Protein 4ZWV (pdb70)

Sequence (722 aa):
AIPLFKVAVVSPTALDRVAEEVFASGYLGQGPRVAEFESSALAARLGNPRVVSVHSGTSGLCLALRRLLDAPEEERDEEVLSTTPLTTFEATNWAILADGRRRITWVDVDPATLTDLDDLERKISPATRAIIVVHWTGYPVDLDRLAGILDRAERREEHGFRPAVIEDCAHAWGASYRGVPLGSHGNCVFSFQALHLTCGDGGLLTLPGDEELHEERALRRFYGIDRTADRRLRGAYDVAEWGLKWHTDLNAAIGLANLETVDEQLLRLHRENAAFYDKELTGVPGLELLLQRSPDREGSFYVYDVKVDDDRPAFHRKEAAGIAGLVSSRRNDEHSCVAHLRRTSLPGLDSVYDRVVSLPVGWWLTEQDREHVVATIRSGWAIPLFKVAVSPTALDRRVAEVFASGYLGQGPRVAEFESSALAARLGNPRRVVSVHSGTSGLCLALRLLDAPEEERRDEVLLSTTPLTTFEATNWAILADGRRRITWVDVDPATLTDLDDLERKISPATRAIIVVHWTGYPVDLDRLAGILDRAERREHGFRPAVIEDCAHAWGASYRGVPLGSHGNCVFSFQALHLTCGDGGLLTLPGDELHEERALRRRFYGIDRTADRRLRGAYDVAEEWGLKWHTDLNAAIGLANLEETVDEQLLRLHRENAAFYDKELTTGVPGLELLLQQRSPDREGSFYVYDVKVDDRPAFHRKEEAAGIAGLVSRRNDEHSCVAHLRTTSLPGLDSVYDRRVVSLPVGWWLTEQDREEHVVATIRSGW

Structure (mmCIF, N/CA/C/O backbone):
data_4ZWV
#
_entry.id   4ZWV
#
_cell.length_a   204.137
_cell.length_b   73.025
_cell.length_c   58.607
_cell.angle_alpha   90.000
_cell.angle_beta   103.680
_cell.angle_gamma   90.000
#
_symmetry.space_group_name_H-M   'C 1 2 1'
#
loop_
_entity.id
_entity.type
_entity.pdbx_description
1 polymer 'Putative aminotransferase'
2 non-polymer GLYCEROL
3 water water
#
loop_
_atom_site.group_PDB
_atom_site.id
_atom_site.type_symbol
_atom_site.label_atom_id
_atom_site.label_alt_id
_atom_site.label_comp_id
_atom_site.label_asym_id
_atom_site.label_entity_id
_atom_site.label_seq_id
_atom_site.pdbx_PDB_ins_code
_atom_site.Cartn_x
_atom_site.Cartn_y
_atom_site.Cartn_z
_atom_site.occupancy
_atom_site.B_iso_or_equiv
_atom_site.auth_seq_id
_atom_site.auth_comp_id
_atom_site.auth_asym_id
_atom_site.auth_atom_id
_atom_site.pdbx_PDB_model_num
ATOM 1 N N . ALA A 1 3 ? -2.330 67.397 26.804 1.00 53.49 0 ALA A N 1
ATOM 2 C CA . ALA A 1 3 ? -1.154 66.756 26.231 1.00 48.15 0 ALA A CA 1
ATOM 3 C C . ALA A 1 3 ? 0.060 67.684 26.291 1.00 45.34 0 ALA A C 1
ATOM 4 O O . ALA A 1 3 ? -0.074 68.910 26.290 1.00 49.19 0 ALA A O 1
ATOM 14 N N . ILE A 1 5 ? 3.354 69.817 25.417 1.00 23.62 2 ILE A N 1
ATOM 15 C CA . ILE A 1 5 ? 3.992 70.546 24.335 1.00 20.44 2 ILE A CA 1
ATOM 16 C C . ILE A 1 5 ? 5.413 70.024 24.162 1.00 20.59 2 ILE A C 1
ATOM 17 O O . ILE A 1 5 ? 6.235 70.192 25.061 1.00 20.86 2 ILE A O 1
ATOM 22 N N . PRO A 1 6 ? 5.709 69.366 23.021 1.00 17.95 3 PRO A N 1
ATOM 23 C CA . PRO A 1 6 ? 7.024 68.737 22.856 1.00 15.51 3 PRO A CA 1
ATOM 24 C C . PRO A 1 6 ? 8.121 69.716 22.435 1.00 15.58 3 PRO A C 1
ATOM 25 O O . PRO A 1 6 ? 7.845 70.753 21.828 1.00 17.50 3 PRO A O 1
ATOM 29 N N . LEU A 1 7 ? 9.359 69.369 22.765 1.00 15.33 4 LEU A N 1
ATOM 30 C CA . LEU A 1 7 ? 10.521 70.173 22.430 1.00 15.39 4 LEU A CA 1
ATOM 31 C C . LEU A 1 7 ? 10.901 69.975 20.965 1.00 16.27 4 LEU A C 1
ATOM 32 O O . LEU A 1 7 ? 11.437 70.882 20.325 1.00 15.89 4 LEU A O 1
ATOM 37 N N . PHE A 1 8 ? 10.608 68.777 20.452 1.00 15.34 5 PHE A N 1
ATOM 38 C CA . PHE A 1 8 ? 10.903 68.382 19.074 1.00 16.40 5 PHE A CA 1
ATOM 39 C C . PHE A 1 8 ? 9.672 67.695 18.494 1.00 16.72 5 PHE A C 1
ATOM 40 O O . PHE A 1 8 ? 8.893 67.093 19.231 1.00 17.93 5 PHE A O 1
ATOM 48 N N . LYS A 1 9 ? 9.503 67.755 17.178 1.00 16.91 6 LYS A N 1
ATOM 49 C CA . LYS A 1 9 ? 8.384 67.062 16.539 1.00 15.38 6 LYS A CA 1
ATOM 50 C C . LYS A 1 9 ? 8.710 66.795 15.080 1.00 18.93 6 LYS A C 1
ATOM 51 O O . LYS A 1 9 ? 9.365 67.604 14.425 1.00 23.62 6 LYS A O 1
ATOM 57 N N . VAL A 1 10 ? 8.265 65.650 14.572 1.00 18.13 7 VAL A N 1
ATOM 58 C CA . VAL A 1 10 ? 8.521 65.296 13.181 1.00 16.75 7 VAL A CA 1
ATOM 59 C C . VAL A 1 10 ? 7.601 66.061 12.234 1.00 17.63 7 VAL A C 1
ATOM 60 O O . VAL A 1 10 ? 6.391 66.114 12.447 1.00 20.28 7 VAL A O 1
ATOM 64 N N . ALA A 1 11 ? 8.178 66.670 11.200 1.00 17.59 8 ALA A N 1
ATOM 65 C CA . ALA A 1 11 ? 7.386 67.320 10.162 1.00 15.49 8 ALA A CA 1
ATOM 66 C C . ALA A 1 11 ? 7.384 66.469 8.891 1.00 18.53 8 ALA A C 1
ATOM 67 O O . ALA A 1 11 ? 8.275 66.598 8.048 1.00 19.18 8 ALA A O 1
ATOM 69 N N A VAL A 1 12 ? 6.395 65.595 8.748 0.66 18.49 9 VAL A N 1
ATOM 70 N N B VAL A 1 12 ? 6.382 65.604 8.769 0.34 18.26 9 VAL A N 1
ATOM 71 C CA A VAL A 1 12 ? 6.312 64.783 7.534 0.66 19.00 9 VAL A CA 1
ATOM 72 C CA B VAL A 1 12 ? 6.223 64.777 7.577 0.34 18.63 9 VAL A CA 1
ATOM 73 C C A VAL A 1 12 ? 5.010 65.070 6.782 0.66 14.34 9 VAL A C 1
ATOM 74 C C B VAL A 1 12 ? 4.976 65.176 6.810 0.34 15.70 9 VAL A C 1
ATOM 75 O O A VAL A 1 12 ? 3.905 64.917 7.305 0.66 19.12 9 VAL A O 1
ATOM 76 O O B VAL A 1 12 ? 3.868 65.191 7.351 0.34 17.68 9 VAL A O 1
ATOM 83 N N . SER A 1 13 ? 5.171 65.516 5.542 1.00 14.59 10 SER A N 1
ATOM 84 C CA . SER A 1 13 ? 4.069 65.945 4.706 1.00 13.77 10 SER A CA 1
ATOM 85 C C . SER A 1 13 ? 3.116 64.811 4.403 1.00 13.79 10 SER A C 1
ATOM 86 O O . SER A 1 13 ? 3.543 63.669 4.228 1.00 15.73 10 SER A O 1
ATOM 89 N N . PRO A 1 14 ? 1.819 65.126 4.307 1.00 15.88 11 PRO A N 1
ATOM 90 C CA . PRO A 1 14 ? 0.856 64.141 3.815 1.00 19.52 11 PRO A CA 1
ATOM 91 C C . PRO A 1 14 ? 1.072 63.808 2.337 1.00 19.09 11 PRO A C 1
ATOM 92 O O . PRO A 1 14 ? 0.362 62.963 1.808 1.00 28.57 11 PRO A O 1
ATOM 96 N N . THR A 1 15 ? 2.039 64.448 1.685 1.00 14.67 12 THR A N 1
ATOM 97 C CA . THR A 1 15 ? 2.396 64.082 0.320 1.00 14.87 12 THR A CA 1
ATOM 98 C C . THR A 1 15 ? 3.546 63.077 0.262 1.00 14.60 12 THR A C 1
ATOM 99 O O . THR A 1 15 ? 3.871 62.572 -0.809 1.00 17.42 12 THR A O 1
ATOM 103 N N . ALA A 1 16 ? 4.175 62.790 1.402 1.00 13.37 13 ALA A N 1
ATOM 104 C CA . ALA A 1 16 ? 5.304 61.858 1.412 1.00 12.72 13 ALA A CA 1
ATOM 105 C C . ALA A 1 16 ? 4.893 60.459 0.952 1.00 12.99 13 ALA A C 1
ATOM 106 O O . ALA A 1 16 ? 5.652 59.781 0.256 1.00 14.27 13 ALA A O 1
ATOM 108 N N . LEU A 1 17 ? 3.704 60.021 1.338 1.00 13.61 14 LEU A N 1
ATOM 109 C CA . LEU A 1 17 ? 3.266 58.675 0.969 1.00 13.95 14 LEU A CA 1
ATOM 110 C C . LEU A 1 17 ? 3.170 58.546 -0.550 1.00 15.41 14 LEU A C 1
ATOM 111 O O . LEU A 1 17 ? 3.540 57.517 -1.114 1.00 14.75 14 LEU A O 1
ATOM 116 N N . ASP A 1 18 ? 2.678 59.598 -1.204 1.00 14.58 15 ASP A N 1
ATOM 117 C CA . ASP A 1 18 ? 2.602 59.651 -2.670 1.00 14.89 15 ASP A CA 1
ATOM 118 C C . ASP A 1 18 ? 3.995 59.491 -3.295 1.00 14.20 15 ASP A C 1
ATOM 119 O O . ASP A 1 18 ? 4.163 58.756 -4.267 1.00 14.33 15 ASP A O 1
ATOM 124 N N . ARG A 1 19 ? 4.988 60.160 -2.728 1.00 13.77 16 ARG A N 1
ATOM 125 C CA . ARG A 1 19 ? 6.341 60.072 -3.270 1.00 14.46 16 ARG A CA 1
ATOM 126 C C . ARG A 1 19 ? 6.958 58.702 -3.032 1.00 13.11 16 ARG A C 1
ATOM 127 O O . ARG A 1 19 ? 7.641 58.161 -3.909 1.00 13.36 16 ARG A O 1
ATOM 135 N N . VAL A 1 20 ? 6.723 58.132 -1.856 1.00 12.49 17 VAL A N 1
ATOM 136 C CA . VAL A 1 20 ? 7.239 56.788 -1.569 1.00 12.95 17 VAL A CA 1
ATOM 137 C C . VAL A 1 20 ? 6.584 55.756 -2.485 1.00 13.60 17 VAL A C 1
ATOM 138 O O . VAL A 1 20 ? 7.247 54.834 -2.972 1.00 12.65 17 VAL A O 1
ATOM 142 N N . ALA A 1 21 ? 5.290 55.913 -2.744 1.00 13.53 18 ALA A N 1
ATOM 143 C CA . ALA A 1 21 ? 4.600 55.005 -3.664 1.00 14.17 18 ALA A CA 1
ATOM 144 C C . ALA A 1 21 ? 5.265 55.027 -5.041 1.00 14.10 18 ALA A C 1
ATOM 145 O O . ALA A 1 21 ? 5.369 53.993 -5.696 1.00 14.29 18 ALA A O 1
ATOM 147 N N A GLU A 1 22 ? 5.711 56.206 -5.468 0.45 13.87 19 GLU A N 1
ATOM 148 N N B GLU A 1 22 ? 5.693 56.214 -5.466 0.55 13.88 19 GLU A N 1
ATOM 149 C CA A GLU A 1 22 ? 6.380 56.347 -6.760 0.45 15.43 19 GLU A CA 1
ATOM 150 C CA B GLU A 1 22 ? 6.383 56.392 -6.745 0.55 17.43 19 GLU A CA 1
ATOM 151 C C A GLU A 1 22 ? 7.685 55.554 -6.777 0.45 13.23 19 GLU A C 1
ATOM 152 C C B GLU A 1 22 ? 7.679 55.575 -6.774 0.55 13.23 19 GLU A C 1
ATOM 153 O O A GLU A 1 22 ? 7.996 54.875 -7.760 0.45 14.65 19 GLU A O 1
ATOM 154 O O B GLU A 1 22 ? 7.973 54.895 -7.762 0.55 15.88 19 GLU A O 1
ATOM 165 N N . VAL A 1 23 ? 8.433 55.627 -5.681 1.00 12.59 20 VAL A N 1
ATOM 166 C CA . VAL A 1 23 ? 9.678 54.872 -5.569 1.00 12.05 20 VAL A CA 1
ATOM 167 C C . VAL A 1 23 ? 9.394 53.380 -5.649 1.00 14.72 20 VAL A C 1
ATOM 168 O O . VAL A 1 23 ? 10.015 52.662 -6.431 1.00 14.86 20 VAL A O 1
ATOM 172 N N . PHE A 1 24 ? 8.446 52.910 -4.854 1.00 12.67 21 PHE A N 1
ATOM 173 C CA . PHE A 1 24 ? 8.118 51.483 -4.876 1.00 13.03 21 PHE A CA 1
ATOM 174 C C . PHE A 1 24 ? 7.630 51.039 -6.262 1.00 17.19 21 PHE A C 1
ATOM 175 O O . PHE A 1 24 ? 8.003 49.972 -6.752 1.00 18.22 21 PHE A O 1
ATOM 183 N N . ALA A 1 25 ? 6.797 51.856 -6.900 1.00 14.10 22 ALA A N 1
ATOM 184 C CA . ALA A 1 25 ? 6.246 51.505 -8.203 1.00 17.09 22 ALA A CA 1
ATOM 185 C C . ALA A 1 25 ? 7.329 51.448 -9.283 1.00 17.93 22 ALA A C 1
ATOM 186 O O . ALA A 1 25 ? 7.223 50.659 -10.224 1.00 22.36 22 ALA A O 1
ATOM 188 N N . SER A 1 26 ? 8.378 52.254 -9.129 1.00 18.89 23 SER A N 1
ATOM 189 C CA . SER A 1 26 ? 9.480 52.270 -10.090 1.00 18.84 23 SER A CA 1
ATOM 190 C C . SER A 1 26 ? 10.309 51.000 -9.988 1.00 19.26 23 SER A C 1
ATOM 191 O O . SER A 1 26 ? 10.959 50.592 -10.952 1.00 23.06 23 SER A O 1
ATOM 194 N N . GLY A 1 27 ? 10.290 50.385 -8.811 1.00 18.86 24 GLY A N 1
ATOM 195 C CA . GLY A 1 27 ? 11.085 49.200 -8.550 1.00 23.82 24 GLY A CA 1
ATOM 196 C C . GLY A 1 27 ? 12.553 49.530 -8.342 1.00 26.61 24 GLY A C 1
ATOM 197 O O . GLY A 1 27 ? 13.386 48.636 -8.210 1.00 28.53 24 GLY A O 1
ATOM 198 N N . TYR A 1 28 ? 12.884 50.815 -8.321 1.00 19.19 25 TYR A N 1
ATOM 199 C CA . TYR A 1 28 ? 14.260 51.201 -8.044 1.00 18.72 25 TYR A CA 1
ATOM 200 C C . TYR A 1 28 ? 14.365 51.922 -6.700 1.00 16.92 25 TYR A C 1
ATOM 201 O O . TYR A 1 28 ? 13.925 53.064 -6.547 1.00 19.62 25 TYR A O 1
ATOM 210 N N . LEU A 1 29 ? 14.955 51.230 -5.731 1.00 16.44 26 LEU A N 1
ATOM 211 C CA . LEU A 1 29 ? 15.021 51.712 -4.356 1.00 18.12 26 LEU A CA 1
ATOM 212 C C . LEU A 1 29 ? 16.387 52.293 -4.018 1.00 19.98 26 LEU A C 1
ATOM 213 O O . LEU A 1 29 ? 16.570 52.858 -2.940 1.00 25.16 26 LEU A O 1
ATOM 218 N N . GLY A 1 30 ? 17.345 52.137 -4.924 1.00 16.29 27 GLY A N 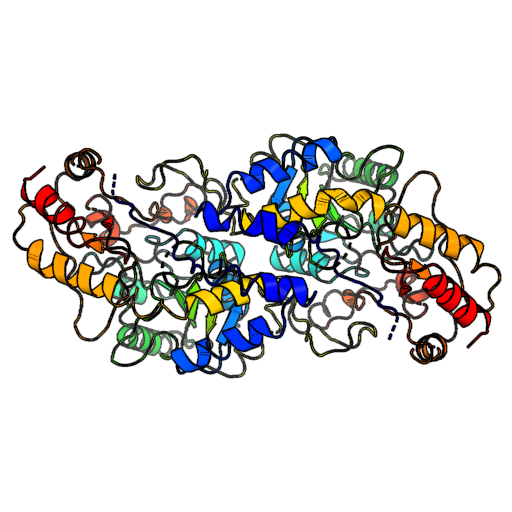1
ATOM 219 C CA . GLY A 1 30 ? 18.692 52.633 -4.691 1.00 16.34 27 GLY A CA 1
ATOM 220 C C . GLY A 1 30 ? 18.887 54.119 -4.926 1.00 13.77 27 GLY A C 1
ATOM 221 O O . GLY A 1 30 ? 17.941 54.905 -5.000 1.00 15.28 27 GLY A O 1
ATOM 222 N N . GLN A 1 31 ? 20.150 54.511 -5.033 1.00 14.04 28 GLN A N 1
ATOM 223 C CA . GLN A 1 31 ? 20.497 55.894 -5.299 1.00 12.52 28 GLN A CA 1
ATOM 224 C C . GLN A 1 31 ? 20.321 56.185 -6.786 1.00 16.01 28 GLN A C 1
ATOM 225 O O . GLN A 1 31 ? 21.099 55.708 -7.608 1.00 17.99 28 GLN A O 1
ATOM 231 N N . GLY A 1 32 ? 19.289 56.949 -7.134 1.00 14.02 29 GLY A N 1
ATOM 232 C CA . GLY A 1 32 ? 18.943 57.144 -8.530 1.00 17.07 29 GLY A CA 1
ATOM 233 C C . GLY A 1 32 ? 18.321 58.498 -8.817 1.00 15.44 29 GLY A C 1
ATOM 234 O O . GLY A 1 32 ? 18.802 59.529 -8.329 1.00 14.88 29 GLY A O 1
ATOM 235 N N . PRO A 1 33 ? 17.232 58.510 -9.600 1.00 14.55 30 PRO A N 1
ATOM 236 C CA . PRO A 1 33 ? 16.662 59.780 -10.060 1.00 15.01 30 PRO A CA 1
ATOM 237 C C . PRO A 1 33 ? 16.066 60.651 -8.962 1.00 15.66 30 PRO A C 1
ATOM 238 O O . PRO A 1 33 ? 16.108 61.874 -9.111 1.00 17.60 30 PRO A O 1
ATOM 242 N N . ARG A 1 34 ? 15.535 60.073 -7.889 1.00 13.09 31 ARG A N 1
ATOM 243 C CA . ARG A 1 34 ? 14.981 60.926 -6.840 1.00 12.99 31 ARG A CA 1
ATOM 244 C C . ARG A 1 34 ? 16.103 61.639 -6.087 1.00 11.44 31 ARG A C 1
ATOM 245 O O . ARG A 1 34 ? 15.970 62.803 -5.732 1.00 12.26 31 ARG A O 1
ATOM 253 N N . VAL A 1 35 ? 17.209 60.936 -5.852 1.00 11.68 32 VAL A N 1
ATOM 254 C CA . VAL A 1 35 ? 18.375 61.564 -5.245 1.00 9.28 32 VAL A CA 1
ATOM 255 C C . VAL A 1 35 ? 18.857 62.725 -6.109 1.00 11.11 32 VAL A C 1
ATOM 256 O O . VAL A 1 35 ? 19.142 63.804 -5.596 1.00 11.22 32 VAL A O 1
ATOM 260 N N . ALA A 1 36 ? 18.932 62.509 -7.419 1.00 12.26 33 ALA A N 1
ATOM 261 C CA . ALA A 1 36 ? 19.355 63.572 -8.333 1.00 15.62 33 ALA A CA 1
ATOM 262 C C . ALA A 1 36 ? 18.403 64.768 -8.275 1.00 13.20 33 ALA A C 1
ATOM 263 O O . ALA A 1 36 ? 18.847 65.915 -8.234 1.00 14.65 33 ALA A O 1
ATOM 265 N N . GLU A 1 37 ? 17.102 64.491 -8.244 1.00 13.95 34 GLU A N 1
ATOM 266 C CA . GLU A 1 37 ? 16.079 65.533 -8.171 1.00 13.53 34 GLU A CA 1
ATOM 267 C C . GLU A 1 37 ? 16.193 66.340 -6.875 1.00 14.61 34 GLU A C 1
ATOM 268 O O . GLU A 1 37 ? 16.123 67.571 -6.872 1.00 15.06 34 GLU A O 1
ATOM 274 N N . PHE A 1 38 ? 16.390 65.633 -5.768 1.00 12.42 35 PHE A N 1
ATOM 275 C CA . PHE A 1 38 ? 16.511 66.258 -4.464 1.00 11.18 35 PHE A CA 1
ATOM 276 C C . PHE A 1 38 ? 17.780 67.114 -4.385 1.00 11.07 35 PHE A C 1
ATOM 277 O O . PHE A 1 38 ? 17.741 68.256 -3.920 1.00 11.31 35 PHE A O 1
ATOM 285 N N . GLU A 1 39 ? 18.902 66.572 -4.856 1.00 10.69 36 GLU A N 1
ATOM 286 C CA . GLU A 1 39 ? 20.143 67.340 -4.872 1.00 10.37 36 GLU A CA 1
ATOM 287 C C . GLU A 1 39 ? 20.009 68.619 -5.696 1.00 13.62 36 GLU A C 1
ATOM 288 O O . GLU A 1 39 ? 20.473 69.672 -5.268 1.00 13.22 36 GLU A O 1
ATOM 294 N N A SER A 1 40 ? 19.370 68.529 -6.860 0.55 12.86 37 SER A N 1
ATOM 295 N N B SER A 1 40 ? 19.370 68.518 -6.859 0.45 13.23 37 SER A N 1
ATOM 296 C CA A SER A 1 40 ? 19.166 69.709 -7.701 0.55 16.91 37 SER A CA 1
ATOM 297 C CA B SER A 1 40 ? 19.142 69.682 -7.711 0.45 16.58 37 SER A CA 1
ATOM 298 C C A SER A 1 40 ? 18.329 70.763 -6.985 0.55 15.69 37 SER A C 1
ATOM 299 C C B SER A 1 40 ? 18.345 70.748 -6.969 0.45 14.96 37 SER A C 1
ATOM 300 O O A SER A 1 40 ? 18.635 71.959 -7.041 0.55 15.05 37 SER A O 1
ATOM 301 O O B SER A 1 40 ? 18.692 71.933 -6.996 0.45 14.80 37 SER A O 1
ATOM 306 N N . ALA A 1 41 ? 17.273 70.321 -6.307 1.00 14.00 38 ALA A N 1
ATOM 307 C CA . ALA A 1 41 ? 16.404 71.247 -5.586 1.00 14.35 38 ALA A CA 1
ATOM 308 C C . ALA A 1 41 ? 17.155 71.928 -4.437 1.00 15.68 38 ALA A C 1
ATOM 309 O O . ALA A 1 41 ? 16.994 73.130 -4.198 1.00 15.49 38 ALA A O 1
ATOM 311 N N . LEU A 1 42 ? 17.969 71.156 -3.722 1.00 13.81 39 LEU A N 1
ATOM 312 C CA . LEU A 1 42 ? 18.728 71.705 -2.609 1.00 12.12 39 LEU A CA 1
ATOM 313 C C . LEU A 1 42 ? 19.816 72.666 -3.089 1.00 14.35 39 LEU A C 1
ATOM 314 O O . LEU A 1 42 ? 20.044 73.705 -2.466 1.00 14.17 39 LEU A O 1
ATOM 319 N N . ALA A 1 43 ? 20.486 72.315 -4.185 1.00 12.47 40 ALA A N 1
ATOM 320 C CA . ALA A 1 43 ? 21.518 73.174 -4.763 1.00 14.45 40 ALA A CA 1
ATOM 321 C C . ALA A 1 43 ? 20.945 74.537 -5.110 1.00 17.18 40 ALA A C 1
ATOM 322 O O . ALA A 1 43 ? 21.572 75.564 -4.841 1.00 17.41 40 ALA A O 1
ATOM 324 N N . ALA A 1 44 ? 19.747 74.539 -5.690 1.00 14.83 41 ALA A N 1
ATOM 325 C CA . ALA A 1 44 ? 19.111 75.792 -6.102 1.00 14.99 41 ALA A CA 1
ATOM 326 C C . ALA A 1 44 ? 18.764 76.647 -4.890 1.00 21.86 41 ALA A C 1
ATOM 327 O O . ALA A 1 44 ? 18.957 77.864 -4.906 1.00 20.62 41 ALA A O 1
ATOM 329 N N . ARG A 1 45 ? 18.258 76.013 -3.838 1.00 16.38 42 ARG A N 1
ATOM 330 C CA . ARG A 1 45 ? 17.925 76.732 -2.615 1.00 16.22 42 ARG A CA 1
ATOM 331 C C . ARG A 1 45 ? 19.163 77.285 -1.930 1.00 16.37 42 ARG A C 1
ATOM 332 O O . ARG A 1 45 ? 19.156 78.405 -1.420 1.00 19.25 42 ARG A O 1
ATOM 340 N N . LEU A 1 46 ? 20.239 76.506 -1.936 1.00 15.87 43 LEU A N 1
ATOM 341 C CA . LEU A 1 46 ? 21.460 76.887 -1.235 1.00 13.34 43 LEU A CA 1
ATOM 342 C C . LEU A 1 46 ? 22.340 77.863 -2.012 1.00 14.31 43 LEU A C 1
ATOM 343 O O . LEU A 1 46 ? 23.136 78.584 -1.420 1.00 16.56 43 LEU A O 1
ATOM 348 N N . GLY A 1 47 ? 22.232 77.856 -3.337 1.00 15.60 44 GLY A N 1
ATOM 349 C CA . GLY A 1 47 ? 23.126 78.642 -4.167 1.00 13.91 44 GLY A CA 1
ATOM 350 C C . GLY A 1 47 ? 24.532 78.067 -4.225 1.00 16.11 44 GLY A C 1
ATOM 351 O O . GLY A 1 47 ? 25.480 78.754 -4.603 1.00 19.55 44 GLY A O 1
ATOM 352 N N . ASN A 1 48 ? 24.659 76.800 -3.843 1.00 14.37 45 ASN A N 1
ATOM 353 C CA . ASN A 1 48 ? 25.917 76.065 -3.962 1.00 14.38 45 ASN A CA 1
ATOM 354 C C . ASN A 1 48 ? 25.636 74.835 -4.820 1.00 13.86 45 ASN A C 1
ATOM 355 O O . ASN A 1 48 ? 24.831 73.996 -4.451 1.00 13.90 45 ASN A O 1
ATOM 360 N N . PRO A 1 49 ? 26.266 74.746 -5.996 1.00 16.53 46 PRO A N 1
ATOM 361 C CA . PRO A 1 49 ? 25.987 73.603 -6.874 1.00 16.77 46 PRO A CA 1
ATOM 362 C C . PRO A 1 49 ? 26.671 72.319 -6.420 1.00 18.93 46 PRO A C 1
ATOM 363 O O . PRO A 1 49 ? 26.330 71.237 -6.899 1.00 24.31 46 PRO A O 1
ATOM 367 N N . ARG A 1 50 ? 27.611 72.432 -5.493 1.00 12.88 47 ARG A N 1
ATOM 368 C CA . ARG A 1 50 ? 28.406 71.285 -5.067 1.00 11.93 47 ARG A CA 1
ATOM 369 C C . ARG A 1 50 ? 27.809 70.649 -3.823 1.00 13.08 47 ARG A C 1
ATOM 370 O O . ARG A 1 50 ? 28.332 70.830 -2.717 1.00 14.37 47 ARG A O 1
ATOM 378 N N . VAL A 1 51 ? 26.700 69.930 -3.989 1.00 12.01 48 VAL A N 1
ATOM 379 C CA . VAL A 1 51 ? 26.051 69.317 -2.844 1.00 10.95 48 VAL A CA 1
ATOM 380 C C . VAL A 1 51 ? 25.966 67.812 -3.041 1.00 13.24 48 VAL A C 1
ATOM 381 O O . VAL A 1 51 ? 25.734 67.322 -4.146 1.00 17.81 48 VAL A O 1
ATOM 385 N N . VAL A 1 52 ? 26.180 67.095 -1.951 1.00 8.78 49 VAL A N 1
ATOM 386 C CA . VAL A 1 52 ? 26.276 65.643 -1.984 1.00 9.60 49 VAL A CA 1
ATOM 387 C C . VAL A 1 52 ? 25.339 65.070 -0.934 1.00 9.42 49 VAL A C 1
ATOM 388 O O . VAL A 1 52 ? 25.575 65.226 0.260 1.00 8.71 49 VAL A O 1
ATOM 392 N N . SER A 1 53 ? 24.258 64.420 -1.364 1.00 7.70 50 SER A N 1
ATOM 393 C CA . SER A 1 53 ? 23.367 63.790 -0.391 1.00 8.11 50 SER A CA 1
ATOM 394 C C . SER A 1 53 ? 24.044 62.587 0.257 1.00 8.28 50 SER A C 1
ATOM 395 O O . SER A 1 53 ? 24.825 61.861 -0.378 1.00 8.31 50 SER A O 1
ATOM 398 N N . VAL A 1 54 ? 23.747 62.405 1.534 1.00 7.97 51 VAL A N 1
ATOM 399 C CA . VAL A 1 54 ? 24.339 61.335 2.318 1.00 8.87 51 VAL A CA 1
ATOM 400 C C . VAL A 1 54 ? 23.287 60.692 3.223 1.00 7.45 51 VAL A C 1
ATOM 401 O O . VAL A 1 54 ? 22.173 61.185 3.346 1.00 8.46 51 VAL A O 1
ATOM 405 N N . HIS A 1 55 ? 23.657 59.578 3.847 1.00 8.19 52 HIS A N 1
ATOM 406 C CA . HIS A 1 55 ? 22.765 58.785 4.685 1.00 9.87 52 HIS A CA 1
ATOM 407 C C . HIS A 1 55 ? 22.190 59.539 5.886 1.00 7.61 52 HIS A C 1
ATOM 408 O O . HIS A 1 55 ? 21.053 59.316 6.290 1.00 10.80 52 HIS A O 1
ATOM 415 N N . SER A 1 56 ? 23.009 60.409 6.456 1.00 7.73 53 SER A N 1
ATOM 416 C CA . SER A 1 56 ? 22.690 61.104 7.694 1.00 9.13 53 SER A CA 1
ATOM 417 C C . SER A 1 56 ? 23.687 62.229 7.855 1.00 7.36 53 SER A C 1
ATOM 418 O O . SER A 1 56 ? 24.733 62.239 7.199 1.00 9.06 53 SER A O 1
ATOM 421 N N . GLY A 1 57 ? 23.396 63.144 8.765 1.00 7.39 54 GLY A N 1
ATOM 422 C CA . GLY A 1 57 ? 24.370 64.161 9.126 1.00 8.19 54 GLY A CA 1
ATOM 423 C C . GLY A 1 57 ? 25.637 63.509 9.643 1.00 7.88 54 GLY A C 1
ATOM 424 O O . GLY A 1 57 ? 26.745 63.950 9.341 1.00 8.20 54 GLY A O 1
ATOM 425 N N . THR A 1 58 ? 25.470 62.436 10.413 1.00 7.63 55 THR A N 1
ATOM 426 C CA . THR A 1 58 ? 26.610 61.731 10.977 1.00 7.78 55 THR A CA 1
ATOM 427 C C . THR A 1 58 ? 27.514 61.194 9.873 1.00 8.70 55 THR A C 1
ATOM 428 O O . THR A 1 58 ? 28.731 61.392 9.908 1.00 9.36 55 THR A O 1
ATOM 432 N N . SER A 1 59 ? 26.922 60.552 8.869 1.00 8.78 56 SER A N 1
ATOM 433 C CA . SER A 1 59 ? 27.716 60.068 7.743 1.00 10.05 56 SER A CA 1
ATOM 434 C C . SER A 1 59 ? 28.356 61.223 6.964 1.00 7.82 56 SER A C 1
ATOM 435 O O . SER A 1 59 ? 29.491 61.094 6.488 1.00 8.52 56 SER A O 1
ATOM 438 N N . GLY A 1 60 ? 27.659 62.358 6.868 1.00 7.84 57 GLY A N 1
ATOM 439 C CA . GLY A 1 60 ? 28.235 63.522 6.226 1.00 8.38 57 GLY A CA 1
ATOM 440 C C . GLY A 1 60 ? 29.488 64.014 6.941 1.00 7.69 57 GLY A C 1
ATOM 441 O O . GLY A 1 60 ? 30.493 64.353 6.301 1.00 9.00 57 GLY A O 1
ATOM 442 N N . LEU A 1 61 ? 29.434 64.029 8.269 1.00 8.49 58 LEU A N 1
ATOM 443 C CA . LEU A 1 61 ? 30.598 64.431 9.074 1.00 8.15 58 LEU A CA 1
ATOM 444 C C . LEU A 1 61 ? 31.753 63.436 8.914 1.00 7.66 58 LEU A C 1
ATOM 445 O O . LEU A 1 61 ? 32.903 63.834 8.791 1.00 9.21 58 LEU A O 1
ATOM 450 N N . CYS A 1 62 ? 31.437 62.139 8.902 1.00 8.85 59 CYS A N 1
ATOM 451 C CA . CYS A 1 62 ? 32.465 61.118 8.716 1.00 8.13 59 CYS A CA 1
ATOM 452 C C . CYS A 1 62 ? 33.141 61.271 7.365 1.00 7.40 59 CYS A C 1
ATOM 453 O O . CYS A 1 62 ? 34.373 61.219 7.258 1.00 8.77 59 CYS A O 1
ATOM 456 N N . LEU A 1 63 ? 32.336 61.483 6.332 1.00 7.92 60 LEU A N 1
ATOM 457 C CA . LEU A 1 63 ? 32.877 61.686 4.991 1.00 9.54 60 LEU A CA 1
ATOM 458 C C . LEU A 1 63 ? 33.723 62.957 4.918 1.00 8.42 60 LEU A C 1
ATOM 459 O O . LEU A 1 63 ? 34.817 62.944 4.355 1.00 9.02 60 LEU A O 1
ATOM 464 N N . ALA A 1 64 ? 33.239 64.051 5.507 1.00 9.07 61 ALA A N 1
ATOM 465 C CA . ALA A 1 64 ? 34.015 65.297 5.495 1.00 7.28 61 ALA A CA 1
ATOM 466 C C . ALA A 1 64 ? 35.399 65.107 6.127 1.00 7.55 61 ALA A C 1
ATOM 467 O O . ALA A 1 64 ? 36.408 65.576 5.584 1.00 9.82 61 ALA A O 1
ATOM 469 N N . LEU A 1 65 ? 35.451 64.389 7.251 1.00 7.23 62 LEU A N 1
ATOM 470 C CA . LEU A 1 65 ? 36.725 64.141 7.920 1.00 8.55 62 LEU A CA 1
ATOM 471 C C . LEU A 1 65 ? 37.628 63.263 7.055 1.00 9.32 62 LEU A C 1
ATOM 472 O O . LEU A 1 65 ? 38.842 63.462 7.009 1.00 10.11 62 LEU A O 1
ATOM 477 N N A ARG A 1 66 ? 37.056 62.282 6.363 0.54 8.92 63 ARG A N 1
ATOM 478 N N B ARG A 1 66 ? 37.003 62.328 6.349 0.46 7.49 63 ARG A N 1
ATOM 479 C CA A ARG A 1 66 ? 37.891 61.427 5.518 0.54 8.73 63 ARG A CA 1
ATOM 480 C CA B ARG A 1 66 ? 37.713 61.398 5.484 0.46 10.31 63 ARG A CA 1
ATOM 481 C C A ARG A 1 66 ? 38.481 62.204 4.345 0.54 10.72 63 ARG A C 1
ATOM 482 C C B ARG A 1 66 ? 38.326 62.090 4.261 0.46 10.16 63 ARG A C 1
ATOM 483 O O A ARG A 1 66 ? 39.565 61.868 3.862 0.54 12.63 63 ARG A O 1
ATOM 484 O O B ARG A 1 66 ? 39.275 61.580 3.664 0.46 13.06 63 ARG A O 1
ATOM 499 N N . LEU A 1 67 ? 37.792 63.258 3.908 1.00 10.07 64 LEU A N 1
ATOM 500 C CA . LEU A 1 67 ? 38.269 64.039 2.763 1.00 9.45 64 LEU A CA 1
ATOM 501 C C . LEU A 1 67 ? 39.469 64.937 3.083 1.00 10.67 64 LEU A C 1
ATOM 502 O O . LEU A 1 67 ? 40.107 65.480 2.178 1.00 13.38 64 LEU A O 1
ATOM 507 N N . LEU A 1 68 ? 39.790 65.071 4.365 1.00 11.56 65 LEU A N 1
ATOM 508 C CA . LEU A 1 68 ? 40.874 65.963 4.768 1.00 14.09 65 LEU A CA 1
ATOM 509 C C . LEU A 1 68 ? 42.219 65.430 4.354 1.00 15.74 65 LEU A C 1
ATOM 510 O O . LEU A 1 68 ? 42.460 64.235 4.414 1.00 18.89 65 LEU A O 1
ATOM 515 N N . ASP A 1 69 ? 43.075 66.346 3.914 1.00 20.89 66 ASP A N 1
ATOM 516 C CA . ASP A 1 69 ? 44.455 66.041 3.572 1.00 24.86 66 ASP A CA 1
ATOM 517 C C . ASP A 1 69 ? 45.373 66.628 4.634 1.00 22.03 66 ASP A C 1
ATOM 518 O O . ASP A 1 69 ? 45.661 67.828 4.639 1.00 25.86 66 ASP A O 1
ATOM 523 N N . ALA A 1 70 ? 45.817 65.776 5.549 1.00 15.28 67 ALA A N 1
ATOM 524 C CA . ALA A 1 70 ? 46.747 66.193 6.587 1.00 14.02 67 ALA A CA 1
ATOM 525 C C . ALA A 1 70 ? 47.521 64.982 7.087 1.00 15.08 67 ALA A C 1
ATOM 526 O O . ALA A 1 70 ? 46.983 63.865 7.083 1.00 15.89 67 ALA A O 1
ATOM 528 N N . PRO A 1 71 ? 48.781 65.190 7.505 1.00 14.33 68 PRO A N 1
ATOM 529 C CA . PRO A 1 71 ? 49.611 64.090 8.008 1.00 21.90 68 PRO A CA 1
ATOM 530 C C . PRO A 1 71 ? 49.041 63.499 9.293 1.00 17.07 68 PRO A C 1
ATOM 531 O O . PRO A 1 71 ? 48.325 64.185 10.025 1.00 14.80 68 PRO A O 1
ATOM 535 N N A GLU A 1 72 ? 49.357 62.238 9.573 0.62 17.13 69 GLU A N 1
ATOM 536 N N B GLU A 1 72 ? 49.376 62.240 9.552 0.38 16.97 69 GLU A N 1
ATOM 537 C CA A GLU A 1 72 ? 48.823 61.582 10.763 0.62 15.54 69 GLU A CA 1
ATOM 538 C CA B GLU A 1 72 ? 48.909 61.529 10.734 0.38 17.69 69 GLU A CA 1
ATOM 539 C C A GLU A 1 72 ? 49.249 62.263 12.057 0.62 15.24 69 GLU A C 1
ATOM 540 C C B GLU A 1 72 ? 49.249 62.266 12.026 0.38 15.49 69 GLU A C 1
ATOM 541 O O A GLU A 1 72 ? 48.516 62.229 13.041 0.62 17.23 69 GLU A O 1
ATOM 542 O O B GLU A 1 72 ? 48.459 62.270 12.966 0.38 16.25 69 GLU A O 1
ATOM 553 N N . GLU A 1 73 ? 50.419 62.899 12.065 1.00 14.65 70 GLU A N 1
ATOM 554 C CA . GLU A 1 73 ? 50.877 63.586 13.270 1.00 16.17 70 GLU A CA 1
ATOM 555 C C . GLU A 1 73 ? 50.022 64.814 13.603 1.00 15.12 70 GLU A C 1
ATOM 556 O O . GLU A 1 73 ? 50.090 65.338 14.710 1.00 19.50 70 GLU A O 1
ATOM 562 N N . ARG A 1 74 ? 49.252 65.304 12.636 1.00 14.10 71 ARG A N 1
ATOM 563 C CA . ARG A 1 74 ? 48.240 66.308 12.958 1.00 12.12 71 ARG A CA 1
ATOM 564 C C . ARG A 1 74 ? 46.979 65.548 13.344 1.00 10.96 71 ARG A C 1
ATOM 565 O O . ARG A 1 74 ? 46.128 65.268 12.513 1.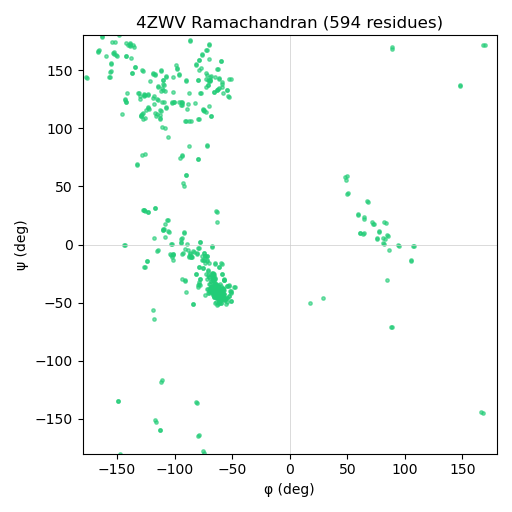00 13.00 71 ARG A O 1
ATOM 573 N N . ASP A 1 75 ? 46.912 65.161 14.615 1.00 13.11 72 ASP A N 1
ATOM 574 C CA . ASP A 1 75 ? 45.907 64.214 15.079 1.00 12.08 72 ASP A CA 1
ATOM 575 C C . ASP A 1 75 ? 44.776 64.855 15.868 1.00 14.85 72 ASP A C 1
ATOM 576 O O . ASP A 1 75 ? 43.876 64.160 16.332 1.00 17.14 72 ASP A O 1
ATOM 581 N N A GLU A 1 76 ? 44.811 66.174 15.971 0.65 11.89 73 GLU A N 1
ATOM 582 N N B GLU A 1 76 ? 44.834 66.174 16.051 0.35 11.90 73 GLU A N 1
ATOM 583 C CA A GLU A 1 76 ? 43.888 66.900 16.821 0.65 11.11 73 GLU A CA 1
ATOM 584 C CA B GLU A 1 76 ? 43.867 66.869 16.904 0.35 11.11 73 GLU A CA 1
ATOM 585 C C A GLU A 1 76 ? 42.743 67.532 16.037 0.65 10.94 73 GLU A C 1
ATOM 586 C C B GLU A 1 76 ? 42.762 67.570 16.117 0.35 11.57 73 GLU A C 1
ATOM 587 O O A GLU A 1 76 ? 42.965 68.246 15.060 0.65 13.84 73 GLU A O 1
ATOM 588 O O B GLU A 1 76 ? 43.036 68.370 15.221 0.35 12.22 73 GLU A O 1
ATOM 599 N N . VAL A 1 77 ? 41.513 67.287 16.475 1.00 10.87 74 VAL A N 1
ATOM 600 C CA . VAL A 1 77 ? 40.378 68.032 15.939 1.00 10.48 74 VAL A CA 1
ATOM 601 C C . VAL A 1 77 ? 39.803 68.842 17.085 1.00 11.63 74 VAL A C 1
ATOM 602 O O . VAL A 1 77 ? 39.512 68.297 18.147 1.00 10.92 74 VAL A O 1
ATOM 606 N N . LEU A 1 78 ? 39.656 70.145 16.869 1.00 9.27 75 LEU A N 1
ATOM 607 C CA . LEU A 1 78 ? 39.110 71.044 17.883 1.00 8.89 75 LEU A CA 1
ATOM 608 C C . LEU A 1 78 ? 37.592 71.080 17.763 1.00 9.27 75 LEU A C 1
ATOM 609 O O . LEU A 1 78 ? 37.054 71.258 16.679 1.00 10.79 75 LEU A O 1
ATOM 614 N N . SER A 1 79 ? 36.908 70.903 18.885 1.00 8.94 76 SER A N 1
ATOM 615 C CA . SER A 1 79 ? 35.456 70.810 18.885 1.00 9.33 76 SER A CA 1
ATOM 616 C C . SER A 1 79 ? 34.959 71.192 20.271 1.00 11.76 76 SER A C 1
ATOM 617 O O . SER A 1 79 ? 35.691 71.048 21.250 1.00 12.12 76 SER A O 1
ATOM 620 N N A THR A 1 80 ? 33.728 71.685 20.361 0.56 10.55 77 THR A N 1
ATOM 621 N N B THR A 1 80 ? 33.723 71.672 20.348 0.44 10.48 77 THR A N 1
ATOM 622 C CA A THR A 1 80 ? 33.140 71.965 21.670 0.56 10.45 77 THR A CA 1
ATOM 623 C CA B THR A 1 80 ? 33.095 71.938 21.639 0.44 11.22 77 THR A CA 1
ATOM 624 C C A THR A 1 80 ? 32.316 70.758 22.121 0.56 10.59 77 THR A C 1
ATOM 625 C C B THR A 1 80 ? 32.310 70.724 22.118 0.44 10.90 77 THR A C 1
ATOM 626 O O A THR A 1 80 ? 31.834 69.980 21.293 0.56 12.48 77 THR A O 1
ATOM 627 O O B THR A 1 80 ? 31.832 69.926 21.310 0.44 10.58 77 THR A O 1
ATOM 634 N N . PRO A 1 81 ? 32.175 70.572 23.442 1.00 9.17 78 PRO A N 1
ATOM 635 C CA . PRO A 1 81 ? 31.358 69.456 23.919 1.00 9.86 78 PRO A CA 1
ATOM 636 C C . PRO A 1 81 ? 29.872 69.771 24.009 1.00 11.65 78 PRO A C 1
ATOM 637 O O . PRO A 1 81 ? 29.094 68.854 24.272 1.00 11.66 78 PRO A O 1
ATOM 641 N N . LEU A 1 82 ? 29.484 71.022 23.781 1.00 11.03 79 LEU A N 1
ATOM 642 C CA . LEU A 1 82 ? 28.074 71.388 23.816 1.00 11.45 79 LEU A CA 1
ATOM 643 C C . LEU A 1 82 ? 27.498 71.166 22.423 1.00 10.75 79 LEU A C 1
ATOM 644 O O . LEU A 1 82 ? 27.293 72.101 21.637 1.00 12.19 79 LEU A O 1
ATOM 649 N N A THR A 1 83 ? 27.235 69.903 22.121 0.62 9.59 80 THR A N 1
ATOM 650 N N B THR A 1 83 ? 27.280 69.887 22.128 0.38 10.29 80 THR A N 1
ATOM 651 C CA A THR A 1 83 ? 26.646 69.526 20.851 0.62 12.09 80 THR A CA 1
ATOM 652 C CA B THR A 1 83 ? 26.859 69.408 20.819 0.38 11.12 80 THR A CA 1
ATOM 653 C C A THR A 1 83 ? 26.081 68.125 20.985 0.62 9.37 80 THR A C 1
ATOM 654 C C B THR A 1 83 ? 26.050 68.131 21.003 0.38 9.94 80 THR A C 1
ATOM 655 O O A THR A 1 83 ? 26.207 67.496 22.044 0.62 10.34 80 THR A O 1
ATOM 656 O O B THR A 1 83 ? 25.981 67.590 22.111 0.38 11.47 80 THR A O 1
ATOM 663 N N . PHE A 1 84 ? 25.438 67.649 19.925 1.00 10.27 81 PHE A N 1
ATOM 664 C CA . PHE A 1 84 ? 24.949 66.279 19.903 1.00 9.89 81 PHE A CA 1
ATOM 665 C C . PHE A 1 84 ? 26.167 65.373 19.739 1.00 10.70 81 PHE A C 1
ATOM 666 O O . PHE A 1 84 ? 27.150 65.752 19.097 1.00 10.36 81 PHE A O 1
ATOM 674 N N . GLU A 1 85 ? 26.100 64.178 20.321 1.00 8.91 82 GLU A N 1
ATOM 675 C CA . GLU A 1 85 ? 27.266 63.298 20.386 1.00 9.50 82 GLU A CA 1
ATOM 676 C C . GLU A 1 85 ? 27.855 62.961 19.015 1.00 10.44 82 GLU A C 1
ATOM 677 O O . GLU A 1 85 ? 29.062 62.747 18.899 1.00 10.03 82 GLU A O 1
ATOM 683 N N . ALA A 1 86 ? 27.016 62.918 17.986 1.00 9.57 83 ALA A N 1
ATOM 684 C CA . ALA A 1 86 ? 27.487 62.607 16.634 1.00 10.63 83 ALA A CA 1
ATOM 685 C C . ALA A 1 86 ? 28.668 63.467 16.197 1.00 8.50 83 ALA A C 1
ATOM 686 O O . ALA A 1 86 ? 29.592 62.967 15.558 1.00 9.91 83 ALA A O 1
ATOM 688 N N . THR A 1 87 ? 28.631 64.755 16.537 1.00 9.03 84 THR A N 1
ATOM 689 C CA . THR A 1 87 ? 29.684 65.683 16.137 1.00 9.39 84 THR A CA 1
ATOM 690 C C . THR A 1 87 ? 31.044 65.175 16.576 1.00 8.67 84 THR A C 1
ATOM 691 O O . THR A 1 87 ? 32.014 65.148 15.817 1.00 10.82 84 THR A O 1
ATOM 695 N N . ASN A 1 88 ? 31.094 64.736 17.820 1.00 8.64 85 ASN A N 1
ATOM 696 C CA . ASN A 1 88 ? 32.354 64.347 18.420 1.00 8.04 85 ASN A CA 1
ATOM 697 C C . ASN A 1 88 ? 32.684 62.881 18.236 1.00 8.84 85 ASN A C 1
ATOM 698 O O . ASN A 1 88 ? 33.854 62.521 18.123 1.00 10.51 85 ASN A O 1
ATOM 703 N N . TRP A 1 89 ? 31.674 62.018 18.173 1.00 8.35 86 TRP A N 1
ATOM 704 C CA . TRP A 1 89 ? 32.001 60.621 17.957 1.00 8.29 86 TRP A CA 1
ATOM 705 C C . TRP A 1 89 ? 32.517 60.387 16.534 1.00 9.77 86 TRP A C 1
ATOM 706 O O . TRP A 1 89 ? 33.313 59.471 16.317 1.00 9.78 86 TRP A O 1
ATOM 717 N N . ALA A 1 90 ? 32.091 61.213 15.585 1.00 8.37 87 ALA A N 1
ATOM 718 C CA . ALA A 1 90 ? 32.657 61.145 14.230 1.00 7.28 87 ALA A CA 1
ATOM 719 C C . ALA A 1 90 ? 34.172 61.349 14.256 1.00 9.37 87 ALA A C 1
ATOM 720 O O . ALA A 1 90 ? 34.903 60.695 13.505 1.00 10.16 87 ALA A O 1
ATOM 722 N N . ILE A 1 91 ? 34.637 62.244 15.126 1.00 8.75 88 ILE A N 1
ATOM 723 C CA . ILE A 1 91 ? 36.072 62.493 15.287 1.00 8.34 88 ILE A CA 1
ATOM 724 C C . ILE A 1 91 ? 36.792 61.250 15.796 1.00 9.68 88 ILE A C 1
ATOM 725 O O . ILE A 1 91 ? 37.839 60.873 15.267 1.00 10.77 88 ILE A O 1
ATOM 730 N N . LEU A 1 92 ? 36.224 60.606 16.814 1.00 9.20 89 LEU A N 1
ATOM 731 C CA . LEU A 1 92 ? 36.839 59.410 17.385 1.00 8.94 89 LEU A CA 1
ATOM 732 C C . LEU A 1 92 ? 36.855 58.268 16.368 1.00 9.98 89 LEU A C 1
ATOM 733 O O . LEU A 1 92 ? 37.850 57.537 16.273 1.00 11.96 89 LEU A O 1
ATOM 738 N N . ALA A 1 93 ? 35.771 58.137 15.602 1.00 9.70 90 ALA A N 1
ATOM 739 C CA . ALA A 1 93 ? 35.667 57.073 14.594 1.00 10.89 90 ALA A CA 1
ATOM 740 C C . ALA A 1 93 ? 36.665 57.300 13.464 1.00 12.67 90 ALA A C 1
ATOM 741 O O . ALA A 1 93 ? 37.095 56.339 12.818 1.00 14.40 90 ALA A O 1
ATOM 743 N N . ASP A 1 94 ? 37.043 58.561 13.255 1.00 10.56 91 ASP A N 1
ATOM 744 C CA . ASP A 1 94 ? 38.035 58.930 12.245 1.00 10.23 91 ASP A CA 1
ATOM 745 C C . ASP A 1 94 ? 39.457 58.652 12.728 1.00 11.69 91 ASP A C 1
ATOM 746 O O . ASP A 1 94 ? 40.409 58.842 11.977 1.00 13.15 91 ASP A O 1
ATOM 751 N N . GLY A 1 95 ? 39.601 58.193 13.972 1.00 11.11 92 GLY A N 1
ATOM 752 C CA . GLY A 1 95 ? 40.907 57.859 14.525 1.00 10.52 92 GLY A CA 1
ATOM 753 C C . GLY A 1 95 ? 41.678 59.043 15.082 1.00 11.28 92 GLY A C 1
ATOM 754 O O . GLY A 1 95 ? 42.889 58.942 15.299 1.00 14.34 92 GLY A O 1
ATOM 755 N N . ARG A 1 96 ? 40.983 60.145 15.353 1.00 11.87 93 ARG A N 1
ATOM 756 C CA . ARG A 1 96 ? 41.645 61.363 15.831 1.00 9.73 93 ARG A CA 1
ATOM 757 C C . ARG A 1 96 ? 41.387 61.628 17.305 1.00 11.75 93 ARG A C 1
ATOM 758 O O . ARG A 1 96 ? 40.565 60.972 17.944 1.00 14.88 93 ARG A O 1
ATOM 766 N N A ARG A 1 97 ? 42.079 62.630 17.828 0.63 12.22 94 ARG A N 1
ATOM 767 N N B ARG A 1 97 ? 42.132 62.579 17.851 0.37 12.01 94 ARG A N 1
ATOM 768 C CA A ARG A 1 97 ? 41.960 63.040 19.214 0.63 12.06 94 ARG A CA 1
ATOM 769 C CA B ARG A 1 97 ? 41.904 63.038 19.206 0.37 11.79 94 ARG A CA 1
ATOM 770 C C A ARG A 1 97 ? 41.179 64.353 19.330 0.63 12.72 94 ARG A C 1
ATOM 771 C C B ARG A 1 97 ? 40.977 64.244 19.167 0.37 10.78 94 ARG A C 1
ATOM 772 O O A ARG A 1 97 ? 41.470 65.311 18.616 0.63 15.46 94 ARG A O 1
ATOM 773 O O B ARG A 1 97 ? 40.965 65.003 18.200 0.37 8.36 94 ARG A O 1
ATOM 788 N N . ILE A 1 98 ? 40.179 64.393 20.213 1.00 12.16 95 ILE A N 1
ATOM 789 C CA . ILE A 1 98 ? 39.398 65.610 20.418 1.00 12.96 95 ILE A CA 1
ATOM 790 C C . ILE A 1 98 ? 40.129 66.532 21.392 1.00 11.14 95 ILE A C 1
ATOM 791 O O . ILE A 1 98 ? 40.561 66.091 22.460 1.00 13.76 95 ILE A O 1
ATOM 796 N N . THR A 1 99 ? 40.275 67.803 21.027 1.00 10.76 96 THR A N 1
ATOM 797 C CA . THR A 1 99 ? 40.703 68.816 21.979 1.00 11.67 96 THR A CA 1
ATOM 798 C C . THR A 1 99 ? 39.512 69.737 22.189 1.00 11.77 96 THR A C 1
ATOM 799 O O . THR A 1 99 ? 39.052 70.402 21.252 1.00 11.24 96 THR A O 1
ATOM 803 N N . TRP A 1 100 ? 38.989 69.743 23.414 1.00 10.51 97 TRP A N 1
ATOM 804 C CA . TRP A 1 100 ? 37.779 70.504 23.693 1.00 9.60 97 TRP A CA 1
ATOM 805 C C . TRP A 1 100 ? 38.024 72.003 23.671 1.00 10.39 97 TRP A C 1
ATOM 806 O O . TRP A 1 100 ? 39.016 72.486 24.212 1.00 12.97 97 TRP A O 1
ATOM 817 N N . VAL A 1 101 ? 37.089 72.715 23.054 1.00 10.95 98 VAL A N 1
ATOM 818 C CA . VAL A 1 101 ? 37.062 74.171 23.061 1.00 12.02 98 VAL A CA 1
ATOM 819 C C . VAL A 1 101 ? 35.875 74.622 23.905 1.00 10.05 98 VAL A C 1
ATOM 820 O O . VAL A 1 101 ? 34.798 74.006 23.870 1.00 12.47 98 VAL A O 1
ATOM 824 N N . ASP A 1 102 ? 36.087 75.690 24.664 1.00 11.00 99 ASP A N 1
ATOM 825 C CA . ASP A 1 102 ? 35.076 76.206 25.571 1.00 12.73 99 ASP A CA 1
ATOM 826 C C . ASP A 1 102 ? 33.921 76.827 24.804 1.00 12.66 99 ASP A C 1
ATOM 827 O O . ASP A 1 102 ? 33.969 76.995 23.579 1.00 13.07 99 ASP A O 1
ATOM 832 N N . VAL A 1 103 ? 32.881 77.162 25.555 1.00 12.19 100 VAL A N 1
ATOM 833 C CA . VAL A 1 103 ? 31.661 77.752 25.040 1.00 14.43 100 VAL A CA 1
ATOM 834 C C . VAL A 1 103 ? 31.542 79.211 25.485 1.00 14.08 100 VAL A C 1
ATOM 835 O O . VAL A 1 103 ? 31.846 79.540 26.634 1.00 16.32 100 VAL A O 1
ATOM 839 N N . ASP A 1 104 ? 31.110 80.082 24.574 1.00 12.91 101 ASP A N 1
ATOM 840 C CA . ASP A 1 104 ? 30.799 81.466 24.913 1.00 14.36 101 ASP A CA 1
ATOM 841 C C . ASP A 1 104 ? 29.465 81.499 25.664 1.00 14.46 101 ASP A C 1
ATOM 842 O O . ASP A 1 104 ? 28.437 81.146 25.096 1.00 14.16 101 ASP A O 1
ATOM 847 N N . PRO A 1 105 ? 29.478 81.918 26.942 1.00 15.67 102 PRO A N 1
ATOM 848 C CA . PRO A 1 105 ? 28.234 81.934 27.723 1.00 17.73 102 PRO A CA 1
ATOM 849 C C . PRO A 1 105 ? 27.142 82.808 27.112 1.00 17.29 102 PRO A C 1
ATOM 850 O O . PRO A 1 105 ? 25.960 82.563 27.365 1.00 20.86 102 PRO A O 1
ATOM 854 N N . ALA A 1 106 ? 27.531 83.806 26.323 1.00 17.59 103 ALA A N 1
ATOM 855 C CA . ALA A 1 106 ? 26.561 84.736 25.746 1.00 19.91 103 ALA A CA 1
ATOM 856 C C . ALA A 1 106 ? 25.820 84.180 24.532 1.00 21.41 103 ALA A C 1
ATOM 857 O O . ALA A 1 106 ? 24.757 84.687 24.171 1.00 23.41 103 ALA A O 1
ATOM 859 N N . THR A 1 107 ? 26.370 83.141 23.907 1.00 19.57 104 THR A N 1
ATOM 860 C CA . THR A 1 107 ? 25.787 82.590 22.682 1.00 19.22 104 THR A CA 1
ATOM 861 C C . THR A 1 107 ? 25.505 81.090 22.730 1.00 16.75 104 THR A C 1
ATOM 862 O O . THR A 1 107 ? 24.734 80.580 21.920 1.00 18.26 104 THR A O 1
ATOM 866 N N . LEU A 1 108 ? 26.155 80.400 23.668 1.00 15.17 105 LEU A N 1
ATOM 867 C CA . LEU A 1 108 ? 26.176 78.937 23.745 1.00 13.18 105 LEU A CA 1
ATOM 868 C C . LEU A 1 108 ? 26.754 78.296 22.482 1.00 14.51 105 LEU A C 1
ATOM 869 O O . LEU A 1 108 ? 26.438 77.150 22.160 1.00 16.58 105 LEU A O 1
ATOM 874 N N . THR A 1 109 ? 27.603 79.025 21.768 1.00 14.11 106 THR A N 1
ATOM 875 C CA . THR A 1 109 ? 28.368 78.412 20.693 1.00 12.27 106 THR A CA 1
ATOM 876 C C . THR A 1 109 ? 29.849 78.545 21.017 1.00 11.28 106 THR A C 1
ATOM 877 O O . THR A 1 109 ? 30.216 79.189 22.000 1.00 14.22 106 THR A O 1
ATOM 889 N N . ASP A 1 111 ? 33.553 79.235 21.861 1.00 11.85 108 ASP A N 1
ATOM 890 C CA . ASP A 1 111 ? 34.323 80.403 22.265 1.00 13.88 108 ASP A CA 1
ATOM 891 C C . ASP A 1 111 ? 35.505 80.538 21.306 1.00 14.66 108 ASP A C 1
ATOM 892 O O . ASP A 1 111 ? 36.450 79.755 21.365 1.00 13.14 108 ASP A O 1
ATOM 897 N N . LEU A 1 112 ? 35.459 81.531 20.425 1.00 13.01 109 LEU A N 1
ATOM 898 C CA . LEU A 1 112 ? 36.497 81.641 19.401 1.00 14.35 109 LEU A CA 1
ATOM 899 C C . LEU A 1 112 ? 37.820 82.181 19.947 1.00 16.81 109 LEU A C 1
ATOM 900 O O . LEU A 1 112 ? 38.856 81.999 19.314 1.00 16.11 109 LEU A O 1
ATOM 905 N N . ASP A 1 113 ? 37.796 82.850 21.101 1.00 14.65 110 ASP A N 1
ATOM 906 C CA . ASP A 1 113 ? 39.040 83.240 21.767 1.00 15.73 110 ASP A CA 1
ATOM 907 C C . ASP A 1 113 ? 39.773 81.987 22.233 1.00 15.83 110 ASP A C 1
ATOM 908 O O . ASP A 1 113 ? 40.993 81.863 22.084 1.00 15.92 110 ASP A O 1
ATOM 913 N N . ASP A 1 114 ? 39.011 81.060 22.804 1.00 14.40 111 ASP A N 1
ATOM 914 C CA . ASP A 1 114 ? 39.578 79.806 23.285 1.00 13.31 111 ASP A CA 1
ATOM 915 C C . ASP A 1 114 ? 40.052 78.968 22.102 1.00 14.93 111 ASP A C 1
ATOM 916 O O . ASP A 1 114 ? 41.102 78.339 22.168 1.00 15.40 111 ASP A O 1
ATOM 921 N N . LEU A 1 115 ? 39.286 78.986 21.016 1.00 12.08 112 LEU A N 1
ATOM 922 C CA . LEU A 1 115 ? 39.699 78.298 19.801 1.00 12.93 112 LEU A CA 1
ATOM 923 C C . LEU A 1 115 ? 41.077 78.760 19.347 1.00 14.80 112 LEU A C 1
ATOM 924 O O . LEU A 1 115 ? 41.972 77.943 19.115 1.00 14.17 112 LEU A O 1
ATOM 929 N N . GLU A 1 116 ? 41.259 80.071 19.244 1.00 13.63 113 GLU A N 1
ATOM 930 C CA . GLU A 1 116 ? 42.523 80.577 18.728 1.00 14.46 113 GLU A CA 1
ATOM 931 C C . GLU A 1 116 ? 43.693 80.181 19.638 1.00 16.19 113 GLU A C 1
ATOM 932 O O . GLU A 1 116 ? 44.777 79.835 19.149 1.00 17.51 113 GLU A O 1
ATOM 938 N N . ARG A 1 117 ? 43.467 80.177 20.950 1.00 14.13 114 ARG A N 1
ATOM 939 C CA . ARG A 1 117 ? 44.514 79.771 21.887 1.00 15.56 114 ARG A CA 1
ATOM 940 C C . ARG A 1 117 ? 44.881 78.291 21.757 1.00 15.26 114 ARG A C 1
ATOM 941 O O . ARG A 1 117 ? 45.993 77.889 22.116 1.00 19.02 114 ARG A O 1
ATOM 949 N N . LYS A 1 118 ? 43.959 77.477 21.248 1.00 13.38 115 LYS A N 1
ATOM 950 C CA . LYS A 1 118 ? 44.178 76.031 21.255 1.00 12.10 115 LYS A CA 1
ATOM 951 C C . LYS A 1 118 ? 44.633 75.447 19.920 1.00 13.57 115 LYS A C 1
ATOM 952 O O . LYS A 1 118 ? 44.986 74.274 19.842 1.00 16.18 115 LYS A O 1
ATOM 958 N N . ILE A 1 119 ? 44.626 76.254 18.867 1.00 15.09 116 ILE A N 1
ATOM 959 C CA . ILE A 1 119 ? 45.209 75.799 17.605 1.00 12.31 116 ILE A CA 1
ATOM 960 C C . ILE A 1 119 ? 46.703 75.563 17.831 1.00 12.69 116 ILE A C 1
ATOM 961 O O . ILE A 1 119 ? 47.391 76.381 18.451 1.00 15.77 116 ILE A O 1
ATOM 966 N N . SER A 1 120 ? 47.191 74.418 17.370 1.00 15.48 117 SER A N 1
ATOM 967 C CA . SER A 1 120 ? 48.553 73.993 17.669 1.00 19.11 117 SER A CA 1
ATOM 968 C C . SER A 1 120 ? 49.153 73.309 16.444 1.00 14.80 117 SER A C 1
ATOM 969 O O . SER A 1 120 ? 48.439 73.075 15.462 1.00 14.36 117 SER A O 1
ATOM 972 N N . PRO A 1 121 ? 50.458 72.976 16.498 1.00 16.90 118 PRO A N 1
ATOM 973 C CA . PRO A 1 121 ? 51.033 72.212 15.386 1.00 15.44 118 PRO A CA 1
ATOM 974 C C . PRO A 1 121 ? 50.342 70.871 15.143 1.00 17.73 118 PRO A C 1
ATOM 975 O O . PRO A 1 121 ? 50.499 70.318 14.060 1.00 17.11 118 PRO A O 1
ATOM 979 N N . ALA A 1 122 ? 49.568 70.373 16.108 1.00 15.58 119 ALA A N 1
ATOM 980 C CA . ALA A 1 122 ? 48.852 69.111 15.927 1.00 14.87 119 ALA A CA 1
ATOM 981 C C . ALA A 1 122 ? 47.446 69.260 15.352 1.00 14.27 119 ALA A C 1
ATOM 982 O O . ALA A 1 122 ? 46.782 68.262 15.082 1.00 14.34 119 ALA A O 1
ATOM 984 N N . THR A 1 123 ? 46.986 70.492 15.158 1.00 13.08 120 THR A N 1
ATOM 985 C CA . THR A 1 123 ? 45.609 70.714 14.730 1.00 12.78 120 THR A CA 1
ATOM 986 C C . THR A 1 123 ? 45.363 70.280 13.298 1.00 13.15 120 THR A C 1
ATOM 987 O O . THR A 1 123 ? 45.976 70.784 12.350 1.00 13.98 120 THR A O 1
ATOM 991 N N . ARG A 1 124 ? 44.460 69.323 13.156 1.00 11.50 121 ARG A N 1
ATOM 992 C CA . ARG A 1 124 ? 44.083 68.811 11.866 1.00 11.03 121 ARG A CA 1
ATOM 993 C C . ARG A 1 124 ? 42.901 69.568 11.255 1.00 15.17 121 ARG A C 1
ATOM 994 O O . ARG A 1 124 ? 42.883 69.911 10.066 1.00 17.74 121 ARG A O 1
ATOM 1002 N N . ALA A 1 125 ? 41.931 69.877 12.102 1.00 12.28 122 ALA A N 1
ATOM 1003 C CA . ALA A 1 125 ? 40.670 70.457 11.659 1.00 11.59 122 ALA A CA 1
ATOM 1004 C C . ALA A 1 125 ? 39.929 71.024 12.844 1.00 10.79 122 ALA A C 1
ATOM 1005 O O . ALA A 1 125 ? 40.274 70.752 13.999 1.00 10.53 122 ALA A O 1
ATOM 1007 N N . ILE A 1 126 ? 38.903 71.810 12.538 1.00 9.13 123 ILE A N 1
ATOM 1008 C CA . ILE A 1 126 ? 38.019 72.386 13.535 1.00 10.43 123 ILE A CA 1
ATOM 1009 C C . ILE A 1 126 ? 36.600 72.085 13.102 1.00 8.79 123 ILE A C 1
ATOM 1010 O O . ILE A 1 126 ? 36.277 72.321 11.952 1.00 10.15 123 ILE A O 1
ATOM 1015 N N . ILE A 1 127 ? 35.784 71.508 13.978 1.00 9.16 124 ILE A N 1
ATOM 1016 C CA . ILE A 1 127 ? 34.358 71.369 13.668 1.00 7.61 124 ILE A CA 1
ATOM 1017 C C . ILE A 1 127 ? 33.619 72.445 14.438 1.00 9.56 124 ILE A C 1
ATOM 1018 O O . ILE A 1 127 ? 33.754 72.543 15.659 1.00 10.84 124 ILE A O 1
ATOM 1023 N N . VAL A 1 128 ? 32.879 73.292 13.727 1.00 9.01 125 VAL A N 1
ATOM 1024 C CA . VAL A 1 128 ? 32.114 74.333 14.409 1.00 8.44 125 VAL A CA 1
ATOM 1025 C C . VAL A 1 128 ? 30.637 74.003 14.263 1.00 10.49 125 VAL A C 1
ATOM 1026 O O . VAL A 1 128 ? 30.183 73.603 13.191 1.00 11.46 125 VAL A O 1
ATOM 1030 N N . VAL A 1 129 ? 29.905 74.119 15.362 1.00 8.06 126 VAL A N 1
ATOM 1031 C CA . VAL A 1 129 ? 28.497 73.744 15.383 1.00 10.28 126 VAL A CA 1
ATOM 1032 C C . VAL A 1 129 ? 27.622 74.978 15.523 1.00 8.48 126 VAL A C 1
ATOM 1033 O O . VAL A 1 129 ? 27.773 75.752 16.476 1.00 9.33 126 VAL A O 1
ATOM 1037 N N . HIS A 1 130 ? 26.715 75.165 14.568 1.00 8.16 127 HIS A N 1
ATOM 1038 C CA . HIS A 1 130 ? 25.745 76.260 14.641 1.00 9.18 127 HIS A CA 1
ATOM 1039 C C . HIS A 1 130 ? 24.627 75.820 15.586 1.00 10.02 127 HIS A C 1
ATOM 1040 O O . HIS A 1 130 ? 23.511 75.488 15.173 1.00 11.79 127 HIS A O 1
ATOM 1047 N N . TRP A 1 131 ? 24.964 75.815 16.872 1.00 10.26 128 TRP A N 1
ATOM 1048 C CA . TRP A 1 131 ? 24.191 75.124 17.896 1.00 9.83 128 TRP A CA 1
ATOM 1049 C C . TRP A 1 131 ? 22.805 75.730 18.102 1.00 10.16 128 TRP A C 1
ATOM 1050 O O . TRP A 1 131 ? 22.667 76.943 18.244 1.00 11.71 128 TRP A O 1
ATOM 1061 N N . THR A 1 132 ? 21.794 74.856 18.101 1.00 9.73 129 THR A N 1
ATOM 1062 C CA . THR A 1 132 ? 20.359 75.192 18.176 1.00 11.67 129 THR A CA 1
ATOM 1063 C C . THR A 1 132 ? 19.878 76.056 17.010 1.00 9.93 129 THR A C 1
ATOM 1064 O O . THR A 1 132 ? 18.733 76.513 17.010 1.00 13.52 129 THR A O 1
ATOM 1068 N N . GLY A 1 133 ? 20.721 76.229 15.998 1.00 10.63 130 GLY A N 1
ATOM 1069 C CA . GLY A 1 133 ? 20.325 76.962 14.802 1.00 10.60 130 GLY A CA 1
ATOM 1070 C C . GLY A 1 133 ? 20.966 78.326 14.653 1.00 12.15 130 GLY A C 1
ATOM 1071 O O . GLY A 1 133 ? 20.723 79.023 13.665 1.00 12.14 130 GLY A O 1
ATOM 1072 N N . TYR A 1 134 ? 21.791 78.714 15.625 1.00 10.97 131 TYR A N 1
ATOM 1073 C CA . TYR A 1 134 ? 22.392 80.053 15.615 1.00 12.30 131 TYR A CA 1
ATOM 1074 C C . TYR A 1 134 ? 23.791 80.029 15.017 1.00 10.54 131 TYR A C 1
ATOM 1075 O O . TYR A 1 134 ? 24.663 79.315 15.497 1.00 11.15 131 TYR A O 1
ATOM 1084 N N . PRO A 1 135 ? 24.025 80.817 13.962 1.00 10.92 132 PRO A N 1
ATOM 1085 C CA . PRO A 1 135 ? 25.336 80.685 13.317 1.00 10.81 132 PRO A CA 1
ATOM 1086 C C . PRO A 1 135 ? 26.522 81.254 14.092 1.00 12.04 132 PRO A C 1
ATOM 1087 O O . PRO A 1 135 ? 26.435 82.300 14.739 1.00 11.25 132 PRO A O 1
ATOM 1091 N N . VAL A 1 136 ? 27.627 80.528 13.988 1.00 9.86 133 VAL A N 1
ATOM 1092 C CA . VAL A 1 136 ? 28.951 80.965 14.402 1.00 11.49 133 VAL A CA 1
ATOM 1093 C C . VAL A 1 136 ? 29.408 82.176 13.587 1.00 12.59 133 VAL A C 1
ATOM 1094 O O . VAL A 1 136 ? 28.996 82.351 12.437 1.00 11.63 133 VAL A O 1
ATOM 1098 N N . ASP A 1 137 ? 30.248 83.016 14.192 1.00 11.59 134 ASP A N 1
ATOM 1099 C CA . ASP A 1 137 ? 30.861 84.147 13.506 1.00 11.54 134 ASP A CA 1
ATOM 1100 C C . ASP A 1 137 ? 31.921 83.661 12.504 1.00 10.19 134 ASP A C 1
ATOM 1101 O O . ASP A 1 137 ? 33.118 83.621 12.816 1.00 11.73 134 ASP A O 1
ATOM 1106 N N . LEU A 1 138 ? 31.477 83.309 11.301 1.00 10.79 135 LEU A N 1
ATOM 1107 C CA . LEU A 1 138 ? 32.345 82.645 10.331 1.00 12.51 135 LEU A CA 1
ATOM 1108 C C . LEU A 1 138 ? 33.460 83.542 9.800 1.00 13.27 135 LEU A C 1
ATOM 1109 O O . LEU A 1 138 ? 34.547 83.045 9.499 1.00 12.74 135 LEU A O 1
ATOM 1114 N N . ASP A 1 139 ? 33.224 84.855 9.703 1.00 11.16 136 ASP A N 1
ATOM 1115 C CA . ASP A 1 139 ? 34.278 85.757 9.234 1.00 11.21 136 ASP A CA 1
ATOM 1116 C C . ASP A 1 139 ? 35.402 85.841 10.262 1.00 15.00 136 ASP A C 1
ATOM 1117 O O . ASP A 1 139 ? 36.580 85.900 9.911 1.00 15.38 136 ASP A O 1
ATOM 1122 N N . ARG A 1 140 ? 35.036 85.877 11.537 1.00 12.09 137 ARG A N 1
ATOM 1123 C CA . ARG A 1 140 ? 36.046 85.910 12.588 1.00 13.53 137 ARG A CA 1
ATOM 1124 C C . ARG A 1 140 ? 36.865 84.626 12.580 1.00 14.71 137 ARG A C 1
ATOM 1125 O O . ARG A 1 140 ? 38.099 84.647 12.698 1.00 15.45 137 ARG A O 1
ATOM 1133 N N . LEU A 1 141 ? 36.166 83.512 12.424 1.00 12.21 138 LEU A N 1
ATOM 1134 C CA . LEU A 1 141 ? 36.798 82.214 12.308 1.00 11.77 138 LEU A CA 1
ATOM 1135 C C . LEU A 1 141 ? 37.809 82.197 11.154 1.00 13.51 138 LEU A C 1
ATOM 1136 O O . LEU A 1 141 ? 38.945 81.754 11.333 1.00 13.17 138 LEU A O 1
ATOM 1141 N N . ALA A 1 142 ? 37.420 82.727 9.993 1.00 12.86 139 ALA A N 1
ATOM 1142 C CA . ALA A 1 142 ? 38.331 82.780 8.845 1.00 13.18 139 ALA A CA 1
ATOM 1143 C C . ALA A 1 142 ? 39.592 83.600 9.155 1.00 14.82 139 ALA A C 1
ATOM 1144 O O . ALA A 1 142 ? 40.688 83.235 8.732 1.00 14.50 139 ALA A O 1
ATOM 1146 N N . GLY A 1 143 ? 39.447 84.698 9.896 1.00 12.92 140 GLY A N 1
ATOM 1147 C CA . GLY A 1 143 ? 40.597 85.497 10.295 1.00 13.20 140 GLY A CA 1
ATOM 1148 C C . GLY A 1 143 ? 41.545 84.748 11.224 1.00 15.08 140 GLY A C 1
ATOM 1149 O O . GLY A 1 143 ? 42.773 84.859 11.118 1.00 13.90 140 GLY A O 1
ATOM 1150 N N . ILE A 1 144 ? 40.969 83.983 12.142 1.00 14.85 141 ILE A N 1
ATOM 1151 C CA . ILE A 1 144 ? 41.751 83.143 13.037 1.00 13.32 141 ILE A CA 1
ATOM 1152 C C . ILE A 1 144 ? 42.592 82.156 12.233 1.00 13.55 141 ILE A C 1
ATOM 1153 O O . ILE A 1 144 ? 43.781 81.966 12.519 1.00 15.65 141 ILE A O 1
ATOM 1158 N N . LEU A 1 145 ? 41.981 81.566 11.216 1.00 13.55 142 LEU A N 1
ATOM 1159 C CA . LEU A 1 145 ? 42.673 80.610 10.358 1.00 13.85 142 LEU A CA 1
ATOM 1160 C C . LEU A 1 145 ? 43.718 81.286 9.477 1.00 15.91 142 LEU A C 1
ATOM 1161 O O . LEU A 1 145 ? 44.754 80.682 9.181 1.00 15.87 142 LEU A O 1
ATOM 1166 N N . ASP A 1 146 ? 43.454 82.522 9.048 1.00 12.95 143 ASP A N 1
ATOM 1167 C CA . ASP A 1 146 ? 44.467 83.286 8.326 1.00 13.37 143 ASP A CA 1
ATOM 1168 C C . ASP A 1 146 ? 45.742 83.399 9.159 1.00 15.51 143 ASP A C 1
ATOM 1169 O O . ASP A 1 146 ? 46.853 83.193 8.657 1.00 17.33 143 ASP A O 1
ATOM 1174 N N . ARG A 1 147 ? 45.578 83.753 10.431 1.00 15.42 144 ARG A N 1
ATOM 1175 C CA . ARG A 1 147 ? 46.718 83.915 11.325 1.00 15.73 144 ARG A CA 1
ATOM 1176 C C . ARG A 1 147 ? 47.383 82.575 11.626 1.00 13.21 144 ARG A C 1
ATOM 1177 O O . ARG A 1 147 ? 48.607 82.514 11.748 1.00 18.01 144 ARG A O 1
ATOM 1185 N N . ALA A 1 148 ? 46.587 81.518 11.749 1.00 13.99 145 ALA A N 1
ATOM 1186 C CA . ALA A 1 148 ? 47.138 80.192 12.006 1.00 14.82 145 ALA A CA 1
ATOM 1187 C C . ALA A 1 148 ? 47.981 79.731 10.823 1.00 16.30 145 ALA A C 1
ATOM 1188 O O . ALA A 1 148 ? 49.047 79.143 11.002 1.00 16.61 145 ALA A O 1
ATOM 1190 N N . GLU A 1 149 ? 47.502 80.003 9.614 1.00 14.11 146 GLU A N 1
ATOM 1191 C CA . GLU A 1 149 ? 48.221 79.613 8.403 1.00 15.80 146 GLU A CA 1
ATOM 1192 C C . GLU A 1 149 ? 49.566 80.343 8.300 1.00 17.47 146 GLU A C 1
ATOM 1193 O O . GLU A 1 149 ? 50.581 79.756 7.906 1.00 16.25 146 GLU A O 1
ATOM 1199 N N A ARG A 1 150 ? 49.595 81.625 8.650 0.41 13.45 147 ARG A N 1
ATOM 1200 N N B ARG A 1 150 ? 49.560 81.622 8.666 0.59 13.44 147 ARG A N 1
ATOM 1201 C CA A ARG A 1 150 ? 50.847 82.373 8.563 0.41 14.28 147 ARG A CA 1
ATOM 1202 C CA B ARG A 1 150 ? 50.781 82.411 8.703 0.59 14.89 147 ARG A CA 1
ATOM 1203 C C A ARG A 1 150 ? 51.862 81.883 9.596 0.41 16.21 147 ARG A C 1
ATOM 1204 C C B ARG A 1 150 ? 51.796 81.785 9.657 0.59 15.00 147 ARG A C 1
ATOM 1205 O O A ARG A 1 150 ? 53.074 81.987 9.386 0.41 21.74 147 ARG A O 1
ATOM 1206 O O B ARG A 1 150 ? 52.991 81.704 9.355 0.59 15.02 147 ARG A O 1
ATOM 1221 N N A GLU A 1 151 ? 51.369 81.341 10.705 0.41 17.23 148 GLU A N 1
ATOM 1222 N N B GLU A 1 151 ? 51.306 81.315 10.797 0.59 16.99 148 GLU A N 1
ATOM 1223 C CA A GLU A 1 151 ? 52.247 80.837 11.759 0.41 19.05 148 GLU A CA 1
ATOM 1224 C CA B GLU A 1 151 ? 52.168 80.803 11.859 0.59 20.06 148 GLU A CA 1
ATOM 1225 C C A GLU A 1 151 ? 52.747 79.417 11.476 0.41 18.91 148 GLU A C 1
ATOM 1226 C C B GLU A 1 151 ? 52.709 79.405 11.564 0.59 18.33 148 GLU A C 1
ATOM 1227 O O A GLU A 1 151 ? 53.938 79.130 11.639 0.41 18.79 148 GLU A O 1
ATOM 1228 O O B GLU A 1 151 ? 53.896 79.130 11.780 0.59 18.50 148 GLU A O 1
ATOM 1239 N N . HIS A 1 152 ? 51.841 78.538 11.052 1.00 19.41 149 HIS A N 1
ATOM 1240 C CA . HIS A 1 152 ? 52.157 77.105 10.903 1.00 15.57 149 HIS A CA 1
ATOM 1241 C C . HIS A 1 152 ? 52.420 76.647 9.469 1.00 19.74 149 HIS A C 1
ATOM 1242 O O . HIS A 1 152 ? 52.973 75.568 9.233 1.00 20.13 149 HIS A O 1
ATOM 1249 N N . GLY A 1 153 ? 52.009 77.462 8.507 1.00 13.50 150 GLY A N 1
ATOM 1250 C CA . GLY A 1 153 ? 52.101 77.108 7.096 1.00 15.04 150 GLY A CA 1
ATOM 1251 C C . GLY A 1 153 ? 50.927 76.280 6.585 1.00 17.95 150 GLY A C 1
ATOM 1252 O O . GLY A 1 153 ? 50.479 76.462 5.453 1.00 17.44 150 GLY A O 1
ATOM 1253 N N . PHE A 1 154 ? 50.336 75.467 7.453 1.00 17.54 151 PHE A N 1
ATOM 1254 C CA . PHE A 1 154 ? 49.131 74.758 7.063 1.00 13.88 151 PHE A CA 1
ATOM 1255 C C . PHE A 1 154 ? 47.939 75.519 7.600 1.00 15.97 151 PHE A C 1
ATOM 1256 O O . PHE A 1 154 ? 48.030 76.250 8.585 1.00 16.81 151 PHE A O 1
ATOM 1264 N N . ARG A 1 155 ? 46.811 75.345 6.929 1.00 13.38 152 ARG A N 1
ATOM 1265 C CA . ARG A 1 155 ? 45.573 75.991 7.329 1.00 14.55 152 ARG A CA 1
ATOM 1266 C C . ARG A 1 155 ? 44.598 74.897 7.721 1.00 12.30 152 ARG A C 1
ATOM 1267 O O . ARG A 1 155 ? 44.133 74.162 6.856 1.00 13.86 152 ARG A O 1
ATOM 1275 N N . PRO A 1 156 ? 44.279 74.783 9.020 1.00 14.18 153 PRO A N 1
ATOM 1276 C CA . PRO A 1 156 ? 43.326 73.741 9.423 1.00 14.55 153 PRO A CA 1
ATOM 1277 C C . PRO A 1 156 ? 41.984 73.907 8.728 1.00 12.49 153 PRO A C 1
ATOM 1278 O O . PRO A 1 156 ? 41.490 75.031 8.603 1.00 14.62 153 PRO A O 1
ATOM 1282 N N . ALA A 1 157 ? 41.411 72.800 8.284 1.00 12.02 154 ALA A N 1
ATOM 1283 C CA . ALA A 1 157 ? 40.103 72.825 7.662 1.00 13.58 154 ALA A CA 1
ATOM 1284 C C . ALA A 1 157 ? 39.023 73.063 8.690 1.00 12.30 154 ALA A C 1
ATOM 1285 O O . ALA A 1 157 ? 39.144 72.630 9.833 1.00 12.83 154 ALA A O 1
ATOM 1287 N N . VAL A 1 158 ? 37.967 73.748 8.272 1.00 10.09 155 VAL A N 1
ATOM 1288 C CA . VAL A 1 158 ? 36.766 73.888 9.085 1.00 10.48 155 VAL A CA 1
ATOM 1289 C C . VAL A 1 158 ? 35.652 73.057 8.472 1.00 10.08 155 VAL A C 1
ATOM 1290 O O . VAL A 1 158 ? 35.420 73.114 7.261 1.00 11.99 155 VAL A O 1
ATOM 1294 N N . ILE A 1 159 ? 34.976 72.276 9.310 1.00 8.03 156 ILE A N 1
ATOM 1295 C CA . ILE A 1 159 ? 33.748 71.607 8.918 1.00 8.58 156 ILE A CA 1
ATOM 1296 C C . ILE A 1 159 ? 32.627 72.211 9.758 1.00 11.39 156 ILE A C 1
ATOM 1297 O O . ILE A 1 159 ? 32.727 72.246 10.984 1.00 9.75 156 ILE A O 1
ATOM 1302 N N . GLU A 1 160 ? 31.589 72.719 9.100 1.00 9.03 157 GLU A N 1
ATOM 1303 C CA . GLU A 1 160 ? 30.448 73.304 9.795 1.00 8.80 157 GLU A CA 1
ATOM 1304 C C . GLU A 1 160 ? 29.344 72.280 9.987 1.00 10.74 157 GLU A C 1
ATOM 1305 O O . GLU A 1 160 ? 28.817 71.739 9.008 1.00 9.43 157 GLU A O 1
ATOM 1311 N N . ASP A 1 161 ? 28.999 72.021 11.245 1.00 8.55 158 ASP A N 1
ATOM 1312 C CA . ASP A 1 161 ? 27.882 71.134 11.570 1.00 8.74 158 ASP A CA 1
ATOM 1313 C C . ASP A 1 161 ? 26.629 71.994 11.583 1.00 9.29 158 ASP A C 1
ATOM 1314 O O . ASP A 1 161 ? 26.407 72.782 12.508 1.00 9.93 158 ASP A O 1
ATOM 1319 N N . CYS A 1 162 ? 25.821 71.828 10.538 1.00 9.29 159 CYS A N 1
ATOM 1320 C CA . CYS A 1 162 ? 24.630 72.637 10.320 1.00 9.03 159 CYS A CA 1
ATOM 1321 C C . CYS A 1 162 ? 23.359 71.862 10.613 1.00 7.50 159 CYS A C 1
ATOM 1322 O O . CYS A 1 162 ? 22.298 72.223 10.112 1.00 9.71 159 CYS A O 1
ATOM 1325 N N . ALA A 1 163 ? 23.455 70.793 11.397 1.00 8.84 160 ALA A N 1
ATOM 1326 C CA . ALA A 1 163 ? 22.287 69.950 11.672 1.00 8.16 160 ALA A CA 1
ATOM 1327 C C . ALA A 1 163 ? 21.063 70.706 12.193 1.00 9.07 160 ALA A C 1
ATOM 1328 O O . ALA A 1 163 ? 19.923 70.345 11.873 1.00 10.45 160 ALA A O 1
ATOM 1330 N N . HIS A 1 164 ? 21.295 71.750 12.996 1.00 9.12 161 HIS A N 1
ATOM 1331 C CA . HIS A 1 164 ? 20.203 72.520 13.595 1.00 10.07 161 HIS A CA 1
ATOM 1332 C C . HIS A 1 164 ? 19.835 73.745 12.783 1.00 8.44 161 HIS A C 1
ATOM 1333 O O . HIS A 1 164 ? 18.963 74.522 13.188 1.00 11.07 161 HIS A O 1
ATOM 1340 N N . ALA A 1 165 ? 20.512 73.926 11.654 1.00 9.31 162 ALA A N 1
ATOM 1341 C CA . ALA A 1 165 ? 20.527 75.235 11.011 1.00 9.66 162 ALA A CA 1
ATOM 1342 C C . ALA A 1 165 ? 20.108 75.214 9.543 1.00 10.78 162 ALA A C 1
ATOM 1343 O O . ALA A 1 165 ? 20.518 76.067 8.758 1.00 10.74 162 ALA A O 1
ATOM 1345 N N . TRP A 1 166 ? 19.249 74.272 9.161 1.00 9.44 163 TRP A N 1
ATOM 1346 C CA . TRP A 1 166 ? 18.677 74.368 7.829 1.00 9.64 163 TRP A CA 1
ATOM 1347 C C . TRP A 1 166 ? 18.011 75.744 7.638 1.00 10.69 163 TRP A C 1
ATOM 1348 O O . TRP A 1 166 ? 17.271 76.223 8.502 1.00 12.29 163 TRP A O 1
ATOM 1359 N N . GLY A 1 167 ? 18.304 76.380 6.510 1.00 9.49 164 GLY A N 1
ATOM 1360 C CA . GLY A 1 167 ? 17.719 77.664 6.182 1.00 12.27 164 GLY A CA 1
ATOM 1361 C C . GLY A 1 167 ? 18.376 78.868 6.840 1.00 11.71 164 GLY A C 1
ATOM 1362 O O . GLY A 1 167 ? 17.908 79.993 6.662 1.00 12.85 164 GLY A O 1
ATOM 1363 N N . ALA A 1 168 ? 19.430 78.641 7.625 1.00 10.49 165 ALA A N 1
ATOM 1364 C CA . ALA A 1 168 ? 20.104 79.751 8.308 1.00 11.31 165 ALA A CA 1
ATOM 1365 C C . ALA A 1 168 ? 21.027 80.492 7.359 1.00 11.84 165 ALA A C 1
ATOM 1366 O O . ALA A 1 168 ? 21.447 79.942 6.336 1.00 12.06 165 ALA A O 1
ATOM 1368 N N . SER A 1 169 ? 21.344 81.739 7.708 1.00 11.45 166 SER A N 1
ATOM 1369 C CA . SER A 1 169 ? 22.276 82.537 6.919 1.00 12.40 166 SER A CA 1
ATOM 1370 C C . SER A 1 169 ? 23.141 83.379 7.839 1.00 12.56 166 SER A C 1
ATOM 1371 O O . SER A 1 169 ? 22.804 83.596 9.001 1.00 11.48 166 SER A O 1
ATOM 1374 N N . TYR A 1 170 ? 24.253 83.857 7.298 1.00 10.67 167 TYR A N 1
ATOM 1375 C CA . TYR A 1 170 ? 25.189 84.665 8.062 1.00 11.12 167 TYR A CA 1
ATOM 1376 C C . TYR A 1 170 ? 25.728 85.739 7.143 1.00 11.34 167 TYR A C 1
ATOM 1377 O O . TYR A 1 170 ? 26.261 85.443 6.068 1.00 11.25 167 TYR A O 1
ATOM 1386 N N . ARG A 1 171 ? 25.538 86.984 7.568 1.00 11.97 168 ARG A N 1
ATOM 1387 C CA . ARG A 1 171 ? 25.969 88.163 6.830 1.00 12.50 168 ARG A CA 1
ATOM 1388 C C . ARG A 1 171 ? 25.517 88.122 5.375 1.00 12.92 168 ARG A C 1
ATOM 1389 O O . ARG A 1 171 ? 26.250 88.484 4.454 1.00 12.92 168 ARG A O 1
ATOM 1397 N N . GLY A 1 172 ? 24.263 87.722 5.190 1.00 13.55 169 GLY A N 1
ATOM 1398 C CA . GLY A 1 172 ? 23.615 87.848 3.897 1.00 13.67 169 GLY A CA 1
ATOM 1399 C C . GLY A 1 172 ? 23.913 86.702 2.955 1.00 14.64 169 GLY A C 1
ATOM 1400 O O . GLY A 1 172 ? 23.536 86.751 1.782 1.00 16.10 169 GLY A O 1
ATOM 1401 N N . VAL A 1 173 ? 24.574 85.673 3.479 1.00 12.32 170 VAL A N 1
ATOM 1402 C CA . VAL A 1 173 ? 24.996 84.523 2.696 1.00 12.43 170 VAL A CA 1
ATOM 1403 C C . VAL A 1 173 ? 24.469 83.263 3.374 1.00 13.24 170 VAL A C 1
ATOM 1404 O O . VAL A 1 173 ? 24.673 83.062 4.572 1.00 13.08 170 VAL A O 1
ATOM 1408 N N . PRO A 1 174 ? 23.779 82.401 2.610 1.00 13.32 171 PRO A N 1
ATOM 1409 C CA . PRO A 1 174 ? 23.267 81.154 3.191 1.00 12.87 171 PRO A CA 1
ATOM 1410 C C . PRO A 1 174 ? 24.382 80.263 3.707 1.00 11.28 171 PRO A C 1
ATOM 1411 O O . PRO A 1 174 ? 25.450 80.177 3.083 1.00 12.18 171 PRO A O 1
ATOM 1415 N N . LEU A 1 175 ? 24.152 79.592 4.830 1.00 11.42 172 LEU A N 1
ATOM 1416 C CA . LEU A 1 175 ? 25.087 78.546 5.225 1.00 10.47 172 LEU A CA 1
ATOM 1417 C C . LEU A 1 175 ? 25.283 77.570 4.065 1.00 12.00 172 LEU A C 1
ATOM 1418 O O . LEU A 1 175 ? 24.336 77.273 3.319 1.00 12.66 172 LEU A O 1
ATOM 1423 N N . GLY A 1 176 ? 26.518 77.107 3.908 1.00 11.25 173 GLY A N 1
ATOM 1424 C CA . GLY A 1 176 ? 26.904 76.320 2.745 1.00 12.97 173 GLY A CA 1
ATOM 1425 C C . GLY A 1 176 ? 27.755 77.105 1.753 1.00 16.53 173 GLY A C 1
ATOM 1426 O O . GLY A 1 176 ? 28.372 76.526 0.861 1.00 16.75 173 GLY A O 1
ATOM 1427 N N . SER A 1 177 ? 27.813 78.427 1.900 1.00 12.89 174 SER A N 1
ATOM 1428 C CA . SER A 1 177 ? 28.490 79.261 0.911 1.00 13.64 174 SER A CA 1
ATOM 1429 C C . SER A 1 177 ? 29.553 80.172 1.513 1.00 12.43 174 SER A C 1
ATOM 1430 O O . SER A 1 177 ? 29.840 81.241 0.965 1.00 16.66 174 SER A O 1
ATOM 1433 N N . HIS A 1 178 ? 30.156 79.745 2.620 1.00 12.25 175 HIS A N 1
ATOM 1434 C CA . HIS A 1 178 ? 31.171 80.576 3.271 1.00 13.71 175 HIS A CA 1
ATOM 1435 C C . HIS A 1 178 ? 32.582 79.999 3.117 1.00 15.69 175 HIS A C 1
ATOM 1436 O O . HIS A 1 178 ? 33.515 80.439 3.777 1.00 17.87 175 HIS A O 1
ATOM 1443 N N . GLY A 1 179 ? 32.749 79.031 2.220 1.00 11.48 176 GLY A N 1
ATOM 1444 C CA . GLY A 1 179 ? 34.078 78.525 1.921 1.00 12.51 176 GLY A CA 1
ATOM 1445 C C . GLY A 1 179 ? 34.510 77.288 2.705 1.00 9.39 176 GLY A C 1
ATOM 1446 O O . GLY A 1 179 ? 35.636 76.808 2.531 1.00 12.80 176 GLY A O 1
ATOM 1447 N N . ASN A 1 180 ? 33.642 76.803 3.592 1.00 10.05 177 ASN A N 1
ATOM 1448 C CA . ASN A 1 180 ? 33.900 75.592 4.363 1.00 9.39 177 ASN A CA 1
ATOM 1449 C C . ASN A 1 180 ? 32.972 74.474 3.934 1.00 10.61 177 ASN A C 1
ATOM 1450 O O . ASN A 1 180 ? 31.855 74.731 3.469 1.00 12.57 177 ASN A O 1
ATOM 1463 N N . CYS A 1 182 ? 30.187 71.959 4.709 1.00 9.10 179 CYS A N 1
ATOM 1464 C CA . CYS A 1 182 ? 29.042 72.038 5.614 1.00 9.17 179 CYS A CA 1
ATOM 1465 C C . CYS A 1 182 ? 28.292 70.736 5.600 1.00 9.38 179 CYS A C 1
ATOM 1466 O O . CYS A 1 182 ? 28.185 70.102 4.551 1.00 8.60 179 CYS A O 1
ATOM 1469 N N . VAL A 1 183 ? 27.770 70.342 6.753 1.00 7.88 180 VAL A N 1
ATOM 1470 C CA . VAL A 1 183 ? 26.927 69.144 6.817 1.00 7.12 180 VAL A CA 1
ATOM 1471 C C . VAL A 1 183 ? 25.569 69.480 7.402 1.00 9.73 180 VAL A C 1
ATOM 1472 O O . VAL A 1 183 ? 25.464 69.945 8.538 1.00 11.03 180 VAL A O 1
ATOM 1476 N N . PHE A 1 184 ? 24.532 69.269 6.598 1.00 8.18 181 PHE A N 1
ATOM 1477 C CA . PHE A 1 184 ? 23.157 69.414 7.055 1.00 8.38 181 PHE A CA 1
ATOM 1478 C C . PHE A 1 184 ? 22.580 68.055 7.430 1.00 7.68 181 PHE A C 1
ATOM 1479 O O . PHE A 1 184 ? 23.017 67.039 6.907 1.00 8.85 181 PHE A O 1
ATOM 1487 N N . SER A 1 185 ? 21.622 68.052 8.353 1.00 8.26 182 SER A N 1
ATOM 1488 C CA . SER A 1 185 ? 20.932 66.828 8.760 1.00 7.38 182 SER A CA 1
ATOM 1489 C C . SER A 1 185 ? 19.465 66.872 8.379 1.00 8.87 182 SER A C 1
ATOM 1490 O O . SER A 1 185 ? 18.794 67.892 8.607 1.00 9.71 182 SER A O 1
ATOM 1493 N N . PHE A 1 186 ? 18.979 65.750 7.838 1.00 7.98 183 PHE A N 1
ATOM 1494 C CA . PHE A 1 186 ? 17.557 65.592 7.543 1.00 9.72 183 PHE A CA 1
ATOM 1495 C C . PHE A 1 186 ? 16.967 64.457 8.379 1.00 8.32 183 PHE A C 1
ATOM 1496 O O . PHE A 1 186 ? 16.022 63.771 7.970 1.00 8.77 183 PHE A O 1
ATOM 1504 N N . GLN A 1 187 ? 17.520 64.278 9.572 1.00 8.86 184 GLN A N 1
ATOM 1505 C CA . GLN A 1 187 ? 16.955 63.341 10.545 1.00 9.71 184 GLN A CA 1
ATOM 1506 C C . GLN A 1 187 ? 15.514 63.742 10.892 1.00 9.48 184 GLN A C 1
ATOM 1507 O O . GLN A 1 187 ? 15.132 64.906 10.729 1.00 10.10 184 GLN A O 1
ATOM 1513 N N . ALA A 1 188 ? 14.729 62.777 11.376 1.00 9.89 185 ALA A N 1
ATOM 1514 C CA . ALA A 1 188 ? 13.291 62.942 11.593 1.00 11.65 185 ALA A CA 1
ATOM 1515 C C . ALA A 1 188 ? 12.866 64.205 12.333 1.00 15.27 185 ALA A C 1
ATOM 1516 O O . ALA A 1 188 ? 11.827 64.780 12.022 1.00 16.63 185 ALA A O 1
ATOM 1518 N N . LEU A 1 189 ? 13.650 64.633 13.314 1.00 11.99 186 LEU A N 1
ATOM 1519 C CA . LEU A 1 189 ? 13.249 65.773 14.138 1.00 15.12 186 LEU A CA 1
ATOM 1520 C C . LEU A 1 189 ? 13.786 67.114 13.630 1.00 16.41 186 LEU A C 1
ATOM 1521 O O . LEU A 1 189 ? 13.471 68.179 14.193 1.00 17.78 186 LEU A O 1
ATOM 1574 N N . HIS A 1 191 ? 14.542 70.271 10.817 1.00 12.90 188 HIS A N 1
ATOM 1575 C CA . HIS A 1 191 ? 13.581 71.102 10.069 1.00 12.74 188 HIS A CA 1
ATOM 1576 C C . HIS A 1 191 ? 13.087 70.447 8.780 1.00 11.12 188 HIS A C 1
ATOM 1577 O O . HIS A 1 191 ? 11.876 70.360 8.539 1.00 13.60 188 HIS A O 1
ATOM 1584 N N . LEU A 1 192 ? 14.034 69.995 7.965 1.00 11.63 189 LEU A N 1
ATOM 1585 C CA . LEU A 1 192 ? 13.729 69.299 6.730 1.00 10.89 189 LEU A CA 1
ATOM 1586 C C . LEU A 1 192 ? 14.071 67.842 6.950 1.00 11.68 189 LEU A C 1
ATOM 1587 O O . LEU A 1 192 ? 15.224 67.531 7.244 1.00 11.56 189 LEU A O 1
ATOM 1592 N N . THR A 1 193 ? 13.094 66.944 6.852 1.00 10.76 190 THR A N 1
ATOM 1593 C CA . THR A 1 193 ? 13.445 65.539 7.064 1.00 10.34 190 THR A CA 1
ATOM 1594 C C . THR A 1 193 ? 13.228 64.629 5.854 1.00 9.11 190 THR A C 1
ATOM 1595 O O . THR A 1 193 ? 12.315 64.811 5.047 1.00 11.19 190 THR A O 1
ATOM 1599 N N . CYS A 1 194 ? 14.121 63.648 5.755 1.00 8.68 191 CYS A N 1
ATOM 1600 C CA . CYS A 1 194 ? 14.023 62.556 4.788 1.00 10.23 191 CYS A CA 1
ATOM 1601 C C . CYS A 1 194 ? 13.714 61.258 5.504 1.00 9.99 191 CYS A C 1
ATOM 1602 O O . CYS A 1 194 ? 13.831 60.190 4.914 1.00 11.42 191 CYS A O 1
ATOM 1605 N N . GLY A 1 195 ? 13.339 61.361 6.776 1.00 10.35 192 GLY A N 1
ATOM 1606 C CA . GLY A 1 195 ? 13.324 60.215 7.674 1.00 12.22 192 GLY A CA 1
ATOM 1607 C C . GLY A 1 195 ? 14.702 60.145 8.288 1.00 13.05 192 GLY A C 1
ATOM 1608 O O . GLY A 1 195 ? 14.900 60.422 9.477 1.00 13.26 192 GLY A O 1
ATOM 1609 N N . ASP A 1 196 ? 15.664 59.761 7.460 1.00 10.63 193 ASP A N 1
ATOM 1610 C CA . ASP A 1 196 ? 17.067 59.995 7.747 1.00 10.28 193 ASP A CA 1
ATOM 1611 C C . ASP A 1 196 ? 17.712 60.469 6.468 1.00 8.71 193 ASP A C 1
ATOM 1612 O O . ASP A 1 196 ? 17.312 60.070 5.367 1.00 10.80 193 ASP A O 1
ATOM 1617 N N . GLY A 1 197 ? 18.712 61.327 6.611 1.00 8.72 194 GLY A N 1
ATOM 1618 C CA . GLY A 1 197 ? 19.428 61.837 5.462 1.00 8.96 194 GLY A CA 1
ATOM 1619 C C . GLY A 1 197 ? 20.299 62.988 5.885 1.00 7.96 194 GLY A C 1
ATOM 1620 O O . GLY A 1 197 ? 20.227 63.458 7.018 1.00 9.64 194 GLY A O 1
ATOM 1621 N N . GLY A 1 198 ? 21.138 63.433 4.965 1.00 7.83 195 GLY A N 1
ATOM 1622 C CA . GLY A 1 198 ? 21.942 64.616 5.204 1.00 7.42 195 GLY A CA 1
ATOM 1623 C C . GLY A 1 198 ? 22.480 65.150 3.904 1.00 7.68 195 GLY A C 1
ATOM 1624 O O . GLY A 1 198 ? 22.235 64.594 2.829 1.00 8.66 195 GLY A O 1
ATOM 1625 N N . LEU A 1 199 ? 23.224 66.245 4.006 1.00 8.92 196 LEU A N 1
ATOM 1626 C CA . LEU A 1 199 ? 23.793 66.879 2.826 1.00 9.05 196 LEU A CA 1
ATOM 1627 C C . LEU A 1 199 ? 25.162 67.407 3.177 1.00 10.21 196 LEU A C 1
ATOM 1628 O O . LEU A 1 199 ? 25.307 68.173 4.132 1.00 12.03 196 LEU A O 1
ATOM 1633 N N . LEU A 1 200 ? 26.163 66.992 2.414 1.00 7.94 197 LEU A N 1
ATOM 1634 C CA . LEU A 1 200 ? 27.503 67.558 2.519 1.00 8.07 197 LEU A CA 1
ATOM 1635 C C . LEU A 1 200 ? 27.686 68.557 1.396 1.00 10.56 197 LEU A C 1
ATOM 1636 O O . LEU A 1 200 ? 27.507 68.210 0.223 1.00 10.32 197 LEU A O 1
ATOM 1641 N N . THR A 1 201 ? 27.999 69.802 1.735 1.00 9.19 198 THR A N 1
ATOM 1642 C CA . THR A 1 201 ? 28.275 70.788 0.692 1.00 8.68 198 THR A CA 1
ATOM 1643 C C . THR A 1 201 ? 29.765 71.067 0.677 1.00 10.21 198 THR A C 1
ATOM 1644 O O . THR A 1 201 ? 30.414 71.048 1.726 1.00 10.30 198 THR A O 1
ATOM 1648 N N . LEU A 1 202 ? 30.298 71.302 -0.522 1.00 10.05 199 LEU A N 1
ATOM 1649 C CA . LEU A 1 202 ? 31.731 71.499 -0.716 1.00 9.83 199 LEU A CA 1
ATOM 1650 C C . LEU A 1 202 ? 32.019 72.872 -1.284 1.00 10.80 199 LEU A C 1
ATOM 1651 O O . LEU A 1 202 ? 31.242 73.398 -2.081 1.00 12.44 199 LEU A O 1
ATOM 1656 N N . PRO A 1 203 ? 33.164 73.447 -0.898 1.00 12.22 200 PRO A N 1
ATOM 1657 C CA . PRO A 1 203 ? 33.561 74.768 -1.397 1.00 12.28 200 PRO A CA 1
ATOM 1658 C C . PRO A 1 203 ? 34.324 74.735 -2.725 1.00 15.73 200 PRO A C 1
ATOM 1659 O O . PRO A 1 203 ? 34.594 75.794 -3.301 1.00 18.46 200 PRO A O 1
ATOM 1663 N N . GLY A 1 204 ? 34.678 73.550 -3.203 1.00 12.79 201 GLY A N 1
ATOM 1664 C CA . GLY A 1 204 ? 35.419 73.438 -4.447 1.00 14.10 201 GLY A CA 1
ATOM 1665 C C . GLY A 1 204 ? 35.153 72.142 -5.192 1.00 13.08 201 GLY A C 1
ATOM 1666 O O . GLY A 1 204 ? 34.659 71.161 -4.617 1.00 12.99 201 GLY A O 1
ATOM 1667 N N . ASP A 1 205 ? 35.514 72.137 -6.471 1.00 15.02 202 ASP A N 1
ATOM 1668 C CA . ASP A 1 205 ? 35.208 71.028 -7.372 1.00 14.98 202 ASP A CA 1
ATOM 1669 C C . ASP A 1 205 ? 35.933 69.730 -7.032 1.00 14.83 202 ASP A C 1
ATOM 1670 O O . ASP A 1 205 ? 35.343 68.651 -7.144 1.00 13.77 202 ASP A O 1
ATOM 1675 N N A GLU A 1 206 ? 37.204 69.820 -6.645 0.54 14.71 203 GLU A N 1
ATOM 1676 N N B GLU A 1 206 ? 37.196 69.820 -6.625 0.46 14.99 203 GLU A N 1
ATOM 1677 C CA A GLU A 1 206 ? 37.947 68.602 -6.327 0.54 16.27 203 GLU A CA 1
ATOM 1678 C CA B GLU A 1 206 ? 37.963 68.610 -6.329 0.46 16.22 203 GLU A CA 1
ATOM 1679 C C A GLU A 1 206 ? 37.302 67.857 -5.169 0.54 13.78 203 GLU A C 1
ATOM 1680 C C B GLU A 1 206 ? 37.380 67.851 -5.138 0.46 14.08 203 GLU A C 1
ATOM 1681 O O A GLU A 1 206 ? 37.080 66.647 -5.254 0.54 12.04 203 GLU A O 1
ATOM 1682 O O B GLU A 1 206 ? 37.279 66.624 -5.173 0.46 14.90 203 GLU A O 1
ATOM 1693 N N . LEU A 1 207 ? 36.989 68.573 -4.091 1.00 13.10 204 LEU A N 1
ATOM 1694 C CA . LEU A 1 207 ? 36.336 67.947 -2.942 1.00 13.08 204 LEU A CA 1
ATOM 1695 C C . LEU A 1 207 ? 34.996 67.374 -3.363 1.00 10.24 204 LEU A C 1
ATOM 1696 O O . LEU A 1 207 ? 34.623 66.290 -2.929 1.00 10.01 204 LEU A O 1
ATOM 1701 N N . HIS A 1 208 ? 34.280 68.095 -4.219 1.00 11.24 205 HIS A N 1
ATOM 1702 C CA . HIS A 1 208 ? 32.982 67.625 -4.684 1.00 8.47 205 HIS A CA 1
ATOM 1703 C C . HIS A 1 208 ? 33.109 66.280 -5.391 1.00 10.61 205 HIS A C 1
ATOM 1704 O O . HIS A 1 208 ? 32.354 65.350 -5.111 1.00 9.86 205 HIS A O 1
ATOM 1711 N N A GLU A 1 209 ? 34.061 66.175 -6.312 0.63 11.78 206 GLU A N 1
ATOM 1712 N N B GLU A 1 209 ? 34.077 66.189 -6.299 0.37 10.94 206 GLU A N 1
ATOM 1713 C CA A GLU A 1 209 ? 34.208 64.937 -7.069 0.63 9.62 206 GLU A CA 1
ATOM 1714 C CA B GLU A 1 209 ? 34.288 64.975 -7.079 0.37 11.19 206 GLU A CA 1
ATOM 1715 C C A GLU A 1 209 ? 34.637 63.774 -6.167 0.63 11.09 206 GLU A C 1
ATOM 1716 C C B GLU A 1 209 ? 34.671 63.788 -6.198 0.37 10.57 206 GLU A C 1
ATOM 1717 O O A GLU A 1 209 ? 34.125 62.655 -6.311 0.63 10.26 206 GLU A O 1
ATOM 1718 O O B GLU A 1 209 ? 34.175 62.675 -6.393 0.37 12.28 206 GLU A O 1
ATOM 1729 N N . ARG A 1 210 ? 35.546 64.029 -5.225 1.00 9.12 207 ARG A N 1
ATOM 1730 C CA . ARG A 1 210 ? 35.966 62.982 -4.288 1.00 9.12 207 ARG A CA 1
ATOM 1731 C C . ARG A 1 210 ? 34.816 62.551 -3.385 1.00 9.56 207 ARG A C 1
ATOM 1732 O O . ARG A 1 210 ? 34.647 61.358 -3.102 1.00 10.10 207 ARG A O 1
ATOM 1740 N N . ALA A 1 211 ? 34.000 63.510 -2.954 1.00 9.76 208 ALA A N 1
ATOM 1741 C CA . ALA A 1 211 ? 32.865 63.202 -2.092 1.00 9.53 208 ALA A CA 1
ATOM 1742 C C . ALA A 1 211 ? 31.844 62.319 -2.787 1.00 8.56 208 ALA A C 1
ATOM 1743 O O . ALA A 1 211 ? 31.302 61.394 -2.186 1.00 9.62 208 ALA A O 1
ATOM 1761 N N . LEU A 1 213 ? 32.374 60.174 -5.117 1.00 10.15 210 LEU A N 1
ATOM 1762 C CA . LEU A 1 213 ? 32.904 58.818 -5.206 1.00 9.65 210 LEU A CA 1
ATOM 1763 C C . LEU A 1 213 ? 32.914 58.119 -3.846 1.00 8.41 210 LEU A C 1
ATOM 1764 O O . LEU A 1 213 ? 32.432 56.983 -3.708 1.00 9.48 210 LEU A O 1
ATOM 1769 N N . ARG A 1 214 ? 33.470 58.781 -2.836 1.00 8.47 211 ARG A N 1
ATOM 1770 C CA . ARG A 1 214 ? 33.696 58.111 -1.565 1.00 8.39 211 ARG A CA 1
ATOM 1771 C C . ARG A 1 214 ? 32.420 57.880 -0.764 1.00 9.84 211 ARG A C 1
ATOM 1772 O O . ARG A 1 214 ? 32.415 57.048 0.132 1.00 9.42 211 ARG A O 1
ATOM 1780 N N . ARG A 1 215 ? 31.327 58.559 -1.108 1.00 9.64 212 ARG A N 1
ATOM 1781 C CA . ARG A 1 215 ? 30.086 58.306 -0.389 1.00 9.64 212 ARG A CA 1
ATOM 1782 C C . ARG A 1 215 ? 29.501 56.932 -0.719 1.00 9.12 212 ARG A C 1
ATOM 1783 O O . ARG A 1 215 ? 28.621 56.461 -0.009 1.00 9.25 212 ARG A O 1
ATOM 1791 N N . PHE A 1 216 ? 29.969 56.303 -1.797 1.00 8.26 213 PHE A N 1
ATOM 1792 C CA . PHE A 1 216 ? 29.545 54.948 -2.150 1.00 8.96 213 PHE A CA 1
ATOM 1793 C C . PHE A 1 216 ? 30.787 54.112 -2.467 1.00 8.46 213 PHE A C 1
ATOM 1794 O O . PHE A 1 216 ? 31.055 53.767 -3.627 1.00 9.07 213 PHE A O 1
ATOM 1802 N N . TYR A 1 217 ? 31.558 53.842 -1.417 1.00 9.18 214 TYR A N 1
ATOM 1803 C CA . TYR A 1 217 ? 32.686 52.911 -1.454 1.00 8.50 214 TYR A CA 1
ATOM 1804 C C . TYR A 1 217 ? 33.823 53.320 -2.379 1.00 10.91 214 TYR A C 1
ATOM 1805 O O . TYR A 1 217 ? 34.729 52.525 -2.607 1.00 9.36 214 TYR A O 1
ATOM 1814 N N . GLY A 1 218 ? 33.792 54.542 -2.916 1.00 8.88 215 GLY A N 1
ATOM 1815 C CA . GLY A 1 218 ? 34.779 54.897 -3.929 1.00 10.26 215 GLY A CA 1
ATOM 1816 C C . GLY A 1 218 ? 34.475 54.319 -5.303 1.00 10.92 215 GLY A C 1
ATOM 1817 O O . GLY A 1 218 ? 35.325 54.351 -6.209 1.00 11.50 215 GLY A O 1
ATOM 1818 N N . ILE A 1 219 ? 33.274 53.778 -5.464 1.00 10.19 216 ILE A N 1
ATOM 1819 C CA . ILE A 1 219 ? 32.856 53.154 -6.720 1.00 8.54 216 ILE A CA 1
ATOM 1820 C C . ILE A 1 219 ? 32.110 54.154 -7.599 1.00 12.93 216 ILE A C 1
ATOM 1821 O O . ILE A 1 219 ? 31.099 54.732 -7.187 1.00 13.70 216 ILE A O 1
ATOM 1826 N N . ASP A 1 220 ? 32.636 54.368 -8.802 1.00 11.87 217 ASP A N 1
ATOM 1827 C CA . ASP A 1 220 ? 31.972 55.168 -9.826 1.00 14.75 217 ASP A CA 1
ATOM 1828 C C . ASP A 1 220 ? 30.727 54.409 -10.289 1.00 15.43 217 ASP A C 1
ATOM 1829 O O . ASP A 1 220 ? 30.825 53.382 -10.952 1.00 16.77 217 ASP A O 1
ATOM 1834 N N . ARG A 1 221 ? 29.556 54.934 -9.951 1.00 18.47 218 ARG A N 1
ATOM 1835 C CA . ARG A 1 221 ? 28.319 54.206 -10.210 1.00 18.18 218 ARG A CA 1
ATOM 1836 C C . ARG A 1 221 ? 27.933 54.187 -11.688 1.00 23.56 218 ARG A C 1
ATOM 1837 O O . ARG A 1 221 ? 27.039 53.443 -12.085 1.00 26.37 218 ARG A O 1
ATOM 1845 N N . THR A 1 222 ? 28.624 54.973 -12.505 1.00 18.53 219 THR A N 1
ATOM 1846 C CA . THR A 1 222 ? 28.400 54.920 -13.950 1.00 19.45 219 THR A CA 1
ATOM 1847 C C . THR A 1 222 ? 29.221 53.822 -14.634 1.00 20.98 219 THR A C 1
ATOM 1848 O O . THR A 1 222 ? 28.993 53.507 -15.805 1.00 22.61 219 THR A O 1
ATOM 1852 N N . ALA A 1 223 ? 30.158 53.223 -13.906 1.00 18.06 220 ALA A N 1
ATOM 1853 C CA . ALA A 1 223 ? 31.043 52.213 -14.490 1.00 17.44 220 ALA A CA 1
ATOM 1854 C C . ALA A 1 223 ? 30.376 50.853 -14.685 1.00 18.83 220 ALA A C 1
ATOM 1855 O O . ALA A 1 223 ? 29.343 50.559 -14.083 1.00 22.73 220 ALA A O 1
ATOM 1857 N N . ASP A 1 224 ? 31.001 50.023 -15.515 1.00 19.07 221 ASP A N 1
ATOM 1858 C CA . ASP A 1 224 ? 30.503 48.678 -15.824 1.00 19.91 221 ASP A CA 1
ATOM 1859 C C . ASP A 1 224 ? 30.955 47.698 -14.737 1.00 19.76 221 ASP A C 1
ATOM 1860 O O . ASP A 1 224 ? 31.981 47.027 -14.874 1.00 22.74 221 ASP A O 1
ATOM 1865 N N A ARG A 1 225 ? 30.184 47.607 -13.659 0.52 20.05 222 ARG A N 1
ATOM 1866 N N B ARG A 1 225 ? 30.185 47.617 -13.657 0.48 20.04 222 ARG A N 1
ATOM 1867 C CA A ARG A 1 225 ? 30.591 46.786 -12.523 0.52 19.96 222 ARG A CA 1
ATOM 1868 C CA B ARG A 1 225 ? 30.578 46.788 -12.523 0.48 19.97 222 ARG A CA 1
ATOM 1869 C C A ARG A 1 225 ? 30.496 45.294 -12.831 0.52 17.72 222 ARG A C 1
ATOM 1870 C C B ARG A 1 225 ? 30.536 45.304 -12.878 0.48 17.78 222 ARG A C 1
ATOM 1871 O O A ARG A 1 225 ? 31.246 44.492 -12.275 0.52 19.71 222 ARG A O 1
ATOM 1872 O O B ARG A 1 225 ? 31.356 44.520 -12.401 0.48 16.16 222 ARG A O 1
ATOM 1887 N N . LEU A 1 226 ? 29.596 44.929 -13.740 1.00 17.70 223 LEU A N 1
ATOM 1888 C CA . LEU A 1 226 ? 29.451 43.542 -14.169 1.00 17.20 223 LEU A CA 1
ATOM 1889 C C . LEU A 1 226 ? 30.725 42.980 -14.809 1.00 18.06 223 LEU A C 1
ATOM 1890 O O . LEU A 1 226 ? 30.977 41.774 -14.765 1.00 17.33 223 LEU A O 1
ATOM 1895 N N . ARG A 1 227 ? 31.523 43.855 -15.421 1.00 15.92 224 ARG A N 1
ATOM 1896 C CA . ARG A 1 227 ? 32.764 43.420 -16.050 1.00 16.97 224 ARG A CA 1
ATOM 1897 C C . ARG A 1 227 ? 33.987 43.820 -15.222 1.00 13.92 224 ARG A C 1
ATOM 1898 O O . ARG A 1 227 ? 35.123 43.728 -15.706 1.00 18.46 224 ARG A O 1
ATOM 1906 N N . GLY A 1 228 ? 33.750 44.268 -13.990 1.00 14.24 225 GLY A N 1
ATOM 1907 C CA . GLY A 1 228 ? 34.830 44.654 -13.095 1.00 15.04 225 GLY A CA 1
ATOM 1908 C C . GLY A 1 228 ? 35.612 45.851 -13.604 1.00 18.76 225 GLY A C 1
ATOM 1909 O O . GLY A 1 228 ? 36.767 46.045 -13.228 1.00 18.73 225 GLY A O 1
ATOM 1910 N N . ALA A 1 229 ? 34.979 46.653 -14.456 1.00 16.07 226 ALA A N 1
ATOM 1911 C CA . ALA A 1 229 ? 35.652 47.752 -15.144 1.00 16.41 226 ALA A CA 1
ATOM 1912 C C . ALA A 1 229 ? 35.581 49.054 -14.353 1.00 15.20 226 ALA A C 1
ATOM 1913 O O . ALA A 1 229 ? 35.034 50.070 -14.808 1.00 17.67 226 ALA A O 1
ATOM 1915 N N . TYR A 1 230 ? 36.122 49.020 -13.144 1.00 12.96 227 TYR A N 1
ATOM 1916 C CA . TYR A 1 230 ? 36.169 50.205 -12.310 1.00 12.45 227 TYR A CA 1
ATOM 1917 C C . TYR A 1 230 ? 37.311 50.069 -11.318 1.00 12.38 227 TYR A C 1
ATOM 1918 O O . TYR A 1 230 ? 37.758 48.959 -11.006 1.00 13.52 227 TYR A O 1
ATOM 1927 N N . ASP A 1 231 ? 37.797 51.208 -10.844 1.00 11.47 228 ASP A N 1
ATOM 1928 C CA . ASP A 1 231 ? 38.895 51.224 -9.895 1.00 10.34 228 ASP A CA 1
ATOM 1929 C C . ASP A 1 231 ? 38.550 52.116 -8.727 1.00 11.19 228 ASP A C 1
ATOM 1930 O O . ASP A 1 231 ? 38.108 53.251 -8.914 1.00 14.39 228 ASP A O 1
ATOM 1935 N N . VAL A 1 232 ? 38.738 51.608 -7.517 1.00 9.89 229 VAL A N 1
ATOM 1936 C CA . VAL A 1 232 ? 38.545 52.418 -6.328 1.00 9.12 229 VAL A CA 1
ATOM 1937 C C . VAL A 1 232 ? 39.868 53.081 -5.957 1.00 11.16 229 VAL A C 1
ATOM 1938 O O . VAL A 1 232 ? 40.804 52.401 -5.508 1.00 11.56 229 VAL A O 1
ATOM 1942 N N . ALA A 1 233 ? 39.956 54.392 -6.205 1.00 9.99 230 ALA A N 1
ATOM 1943 C CA . ALA A 1 233 ? 41.173 55.157 -5.917 1.00 11.42 230 ALA A CA 1
ATOM 1944 C C . ALA A 1 233 ? 41.332 55.492 -4.430 1.00 10.31 230 ALA A C 1
ATOM 1945 O O . ALA A 1 233 ? 42.439 55.562 -3.907 1.00 11.74 230 ALA A O 1
ATOM 1947 N N . GLU A 1 234 ? 40.199 55.733 -3.777 1.00 10.97 231 GLU A N 1
ATOM 1948 C CA . GLU A 1 234 ? 40.135 55.995 -2.345 1.00 10.14 231 GLU A CA 1
ATOM 1949 C C . GLU A 1 234 ? 38.893 55.291 -1.823 1.00 8.99 231 GLU A C 1
ATOM 1950 O O . GLU A 1 234 ? 37.813 55.461 -2.386 1.00 10.68 231 GLU A O 1
ATOM 1956 N N . TRP A 1 235 ? 39.034 54.514 -0.755 1.00 10.29 232 TRP A N 1
ATOM 1957 C CA . TRP A 1 235 ? 37.891 53.771 -0.235 1.00 10.19 232 TRP A CA 1
ATOM 1958 C C . TRP A 1 235 ? 36.849 54.690 0.412 1.00 9.61 232 TRP A C 1
ATOM 1959 O O . TRP A 1 235 ? 37.127 55.834 0.761 1.00 11.03 232 TRP A O 1
ATOM 1970 N N . GLY A 1 236 ? 35.629 54.175 0.521 1.00 9.38 233 GLY A N 1
ATOM 1971 C CA . GLY A 1 236 ? 34.572 54.837 1.266 1.00 9.46 233 GLY A CA 1
ATOM 1972 C C . GLY A 1 236 ? 33.673 53.775 1.851 1.00 9.14 233 GLY A C 1
ATOM 1973 O O . GLY A 1 236 ? 33.899 52.582 1.654 1.00 9.19 233 GLY A O 1
ATOM 1974 N N . LEU A 1 237 ? 32.641 54.195 2.572 1.00 9.54 234 LEU A N 1
ATOM 1975 C CA . LEU A 1 237 ? 31.657 53.249 3.091 1.00 10.80 234 LEU A CA 1
ATOM 1976 C C . LEU A 1 237 ? 30.313 53.474 2.407 1.00 8.64 234 LEU A C 1
ATOM 1977 O O . LEU A 1 237 ? 30.262 54.008 1.302 1.00 9.75 234 LEU A O 1
ATOM 1982 N N . LYS A 1 238 ? 29.227 53.012 3.029 1.00 8.99 235 LYS A N 1
ATOM 1983 C CA . LYS A 1 238 ? 27.896 53.227 2.463 1.00 10.23 235 LYS A CA 1
ATOM 1984 C C . LYS A 1 238 ? 27.342 54.503 3.087 1.00 11.55 235 LYS A C 1
ATOM 1985 O O . LYS A 1 238 ? 26.506 54.478 3.994 1.00 13.13 235 LYS A O 1
ATOM 1991 N N . TRP A 1 239 ? 27.835 55.628 2.602 1.00 8.76 236 TRP A N 1
ATOM 1992 C CA . TRP A 1 239 ? 27.504 56.905 3.193 1.00 7.36 236 TRP A CA 1
ATOM 1993 C C . TRP A 1 239 ? 26.463 57.668 2.390 1.00 9.25 236 TRP A C 1
ATOM 1994 O O . TRP A 1 239 ? 26.098 58.777 2.765 1.00 10.19 236 TRP A O 1
ATOM 2005 N N . HIS A 1 240 ? 25.998 57.087 1.293 1.00 8.76 237 HIS A N 1
ATOM 2006 C CA . HIS A 1 240 ? 25.066 57.788 0.409 1.00 9.80 237 HIS A CA 1
ATOM 2007 C C . HIS A 1 240 ? 23.611 57.740 0.885 1.00 8.68 237 HIS A C 1
ATOM 2008 O O . HIS A 1 240 ? 23.261 57.008 1.819 1.00 10.52 237 HIS A O 1
ATOM 2023 N N . THR A 1 242 ? 19.616 57.100 -0.545 1.00 8.62 239 THR A N 1
ATOM 2024 C CA . THR A 1 242 ? 18.910 56.402 -1.612 1.00 8.97 239 THR A CA 1
ATOM 2025 C C . THR A 1 242 ? 17.571 57.068 -1.924 1.00 9.73 239 THR A C 1
ATOM 2026 O O . THR A 1 242 ? 17.153 58.005 -1.227 1.00 10.65 239 THR A O 1
ATOM 2030 N N . ASP A 1 243 ? 16.902 56.583 -2.968 1.00 11.56 240 ASP A N 1
ATOM 2031 C CA . ASP A 1 243 ? 15.706 57.267 -3.473 1.00 11.01 240 ASP A CA 1
ATOM 2032 C C . ASP A 1 243 ? 14.521 57.249 -2.510 1.00 10.79 240 ASP A C 1
ATOM 2033 O O . ASP A 1 243 ? 13.714 58.176 -2.530 1.00 11.85 240 ASP A O 1
ATOM 2038 N N . LEU A 1 244 ? 14.402 56.225 -1.664 1.00 10.32 241 LEU A N 1
ATOM 2039 C CA . LEU A 1 244 ? 13.316 56.201 -0.680 1.00 11.13 241 LEU A CA 1
ATOM 2040 C C . LEU A 1 244 ? 13.349 57.453 0.197 1.00 11.47 241 LEU A C 1
ATOM 2041 O O . LEU A 1 244 ? 12.323 58.135 0.398 1.00 12.67 241 LEU A O 1
ATOM 2046 N N . ASN A 1 245 ? 14.531 57.781 0.696 1.00 9.69 242 ASN A N 1
ATOM 2047 C CA . ASN A 1 245 ? 14.649 58.923 1.583 1.00 8.63 242 ASN A CA 1
ATOM 2048 C C . ASN A 1 245 ? 14.654 60.228 0.812 1.00 9.50 242 ASN A C 1
ATOM 2049 O O . ASN A 1 245 ? 14.088 61.214 1.283 1.00 10.71 242 ASN A O 1
ATOM 2054 N N . ALA A 1 246 ? 15.223 60.240 -0.391 1.00 9.19 243 ALA A N 1
ATOM 2055 C CA . ALA A 1 246 ? 15.163 61.467 -1.195 1.00 9.18 243 ALA A CA 1
ATOM 2056 C C . ALA A 1 246 ? 13.713 61.827 -1.534 1.00 11.21 243 ALA A C 1
ATOM 2057 O O . ALA A 1 246 ? 13.359 63.012 -1.566 1.00 10.70 243 ALA A O 1
ATOM 2059 N N . ALA A 1 247 ? 12.869 60.820 -1.754 1.00 9.71 244 ALA A N 1
ATOM 2060 C CA . ALA A 1 247 ? 11.456 61.065 -2.062 1.00 10.32 244 ALA A CA 1
ATOM 2061 C C . ALA A 1 247 ? 10.756 61.761 -0.899 1.00 11.51 244 ALA A C 1
ATOM 2062 O O . ALA A 1 247 ? 9.961 62.682 -1.103 1.00 12.10 244 ALA A O 1
ATOM 2064 N N . ILE A 1 248 ? 11.068 61.328 0.318 1.00 10.75 245 ILE A N 1
ATOM 2065 C CA . ILE A 1 248 ? 10.485 61.922 1.511 1.00 10.21 245 ILE A CA 1
ATOM 2066 C C . ILE A 1 248 ? 10.958 63.371 1.666 1.00 11.09 245 ILE A C 1
ATOM 2067 O O . ILE A 1 248 ? 10.151 64.267 1.924 1.00 11.12 245 ILE A O 1
ATOM 2072 N N . GLY A 1 249 ? 12.251 63.600 1.473 1.00 10.45 246 GLY A N 1
ATOM 2073 C CA . GLY A 1 249 ? 12.782 64.956 1.494 1.00 9.43 246 GLY A CA 1
ATOM 2074 C C . GLY A 1 249 ? 12.118 65.856 0.467 1.00 11.90 246 GLY A C 1
ATOM 2075 O O . GLY A 1 249 ? 11.786 67.001 0.773 1.00 11.81 246 GLY A O 1
ATOM 2076 N N . LEU A 1 250 ? 11.917 65.350 -0.747 1.00 10.14 247 LEU A N 1
ATOM 2077 C CA . LEU A 1 250 ? 11.254 66.136 -1.793 1.00 11.36 247 LEU A CA 1
ATOM 2078 C C . LEU A 1 250 ? 9.854 66.558 -1.361 1.00 13.65 247 LEU A C 1
ATOM 2079 O O . LEU A 1 250 ? 9.443 67.710 -1.567 1.00 14.27 247 LEU A O 1
ATOM 2084 N N . ALA A 1 251 ? 9.130 65.635 -0.737 1.00 11.41 248 ALA A N 1
ATOM 2085 C CA . ALA A 1 251 ? 7.786 65.929 -0.265 1.00 11.93 248 ALA A CA 1
ATOM 2086 C C . ALA A 1 251 ? 7.794 66.989 0.824 1.00 14.57 248 ALA A C 1
ATOM 2087 O O . ALA A 1 251 ? 6.881 67.814 0.917 1.00 17.33 248 ALA A O 1
ATOM 2089 N N . ASN A 1 252 ? 8.831 66.979 1.649 1.00 11.88 249 ASN A N 1
ATOM 2090 C CA . ASN A 1 252 ? 8.871 67.881 2.787 1.00 11.58 249 ASN A CA 1
ATOM 2091 C C . ASN A 1 252 ? 9.425 69.266 2.445 1.00 14.51 249 ASN A C 1
ATOM 2092 O O . ASN A 1 252 ? 9.310 70.205 3.240 1.00 14.86 249 ASN A O 1
ATOM 2097 N N . LEU A 1 253 ? 9.993 69.405 1.253 1.00 15.66 250 LEU A N 1
ATOM 2098 C CA . LEU A 1 253 ? 10.519 70.698 0.822 1.00 17.65 250 LEU A CA 1
ATOM 2099 C C . LEU A 1 253 ? 9.414 71.725 0.660 1.00 23.56 250 LEU A C 1
ATOM 2100 O O . LEU A 1 253 ? 9.646 72.918 0.839 1.00 21.68 250 LEU A O 1
ATOM 2105 N N . GLU A 1 254 ? 8.213 71.260 0.322 1.00 19.79 251 GLU A N 1
ATOM 2106 C CA . GLU A 1 254 ? 7.110 72.163 0.020 1.00 23.05 251 GLU A CA 1
ATOM 2107 C C . GLU A 1 254 ? 6.783 73.125 1.155 1.00 26.57 251 GLU A C 1
ATOM 2108 O O . GLU A 1 254 ? 6.462 74.286 0.917 1.00 29.19 251 GLU A O 1
ATOM 2114 N N . THR A 1 255 ? 6.849 72.649 2.391 1.00 22.28 252 THR A N 1
ATOM 2115 C CA . THR A 1 255 ? 6.395 73.483 3.495 1.00 22.73 252 THR A CA 1
ATOM 2116 C C . THR A 1 255 ? 7.478 73.838 4.502 1.00 19.11 252 THR A C 1
ATOM 2117 O O . THR A 1 255 ? 7.191 74.465 5.525 1.00 18.55 252 THR A O 1
ATOM 2121 N N . VAL A 1 256 ? 8.724 73.469 4.226 1.00 15.72 253 VAL A N 1
ATOM 2122 C CA . VAL A 1 256 ? 9.765 73.713 5.212 1.00 15.19 253 VAL A CA 1
ATOM 2123 C C . VAL A 1 256 ? 9.974 75.215 5.432 1.00 15.35 253 VAL A C 1
ATOM 2124 O O . VAL A 1 256 ? 10.252 75.638 6.551 1.00 15.07 253 VAL A O 1
ATOM 2128 N N . ASP A 1 257 ? 9.789 76.021 4.389 1.00 17.51 254 ASP A N 1
ATOM 2129 C CA . ASP A 1 257 ? 9.960 77.473 4.516 1.00 20.56 254 ASP A CA 1
ATOM 2130 C C . ASP A 1 257 ? 8.941 78.096 5.480 1.00 16.91 254 ASP A C 1
ATOM 2131 O O . ASP A 1 257 ? 9.292 78.956 6.291 1.00 16.94 254 ASP A O 1
ATOM 2136 N N . GLU A 1 258 ? 7.691 77.658 5.388 1.00 18.21 255 GLU A N 1
ATOM 2137 C CA . GLU A 1 258 ? 6.656 78.156 6.285 1.00 18.25 255 GLU A CA 1
ATOM 2138 C C . GLU A 1 258 ? 6.927 77.692 7.712 1.00 19.78 255 GLU A C 1
ATOM 2139 O O . GLU A 1 258 ? 6.731 78.444 8.666 1.00 19.06 255 GLU A O 1
ATOM 2145 N N . GLN A 1 259 ? 7.402 76.460 7.863 1.00 14.68 256 GLN A N 1
ATOM 2146 C CA . GLN A 1 259 ? 7.711 75.978 9.194 1.00 16.92 256 GLN A CA 1
ATOM 2147 C C . GLN A 1 259 ? 8.853 76.797 9.811 1.00 16.86 256 GLN A C 1
ATOM 2148 O O . GLN A 1 259 ? 8.804 77.146 10.988 1.00 16.37 256 GLN A O 1
ATOM 2154 N N A LEU A 1 260 ? 9.863 77.108 9.008 0.57 15.88 257 LEU A N 1
ATOM 2155 N N B LEU A 1 260 ? 9.870 77.109 9.010 0.43 15.98 257 LEU A N 1
ATOM 2156 C CA A LEU A 1 260 ? 10.974 77.941 9.458 0.57 16.00 257 LEU A CA 1
ATOM 2157 C CA B LEU A 1 260 ? 10.977 77.958 9.463 0.43 16.08 257 LEU A CA 1
ATOM 2158 C C A LEU A 1 260 ? 10.490 79.326 9.884 0.57 15.52 257 LEU A C 1
ATOM 2159 C C B LEU A 1 260 ? 10.486 79.331 9.891 0.43 15.72 257 LEU A C 1
ATOM 2160 O O A LEU A 1 260 ? 10.956 79.885 10.879 0.57 17.50 257 LEU A O 1
ATOM 2161 O O B LEU A 1 260 ? 10.944 79.887 10.891 0.43 17.15 257 LEU A O 1
ATOM 2170 N N . ARG A 1 261 ? 9.561 79.879 9.115 1.00 16.01 258 ARG A N 1
ATOM 2171 C CA . ARG A 1 261 ? 8.987 81.179 9.434 1.00 17.23 258 ARG A CA 1
ATOM 2172 C C . ARG A 1 261 ? 8.321 81.129 10.814 1.00 18.08 258 ARG A C 1
ATOM 2173 O O . ARG A 1 261 ? 8.464 82.048 11.604 1.00 17.17 258 ARG A O 1
ATOM 2181 N N . LEU A 1 262 ? 7.639 80.026 11.119 1.00 16.41 259 LEU A N 1
ATOM 2182 C CA . LEU A 1 262 ? 6.978 79.888 12.414 1.00 17.52 259 LEU A CA 1
ATOM 2183 C C . LEU A 1 262 ? 7.985 79.726 13.560 1.00 16.12 259 LEU A C 1
ATOM 2184 O O . LEU A 1 262 ? 7.805 80.329 14.623 1.00 15.52 259 LEU A O 1
ATOM 2189 N N . HIS A 1 263 ? 9.035 78.924 13.354 1.00 13.36 260 HIS A N 1
ATOM 2190 C CA . HIS A 1 263 ? 10.117 78.845 14.346 1.00 13.13 260 HIS A CA 1
ATOM 2191 C C . HIS A 1 263 ? 10.605 80.246 14.701 1.00 16.39 260 HIS A C 1
ATOM 2192 O O . HIS A 1 263 ? 10.742 80.604 15.873 1.00 14.67 260 HIS A O 1
ATOM 2199 N N . ARG A 1 264 ? 10.866 81.037 13.668 1.00 14.71 261 ARG A N 1
ATOM 2200 C CA . ARG A 1 264 ? 11.414 82.374 13.861 1.00 16.18 261 ARG A CA 1
ATOM 2201 C C . ARG A 1 264 ? 10.411 83.327 14.500 1.00 17.59 261 ARG A C 1
ATOM 2202 O O . ARG A 1 264 ? 10.772 84.122 15.364 1.00 17.58 261 ARG A O 1
ATOM 2210 N N . GLU A 1 265 ? 9.147 83.227 14.098 1.00 16.86 262 GLU A N 1
ATOM 2211 C CA . GLU A 1 265 ? 8.093 84.046 14.691 1.00 18.66 262 GLU A CA 1
ATOM 2212 C C . GLU A 1 265 ? 7.914 83.735 16.179 1.00 17.59 262 GLU A C 1
ATOM 2213 O O . GLU A 1 265 ? 7.764 84.641 16.998 1.00 18.94 262 GLU A O 1
ATOM 2219 N N . ASN A 1 266 ? 7.958 82.452 16.531 1.00 17.16 263 ASN A N 1
ATOM 2220 C CA . ASN A 1 266 ? 7.819 82.056 17.931 1.00 17.99 263 ASN A CA 1
ATOM 2221 C C . ASN A 1 266 ? 8.998 82.536 18.778 1.00 17.68 263 ASN A C 1
ATOM 2222 O O . ASN A 1 266 ? 8.816 82.975 19.916 1.00 15.68 263 ASN A O 1
ATOM 2227 N N . ALA A 1 267 ? 10.202 82.442 18.219 1.00 17.45 264 ALA A N 1
ATOM 2228 C CA . ALA A 1 267 ? 11.404 82.944 18.885 1.00 15.17 264 ALA A CA 1
ATOM 2229 C C . ALA A 1 267 ? 11.303 84.448 19.131 1.00 20.46 264 ALA A C 1
ATOM 2230 O O . ALA A 1 267 ? 11.660 84.943 20.205 1.00 17.38 264 ALA A O 1
ATOM 2232 N N . ALA A 1 268 ? 10.810 85.172 18.133 1.00 15.26 265 ALA A N 1
ATOM 2233 C CA . ALA A 1 268 ? 10.636 86.616 18.276 1.00 19.82 265 ALA A CA 1
ATOM 2234 C C . ALA A 1 268 ? 9.628 86.917 19.378 1.00 19.78 265 ALA A C 1
ATOM 2235 O O . ALA A 1 268 ? 9.793 87.874 20.143 1.00 21.00 265 ALA A O 1
ATOM 2237 N N . PHE A 1 269 ? 8.583 86.096 19.456 1.00 19.47 266 PHE A N 1
ATOM 2238 C CA . PHE A 1 269 ? 7.568 86.239 20.493 1.00 18.66 266 PHE A CA 1
ATOM 2239 C C . PHE A 1 269 ? 8.191 86.067 21.881 1.00 20.55 266 PHE A C 1
ATOM 2240 O O . PHE A 1 269 ? 7.959 86.882 22.779 1.00 19.78 266 PHE A O 1
ATOM 2248 N N . TYR A 1 270 ? 8.974 85.010 22.056 1.00 18.16 267 TYR A N 1
ATOM 2249 C CA . TYR A 1 270 ? 9.675 84.804 23.323 1.00 19.19 267 TYR A CA 1
ATOM 2250 C C . TYR A 1 270 ? 10.630 85.958 23.640 1.00 22.40 267 TYR A C 1
ATOM 2251 O O . TYR A 1 270 ? 10.695 86.406 24.784 1.00 19.57 267 TYR A O 1
ATOM 2260 N N . ASP A 1 271 ? 11.381 86.421 22.638 1.00 17.47 268 ASP A N 1
ATOM 2261 C CA . ASP A 1 271 ? 12.266 87.577 22.813 1.00 20.11 268 ASP A CA 1
ATOM 2262 C C . ASP A 1 271 ? 11.523 88.760 23.421 1.00 22.33 268 ASP A C 1
ATOM 2263 O O . ASP A 1 271 ? 12.057 89.473 24.271 1.00 22.49 268 ASP A O 1
ATOM 2268 N N . LYS A 1 272 ? 10.297 88.973 22.953 1.00 21.06 269 LYS A N 1
ATOM 2269 C CA . LYS A 1 272 ? 9.497 90.132 23.341 1.00 21.80 269 LYS A CA 1
ATOM 2270 C C . LYS A 1 272 ? 8.833 89.955 24.701 1.00 27.68 269 LYS A C 1
ATOM 2271 O O . LYS A 1 272 ? 8.696 90.917 25.463 1.00 25.84 269 LYS A O 1
ATOM 2277 N N . GLU A 1 273 ? 8.431 88.723 25.003 1.00 21.08 270 GLU A N 1
ATOM 2278 C CA . GLU A 1 273 ? 7.532 88.464 26.121 1.00 20.97 270 GLU A CA 1
ATOM 2279 C C . GLU A 1 273 ? 8.208 87.874 27.356 1.00 23.37 270 GLU A C 1
ATOM 2280 O O . GLU A 1 273 ? 7.572 87.747 28.405 1.00 24.51 270 GLU A O 1
ATOM 2286 N N . LEU A 1 274 ? 9.480 87.505 27.225 1.00 21.38 271 LEU A N 1
ATOM 2287 C CA . LEU A 1 274 ? 10.229 86.895 28.327 1.00 21.88 271 LEU A CA 1
ATOM 2288 C C . LEU A 1 274 ? 11.295 87.827 28.920 1.00 23.93 271 LEU A C 1
ATOM 2289 O O . LEU A 1 274 ? 12.233 87.364 29.562 1.00 22.19 271 LEU A O 1
ATOM 2294 N N . THR A 1 275 ? 11.187 89.129 28.664 1.00 23.13 272 THR A N 1
ATOM 2295 C CA . THR A 1 275 ? 12.104 90.093 29.283 1.00 22.79 272 THR A CA 1
ATOM 2296 C C . THR A 1 275 ? 11.721 90.417 30.727 1.00 21.79 272 THR A C 1
ATOM 2297 O O . THR A 1 275 ? 10.552 90.364 31.091 1.00 24.40 272 THR A O 1
ATOM 2301 N N . GLY A 1 276 ? 12.707 90.743 31.557 1.00 23.90 273 GLY A N 1
ATOM 2302 C CA . GLY A 1 276 ? 12.385 91.200 32.896 1.00 21.80 273 GLY A CA 1
ATOM 2303 C C . GLY A 1 276 ? 11.867 90.118 33.825 1.00 21.71 273 GLY A C 1
ATOM 2304 O O . GLY A 1 276 ? 11.179 90.419 34.795 1.00 23.66 273 GLY A O 1
ATOM 2305 N N . VAL A 1 277 ? 12.131 88.860 33.491 1.00 22.07 274 VAL A N 1
ATOM 2306 C CA . VAL A 1 277 ? 11.700 87.753 34.335 1.00 23.98 274 VAL A CA 1
ATOM 2307 C C . VAL A 1 277 ? 12.762 87.435 35.385 1.00 21.03 274 VAL A C 1
ATOM 2308 O O . VAL A 1 277 ? 13.901 87.146 35.043 1.00 20.35 274 VAL A O 1
ATOM 2312 N N . PRO A 1 278 ? 12.399 87.527 36.669 1.00 21.86 275 PRO A N 1
ATOM 2313 C CA . PRO A 1 278 ? 13.390 87.220 37.705 1.00 23.43 275 PRO A CA 1
ATOM 2314 C C . PRO A 1 278 ? 13.930 85.807 37.553 1.00 21.17 275 PRO A C 1
ATOM 2315 O O . PRO A 1 278 ? 13.150 84.860 37.405 1.00 23.89 275 PRO A O 1
ATOM 2319 N N . GLY A 1 279 ? 15.251 85.669 37.572 1.00 20.71 276 GLY A N 1
ATOM 2320 C CA . GLY A 1 279 ? 15.861 84.359 37.481 1.00 20.88 276 GLY A CA 1
ATOM 2321 C C . GLY A 1 279 ? 15.961 83.786 36.075 1.00 22.03 276 GLY A C 1
ATOM 2322 O O . GLY A 1 279 ? 16.361 82.639 35.918 1.00 19.24 276 GLY A O 1
ATOM 2323 N N . LEU A 1 280 ? 15.600 84.566 35.057 1.00 18.89 277 LEU A N 1
ATOM 2324 C CA . LEU A 1 280 ? 15.714 84.110 33.673 1.00 18.02 277 LEU A CA 1
ATOM 2325 C C . LEU A 1 280 ? 16.519 85.095 32.829 1.00 18.48 277 LEU A C 1
ATOM 2326 O O . LEU A 1 280 ? 16.238 86.298 32.804 1.00 22.18 277 LEU A O 1
ATOM 2331 N N . GLU A 1 281 ? 17.514 84.571 32.127 1.00 17.60 278 GLU A N 1
ATOM 2332 C CA . GLU A 1 281 ? 18.370 85.373 31.268 1.00 18.08 278 GLU A CA 1
ATOM 2333 C C . GLU A 1 281 ? 18.225 84.906 29.825 1.00 18.73 278 GLU A C 1
ATOM 2334 O O . GLU A 1 281 ? 18.326 83.717 29.539 1.00 18.08 278 GLU A O 1
ATOM 2340 N N . LEU A 1 282 ? 17.955 85.845 28.925 1.00 20.41 279 LEU A N 1
ATOM 2341 C CA . LEU A 1 282 ? 17.860 85.541 27.504 1.00 18.82 279 LEU A CA 1
ATOM 2342 C C . LEU A 1 282 ? 19.234 85.562 26.840 1.00 18.17 279 LEU A C 1
ATOM 2343 O O . LEU A 1 282 ? 20.173 86.173 27.356 1.00 21.61 279 LEU A O 1
ATOM 2348 N N A LEU A 1 283 ? 19.356 84.867 25.713 0.62 16.73 280 LEU A N 1
ATOM 2349 N N B LEU A 1 283 ? 19.343 84.901 25.692 0.38 17.57 280 LEU A N 1
ATOM 2350 C CA A LEU A 1 283 ? 20.565 84.954 24.904 0.62 17.83 280 LEU A CA 1
ATOM 2351 C CA B LEU A 1 283 ? 20.562 84.957 24.895 0.38 18.20 280 LEU A CA 1
ATOM 2352 C C A LEU A 1 283 ? 20.420 86.114 23.915 0.62 21.58 280 LEU A C 1
ATOM 2353 C C B LEU A 1 283 ? 20.451 86.074 23.859 0.38 22.66 280 LEU A C 1
ATOM 2354 O O A LEU A 1 283 ? 19.406 86.227 23.229 0.62 26.69 280 LEU A O 1
ATOM 2355 O O B LEU A 1 283 ? 19.494 86.118 23.086 0.38 25.05 280 LEU A O 1
ATOM 2364 N N . GLN A 1 284 ? 21.429 86.972 23.844 1.00 27.63 281 GLN A N 1
ATOM 2365 C CA . GLN A 1 284 ? 21.404 88.101 22.915 1.00 30.35 281 GLN A CA 1
ATOM 2366 C C . GLN A 1 284 ? 21.980 87.689 21.559 1.00 25.24 281 GLN A C 1
ATOM 2367 O O . GLN A 1 284 ? 23.146 87.326 21.467 1.00 33.13 281 GLN A O 1
ATOM 2373 N N . ARG A 1 285 ? 21.155 87.740 20.517 1.00 22.73 282 ARG A N 1
ATOM 2374 C CA . ARG A 1 285 ? 21.569 87.299 19.183 1.00 20.48 282 ARG A CA 1
ATOM 2375 C C . ARG A 1 285 ? 21.909 88.493 18.295 1.00 20.39 282 ARG A C 1
ATOM 2376 O O . ARG A 1 285 ? 21.281 89.537 18.383 1.00 24.70 282 ARG A O 1
ATOM 2384 N N . SER A 1 286 ? 22.906 88.323 17.436 1.00 17.22 283 SER A N 1
ATOM 2385 C CA . SER A 1 286 ? 23.380 89.414 16.588 1.00 18.37 283 SER A CA 1
ATOM 2386 C C . SER A 1 286 ? 22.487 89.617 15.370 1.00 18.35 283 SER A C 1
ATOM 2387 O O . SER A 1 286 ? 22.017 88.645 14.781 1.00 18.34 283 SER A O 1
ATOM 2390 N N . PRO A 1 287 ? 22.264 90.879 14.974 1.00 17.33 284 PRO A N 1
ATOM 2391 C CA . PRO A 1 287 ? 21.388 91.167 13.835 1.00 16.41 284 PRO A CA 1
ATOM 2392 C C . PRO A 1 287 ? 22.040 90.935 12.470 1.00 14.86 284 PRO A C 1
ATOM 2393 O O . PRO A 1 287 ? 21.391 91.204 11.457 1.00 18.76 284 PRO A O 1
ATOM 2397 N N . ASP A 1 288 ? 23.285 90.470 12.440 1.00 13.96 285 ASP A N 1
ATOM 2398 C CA . ASP A 1 288 ? 23.978 90.273 11.166 1.00 15.78 285 ASP A CA 1
ATOM 2399 C C . ASP A 1 288 ? 23.806 88.861 10.616 1.00 16.02 285 ASP A C 1
ATOM 2400 O O . ASP A 1 288 ? 24.492 88.483 9.679 1.00 16.24 285 ASP A O 1
ATOM 2405 N N . ARG A 1 289 ? 22.907 88.084 11.210 1.00 12.62 286 ARG A N 1
ATOM 2406 C CA . ARG A 1 289 ? 22.705 86.705 10.799 1.00 13.09 286 ARG A CA 1
ATOM 2407 C C . ARG A 1 289 ? 21.287 86.279 11.121 1.00 12.47 286 ARG A C 1
ATOM 2408 O O . ARG A 1 289 ? 20.586 86.945 11.879 1.00 15.18 286 ARG A O 1
ATOM 2416 N N . GLU A 1 290 ? 20.861 85.169 10.528 1.00 12.71 287 GLU A N 1
ATOM 2417 C CA . GLU A 1 290 ? 19.512 84.679 10.747 1.00 14.50 287 GLU A CA 1
ATOM 2418 C C . GLU A 1 290 ? 19.563 83.213 11.123 1.00 13.43 287 GLU A C 1
ATOM 2419 O O . GLU A 1 290 ? 19.944 82.378 10.302 1.00 14.45 287 GLU A O 1
ATOM 2425 N N . GLY A 1 291 ? 19.212 82.911 12.373 1.00 13.16 288 GLY A N 1
ATOM 2426 C CA . GLY A 1 291 ? 19.229 81.538 12.857 1.00 14.30 288 GLY A CA 1
ATOM 2427 C C . GLY A 1 291 ? 17.937 80.798 12.569 1.00 14.30 288 GLY A C 1
ATOM 2428 O O . GLY A 1 291 ? 16.972 81.373 12.057 1.00 13.95 288 GLY A O 1
ATOM 2429 N N . SER A 1 292 ? 17.920 79.511 12.896 1.00 10.69 289 SER A N 1
ATOM 2430 C CA . SER A 1 292 ? 16.777 78.677 12.557 1.00 11.13 289 SER A CA 1
ATOM 2431 C C . SER A 1 292 ? 16.008 78.162 13.765 1.00 10.68 289 SER A C 1
ATOM 2432 O O . SER A 1 292 ? 14.979 77.511 13.600 1.00 12.22 289 SER A O 1
ATOM 2435 N N . PHE A 1 293 ? 16.508 78.445 14.969 1.00 12.86 290 PHE A N 1
ATOM 2436 C CA . PHE A 1 293 ? 15.766 78.146 16.207 1.00 11.22 290 PHE A CA 1
ATOM 2437 C C . PHE A 1 293 ? 15.190 76.733 16.276 1.00 13.83 290 PHE A C 1
ATOM 2438 O O . PHE A 1 293 ? 13.986 76.525 16.412 1.00 14.09 290 PHE A O 1
ATOM 2446 N N . TYR A 1 294 ? 16.077 75.756 16.173 1.00 11.57 291 TYR A N 1
ATOM 2447 C CA . TYR A 1 294 ? 15.714 74.367 16.390 1.00 11.63 291 TYR A CA 1
ATOM 2448 C C . TYR A 1 294 ? 15.005 74.238 17.741 1.00 13.08 291 TYR A C 1
ATOM 2449 O O . TYR A 1 294 ? 13.978 73.558 17.855 1.00 12.98 291 TYR A O 1
ATOM 2458 N N . VAL A 1 295 ? 15.571 74.899 18.753 1.00 11.58 292 VAL A N 1
ATOM 2459 C CA . VAL A 1 295 ? 14.939 75.070 20.063 1.00 11.05 292 VAL A CA 1
ATOM 2460 C C . VAL A 1 295 ? 15.226 76.508 20.497 1.00 13.58 292 VAL A C 1
ATOM 2461 O O . VAL A 1 295 ? 16.013 77.194 19.846 1.00 14.20 292 VAL A O 1
ATOM 2465 N N . TYR A 1 296 ? 14.616 76.946 21.592 1.00 12.97 293 TYR A N 1
ATOM 2466 C CA . TYR A 1 296 ? 14.834 78.298 22.110 1.00 13.57 293 TYR A CA 1
ATOM 2467 C C . TYR A 1 296 ? 15.498 78.207 23.481 1.00 14.15 293 TYR A C 1
ATOM 2468 O O . TYR A 1 296 ? 14.897 77.724 24.437 1.00 14.62 293 TYR A O 1
ATOM 2477 N N . ASP A 1 297 ? 16.749 78.654 23.569 1.00 15.62 294 ASP A N 1
ATOM 2478 C CA . ASP A 1 297 ? 17.509 78.536 24.812 1.00 14.75 294 ASP A CA 1
ATOM 2479 C C . ASP A 1 297 ? 17.349 79.740 25.733 1.00 15.72 294 ASP A C 1
ATOM 2480 O O . ASP A 1 297 ? 17.316 80.891 25.282 1.00 17.06 294 ASP A O 1
ATOM 2485 N N . VAL A 1 298 ? 17.267 79.464 27.033 1.00 14.28 295 VAL A N 1
ATOM 2486 C CA . VAL A 1 298 ? 17.385 80.492 28.065 1.00 14.53 295 VAL A CA 1
ATOM 2487 C C . VAL A 1 298 ? 18.290 79.969 29.176 1.00 14.76 295 VAL A C 1
ATOM 2488 O O . VAL A 1 298 ? 18.674 78.801 29.172 1.00 13.79 295 VAL A O 1
ATOM 2492 N N . LYS A 1 299 ? 18.648 80.836 30.111 1.00 16.08 296 LYS A N 1
ATOM 2493 C CA . LYS A 1 299 ? 19.426 80.420 31.271 1.00 15.94 296 LYS A CA 1
ATOM 2494 C C . LYS A 1 299 ? 18.659 80.797 32.528 1.00 15.70 296 LYS A C 1
ATOM 2495 O O . LYS A 1 299 ? 18.220 81.934 32.657 1.00 18.91 296 LYS A O 1
ATOM 2501 N N . VAL A 1 300 ? 18.480 79.851 33.450 1.00 17.20 297 VAL A N 1
ATOM 2502 C CA . VAL A 1 300 ? 17.677 80.125 34.645 1.00 16.82 297 VAL A CA 1
ATOM 2503 C C . VAL A 1 300 ? 18.370 79.802 35.967 1.00 18.61 297 VAL A C 1
ATOM 2504 O O . VAL A 1 300 ? 19.203 78.891 36.045 1.00 20.12 297 VAL A O 1
ATOM 2508 N N . ASP A 1 301 ? 18.016 80.573 36.993 1.00 19.12 298 ASP A N 1
ATOM 2509 C CA . ASP A 1 301 ? 18.352 80.269 38.380 1.00 18.76 298 ASP A CA 1
ATOM 2510 C C . ASP A 1 301 ? 17.395 79.209 38.912 1.00 23.14 298 ASP A C 1
ATOM 2511 O O . ASP A 1 301 ? 16.248 79.132 38.464 1.00 21.96 298 ASP A O 1
ATOM 2516 N N A ASP A 1 302 ? 17.860 78.417 39.880 0.61 21.68 299 ASP A N 1
ATOM 2517 N N B ASP A 1 302 ? 17.874 78.408 39.862 0.39 21.85 299 ASP A N 1
ATOM 2518 C CA A ASP A 1 302 ? 17.066 77.334 40.478 0.61 23.03 299 ASP A CA 1
ATOM 2519 C CA B ASP A 1 302 ? 17.070 77.351 40.472 0.39 22.83 299 ASP A CA 1
ATOM 2520 C C A ASP A 1 302 ? 16.412 76.476 39.402 0.61 21.16 299 ASP A C 1
ATOM 2521 C C B ASP A 1 302 ? 16.416 76.471 39.413 0.39 21.24 299 ASP A C 1
ATOM 2522 O O A ASP A 1 302 ? 15.193 76.296 39.382 0.61 21.50 299 ASP A O 1
ATOM 2523 O O B ASP A 1 302 ? 15.201 76.269 39.420 0.39 21.90 299 ASP A O 1
ATOM 2532 N N . ARG A 1 303 ? 17.229 75.959 38.495 1.00 20.54 300 ARG A N 1
ATOM 2533 C CA . ARG A 1 303 ? 16.715 75.172 37.386 1.00 21.17 300 ARG A CA 1
ATOM 2534 C C . ARG A 1 303 ? 15.957 73.895 37.796 1.00 22.65 300 ARG A C 1
ATOM 2535 O O . ARG A 1 303 ? 15.018 73.517 37.108 1.00 20.84 300 ARG A O 1
ATOM 2543 N N . PRO A 1 304 ? 16.352 73.223 38.901 1.00 24.32 301 PRO A N 1
ATOM 2544 C CA . PRO A 1 304 ? 15.507 72.074 39.260 1.00 22.40 301 PRO A CA 1
ATOM 2545 C C . PRO A 1 304 ? 14.047 72.457 39.516 1.00 23.39 301 PRO A C 1
ATOM 2546 O O . PRO A 1 304 ? 13.142 71.727 39.099 1.00 23.45 301 PRO A O 1
ATOM 2550 N N . ALA A 1 305 ? 13.821 73.584 40.182 1.00 22.41 302 ALA A N 1
ATOM 2551 C CA . ALA A 1 305 ? 12.461 74.061 40.405 1.00 21.26 302 ALA A CA 1
ATOM 2552 C C . ALA A 1 305 ? 11.821 74.496 39.084 1.00 22.95 302 ALA A C 1
ATOM 2553 O O . ALA A 1 305 ? 10.629 74.281 38.873 1.00 22.53 302 ALA A O 1
ATOM 2555 N N . PHE A 1 306 ? 12.613 75.087 38.192 1.00 20.52 303 PHE A N 1
ATOM 2556 C CA . PHE A 1 306 ? 12.115 75.478 36.871 1.00 18.89 303 PHE A CA 1
ATOM 2557 C C . PHE A 1 306 ? 11.641 74.260 36.074 1.00 21.62 303 PHE A C 1
ATOM 2558 O O . PHE A 1 306 ? 10.575 74.287 35.457 1.00 21.37 303 PHE A O 1
ATOM 2566 N N . HIS A 1 307 ? 12.438 73.194 36.090 1.00 20.09 304 HIS A N 1
ATOM 2567 C CA . HIS A 1 307 ? 12.059 71.950 35.429 1.00 20.17 304 HIS A CA 1
ATOM 2568 C C . HIS A 1 307 ? 10.742 71.397 35.979 1.00 20.46 304 HIS A C 1
ATOM 2569 O O . HIS A 1 307 ? 9.868 71.001 35.211 1.00 22.16 304 HIS A O 1
ATOM 2576 N N . ARG A 1 308 ? 10.602 71.380 37.302 1.00 21.32 305 ARG A N 1
ATOM 2577 C CA . ARG A 1 308 ? 9.381 70.885 37.930 1.00 21.19 305 ARG A CA 1
ATOM 2578 C C . ARG A 1 308 ? 8.174 71.727 37.515 1.00 22.77 305 ARG A C 1
ATOM 2579 O O . ARG A 1 308 ? 7.083 71.197 37.313 1.00 24.79 305 ARG A O 1
ATOM 2587 N N . LYS A 1 309 ? 8.378 73.033 37.382 1.00 23.31 306 LYS A N 1
ATOM 2588 C CA . LYS A 1 309 ? 7.330 73.942 36.923 1.00 23.49 306 LYS A CA 1
ATOM 2589 C C . LYS A 1 309 ? 6.890 73.622 35.494 1.00 21.38 306 LYS A C 1
ATOM 2590 O O . LYS A 1 309 ? 5.698 73.541 35.209 1.00 24.16 306 LYS A O 1
ATOM 2604 N N . GLU A 1 311 ? 7.323 70.788 33.788 1.00 21.71 308 GLU A N 1
ATOM 2605 C CA . GLU A 1 311 ? 6.710 69.458 33.794 1.00 22.49 308 GLU A CA 1
ATOM 2606 C C . GLU A 1 311 ? 5.251 69.510 34.246 1.00 26.06 308 GLU A C 1
ATOM 2607 O O . GLU A 1 311 ? 4.382 68.911 33.613 1.00 25.67 308 GLU A O 1
ATOM 2613 N N . ALA A 1 312 ? 4.988 70.237 35.330 1.00 23.48 309 ALA A N 1
ATOM 2614 C CA . ALA A 1 312 ? 3.631 70.344 35.878 1.00 24.17 309 ALA A CA 1
ATOM 2615 C C . ALA A 1 312 ? 2.690 71.072 34.918 1.00 26.71 309 ALA A C 1
ATOM 2616 O O . ALA A 1 312 ? 1.474 70.871 34.950 1.00 29.12 309 ALA A O 1
ATOM 2618 N N . ALA A 1 313 ? 3.260 71.917 34.066 1.00 24.39 310 ALA A N 1
ATOM 2619 C CA . ALA A 1 313 ? 2.478 72.677 33.093 1.00 23.01 310 ALA A CA 1
ATOM 2620 C C . ALA A 1 313 ? 2.404 71.975 31.737 1.00 26.39 310 ALA A C 1
ATOM 2621 O O . ALA A 1 313 ? 1.875 72.530 30.771 1.00 24.44 310 ALA A O 1
ATOM 2623 N N . GLY A 1 314 ? 2.946 70.765 31.656 1.00 23.37 311 GLY A N 1
ATOM 2624 C CA . GLY A 1 314 ? 2.919 70.022 30.408 1.00 24.10 311 GLY A CA 1
ATOM 2625 C C . GLY A 1 314 ? 3.769 70.665 29.325 1.00 25.29 311 GLY A C 1
ATOM 2626 O O . GLY A 1 314 ? 3.388 70.684 28.156 1.00 25.00 311 GLY A O 1
ATOM 2627 N N . ILE A 1 315 ? 4.914 71.213 29.719 1.00 19.63 312 ILE A N 1
ATOM 2628 C CA . ILE A 1 315 ? 5.858 71.794 28.769 1.00 20.43 312 ILE A CA 1
ATOM 2629 C C . ILE A 1 315 ? 7.160 71.010 28.817 1.00 18.84 312 ILE A C 1
ATOM 2630 O O . ILE A 1 315 ? 7.760 70.876 29.875 1.00 23.45 312 ILE A O 1
ATOM 2643 N N . ALA A 1 317 ? 10.899 70.646 28.474 1.00 16.57 314 ALA A N 1
ATOM 2644 C CA . ALA A 1 317 ? 12.011 71.589 28.513 1.00 16.38 314 ALA A CA 1
ATOM 2645 C C . ALA A 1 317 ? 13.242 70.915 29.106 1.00 16.78 314 ALA A C 1
ATOM 2646 O O . ALA A 1 317 ? 13.141 70.192 30.096 1.00 22.11 314 ALA A O 1
ATOM 2648 N N . GLY A 1 318 ? 14.403 71.140 28.502 1.00 15.27 315 GLY A N 1
ATOM 2649 C CA . GLY A 1 318 ? 15.619 70.562 29.042 1.00 16.13 315 GLY A CA 1
ATOM 2650 C C . GLY A 1 318 ? 16.797 70.663 28.104 1.00 15.25 315 GLY A C 1
ATOM 2651 O O . GLY A 1 318 ? 16.943 71.646 27.382 1.00 16.06 315 GLY A O 1
ATOM 2652 N N . LEU A 1 319 ? 17.638 69.634 28.132 1.00 15.91 316 LEU A N 1
ATOM 2653 C CA . LEU A 1 319 ? 18.842 69.598 27.326 1.00 16.66 316 LEU A CA 1
ATOM 2654 C C . LEU A 1 319 ? 18.614 68.832 26.032 1.00 16.96 316 LEU A C 1
ATOM 2655 O O . LEU A 1 319 ? 17.867 67.857 26.000 1.00 18.37 316 LEU A O 1
ATOM 2660 N N . VAL A 1 320 ? 19.281 69.270 24.972 1.00 15.65 317 VAL A N 1
ATOM 2661 C CA . VAL A 1 320 ? 19.327 68.517 23.733 1.00 14.96 317 VAL A CA 1
ATOM 2662 C C . VAL A 1 320 ? 20.219 67.285 23.929 1.00 17.11 317 VAL A C 1
ATOM 2663 O O . VAL A 1 320 ? 19.904 66.192 23.462 1.00 19.74 317 VAL A O 1
ATOM 2667 N N A SER A 1 321 ? 21.346 67.487 24.606 0.67 13.61 318 SER A N 1
ATOM 2668 N N B SER A 1 321 ? 21.310 67.473 24.663 0.33 14.49 318 SER A N 1
ATOM 2669 C CA A SER A 1 321 ? 22.282 66.417 24.937 0.67 15.24 318 SER A CA 1
ATOM 2670 C CA B SER A 1 321 ? 22.261 66.404 24.939 0.33 15.32 318 SER A CA 1
ATOM 2671 C C A SER A 1 321 ? 23.008 66.725 26.239 0.67 11.24 318 SER A C 1
ATOM 2672 C C B SER A 1 321 ? 23.102 66.732 26.164 0.33 13.96 318 SER A C 1
ATOM 2673 O O A SER A 1 321 ? 23.040 67.870 26.684 0.67 15.99 318 SER A O 1
ATOM 2674 O O B SER A 1 321 ? 23.304 67.905 26.485 0.33 12.31 318 SER A O 1
ATOM 2679 N N . ARG A 1 322 ? 23.602 65.700 26.837 1.00 13.40 319 ARG A N 1
ATOM 2680 C CA . ARG A 1 322 ? 24.572 65.903 27.912 1.00 12.29 319 ARG A CA 1
ATOM 2681 C C . ARG A 1 322 ? 25.849 66.492 27.301 1.00 12.66 319 ARG A C 1
ATOM 2682 O O . ARG A 1 322 ? 26.238 66.102 26.197 1.00 14.04 319 ARG A O 1
ATOM 2690 N N . ARG A 1 323 ? 26.500 67.430 27.989 1.00 11.52 320 ARG A N 1
ATOM 2691 C CA . ARG A 1 323 ? 27.794 67.912 27.495 1.00 11.08 320 ARG A CA 1
ATOM 2692 C C . ARG A 1 323 ? 28.726 66.713 27.268 1.00 10.56 320 ARG A C 1
ATOM 2693 O O . ARG A 1 323 ? 28.887 65.867 28.158 1.00 11.29 320 ARG A O 1
ATOM 2701 N N . ASN A 1 324 ? 29.314 66.619 26.071 1.00 10.48 321 ASN A N 1
ATOM 2702 C CA . ASN A 1 324 ? 29.920 65.353 25.635 1.00 10.68 321 ASN A CA 1
ATOM 2703 C C . ASN A 1 324 ? 31.198 65.021 26.403 1.00 9.68 321 ASN A C 1
ATOM 2704 O O . ASN A 1 324 ? 31.603 63.854 26.473 1.00 11.85 321 ASN A O 1
ATOM 2709 N N . ASP A 1 325 ? 31.831 66.047 26.969 1.00 11.65 322 ASP A N 1
ATOM 2710 C CA . ASP A 1 325 ? 33.096 65.856 27.674 1.00 10.70 322 ASP A CA 1
ATOM 2711 C C . ASP A 1 325 ? 32.915 65.142 29.010 1.00 11.24 322 ASP A C 1
ATOM 2712 O O . ASP A 1 325 ? 33.896 64.719 29.616 1.00 13.76 322 ASP A O 1
ATOM 2717 N N . GLU A 1 326 ? 31.668 64.975 29.449 1.00 11.66 323 GLU A N 1
ATOM 2718 C CA . GLU A 1 326 ? 31.392 64.251 30.697 1.00 11.77 323 GLU A CA 1
ATOM 2719 C C . GLU A 1 326 ? 31.240 62.730 30.509 1.00 11.81 323 GLU A C 1
ATOM 2720 O O . GLU A 1 326 ? 31.188 61.987 31.494 1.00 13.92 323 GLU A O 1
ATOM 2726 N N . HIS A 1 327 ? 31.143 62.270 29.266 1.00 11.50 324 HIS A N 1
ATOM 2727 C CA . HIS A 1 327 ? 30.971 60.837 29.023 1.00 11.16 324 HIS A CA 1
ATOM 2728 C C . HIS A 1 327 ? 32.220 60.052 29.373 1.00 12.99 324 HIS A C 1
ATOM 2729 O O . HIS A 1 327 ? 33.348 60.497 29.108 1.00 13.15 324 HIS A O 1
ATOM 2736 N N . SER A 1 328 ? 32.027 58.868 29.945 1.00 11.82 325 SER A N 1
ATOM 2737 C CA . SER A 1 328 ? 33.177 58.129 30.445 1.00 15.70 325 SER A CA 1
ATOM 2738 C C . SER A 1 328 ? 34.080 57.662 29.296 1.00 15.85 325 SER A C 1
ATOM 2739 O O . SER A 1 328 ? 35.280 57.481 29.499 1.00 16.09 325 SER A O 1
ATOM 2742 N N . CYS A 1 329 ? 33.534 57.520 28.085 1.00 12.93 326 CYS A N 1
ATOM 2743 C CA . CYS A 1 329 ? 34.365 57.115 26.946 1.00 12.08 326 CYS A CA 1
ATOM 2744 C C . CYS A 1 329 ? 35.433 58.158 26.589 1.00 13.53 326 CYS A C 1
ATOM 2745 O O . CYS A 1 329 ? 36.383 57.850 25.872 1.00 16.61 326 CYS A O 1
ATOM 2748 N N . VAL A 1 330 ? 35.291 59.388 27.083 1.00 12.32 327 VAL A N 1
ATOM 2749 C CA . VAL A 1 330 ? 36.296 60.415 26.801 1.00 11.63 327 VAL A CA 1
ATOM 2750 C C . VAL A 1 330 ? 36.863 60.992 28.101 1.00 12.65 327 VAL A C 1
ATOM 2751 O O . VAL A 1 330 ? 37.339 62.125 28.137 1.00 13.40 327 VAL A O 1
ATOM 2755 N N . ALA A 1 331 ? 36.855 60.190 29.162 1.00 12.25 328 ALA A N 1
ATOM 2756 C CA . ALA A 1 331 ? 37.388 60.654 30.439 1.00 14.61 328 ALA A CA 1
ATOM 2757 C C . ALA A 1 331 ? 38.847 61.099 30.313 1.00 15.29 328 ALA A C 1
ATOM 2758 O O . ALA A 1 331 ? 39.289 61.992 31.034 1.00 19.88 328 ALA A O 1
ATOM 2760 N N . HIS A 1 332 ? 39.587 60.493 29.389 1.00 14.98 329 HIS A N 1
ATOM 2761 C CA . HIS A 1 332 ? 41.005 60.809 29.217 1.00 16.56 329 HIS A CA 1
ATOM 2762 C C . HIS A 1 332 ? 41.249 62.153 28.528 1.00 17.08 329 HIS A C 1
ATOM 2763 O O . HIS A 1 332 ? 42.389 62.611 28.444 1.00 18.38 329 HIS A O 1
ATOM 2770 N N . LEU A 1 333 ? 40.181 62.783 28.050 1.00 13.99 330 LEU A N 1
ATOM 2771 C CA . LEU A 1 333 ? 40.288 64.035 27.301 1.00 14.81 330 LEU A CA 1
ATOM 2772 C C . LEU A 1 333 ? 39.776 65.254 28.074 1.00 14.13 330 LEU A C 1
ATOM 2773 O O . LEU A 1 333 ? 39.681 66.355 27.515 1.00 15.21 330 LEU A O 1
ATOM 2778 N N A ARG A 1 334 ? 39.458 65.069 29.349 0.59 14.15 331 ARG A N 1
ATOM 2779 N N B ARG A 1 334 ? 39.480 65.068 29.357 0.41 13.79 331 ARG A N 1
ATOM 2780 C CA A ARG A 1 334 ? 38.847 66.149 30.115 0.59 14.33 331 ARG A CA 1
ATOM 2781 C CA B ARG A 1 334 ? 38.865 66.116 30.178 0.41 15.62 331 ARG A CA 1
ATOM 2782 C C A ARG A 1 334 ? 39.772 67.345 30.236 0.59 18.21 331 ARG A C 1
ATOM 2783 C C B ARG A 1 334 ? 39.754 67.345 30.348 0.41 17.82 331 ARG A C 1
ATOM 2784 O O A ARG A 1 334 ? 40.982 67.202 30.407 0.59 18.18 331 ARG A O 1
ATOM 2785 O O B ARG A 1 334 ? 40.931 67.224 30.684 0.41 18.33 331 ARG A O 1
ATOM 2800 N N . THR A 1 335 ? 39.183 68.528 30.128 1.00 15.25 332 THR A N 1
ATOM 2801 C CA . THR A 1 335 ? 39.920 69.766 30.294 1.00 14.79 332 THR A CA 1
ATOM 2802 C C . THR A 1 335 ? 39.030 70.770 31.014 1.00 14.87 332 THR A C 1
ATOM 2803 O O . THR A 1 335 ? 37.825 70.558 31.147 1.00 19.18 332 THR A O 1
ATOM 2807 N N . SER A 1 336 ? 39.619 71.857 31.489 1.00 15.25 333 SER A N 1
ATOM 2808 C CA . SER A 1 336 ? 38.835 72.858 32.204 1.00 18.86 333 SER A CA 1
ATOM 2809 C C . SER A 1 336 ? 38.129 73.787 31.225 1.00 14.62 333 SER A C 1
ATOM 2810 O O . SER A 1 336 ? 38.774 74.435 30.415 1.00 17.28 333 SER A O 1
ATOM 2813 N N . LEU A 1 337 ? 36.805 73.844 31.313 1.00 14.21 334 LEU A N 1
ATOM 2814 C CA . LEU A 1 337 ? 36.011 74.695 30.436 1.00 13.19 334 LEU A CA 1
ATOM 2815 C C . LEU A 1 337 ? 35.125 75.600 31.285 1.00 12.96 334 LEU A C 1
ATOM 2816 O O . LEU A 1 337 ? 33.935 75.344 31.439 1.00 14.35 334 LEU A O 1
ATOM 2821 N N . PRO A 1 338 ? 35.711 76.664 31.845 1.00 14.61 335 PRO A N 1
ATOM 2822 C CA . PRO A 1 338 ? 35.000 77.504 32.811 1.00 14.37 335 PRO A CA 1
ATOM 2823 C C . PRO A 1 338 ? 33.812 78.246 32.188 1.00 14.79 335 PRO A C 1
ATOM 2824 O O . PRO A 1 338 ? 32.837 78.510 32.897 1.00 16.69 335 PRO A O 1
ATOM 2828 N N . GLY A 1 339 ? 33.886 78.567 30.899 1.00 13.25 336 GLY A N 1
ATOM 2829 C CA . GLY A 1 339 ? 32.768 79.218 30.228 1.00 13.47 336 GLY A CA 1
ATOM 2830 C C . GLY A 1 339 ? 31.545 78.316 30.228 1.00 13.13 336 GLY A C 1
ATOM 2831 O O . GLY A 1 339 ? 30.458 78.706 30.650 1.00 14.87 336 GLY A O 1
ATOM 2832 N N . LEU A 1 340 ? 31.732 77.087 29.765 1.00 12.29 337 LEU A N 1
ATOM 2833 C CA . LEU A 1 340 ? 30.643 76.119 29.772 1.00 12.07 337 LEU A CA 1
ATOM 2834 C C . LEU A 1 340 ? 30.170 75.835 31.199 1.00 14.86 337 LEU A C 1
ATOM 2835 O O . LEU A 1 340 ? 28.968 75.751 31.450 1.00 14.69 337 LEU A O 1
ATOM 2840 N N . ASP A 1 341 ? 31.111 75.685 32.130 1.00 13.97 338 ASP A N 1
ATOM 2841 C CA . ASP A 1 341 ? 30.760 75.457 33.534 1.00 13.74 338 ASP A CA 1
ATOM 2842 C C . ASP A 1 341 ? 29.823 76.551 34.058 1.00 18.42 338 ASP A C 1
ATOM 2843 O O . ASP A 1 341 ? 28.929 76.277 34.858 1.00 17.75 338 ASP A O 1
ATOM 2848 N N . SER A 1 342 ? 30.024 77.787 33.606 1.00 15.95 339 SER A N 1
ATOM 2849 C CA . SER A 1 342 ? 29.262 78.914 34.157 1.00 17.58 339 SER A CA 1
ATOM 2850 C C . SER A 1 342 ? 27.815 78.951 33.665 1.00 16.24 339 SER A C 1
ATOM 2851 O O . SER A 1 342 ? 26.997 79.686 34.227 1.00 19.31 339 SER A O 1
ATOM 2854 N N . VAL A 1 343 ? 27.494 78.168 32.637 1.00 15.58 340 VAL A N 1
ATOM 2855 C CA . VAL A 1 343 ? 26.128 78.150 32.117 1.00 16.35 340 VAL A CA 1
ATOM 2856 C C . VAL A 1 343 ? 25.463 76.768 32.090 1.00 13.88 340 VAL A C 1
ATOM 2857 O O . VAL A 1 343 ? 24.246 76.662 31.910 1.00 15.78 340 VAL A O 1
ATOM 2861 N N . TYR A 1 344 ? 26.243 75.702 32.257 1.00 14.62 341 TYR A N 1
ATOM 2862 C CA . TYR A 1 344 ? 25.700 74.366 32.017 1.00 15.31 341 TYR A CA 1
ATOM 2863 C C . TYR A 1 344 ? 24.613 73.954 33.018 1.00 14.71 341 TYR A C 1
ATOM 2864 O O . TYR A 1 344 ? 23.724 73.166 32.675 1.00 17.92 341 TYR A O 1
ATOM 2873 N N . ASP A 1 345 ? 24.669 74.493 34.234 1.00 15.77 342 ASP A N 1
ATOM 2874 C CA . ASP A 1 345 ? 23.665 74.174 35.244 1.00 16.95 342 ASP A CA 1
ATOM 2875 C C . ASP A 1 345 ? 22.489 75.136 35.175 1.00 17.65 342 ASP A C 1
ATOM 2876 O O . ASP A 1 345 ? 21.547 75.024 35.954 1.00 18.99 342 ASP A O 1
ATOM 2881 N N . ARG A 1 346 ? 22.547 76.070 34.232 1.00 16.61 343 ARG A N 1
ATOM 2882 C CA . ARG A 1 346 ? 21.496 77.072 34.077 1.00 16.04 343 ARG A CA 1
ATOM 2883 C C . ARG A 1 346 ? 20.713 76.925 32.781 1.00 18.14 343 ARG A C 1
ATOM 2884 O O . ARG A 1 346 ? 19.551 77.321 32.703 1.00 17.29 343 ARG A O 1
ATOM 2900 N N A VAL A 1 348 ? 18.500 75.879 29.639 0.74 13.33 345 VAL A N 1
ATOM 2901 N N B VAL A 1 348 ? 18.469 75.916 29.703 0.26 13.38 345 VAL A N 1
ATOM 2902 C CA A VAL A 1 348 ? 17.324 75.052 29.360 0.74 15.25 345 VAL A CA 1
ATOM 2903 C CA B VAL A 1 348 ? 17.352 75.064 29.317 0.26 14.29 345 VAL A CA 1
ATOM 2904 C C A VAL A 1 348 ? 16.735 75.428 27.995 0.74 14.07 345 VAL A C 1
ATOM 2905 C C B VAL A 1 348 ? 16.959 75.398 27.883 0.26 13.23 345 VAL A C 1
ATOM 2906 O O A VAL A 1 348 ? 16.633 76.609 27.657 0.74 14.60 345 VAL A O 1
ATOM 2907 O O B VAL A 1 348 ? 17.180 76.508 27.400 0.26 12.90 345 VAL A O 1
ATOM 2914 N N . SER A 1 349 ? 16.398 74.411 27.202 1.00 14.80 346 SER A N 1
ATOM 2915 C CA . SER A 1 349 ? 15.840 74.595 25.863 1.00 13.06 346 SER A CA 1
ATOM 2916 C C . SER A 1 349 ? 14.318 74.532 25.936 1.00 14.87 346 SER A C 1
ATOM 2917 O O . SER A 1 349 ? 13.755 73.630 26.568 1.00 16.17 346 SER A O 1
ATOM 2920 N N . LEU A 1 350 ? 13.659 75.482 25.278 1.00 13.40 347 LEU A N 1
ATOM 2921 C CA . LEU A 1 350 ? 12.200 75.565 25.269 1.00 14.58 347 LEU A CA 1
ATOM 2922 C C . LEU A 1 350 ? 11.624 75.251 23.890 1.00 14.57 347 LEU A C 1
ATOM 2923 O O . LEU A 1 350 ? 12.262 75.509 22.871 1.00 13.58 347 LEU A O 1
ATOM 2928 N N . PRO A 1 351 ? 10.411 74.683 23.851 1.00 15.22 348 PRO A N 1
ATOM 2929 C CA . PRO A 1 351 ? 9.772 74.432 22.553 1.00 14.87 348 PRO A CA 1
ATOM 2930 C C . PRO A 1 351 ? 9.535 75.725 21.791 1.00 13.79 348 PRO A C 1
ATOM 2931 O O . PRO A 1 351 ? 9.039 76.688 22.376 1.00 15.17 348 PRO A O 1
ATOM 2935 N N . VAL A 1 352 ? 9.857 75.742 20.504 1.00 14.65 349 VAL A N 1
ATOM 2936 C CA . VAL A 1 352 ? 9.701 76.970 19.735 1.00 15.14 349 VAL A CA 1
ATOM 2937 C C . VAL A 1 352 ? 9.227 76.684 18.302 1.00 15.28 349 VAL A C 1
ATOM 2938 O O . VAL A 1 352 ? 9.017 77.591 17.508 1.00 13.58 349 VAL A O 1
ATOM 2942 N N . GLY A 1 353 ? 9.034 75.411 17.977 1.00 15.57 350 GLY A N 1
ATOM 2943 C CA . GLY A 1 353 ? 8.757 75.030 16.600 1.00 14.50 350 GLY A CA 1
ATOM 2944 C C . GLY A 1 353 ? 7.372 75.299 16.028 1.00 15.41 350 GLY A C 1
ATOM 2945 O O . GLY A 1 353 ? 6.492 75.860 16.695 1.00 16.27 350 GLY A O 1
ATOM 2946 N N . TRP A 1 354 ? 7.185 74.879 14.773 1.00 16.94 351 TRP A N 1
ATOM 2947 C CA . TRP A 1 354 ? 5.969 75.161 13.997 1.00 16.50 351 TRP A CA 1
ATOM 2948 C C . TRP A 1 354 ? 4.691 74.579 14.597 1.00 18.52 351 TRP A C 1
ATOM 2949 O O . TRP A 1 354 ? 3.593 75.015 14.260 1.00 20.68 351 TRP A O 1
ATOM 2960 N N . TRP A 1 355 ? 4.836 73.590 15.472 1.00 15.72 352 TRP A N 1
ATOM 2961 C CA . TRP A 1 355 ? 3.693 72.888 16.056 1.00 17.39 352 TRP A CA 1
ATOM 2962 C C . TRP A 1 355 ? 3.070 73.663 17.210 1.00 20.73 352 TRP A C 1
ATOM 2963 O O . TRP A 1 355 ? 2.027 73.282 17.736 1.00 21.91 352 TRP A O 1
ATOM 2974 N N . LEU A 1 356 ? 3.727 74.743 17.611 1.00 18.91 353 LEU A N 1
ATOM 2975 C CA . LEU A 1 356 ? 3.205 75.608 18.656 1.00 22.97 353 LEU A CA 1
ATOM 2976 C C . LEU A 1 356 ? 2.039 76.481 18.188 1.00 27.28 353 LEU A C 1
ATOM 2977 O O . LEU A 1 356 ? 2.218 77.357 17.341 1.00 30.54 353 LEU A O 1
ATOM 2982 N N . THR A 1 357 ? 0.853 76.263 18.746 1.00 26.59 354 THR A N 1
ATOM 2983 C CA . THR A 1 357 ? -0.264 77.165 18.484 1.00 27.76 354 THR A CA 1
ATOM 2984 C C . THR A 1 357 ? -0.032 78.469 19.227 1.00 30.01 354 THR A C 1
ATOM 2985 O O . THR A 1 357 ? 0.830 78.543 20.095 1.00 24.92 354 THR A O 1
ATOM 2989 N N . GLU A 1 358 ? -0.802 79.497 18.909 1.00 27.35 355 GLU A N 1
ATOM 2990 C CA . GLU A 1 358 ? -0.695 80.742 19.662 1.00 30.11 355 GLU A CA 1
ATOM 2991 C C . GLU A 1 358 ? -0.989 80.493 21.139 1.00 26.32 355 GLU A C 1
ATOM 2992 O O . GLU A 1 358 ? -0.315 81.033 22.016 1.00 27.19 355 GLU A O 1
ATOM 2998 N N . GLN A 1 359 ? -1.965 79.633 21.407 1.00 27.50 356 GLN A N 1
ATOM 2999 C CA . GLN A 1 359 ? -2.323 79.284 22.776 1.00 29.37 356 GLN A CA 1
ATOM 3000 C C . GLN A 1 359 ? -1.182 78.559 23.495 1.00 26.39 356 GLN A C 1
ATOM 3001 O O . GLN A 1 359 ? -0.935 78.812 24.679 1.00 28.60 356 GLN A O 1
ATOM 3007 N N . ASP A 1 360 ? -0.491 77.668 22.781 1.00 23.43 357 ASP A N 1
ATOM 3008 C CA . ASP A 1 360 ? 0.658 76.952 23.340 1.00 22.03 357 ASP A CA 1
ATOM 3009 C C . ASP A 1 360 ? 1.765 77.911 23.793 1.00 21.98 357 ASP A C 1
ATOM 3010 O O . ASP A 1 360 ? 2.259 77.806 24.917 1.00 23.50 357 ASP A O 1
ATOM 3015 N N . ARG A 1 361 ? 2.170 78.837 22.926 1.00 21.81 358 ARG A N 1
ATOM 3016 C CA . ARG A 1 361 ? 3.304 79.705 23.274 1.00 22.84 358 ARG A CA 1
ATOM 3017 C C . ARG A 1 361 ? 2.925 80.716 24.344 1.00 21.18 358 ARG A C 1
ATOM 3018 O O . ARG A 1 361 ? 3.773 81.117 25.143 1.00 25.94 358 ARG A O 1
ATOM 3026 N N . GLU A 1 362 ? 1.655 81.117 24.368 1.00 23.39 359 GLU A N 1
ATOM 3027 C CA . GLU A 1 362 ? 1.157 81.995 25.420 1.00 25.07 359 GLU A CA 1
ATOM 3028 C C . GLU A 1 362 ? 1.183 81.254 26.751 1.00 22.19 359 GLU A C 1
ATOM 3029 O O . GLU A 1 362 ? 1.481 81.837 27.794 1.00 26.20 359 GLU A O 1
ATOM 3035 N N . HIS A 1 363 ? 0.912 79.951 26.697 1.00 22.63 360 HIS A N 1
ATOM 3036 C CA . HIS A 1 363 ? 0.955 79.113 27.887 1.00 24.78 360 HIS A CA 1
ATOM 3037 C C . HIS A 1 363 ? 2.386 78.986 28.425 1.00 21.11 360 HIS A C 1
ATOM 3038 O O . HIS A 1 363 ? 2.603 79.041 29.639 1.00 25.31 360 HIS A O 1
ATOM 3045 N N . VAL A 1 364 ? 3.355 78.840 27.523 1.00 19.30 361 VAL A N 1
ATOM 3046 C CA . VAL A 1 364 ? 4.761 78.764 27.911 1.00 19.18 361 VAL A CA 1
ATOM 3047 C C . VAL A 1 364 ? 5.177 80.058 28.618 1.00 23.63 361 VAL A C 1
ATOM 3048 O O . VAL A 1 364 ? 5.743 80.025 29.714 1.00 22.21 361 VAL A O 1
ATOM 3052 N N . VAL A 1 365 ? 4.864 81.192 28.001 1.00 19.27 362 VAL A N 1
ATOM 3053 C CA . VAL A 1 365 ? 5.219 82.491 28.564 1.00 21.23 362 VAL A CA 1
ATOM 3054 C C . VAL A 1 365 ? 4.530 82.751 29.898 1.00 22.63 362 VAL A C 1
ATOM 3055 O O . VAL A 1 365 ? 5.173 83.188 30.850 1.00 25.29 362 VAL A O 1
ATOM 3059 N N . ALA A 1 366 ? 3.232 82.462 29.977 1.00 22.40 363 ALA A N 1
ATOM 3060 C CA . ALA A 1 366 ? 2.478 82.698 31.205 1.00 24.23 363 ALA A CA 1
ATOM 3061 C C . ALA A 1 366 ? 3.004 81.838 32.351 1.00 24.25 363 ALA A C 1
ATOM 3062 O O . ALA A 1 366 ? 3.079 82.287 33.500 1.00 26.93 363 ALA A O 1
ATOM 3064 N N . THR A 1 367 ? 3.373 80.602 32.030 1.00 23.17 364 THR A N 1
ATOM 3065 C CA . THR A 1 367 ? 3.899 79.686 33.030 1.00 21.53 364 THR A CA 1
ATOM 3066 C C . THR A 1 367 ? 5.230 80.198 33.578 1.00 22.66 364 THR A C 1
ATOM 3067 O O . THR A 1 367 ? 5.411 80.289 34.790 1.00 27.33 364 THR A O 1
ATOM 3071 N N . ILE A 1 368 ? 6.148 80.549 32.684 1.00 21.89 365 ILE A N 1
ATOM 3072 C CA . ILE A 1 368 ? 7.441 81.081 33.098 1.00 21.92 365 ILE A CA 1
ATOM 3073 C C . ILE A 1 368 ? 7.297 82.374 33.905 1.00 23.29 365 ILE A C 1
ATOM 3074 O O . ILE A 1 368 ? 7.925 82.533 34.957 1.00 22.65 365 ILE A O 1
ATOM 3079 N N . ARG A 1 369 ? 6.440 83.283 33.449 1.00 21.38 366 ARG A N 1
ATOM 3080 C CA . ARG A 1 369 ? 6.323 84.577 34.119 1.00 24.43 366 ARG A CA 1
ATOM 3081 C C . ARG A 1 369 ? 5.637 84.489 35.485 1.00 26.87 366 ARG A C 1
ATOM 3082 O O . ARG A 1 369 ? 5.704 85.433 36.270 1.00 30.46 366 ARG A O 1
ATOM 3090 N N . SER A 1 370 ? 4.996 83.361 35.774 1.00 27.51 367 SER A N 1
ATOM 3091 C CA . SER A 1 370 ? 4.347 83.173 37.065 1.00 31.09 367 SER A CA 1
ATOM 3092 C C . SER A 1 370 ? 5.337 82.717 38.140 1.00 32.69 367 SER A C 1
ATOM 3093 O O . SER A 1 370 ? 4.974 82.625 39.315 1.00 32.74 367 SER A O 1
ATOM 3096 N N . GLY A 1 371 ? 6.577 82.436 37.737 1.00 26.78 368 GLY A N 1
ATOM 3097 C CA . GLY A 1 371 ? 7.636 82.117 38.682 1.00 25.43 368 GLY A CA 1
ATOM 3098 C C . GLY A 1 371 ? 7.754 80.644 39.036 1.00 31.05 368 GLY A C 1
ATOM 3099 O O . GLY A 1 371 ? 6.894 79.840 38.686 1.00 29.53 368 GLY A O 1
ATOM 3100 N N . TRP A 1 372 ? 8.833 80.285 39.726 1.00 25.65 369 TRP A N 1
ATOM 3101 C CA . TRP A 1 372 ? 9.058 78.896 40.116 1.00 25.34 369 TRP A CA 1
ATOM 3102 C C . TRP A 1 372 ? 9.839 78.801 41.420 1.00 29.15 369 TRP A C 1
ATOM 3103 O O . TRP A 1 372 ? 10.100 77.702 41.910 1.00 35.47 369 TRP A O 1
ATOM 3115 N N . ALA B 1 3 ? 13.454 41.183 -23.760 1.00 49.22 0 ALA B N 1
ATOM 3116 C CA . ALA B 1 3 ? 13.248 41.015 -22.326 1.00 51.13 0 ALA B CA 1
ATOM 3117 C C . ALA B 1 3 ? 14.518 40.509 -21.644 1.00 48.14 0 ALA B C 1
ATOM 3118 O O . ALA B 1 3 ? 14.795 39.308 -21.637 1.00 51.93 0 ALA B O 1
ATOM 3128 N N . ILE B 1 5 ? 16.931 39.250 -18.907 1.00 23.29 2 ILE B N 1
ATOM 3129 C CA . ILE B 1 5 ? 16.868 38.544 -17.635 1.00 21.32 2 ILE B CA 1
ATOM 3130 C C . ILE B 1 5 ? 17.951 39.075 -16.705 1.00 21.75 2 ILE B C 1
ATOM 3131 O O . ILE B 1 5 ? 19.141 38.887 -16.960 1.00 19.05 2 ILE B O 1
ATOM 3136 N N . PRO B 1 6 ? 17.549 39.752 -15.621 1.00 17.68 3 PRO B N 1
ATOM 3137 C CA . PRO B 1 6 ? 18.558 40.396 -14.782 1.00 15.54 3 PRO B CA 1
ATOM 3138 C C . PRO B 1 6 ? 19.235 39.439 -13.809 1.00 16.09 3 PRO B C 1
ATOM 3139 O O . PRO B 1 6 ? 18.667 38.417 -13.419 1.00 16.27 3 PRO B O 1
ATOM 3143 N N . LEU B 1 7 ? 20.448 39.793 -13.413 1.00 15.33 4 LEU B N 1
ATOM 3144 C CA . LEU B 1 7 ? 21.223 39.005 -12.467 1.00 13.82 4 LEU B CA 1
ATOM 3145 C C . LEU B 1 7 ? 20.722 39.233 -11.040 1.00 14.22 4 LEU B C 1
ATOM 3146 O O . LEU B 1 7 ? 20.812 38.350 -10.190 1.00 14.19 4 LEU B O 1
ATOM 3151 N N . PHE B 1 8 ? 20.201 40.434 -10.794 1.00 14.98 5 PHE B N 1
ATOM 3152 C CA . PHE B 1 8 ? 19.686 40.837 -9.492 1.00 14.19 5 PHE B CA 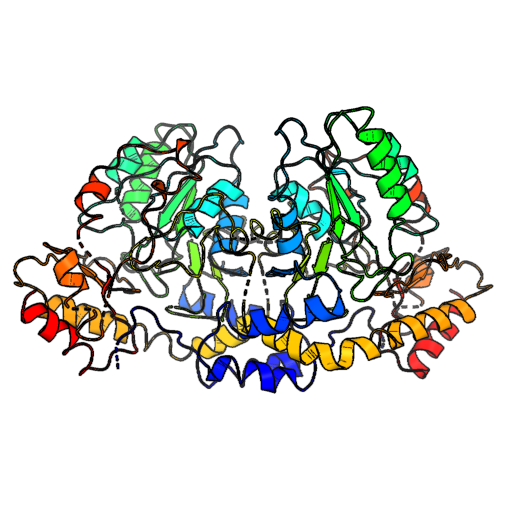1
ATOM 3153 C C . PHE B 1 8 ? 18.340 41.522 -9.703 1.00 15.53 5 PHE B C 1
ATOM 3154 O O . PHE B 1 8 ? 18.104 42.113 -10.755 1.00 19.30 5 PHE B O 1
ATOM 3162 N N . LYS B 1 9 ? 17.472 41.470 -8.700 1.00 16.41 6 LYS B N 1
ATOM 3163 C CA . LYS B 1 9 ? 16.185 42.147 -8.791 1.00 17.06 6 LYS B CA 1
ATOM 3164 C C . LYS B 1 9 ? 15.650 42.434 -7.396 1.00 20.63 6 LYS B C 1
ATOM 3165 O O . LYS B 1 9 ? 15.849 41.646 -6.479 1.00 24.54 6 LYS B O 1
ATOM 3171 N N . VAL B 1 10 ? 14.990 43.578 -7.240 1.00 17.75 7 VAL B N 1
ATOM 3172 C CA . VAL B 1 10 ? 14.416 43.962 -5.960 1.00 13.68 7 VAL B CA 1
ATOM 3173 C C . VAL B 1 10 ? 13.117 43.202 -5.710 1.00 13.85 7 VAL B C 1
ATOM 3174 O O . VAL B 1 10 ? 12.254 43.152 -6.578 1.00 18.28 7 VAL B O 1
ATOM 3178 N N . ALA B 1 11 ? 13.002 42.600 -4.529 1.00 15.50 8 ALA B N 1
ATOM 3179 C CA . ALA B 1 11 ? 11.765 41.956 -4.100 1.00 15.31 8 ALA B CA 1
ATOM 3180 C C . ALA B 1 11 ? 11.086 42.823 -3.050 1.00 18.58 8 ALA B C 1
ATOM 3181 O O . ALA B 1 11 ? 11.385 42.715 -1.855 1.00 17.11 8 ALA B O 1
ATOM 3183 N N . VAL B 1 12 ? 10.190 43.693 -3.500 1.00 18.17 9 VAL B N 1
ATOM 3184 C CA . VAL B 1 12 ? 9.433 44.539 -2.585 1.00 17.95 9 VAL B CA 1
ATOM 3185 C C . VAL B 1 12 ? 7.952 44.221 -2.715 1.00 15.17 9 VAL B C 1
ATOM 3186 O O . VAL B 1 12 ? 7.358 44.296 -3.792 1.00 19.46 9 VAL B O 1
ATOM 3190 N N . SER B 1 13 ? 7.381 43.817 -1.590 1.00 13.72 10 SER B N 1
ATOM 3191 C CA . SER B 1 13 ? 6.001 43.392 -1.520 1.00 12.42 10 SER B CA 1
ATOM 3192 C C . SER B 1 13 ? 5.052 44.532 -1.829 1.00 14.42 10 SER B C 1
ATOM 3193 O O . SER B 1 13 ? 5.309 45.671 -1.442 1.00 14.67 10 SER B O 1
ATOM 3196 N N . PRO B 1 14 ? 3.936 44.226 -2.493 1.00 15.56 11 PRO B N 1
ATOM 3197 C CA . PRO B 1 14 ? 2.895 45.244 -2.640 1.00 19.03 11 PRO B CA 1
ATOM 3198 C C . PRO B 1 14 ? 2.233 45.588 -1.305 1.00 26.27 11 PRO B C 1
ATOM 3199 O O . PRO B 1 14 ? 1.352 46.446 -1.283 1.00 29.94 11 PRO B O 1
ATOM 3203 N N . THR B 1 15 ? 2.637 44.932 -0.219 1.00 14.86 12 THR B N 1
ATOM 3204 C CA . THR B 1 15 ? 2.165 45.312 1.110 1.00 15.25 12 THR B CA 1
ATOM 3205 C C . THR B 1 15 ? 3.090 46.307 1.806 1.00 14.04 12 THR B C 1
ATOM 3206 O O . THR B 1 15 ? 2.751 46.826 2.871 1.00 16.64 12 THR B O 1
ATOM 3210 N N . ALA B 1 16 ? 4.252 46.588 1.222 1.00 12.71 13 ALA B N 1
ATOM 3211 C CA . ALA B 1 16 ? 5.179 47.516 1.861 1.00 12.11 13 ALA B CA 1
ATOM 3212 C C . ALA B 1 16 ? 4.572 48.915 1.998 1.00 12.47 13 ALA B C 1
ATOM 3213 O O . ALA B 1 16 ? 4.803 49.598 3.004 1.00 14.12 13 ALA B O 1
ATOM 3215 N N . LEU B 1 17 ? 3.806 49.348 1.003 1.00 13.28 14 LEU B N 1
ATOM 3216 C CA . LEU B 1 17 ? 3.230 50.694 1.063 1.00 13.57 14 LEU B CA 1
ATOM 3217 C C . LEU B 1 17 ? 2.290 50.838 2.261 1.00 13.87 14 LEU B C 1
ATOM 3218 O O . LEU B 1 17 ? 2.283 51.873 2.929 1.00 13.85 14 LEU B O 1
ATOM 3223 N N . ASP B 1 18 ? 1.509 49.795 2.528 1.00 14.19 15 ASP B N 1
ATOM 3224 C CA . ASP B 1 18 ? 0.619 49.757 3.687 1.00 14.52 15 ASP B CA 1
ATOM 3225 C C . ASP B 1 18 ? 1.407 49.916 5.001 1.00 13.85 15 ASP B C 1
ATOM 3226 O O . ASP B 1 18 ? 0.985 50.649 5.891 1.00 14.63 15 ASP B O 1
ATOM 3231 N N A ARG B 1 19 ? 2.547 49.241 5.112 0.70 13.12 16 ARG B N 1
ATOM 3232 N N B ARG B 1 19 ? 2.547 49.239 5.100 0.30 13.12 16 ARG B N 1
ATOM 3233 C CA A ARG B 1 19 ? 3.351 49.318 6.330 0.70 15.18 16 ARG B CA 1
ATOM 3234 C CA B ARG B 1 19 ? 3.373 49.306 6.303 0.30 15.18 16 ARG B CA 1
ATOM 3235 C C A ARG B 1 19 ? 4.013 50.691 6.481 0.70 13.17 16 ARG B C 1
ATOM 3236 C C B ARG B 1 19 ? 3.995 50.689 6.472 0.30 13.39 16 ARG B C 1
ATOM 3237 O O A ARG B 1 19 ? 4.078 51.238 7.584 0.70 12.77 16 ARG B O 1
ATOM 3238 O O B ARG B 1 19 ? 4.017 51.236 7.576 0.30 13.24 16 ARG B O 1
ATOM 3253 N N . VAL B 1 20 ? 4.499 51.251 5.379 1.00 12.17 17 VAL B N 1
ATOM 3254 C CA . VAL B 1 20 ? 5.089 52.599 5.423 1.00 12.79 17 VAL B CA 1
ATOM 3255 C C . VAL B 1 20 ? 4.018 53.622 5.789 1.00 12.76 17 VAL B C 1
ATOM 3256 O O . VAL B 1 20 ? 4.281 54.550 6.568 1.00 12.60 17 VAL B O 1
ATOM 3260 N N . ALA B 1 21 ? 2.804 53.448 5.266 1.00 13.37 18 ALA B N 1
ATOM 3261 C CA . ALA B 1 21 ? 1.708 54.354 5.619 1.00 14.09 18 ALA B CA 1
ATOM 3262 C C . ALA B 1 21 ? 1.490 54.345 7.125 1.00 14.04 18 ALA B C 1
ATOM 3263 O O . ALA B 1 21 ? 1.237 55.379 7.721 1.00 14.38 18 ALA B O 1
ATOM 3265 N N . GLU B 1 22 ? 1.617 53.174 7.739 1.00 13.74 19 GLU B N 1
ATOM 3266 C CA . GLU B 1 22 ? 1.436 53.041 9.185 1.00 15.37 19 GLU B CA 1
ATOM 3267 C C . GLU B 1 22 ? 2.512 53.824 9.944 1.00 13.77 19 GLU B C 1
ATOM 3268 O O . GLU B 1 22 ? 2.217 54.493 10.940 1.00 15.35 19 GLU B O 1
ATOM 3274 N N . VAL B 1 23 ? 3.746 53.756 9.459 1.00 12.53 20 VAL B N 1
ATOM 3275 C CA . VAL B 1 23 ? 4.834 54.517 10.072 1.00 12.06 20 VAL B CA 1
ATOM 3276 C C . VAL B 1 23 ? 4.547 56.026 9.985 1.00 14.02 20 VAL B C 1
ATOM 3277 O O . VAL B 1 23 ? 4.602 56.734 10.994 1.00 14.17 20 VAL B O 1
ATOM 3281 N N . PHE B 1 24 ? 4.216 56.512 8.790 1.00 13.18 21 PHE B N 1
ATOM 3282 C CA . PHE B 1 24 ? 3.935 57.937 8.616 1.00 15.60 21 PHE B CA 1
ATOM 3283 C C . PHE B 1 24 ? 2.750 58.383 9.476 1.00 17.24 21 PHE B C 1
ATOM 3284 O O . PHE B 1 24 ? 2.774 59.464 10.077 1.00 18.79 21 PHE B O 1
ATOM 3292 N N . ALA B 1 25 ? 1.706 57.559 9.533 1.00 14.31 22 ALA B N 1
ATOM 3293 C CA . ALA B 1 25 ? 0.517 57.915 10.300 1.00 17.03 22 ALA B CA 1
ATOM 3294 C C . ALA B 1 25 ? 0.809 57.968 11.800 1.00 20.01 22 ALA B C 1
ATOM 3295 O O . ALA B 1 25 ? 0.181 58.741 12.526 1.00 22.25 22 ALA B O 1
ATOM 3297 N N . SER B 1 26 ? 1.756 57.154 12.259 1.00 19.21 23 SER B N 1
ATOM 3298 C CA . SER B 1 26 ? 2.123 57.119 13.674 1.00 21.17 23 SER B CA 1
ATOM 3299 C C . SER B 1 26 ? 2.904 58.370 14.069 1.00 21.03 23 SER B C 1
ATOM 3300 O O . SER B 1 26 ? 2.936 58.749 15.239 1.00 25.86 23 SER B O 1
ATOM 3303 N N . GLY B 1 27 ? 3.560 58.986 13.090 1.00 19.46 24 GLY B N 1
ATOM 3304 C CA . GLY B 1 27 ? 4.371 60.163 13.335 1.00 21.95 24 GLY B CA 1
ATOM 3305 C C . GLY B 1 27 ? 5.690 59.818 13.995 1.00 30.12 24 GLY B C 1
ATOM 3306 O O . GLY B 1 27 ? 6.448 60.709 14.374 1.00 37.41 24 GLY B O 1
ATOM 3307 N N . TYR B 1 28 ? 5.966 58.528 14.154 1.00 23.92 25 TYR B N 1
ATOM 3308 C CA . TYR B 1 28 ? 7.257 58.129 14.700 1.00 23.13 25 TYR B CA 1
ATOM 3309 C C . TYR B 1 28 ? 8.088 57.409 13.641 1.00 18.31 25 TYR B C 1
ATOM 3310 O O . TYR B 1 28 ? 7.818 56.266 13.281 1.00 20.78 25 TYR B O 1
ATOM 3319 N N . LEU B 1 29 ? 9.112 58.097 13.160 1.00 18.53 26 LEU B N 1
ATOM 3320 C CA . LEU B 1 29 ? 9.906 57.595 12.053 1.00 16.80 26 LEU B CA 1
ATOM 3321 C C . LEU B 1 29 ? 11.217 57.011 12.536 1.00 23.65 26 LEU B C 1
ATOM 3322 O O . LEU B 1 29 ? 11.908 56.330 11.781 1.00 28.35 26 LEU B O 1
ATOM 3327 N N . GLY B 1 30 ? 11.533 57.236 13.805 1.00 16.28 27 GLY B N 1
ATOM 3328 C CA . GLY B 1 30 ? 12.793 56.763 14.356 1.00 18.47 27 GLY B CA 1
ATOM 3329 C C . GLY B 1 30 ? 12.825 55.290 14.713 1.00 14.55 27 GLY B C 1
ATOM 3330 O O . GLY B 1 30 ? 11.989 54.492 14.285 1.00 14.73 27 GLY B O 1
ATOM 3331 N N . GLN B 1 31 ? 13.812 54.919 15.511 1.00 13.60 28 GLN B N 1
ATOM 3332 C CA . GLN B 1 31 ? 13.948 53.539 15.953 1.00 13.18 28 GLN B CA 1
ATOM 3333 C C . GLN B 1 31 ? 12.965 53.234 17.092 1.00 17.84 28 GLN B C 1
ATOM 3334 O O . GLN B 1 31 ? 13.131 53.708 18.218 1.00 20.56 28 GLN B O 1
ATOM 3340 N N . GLY B 1 32 ? 11.936 52.448 16.799 1.00 13.47 29 GLY B N 1
ATOM 3341 C CA . GLY B 1 32 ? 10.863 52.240 17.757 1.00 16.47 29 GLY B CA 1
ATOM 3342 C C . GLY B 1 32 ? 10.193 50.885 17.666 1.00 17.47 29 GLY B C 1
ATOM 3343 O O . GLY B 1 32 ? 10.859 49.849 17.566 1.00 15.31 29 GLY B O 1
ATOM 3344 N N . PRO B 1 33 ? 8.857 50.877 17.697 1.00 15.86 30 PRO B N 1
ATOM 3345 C CA . PRO B 1 33 ? 8.124 49.615 17.789 1.00 14.35 30 PRO B CA 1
ATOM 3346 C C . PRO B 1 33 ? 8.252 48.724 16.553 1.00 13.91 30 PRO B C 1
ATOM 3347 O O . PRO B 1 33 ? 8.206 47.508 16.699 1.00 16.12 30 PRO B O 1
ATOM 3351 N N . ARG B 1 34 ? 8.418 49.296 15.362 1.00 14.71 31 ARG B N 1
ATOM 3352 C CA . ARG B 1 34 ? 8.539 48.440 14.187 1.00 12.61 31 ARG B CA 1
ATOM 3353 C C . ARG B 1 34 ? 9.888 47.733 14.177 1.00 12.55 31 ARG B C 1
ATOM 3354 O O . ARG B 1 34 ? 9.971 46.570 13.796 1.00 12.69 31 ARG B O 1
ATOM 3362 N N . VAL B 1 35 ? 10.938 48.442 14.592 1.00 11.76 32 VAL B N 1
ATOM 3363 C CA . VAL B 1 35 ? 12.246 47.814 14.745 1.00 8.76 32 VAL B CA 1
ATOM 3364 C C . VAL B 1 35 ? 12.143 46.666 15.746 1.00 11.48 32 VAL B C 1
ATOM 3365 O O . VAL B 1 35 ? 12.653 45.566 15.496 1.00 11.37 32 VAL B O 1
ATOM 3369 N N . ALA B 1 36 ? 11.468 46.905 16.866 1.00 12.53 33 ALA B N 1
ATOM 3370 C CA . ALA B 1 36 ? 11.311 45.838 17.860 1.00 14.38 33 ALA B CA 1
ATOM 3371 C C . ALA B 1 36 ? 10.558 44.639 17.288 1.00 15.00 33 ALA B C 1
ATOM 3372 O O . ALA B 1 36 ? 10.942 43.481 17.521 1.00 13.86 33 ALA B O 1
ATOM 3374 N N . GLU B 1 37 ? 9.493 44.914 16.541 1.00 14.39 34 GLU B N 1
ATOM 3375 C CA . GLU B 1 37 ? 8.690 43.858 15.923 1.00 14.16 34 GLU B CA 1
ATOM 3376 C C . GLU B 1 37 ? 9.510 43.053 14.909 1.00 14.26 34 GLU B C 1
ATOM 3377 O O . GLU B 1 37 ? 9.473 41.816 14.884 1.00 16.37 34 GLU B O 1
ATOM 3383 N N . PHE B 1 38 ? 10.282 43.761 14.091 1.00 11.72 35 PHE B N 1
ATOM 3384 C CA . PHE B 1 38 ? 11.113 43.127 13.077 1.00 11.38 35 PHE B CA 1
ATOM 3385 C C . PHE B 1 38 ? 12.205 42.269 13.730 1.00 11.70 35 PHE B C 1
ATOM 3386 O O . PHE B 1 38 ? 12.424 41.126 13.328 1.00 10.78 35 PHE B O 1
ATOM 3394 N N . GLU B 1 39 ? 12.874 42.809 14.750 1.00 11.03 36 GLU B N 1
ATOM 3395 C CA . GLU B 1 39 ? 13.892 42.046 15.469 1.00 11.11 36 GLU B CA 1
ATOM 3396 C C . GLU B 1 39 ? 13.325 40.764 16.081 1.00 13.54 36 GLU B C 1
ATOM 3397 O O . GLU B 1 39 ? 13.941 39.711 15.983 1.00 13.66 36 GLU B O 1
ATOM 3403 N N A SER B 1 40 ? 12.147 40.856 16.688 0.47 13.65 37 SER B N 1
ATOM 3404 N N B SER B 1 40 ? 12.149 40.866 16.693 0.53 13.58 37 SER B N 1
ATOM 3405 C CA A SER B 1 40 ? 11.511 39.684 17.284 0.47 14.33 37 SER B CA 1
ATOM 3406 C CA B SER B 1 40 ? 11.488 39.704 17.282 0.53 14.30 37 SER B CA 1
ATOM 3407 C C A SER B 1 40 ? 11.214 38.615 16.233 0.47 14.73 37 SER B C 1
ATOM 3408 C C B SER B 1 40 ? 11.230 38.626 16.230 0.53 14.15 37 SER B C 1
ATOM 3409 O O A SER B 1 40 ? 11.416 37.415 16.467 0.47 15.25 37 SER B O 1
ATOM 3410 O O B SER B 1 40 ? 11.477 37.432 16.459 0.53 15.73 37 SER B O 1
ATOM 3415 N N . ALA B 1 41 ? 10.731 39.053 15.074 1.00 13.52 38 ALA B N 1
ATOM 3416 C CA . ALA B 1 41 ? 10.413 38.136 13.987 1.00 14.48 38 ALA B CA 1
ATOM 3417 C C . ALA B 1 41 ? 11.677 37.453 13.466 1.00 15.70 38 ALA B C 1
ATOM 3418 O O . ALA B 1 41 ? 11.686 36.248 13.198 1.00 16.29 38 ALA B O 1
ATOM 3420 N N . LEU B 1 42 ? 12.746 38.225 13.328 1.00 13.88 39 LEU B N 1
ATOM 3421 C CA . LEU B 1 42 ? 14.006 37.679 12.852 1.00 12.37 39 LEU B CA 1
ATOM 3422 C C . LEU B 1 42 ? 14.630 36.729 13.874 1.00 12.86 39 LEU B C 1
ATOM 3423 O O . LEU B 1 42 ? 15.146 35.667 13.500 1.00 14.61 39 LEU B O 1
ATOM 3428 N N . ALA B 1 43 ? 14.565 37.097 15.153 1.00 12.54 40 ALA B N 1
ATOM 3429 C CA . ALA B 1 43 ? 15.080 36.237 16.222 1.00 15.24 40 ALA B CA 1
ATOM 3430 C C . ALA B 1 43 ? 14.412 34.879 16.181 1.00 16.12 40 ALA B C 1
ATOM 3431 O O . ALA B 1 43 ? 15.071 33.856 16.359 1.00 16.19 40 ALA B O 1
ATOM 3433 N N . ALA B 1 44 ? 13.101 34.871 15.960 1.00 14.76 41 ALA B N 1
ATOM 3434 C CA . ALA B 1 44 ? 12.355 33.610 15.946 1.00 16.35 41 ALA B CA 1
ATOM 3435 C C . ALA B 1 44 ? 12.764 32.740 14.769 1.00 19.21 41 ALA B C 1
ATOM 3436 O O . ALA B 1 44 ? 12.903 31.522 14.911 1.00 19.54 41 ALA B O 1
ATOM 3438 N N . ARG B 1 45 ? 12.950 33.358 13.605 1.00 15.70 42 ARG B N 1
ATOM 3439 C CA . ARG B 1 45 ? 13.367 32.637 12.408 1.00 15.68 42 ARG B CA 1
ATOM 3440 C C . ARG B 1 45 ? 14.777 32.077 12.547 1.00 16.19 42 ARG B C 1
ATOM 3441 O O . ARG B 1 45 ? 15.066 30.968 12.095 1.00 19.02 42 ARG B O 1
ATOM 3449 N N . LEU B 1 46 ? 15.654 32.849 13.174 1.00 14.35 43 LEU B N 1
ATOM 3450 C CA . LEU B 1 46 ? 17.054 32.474 13.315 1.00 12.35 43 LEU B CA 1
ATOM 3451 C C . LEU B 1 46 ? 17.343 31.511 14.460 1.00 12.47 43 LEU B C 1
ATOM 3452 O O . LEU B 1 46 ? 18.340 30.796 14.429 1.00 15.23 43 LEU B O 1
ATOM 3457 N N . GLY B 1 47 ? 16.494 31.515 15.477 1.00 13.70 44 GLY B N 1
ATOM 3458 C CA . GLY B 1 47 ? 16.738 30.734 16.677 1.00 13.34 44 GLY B CA 1
ATOM 3459 C C . GLY B 1 47 ? 17.844 31.323 17.537 1.00 18.29 44 GLY B C 1
ATOM 3460 O O . GLY B 1 47 ? 18.413 30.646 18.397 1.00 19.89 44 GLY B O 1
ATOM 3461 N N . ASN B 1 48 ? 18.157 32.588 17.285 1.00 16.34 45 ASN B N 1
ATOM 3462 C CA . ASN B 1 48 ? 19.121 33.338 18.080 1.00 14.98 45 ASN B CA 1
ATOM 3463 C C . ASN B 1 48 ? 18.427 34.602 18.574 1.00 13.30 45 ASN B C 1
ATOM 3464 O O . ASN B 1 48 ? 18.027 35.429 17.769 1.00 15.16 45 ASN B O 1
ATOM 3469 N N . PRO B 1 49 ? 18.252 34.741 19.898 1.00 15.67 46 PRO B N 1
ATOM 3470 C CA . PRO B 1 49 ? 17.545 35.914 20.426 1.00 17.48 46 PRO B CA 1
ATOM 3471 C C . PRO B 1 49 ? 18.400 37.176 20.418 1.00 16.83 46 PRO B C 1
ATOM 3472 O O . PRO B 1 49 ? 17.884 38.293 20.556 1.00 21.79 46 PRO B O 1
ATOM 3476 N N A ARG B 1 50 ? 19.703 37.006 20.222 0.52 12.79 47 ARG B N 1
ATOM 3477 N N B ARG B 1 50 ? 19.705 37.004 20.248 0.48 13.19 47 ARG B N 1
ATOM 3478 C CA A ARG B 1 50 ? 20.631 38.128 20.305 0.52 13.00 47 ARG B CA 1
ATOM 3479 C CA B ARG B 1 50 ? 20.629 38.127 20.319 0.48 13.04 47 ARG B CA 1
ATOM 3480 C C A ARG B 1 50 ? 20.857 38.737 18.933 0.52 13.18 47 ARG B C 1
ATOM 3481 C C B ARG B 1 50 ? 20.857 38.734 18.940 0.48 13.15 47 ARG B C 1
ATOM 3482 O O A ARG B 1 50 ? 21.916 38.556 18.328 0.52 14.13 47 ARG B O 1
ATOM 3483 O O B ARG B 1 50 ? 21.915 38.549 18.337 0.48 14.11 47 ARG B O 1
ATOM 3498 N N . VAL B 1 51 ? 19.857 39.458 18.442 1.00 12.04 48 VAL B N 1
ATOM 3499 C CA . VAL B 1 51 ? 19.957 40.072 17.132 1.00 11.65 48 VAL B CA 1
ATOM 3500 C C . VAL B 1 51 ? 19.751 41.574 17.242 1.00 11.56 48 VAL B C 1
ATOM 3501 O O . VAL B 1 51 ? 18.925 42.066 18.020 1.00 15.49 48 VAL B O 1
ATOM 3505 N N . VAL B 1 52 ? 20.536 42.298 16.462 1.00 9.51 49 VAL B N 1
ATOM 3506 C CA . VAL B 1 52 ? 20.572 43.747 16.542 1.00 8.51 49 VAL B CA 1
ATOM 3507 C C . VAL B 1 52 ? 20.400 44.323 15.148 1.00 11.38 49 VAL B C 1
ATOM 3508 O O . VAL B 1 52 ? 21.290 44.180 14.306 1.00 9.12 49 VAL B O 1
ATOM 3512 N N . SER B 1 53 ? 19.256 44.955 14.878 1.00 8.47 50 SER B N 1
ATOM 3513 C CA . SER B 1 53 ? 19.090 45.581 13.569 1.00 7.46 50 SER B CA 1
ATOM 3514 C C . SER B 1 53 ? 20.016 46.788 13.405 1.00 8.42 50 SER B C 1
ATOM 3515 O O . SER B 1 53 ? 20.304 47.523 14.362 1.00 9.50 50 SER B O 1
ATOM 3518 N N . VAL B 1 54 ? 20.488 46.962 12.178 1.00 8.30 51 VAL B N 1
ATOM 3519 C CA . VAL B 1 54 ? 21.417 48.027 11.841 1.00 8.90 51 VAL B CA 1
ATOM 3520 C C . VAL B 1 54 ? 21.049 48.662 10.499 1.00 8.66 51 VAL B C 1
ATOM 3521 O O . VAL B 1 54 ? 20.196 48.175 9.767 1.00 8.80 51 VAL B O 1
ATOM 3525 N N . HIS B 1 55 ? 21.724 49.762 10.181 1.00 7.45 52 HIS B N 1
ATOM 3526 C CA . HIS B 1 55 ? 21.457 50.559 9.000 1.00 9.85 52 HIS B CA 1
ATOM 3527 C C . HIS B 1 55 ? 21.646 49.803 7.688 1.00 8.27 52 HIS B C 1
ATOM 3528 O O . HIS B 1 55 ? 20.916 50.014 6.719 1.00 9.92 52 HIS B O 1
ATOM 3535 N N . SER B 1 56 ? 22.646 48.930 7.681 1.00 7.68 53 SER B N 1
ATOM 3536 C CA . SER B 1 56 ? 23.070 48.237 6.478 1.00 8.28 53 SER B CA 1
ATOM 3537 C C . SER B 1 56 ? 23.985 47.111 6.902 1.00 7.33 53 SER B C 1
ATOM 3538 O O . SER B 1 56 ? 24.486 47.106 8.029 1.00 7.84 53 SER B O 1
ATOM 3541 N N . GLY B 1 57 ? 24.245 46.180 5.995 1.00 7.44 54 GLY B N 1
ATOM 3542 C CA . GLY B 1 57 ? 25.260 45.168 6.252 1.00 7.85 54 GLY B CA 1
ATOM 3543 C C . GLY B 1 57 ? 26.600 45.831 6.519 1.00 7.78 54 GLY B C 1
ATOM 3544 O O . GLY B 1 57 ? 27.350 45.421 7.397 1.00 8.33 54 GLY B O 1
ATOM 3545 N N . THR B 1 58 ? 26.891 46.886 5.769 1.00 7.03 55 THR B N 1
ATOM 3546 C CA . THR B 1 58 ? 28.152 47.599 5.949 1.00 8.09 55 THR B CA 1
ATOM 3547 C C . THR B 1 58 ? 28.267 48.153 7.374 1.00 8.56 55 THR B C 1
ATOM 3548 O O . THR B 1 58 ? 29.292 47.974 8.037 1.00 9.32 55 THR B O 1
ATOM 3552 N N . SER B 1 59 ? 27.212 48.806 7.865 1.00 7.73 56 SER B N 1
ATOM 3553 C CA . SER B 1 59 ? 27.250 49.309 9.237 1.00 9.25 56 SER B CA 1
ATOM 3554 C C . SER B 1 59 ? 27.341 48.176 10.254 1.00 6.88 56 SER B C 1
ATOM 3555 O O . SER B 1 59 ? 28.016 48.318 11.272 1.00 8.84 56 SER B O 1
ATOM 3558 N N . GLY B 1 60 ? 26.709 47.037 9.961 1.00 8.65 57 GLY B N 1
ATOM 3559 C CA . GLY B 1 60 ? 26.835 45.875 10.824 1.00 8.40 57 GLY B CA 1
ATOM 3560 C C . GLY B 1 60 ? 28.275 45.382 10.933 1.00 8.92 57 GLY B C 1
ATOM 3561 O O . GLY B 1 60 ? 28.739 45.036 12.012 1.00 8.69 57 GLY B O 1
ATOM 3562 N N . LEU B 1 61 ? 28.982 45.359 9.810 1.00 8.30 58 LEU B N 1
ATOM 3563 C CA . LEU B 1 61 ? 30.394 44.963 9.813 1.00 8.78 58 LEU B CA 1
ATOM 3564 C C . LEU B 1 61 ? 31.249 45.965 10.595 1.00 8.67 58 LEU B C 1
ATOM 3565 O O . LEU B 1 61 ? 32.152 45.581 11.337 1.00 8.72 58 LEU B O 1
ATOM 3570 N N . CYS B 1 62 ? 30.965 47.255 10.417 1.00 8.25 59 CYS B N 1
ATOM 3571 C CA . CYS B 1 62 ? 31.700 48.290 11.141 1.00 9.27 59 CYS B CA 1
ATOM 3572 C C . CYS B 1 62 ? 31.487 48.140 12.643 1.00 7.80 59 CYS B C 1
ATOM 3573 O O . CYS B 1 62 ? 32.442 48.179 13.432 1.00 8.83 59 CYS B O 1
ATOM 3576 N N . LEU B 1 63 ? 30.236 47.925 13.036 1.00 7.86 60 LEU B N 1
ATOM 3577 C CA . LEU B 1 63 ? 29.916 47.725 14.446 1.00 8.98 60 LEU B CA 1
ATOM 3578 C C . LEU B 1 63 ? 30.574 46.458 14.995 1.00 8.97 60 LEU B C 1
ATOM 3579 O O . LEU B 1 63 ? 31.145 46.478 16.080 1.00 8.98 60 LEU B O 1
ATOM 3584 N N . ALA B 1 64 ? 30.518 45.367 14.239 1.00 8.13 61 ALA B N 1
ATOM 3585 C CA . ALA B 1 64 ? 31.150 44.125 14.685 1.00 8.85 61 ALA B CA 1
ATOM 3586 C C . ALA B 1 64 ? 32.644 44.333 14.949 1.00 8.99 61 ALA B C 1
ATOM 3587 O O . ALA B 1 64 ? 33.178 43.879 15.969 1.00 9.57 61 ALA B O 1
ATOM 3589 N N . LEU B 1 65 ? 33.323 45.034 14.046 1.00 7.94 62 LEU B N 1
ATOM 3590 C CA . LEU B 1 65 ? 34.755 45.291 14.228 1.00 8.51 62 LEU B CA 1
ATOM 3591 C C . LEU B 1 65 ? 35.019 46.187 15.451 1.00 9.08 62 LEU B C 1
ATOM 3592 O O . LEU B 1 65 ? 35.992 45.995 16.195 1.00 10.94 62 LEU B O 1
ATOM 3597 N N . ARG B 1 66 ? 34.125 47.149 15.663 1.00 8.75 63 ARG B N 1
ATOM 3598 C CA . ARG B 1 66 ? 34.246 48.070 16.783 1.00 11.41 63 ARG B CA 1
ATOM 3599 C C . ARG B 1 66 ? 34.081 47.357 18.131 1.00 11.33 63 ARG B C 1
ATOM 3600 O O . ARG B 1 66 ? 34.617 47.806 19.153 1.00 14.42 63 ARG B O 1
ATOM 3608 N N . LEU B 1 67 ? 33.339 46.251 18.127 1.00 10.41 64 LEU B N 1
ATOM 3609 C CA . LEU B 1 67 ? 33.098 45.477 19.345 1.00 10.42 64 LEU B CA 1
ATOM 3610 C C . LEU B 1 67 ? 34.293 44.633 19.770 1.00 13.83 64 LEU B C 1
ATOM 3611 O O . LEU B 1 67 ? 34.290 44.053 20.859 1.00 15.78 64 LEU B O 1
ATOM 3616 N N . LEU B 1 68 ? 35.302 44.529 18.912 1.00 12.48 65 LEU B N 1
ATOM 3617 C CA . LEU B 1 68 ? 36.450 43.703 19.264 1.00 14.77 65 LEU B CA 1
ATOM 3618 C C . LEU B 1 68 ? 37.299 44.363 20.318 1.00 18.86 65 LEU B C 1
ATOM 3619 O O . LEU B 1 68 ? 37.604 45.552 20.235 1.00 24.05 65 LEU B O 1
ATOM 3624 N N . ASP B 1 69 ? 37.691 43.566 21.303 1.00 30.27 66 ASP B N 1
ATOM 3625 C CA . ASP B 1 69 ? 38.608 44.014 22.327 1.00 40.14 66 ASP B CA 1
ATOM 3626 C C . ASP B 1 69 ? 39.924 43.283 22.131 1.00 38.14 66 ASP B C 1
ATOM 3627 O O . ASP B 1 69 ? 40.065 42.110 22.478 1.00 46.36 66 ASP B O 1
ATOM 3632 N N . ALA B 1 70 ? 40.873 43.983 21.535 1.00 25.15 67 ALA B N 1
ATOM 3633 C CA . ALA B 1 70 ? 42.213 43.467 21.345 1.00 24.89 67 ALA B CA 1
ATOM 3634 C C . ALA B 1 70 ? 43.109 44.677 21.240 1.00 22.73 67 ALA B C 1
ATOM 3635 O O . ALA B 1 70 ? 42.665 45.726 20.762 1.00 23.52 67 ALA B O 1
ATOM 3637 N N . PRO B 1 71 ? 44.365 44.550 21.688 1.00 23.49 68 PRO B N 1
ATOM 3638 C CA . PRO B 1 71 ? 45.278 45.694 21.654 1.00 27.21 68 PRO B CA 1
ATOM 3639 C C . PRO B 1 71 ? 45.495 46.178 20.228 1.00 25.39 68 PRO B C 1
ATOM 3640 O O . PRO B 1 71 ? 45.371 45.395 19.285 1.00 18.72 68 PRO B O 1
ATOM 3644 N N A GLU B 1 72 ? 45.824 47.456 20.084 0.57 22.94 69 GLU B N 1
ATOM 3645 N N B GLU B 1 72 ? 45.827 47.456 20.069 0.43 23.12 69 GLU B N 1
ATOM 3646 C CA A GLU B 1 72 ? 46.012 48.068 18.774 0.57 23.00 69 GLU B CA 1
ATOM 3647 C CA B GLU B 1 72 ? 45.987 48.037 18.738 0.43 21.69 69 GLU B CA 1
ATOM 3648 C C A GLU B 1 72 ? 47.148 47.414 18.003 0.57 20.77 69 GLU B C 1
ATOM 3649 C C B GLU B 1 72 ? 47.158 47.414 17.991 0.43 20.79 69 GLU B C 1
ATOM 3650 O O A GLU B 1 72 ? 47.166 47.437 16.776 0.57 19.91 69 GLU B O 1
ATOM 3651 O O B GLU B 1 72 ? 47.211 47.462 16.764 0.43 20.10 69 GLU B O 1
ATOM 3662 N N . GLU B 1 73 ? 48.094 46.821 18.728 1.00 18.75 70 GLU B N 1
ATOM 3663 C CA . GLU B 1 73 ? 49.230 46.163 18.102 1.00 20.17 70 GLU B CA 1
ATOM 3664 C C . GLU B 1 73 ? 48.791 44.938 17.304 1.00 16.18 70 GLU B C 1
ATOM 3665 O O . GLU B 1 73 ? 49.496 44.495 16.397 1.00 19.99 70 GLU B O 1
ATOM 3671 N N A ARG B 1 74 ? 47.607 44.427 17.624 0.69 14.42 71 ARG B N 1
ATOM 3672 N N B ARG B 1 74 ? 47.630 44.388 17.654 0.31 15.76 71 ARG B N 1
ATOM 3673 C CA A ARG B 1 74 ? 46.989 43.381 16.831 0.69 16.52 71 ARG B CA 1
ATOM 3674 C CA B ARG B 1 74 ? 46.983 43.374 16.828 0.31 16.33 71 ARG B CA 1
ATOM 3675 C C A ARG B 1 74 ? 46.212 44.071 15.725 0.69 13.44 71 ARG B C 1
ATOM 3676 C C B ARG B 1 74 ? 46.214 44.082 15.727 0.31 14.51 71 ARG B C 1
ATOM 3677 O O A ARG B 1 74 ? 45.012 44.299 15.850 0.69 15.07 71 ARG B O 1
ATOM 3678 O O B ARG B 1 74 ? 45.016 44.326 15.855 0.31 14.31 71 ARG B O 1
ATOM 3693 N N . ASP B 1 75 ? 46.911 44.425 14.651 1.00 15.35 72 ASP B N 1
ATOM 3694 C CA . ASP B 1 75 ? 46.366 45.349 13.662 1.00 14.49 72 ASP B CA 1
ATOM 3695 C C . ASP B 1 75 ? 45.887 44.706 12.376 1.00 15.90 72 ASP B C 1
ATOM 3696 O O . ASP B 1 75 ? 45.440 45.403 11.470 1.00 16.68 72 ASP B O 1
ATOM 3701 N N . GLU B 1 76 ? 45.972 43.386 12.309 1.00 13.95 73 GLU B N 1
ATOM 3702 C CA . GLU B 1 76 ? 45.702 42.658 11.078 1.00 12.66 73 GLU B CA 1
ATOM 3703 C C . GLU B 1 76 ? 44.306 42.019 11.057 1.00 11.76 73 GLU B C 1
ATOM 3704 O O . GLU B 1 76 ? 43.898 41.357 12.009 1.00 14.49 73 GLU B O 1
ATOM 3710 N N . VAL B 1 77 ? 43.577 42.233 9.969 1.00 10.33 74 VAL B N 1
ATOM 3711 C CA . VAL B 1 77 ? 42.345 41.484 9.734 1.00 11.13 74 VAL B CA 1
ATOM 3712 C C . VAL B 1 77 ? 42.515 40.655 8.471 1.00 11.30 74 VAL B C 1
ATOM 3713 O O . VAL B 1 77 ? 42.883 41.184 7.423 1.00 12.21 74 VAL B O 1
ATOM 3717 N N A LEU B 1 78 ? 42.258 39.356 8.579 0.72 9.65 75 LEU B N 1
ATOM 3718 N N B LEU B 1 78 ? 42.250 39.357 8.571 0.28 10.13 75 LEU B N 1
ATOM 3719 C CA A LEU B 1 78 ? 42.364 38.446 7.442 0.72 10.81 75 LEU B CA 1
ATOM 3720 C CA B LEU B 1 78 ? 42.380 38.460 7.425 0.28 10.49 75 LEU B CA 1
ATOM 3721 C C A LEU B 1 78 ? 41.051 38.399 6.669 0.72 9.86 75 LEU B C 1
ATOM 3722 C C B LEU B 1 78 ? 41.060 38.381 6.667 0.28 10.01 75 LEU B C 1
ATOM 3723 O O A LEU B 1 78 ? 39.985 38.242 7.261 0.72 10.77 75 LEU B O 1
ATOM 3724 O O B LEU B 1 78 ? 40.004 38.178 7.263 0.28 10.78 75 LEU B O 1
ATOM 3733 N N . SER B 1 79 ? 41.130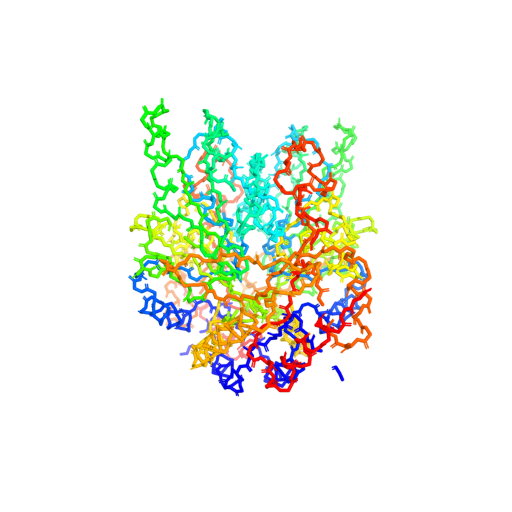 38.545 5.351 1.00 8.70 76 SER B N 1
ATOM 3734 C CA . SER B 1 79 ? 39.938 38.625 4.523 1.00 8.34 76 SER B CA 1
ATOM 3735 C C . SER B 1 79 ? 40.306 38.247 3.100 1.00 9.00 76 SER B C 1
ATOM 3736 O O . SER B 1 79 ? 41.460 38.418 2.700 1.00 11.34 76 SER B O 1
ATOM 3739 N N A THR B 1 80 ? 39.341 37.748 2.336 0.57 8.78 77 THR B N 1
ATOM 3740 N N B THR B 1 80 ? 39.340 37.740 2.339 0.43 8.70 77 THR B N 1
ATOM 3741 C CA A THR B 1 80 ? 39.578 37.464 0.927 0.57 9.97 77 THR B CA 1
ATOM 3742 C CA B THR B 1 80 ? 39.554 37.485 0.917 0.43 9.21 77 THR B CA 1
ATOM 3743 C C A THR B 1 80 ? 39.142 38.653 0.061 0.57 8.60 77 THR B C 1
ATOM 3744 C C B THR B 1 80 ? 39.167 38.693 0.075 0.43 8.67 77 THR B C 1
ATOM 3745 O O A THR B 1 80 ? 38.264 39.426 0.447 0.57 10.33 77 THR B O 1
ATOM 3746 O O B THR B 1 80 ? 38.339 39.505 0.483 0.43 8.40 77 THR B O 1
ATOM 3753 N N . PRO B 1 81 ? 39.773 38.825 -1.110 1.00 8.95 78 PRO B N 1
ATOM 3754 C CA . PRO B 1 81 ? 39.359 39.930 -1.980 1.00 10.26 78 PRO B CA 1
ATOM 3755 C C . PRO B 1 81 ? 38.187 39.590 -2.893 1.00 9.04 78 PRO B C 1
ATOM 3756 O O . PRO B 1 81 ? 37.692 40.491 -3.563 1.00 9.81 78 PRO B O 1
ATOM 3760 N N . LEU B 1 82 ? 37.744 38.331 -2.915 1.00 8.40 79 LEU B N 1
ATOM 3761 C CA . LEU B 1 82 ? 36.590 37.955 -3.732 1.00 9.27 79 LEU B CA 1
ATOM 3762 C C . LEU B 1 82 ? 35.345 38.182 -2.885 1.00 9.09 79 LEU B C 1
ATOM 3763 O O . LEU B 1 82 ? 34.758 37.255 -2.308 1.00 10.61 79 LEU B O 1
ATOM 3768 N N A THR B 1 83 ? 34.955 39.445 -2.798 0.63 9.38 80 THR B N 1
ATOM 3769 N N B THR B 1 83 ? 34.995 39.462 -2.783 0.37 9.61 80 THR B N 1
ATOM 3770 C CA A THR B 1 83 ? 33.755 39.835 -2.086 0.63 8.65 80 THR B CA 1
ATOM 3771 C CA B THR B 1 83 ? 33.925 39.965 -1.934 0.37 9.30 80 THR B CA 1
ATOM 3772 C C A THR B 1 83 ? 33.358 41.231 -2.534 0.63 8.27 80 THR B C 1
ATOM 3773 C C B THR B 1 83 ? 33.337 41.218 -2.576 0.37 8.07 80 THR B C 1
ATOM 3774 O O A THR B 1 83 ? 34.059 41.866 -3.333 0.63 8.79 80 THR B O 1
ATOM 3775 O O B THR B 1 83 ? 33.892 41.743 -3.548 0.37 7.61 80 THR B O 1
ATOM 3782 N N . PHE B 1 84 ? 32.223 41.703 -2.034 1.00 8.23 81 PHE B N 1
ATOM 3783 C CA . PHE B 1 84 ? 31.818 43.065 -2.304 1.00 9.78 81 PHE B CA 1
ATOM 3784 C C . PHE B 1 84 ? 32.735 43.985 -1.482 1.00 7.80 81 PHE B C 1
ATOM 3785 O O . PHE B 1 84 ? 33.182 43.616 -0.392 1.00 8.23 81 PHE B O 1
ATOM 3793 N N . GLU B 1 85 ? 33.033 45.169 -2.010 1.00 7.36 82 GLU B N 1
ATOM 3794 C CA . GLU B 1 85 ? 34.024 46.048 -1.409 1.00 7.06 82 GLU B CA 1
ATOM 3795 C C . GLU B 1 85 ? 33.719 46.402 0.048 1.00 9.29 82 GLU B C 1
ATOM 3796 O O . GLU B 1 85 ? 34.638 46.623 0.829 1.00 9.37 82 GLU B O 1
ATOM 3802 N N . ALA B 1 86 ? 32.439 46.446 0.416 1.00 8.07 83 ALA B N 1
ATOM 3803 C CA . ALA B 1 86 ? 32.068 46.780 1.794 1.00 9.16 83 ALA B CA 1
ATOM 3804 C C . ALA B 1 86 ? 32.799 45.931 2.836 1.00 7.26 83 ALA B C 1
ATOM 3805 O O . ALA B 1 86 ? 33.212 46.438 3.882 1.00 10.23 83 ALA B O 1
ATOM 3807 N N . THR B 1 87 ? 32.965 44.640 2.548 1.00 7.98 84 THR B N 1
ATOM 3808 C CA . THR B 1 87 ? 33.610 43.729 3.482 1.00 8.59 84 THR B CA 1
ATOM 3809 C C . THR B 1 87 ? 34.975 44.248 3.886 1.00 9.61 84 THR B C 1
ATOM 3810 O O . THR B 1 87 ? 35.342 44.276 5.063 1.00 10.83 84 THR B O 1
ATOM 3814 N N . ASN B 1 88 ? 35.721 44.683 2.884 1.00 7.89 85 ASN B N 1
ATOM 3815 C CA . ASN B 1 88 ? 37.094 45.069 3.100 1.00 6.88 85 ASN B CA 1
ATOM 3816 C C . ASN B 1 88 ? 37.261 46.544 3.422 1.00 8.37 85 ASN B C 1
ATOM 3817 O O . ASN B 1 88 ? 38.157 46.911 4.172 1.00 9.96 85 ASN B O 1
ATOM 3822 N N . TRP B 1 89 ? 36.382 47.393 2.899 1.00 8.14 86 TRP B N 1
ATOM 3823 C CA . TRP B 1 89 ? 36.519 48.799 3.243 1.00 7.89 86 TRP B CA 1
ATOM 3824 C C . TRP B 1 89 ? 36.141 49.031 4.704 1.00 8.55 86 TRP B C 1
ATOM 3825 O O . TRP B 1 89 ? 36.679 49.944 5.336 1.00 8.19 86 TRP B O 1
ATOM 3836 N N . ALA B 1 90 ? 35.261 48.201 5.258 1.00 8.35 87 ALA B N 1
ATOM 3837 C CA . ALA B 1 90 ? 34.982 48.285 6.691 1.00 7.86 87 ALA B CA 1
ATOM 3838 C C . ALA B 1 90 ? 36.248 48.089 7.522 1.00 7.95 87 ALA B C 1
ATOM 3839 O O . ALA B 1 90 ? 36.420 48.744 8.550 1.00 9.57 87 ALA B O 1
ATOM 3841 N N . ILE B 1 91 ? 37.131 47.183 7.085 1.00 8.23 88 ILE B N 1
ATOM 3842 C CA . ILE B 1 91 ? 38.397 46.954 7.771 1.00 9.43 88 ILE B CA 1
ATOM 3843 C C . ILE B 1 91 ? 39.262 48.210 7.742 1.00 9.61 88 ILE B C 1
ATOM 3844 O O . ILE B 1 91 ? 39.813 48.607 8.770 1.00 9.44 88 ILE B O 1
ATOM 3849 N N . LEU B 1 92 ? 39.365 48.841 6.573 1.00 9.09 89 LEU B N 1
ATOM 3850 C CA . LEU B 1 92 ? 40.183 50.043 6.440 1.00 9.97 89 LEU B CA 1
ATOM 3851 C C . LEU B 1 92 ? 39.605 51.184 7.284 1.00 8.26 89 LEU B C 1
ATOM 3852 O O . LEU B 1 92 ? 40.359 51.950 7.910 1.00 11.18 89 LEU B O 1
ATOM 3857 N N . ALA B 1 93 ? 38.278 51.290 7.311 1.00 9.55 90 ALA B N 1
ATOM 3858 C CA . ALA B 1 93 ? 37.634 52.336 8.103 1.00 12.08 90 ALA B CA 1
ATOM 3859 C C . ALA B 1 93 ? 37.822 52.097 9.597 1.00 11.10 90 ALA B C 1
ATOM 3860 O O . ALA B 1 93 ? 37.776 53.047 10.389 1.00 12.66 90 ALA B O 1
ATOM 3862 N N . ASP B 1 94 ? 38.027 50.835 9.976 1.00 10.95 91 ASP B N 1
ATOM 3863 C CA . ASP B 1 94 ? 38.286 50.475 11.367 1.00 10.91 91 ASP B CA 1
ATOM 3864 C C . ASP B 1 94 ? 39.739 50.747 11.745 1.00 10.08 91 ASP B C 1
ATOM 3865 O O . ASP B 1 94 ? 40.125 50.556 12.898 1.00 13.43 91 ASP B O 1
ATOM 3870 N N . GLY B 1 95 ? 40.540 51.186 10.772 1.00 10.96 92 GLY B N 1
ATOM 3871 C CA . GLY B 1 95 ? 41.926 51.545 11.018 1.00 10.54 92 GLY B CA 1
ATOM 3872 C C . GLY B 1 95 ? 42.902 50.387 11.046 1.00 10.63 92 GLY B C 1
ATOM 3873 O O . GLY B 1 95 ? 44.017 50.515 11.566 1.00 14.55 92 GLY B O 1
ATOM 3874 N N . ARG B 1 96 ? 42.495 49.262 10.466 1.00 11.72 93 ARG B N 1
ATOM 3875 C CA . ARG B 1 96 ? 43.317 48.055 10.492 1.00 11.44 93 ARG B CA 1
ATOM 3876 C C . ARG B 1 96 ? 43.949 47.771 9.150 1.00 12.33 93 ARG B C 1
ATOM 3877 O O . ARG B 1 96 ? 43.616 48.405 8.144 1.00 15.87 93 ARG B O 1
ATOM 3885 N N A ARG B 1 97 ? 44.867 46.811 9.110 0.61 13.37 94 ARG B N 1
ATOM 3886 N N B ARG B 1 97 ? 44.889 46.836 9.147 0.39 13.04 94 ARG B N 1
ATOM 3887 C CA A ARG B 1 97 ? 45.471 46.452 7.831 0.61 13.54 94 ARG B CA 1
ATOM 3888 C CA B ARG B 1 97 ? 45.465 46.369 7.902 0.39 14.02 94 ARG B CA 1
ATOM 3889 C C A ARG B 1 97 ? 44.955 45.096 7.355 0.61 13.19 94 ARG B C 1
ATOM 3890 C C B ARG B 1 97 ? 44.643 45.193 7.399 0.39 10.54 94 ARG B C 1
ATOM 3891 O O A ARG B 1 97 ? 44.882 44.128 8.123 0.61 14.76 94 ARG B O 1
ATOM 3892 O O B ARG B 1 97 ? 44.055 44.453 8.186 0.39 11.10 94 ARG B O 1
ATOM 3907 N N . ILE B 1 98 ? 44.577 45.053 6.082 1.00 11.60 95 ILE B N 1
ATOM 3908 C CA . ILE B 1 98 ? 44.059 43.835 5.471 1.00 11.54 95 ILE B CA 1
ATOM 3909 C C . ILE B 1 98 ? 45.219 42.935 5.080 1.00 14.01 95 ILE B C 1
ATOM 3910 O O . ILE B 1 98 ? 46.174 43.385 4.439 1.00 14.39 95 ILE B O 1
ATOM 3915 N N . THR B 1 99 ? 45.142 41.666 5.468 1.00 11.00 96 THR B N 1
ATOM 3916 C CA . THR B 1 99 ? 46.037 40.653 4.924 1.00 11.67 96 THR B CA 1
ATOM 3917 C C . THR B 1 99 ? 45.178 39.717 4.086 1.00 12.38 96 THR B C 1
ATOM 3918 O O . THR B 1 99 ? 44.278 39.071 4.608 1.00 11.82 96 THR B O 1
ATOM 3922 N N . TRP B 1 100 ? 45.424 39.685 2.779 1.00 10.44 97 TRP B N 1
ATOM 3923 C CA . TRP B 1 100 ? 44.572 38.908 1.891 1.00 8.80 97 TRP B CA 1
ATOM 3924 C C . TRP B 1 100 ? 44.767 37.420 2.069 1.00 10.33 97 TRP B C 1
ATOM 3925 O O . TRP B 1 100 ? 45.904 36.938 2.170 1.00 12.29 97 TRP B O 1
ATOM 3936 N N . VAL B 1 101 ? 43.643 36.714 2.077 1.00 9.60 98 VAL B N 1
ATOM 3937 C CA . VAL B 1 101 ? 43.620 35.261 2.057 1.00 10.06 98 VAL B CA 1
ATOM 3938 C C . VAL B 1 101 ? 43.102 34.804 0.697 1.00 11.13 98 VAL B C 1
ATOM 3939 O O . VAL B 1 101 ? 42.206 35.421 0.118 1.00 10.91 98 VAL B O 1
ATOM 3943 N N . ASP B 1 102 ? 43.688 33.727 0.186 1.00 10.38 99 ASP B N 1
ATOM 3944 C CA . ASP B 1 102 ? 43.345 33.217 -1.135 1.00 11.20 99 ASP B CA 1
ATOM 3945 C C . ASP B 1 102 ? 41.948 32.608 -1.156 1.00 11.36 99 ASP B C 1
ATOM 3946 O O . ASP B 1 102 ? 41.307 32.434 -0.119 1.00 11.57 99 ASP B O 1
ATOM 3951 N N . VAL B 1 103 ? 41.512 32.268 -2.363 1.00 11.94 100 VAL B N 1
ATOM 3952 C CA . VAL B 1 103 ? 40.215 31.678 -2.629 1.00 11.36 100 VAL B CA 1
ATOM 3953 C C . VAL B 1 103 ? 40.400 30.211 -3.037 1.00 13.28 100 VAL B C 1
ATOM 3954 O O . VAL B 1 103 ? 41.325 29.877 -3.780 1.00 14.04 100 VAL B O 1
ATOM 3958 N N . ASP B 1 104 ? 39.546 29.338 -2.517 1.00 11.39 101 ASP B N 1
ATOM 3959 C CA . ASP B 1 104 ? 39.499 27.942 -2.951 1.00 12.67 101 ASP B CA 1
ATOM 3960 C C . ASP B 1 104 ? 38.804 27.876 -4.312 1.00 14.15 101 ASP B C 1
ATOM 3961 O O . ASP B 1 104 ? 37.634 28.225 -4.422 1.00 12.27 101 ASP B O 1
ATOM 3966 N N . PRO B 1 105 ? 39.520 27.432 -5.358 1.00 14.05 102 PRO B N 1
ATOM 3967 C CA . PRO B 1 105 ? 38.911 27.373 -6.695 1.00 15.20 102 PRO B CA 1
ATOM 3968 C C . PRO B 1 105 ? 37.654 26.496 -6.767 1.00 16.83 102 PRO B C 1
ATOM 3969 O O . PRO B 1 105 ? 36.794 26.732 -7.615 1.00 17.59 102 PRO B O 1
ATOM 3973 N N . ALA B 1 106 ? 37.541 25.518 -5.875 1.00 13.59 103 ALA B N 1
ATOM 3974 C CA . ALA B 1 106 ? 36.415 24.586 -5.912 1.00 16.68 103 ALA B CA 1
ATOM 3975 C C . ALA B 1 106 ? 35.129 25.156 -5.317 1.00 17.49 103 ALA B C 1
ATOM 3976 O O . ALA B 1 106 ? 34.037 24.650 -5.592 1.00 21.08 103 ALA B O 1
ATOM 3978 N N . THR B 1 107 ? 35.246 26.203 -4.509 1.00 15.01 104 THR B N 1
ATOM 3979 C CA . THR B 1 107 ? 34.075 26.752 -3.822 1.00 17.30 104 THR B CA 1
ATOM 3980 C C . THR B 1 107 ? 33.867 28.249 -4.054 1.00 14.81 104 THR B C 1
ATOM 3981 O O . THR B 1 107 ? 32.774 28.780 -3.821 1.00 15.25 104 THR B O 1
ATOM 3985 N N . LEU B 1 108 ? 34.930 28.926 -4.486 1.00 11.58 105 LEU B N 1
ATOM 3986 C CA . LEU B 1 108 ? 34.973 30.385 -4.588 1.00 12.16 105 LEU B CA 1
ATOM 3987 C C . LEU B 1 108 ? 34.730 31.055 -3.235 1.00 12.23 105 LEU B C 1
ATOM 3988 O O . LEU B 1 108 ? 34.282 32.196 -3.176 1.00 14.57 105 LEU B O 1
ATOM 3993 N N . THR B 1 109 ? 35.037 30.349 -2.154 1.00 12.46 106 THR B N 1
ATOM 3994 C CA . THR B 1 109 ? 35.069 30.969 -0.843 1.00 12.87 106 THR B CA 1
ATOM 3995 C C . THR B 1 109 ? 36.493 30.855 -0.301 1.00 10.09 106 THR B C 1
ATOM 3996 O O . THR B 1 109 ? 37.354 30.206 -0.915 1.00 11.61 106 THR B O 1
ATOM 4008 N N . ASP B 1 111 ? 40.029 30.195 1.063 1.00 10.63 108 ASP B N 1
ATOM 4009 C CA . ASP B 1 111 ? 40.870 29.009 1.172 1.00 11.31 108 ASP B CA 1
ATOM 4010 C C . ASP B 1 111 ? 41.308 28.861 2.625 1.00 12.81 108 ASP B C 1
ATOM 4011 O O . ASP B 1 111 ? 42.116 29.649 3.119 1.00 13.06 108 ASP B O 1
ATOM 4016 N N . LEU B 1 112 ? 40.772 27.860 3.315 1.00 11.73 109 LEU B N 1
ATOM 4017 C CA . LEU B 1 112 ? 41.055 27.742 4.740 1.00 12.88 109 LEU B CA 1
ATOM 4018 C C . LEU B 1 112 ? 42.463 27.211 5.042 1.00 14.58 109 LEU B C 1
ATOM 4019 O O . LEU B 1 112 ? 42.974 27.419 6.139 1.00 15.52 109 LEU B O 1
ATOM 4024 N N . ASP B 1 113 ? 43.097 26.540 4.082 1.00 14.62 110 ASP B N 1
ATOM 4025 C CA . ASP B 1 113 ? 44.497 26.167 4.252 1.00 15.72 110 ASP B CA 1
ATOM 4026 C C . ASP B 1 113 ? 45.348 27.421 4.271 1.00 14.56 110 ASP B C 1
ATOM 4027 O O . ASP B 1 113 ? 46.269 27.553 5.076 1.00 16.56 110 ASP B O 1
ATOM 4032 N N . ASP B 1 114 ? 45.038 28.342 3.366 1.00 12.41 111 ASP B N 1
ATOM 4033 C CA . ASP B 1 114 ? 45.783 29.594 3.290 1.00 12.94 111 ASP B CA 1
ATOM 4034 C C . ASP B 1 114 ? 45.512 30.435 4.535 1.00 14.72 111 ASP B C 1
ATOM 4035 O O . ASP B 1 114 ? 46.422 31.060 5.082 1.00 14.03 111 ASP B O 1
ATOM 4040 N N . LEU B 1 115 ? 44.264 30.436 4.991 1.00 12.54 112 LEU B N 1
ATOM 4041 C CA . LEU B 1 115 ? 43.926 31.116 6.239 1.00 12.15 112 LEU B CA 1
ATOM 4042 C C . LEU B 1 115 ? 44.810 30.627 7.383 1.00 13.24 112 LEU B C 1
ATOM 4043 O O . LEU B 1 115 ? 45.396 31.427 8.120 1.00 13.59 112 LEU B O 1
ATOM 4048 N N . GLU B 1 116 ? 44.917 29.311 7.543 1.00 13.39 113 GLU B N 1
ATOM 4049 C CA . GLU B 1 116 ? 45.671 28.779 8.667 1.00 13.25 113 GLU B CA 1
ATOM 4050 C C . GLU B 1 116 ? 47.140 29.191 8.586 1.00 15.19 113 GLU B C 1
ATOM 4051 O O . GLU B 1 116 ? 47.753 29.488 9.607 1.00 18.38 113 GLU B O 1
ATOM 4057 N N . ARG B 1 117 ? 47.689 29.238 7.371 1.00 14.42 114 ARG B N 1
ATOM 4058 C CA . ARG B 1 117 ? 49.072 29.673 7.178 1.00 16.05 114 ARG B CA 1
ATOM 4059 C C . ARG B 1 117 ? 49.291 31.150 7.511 1.00 19.72 114 ARG B C 1
ATOM 4060 O O . ARG B 1 117 ? 50.408 31.553 7.857 1.00 20.34 114 ARG B O 1
ATOM 4068 N N . LYS B 1 118 ? 48.238 31.956 7.409 1.00 14.44 115 LYS B N 1
ATOM 4069 C CA . LYS B 1 118 ? 48.412 33.399 7.536 1.00 15.87 115 LYS B CA 1
ATOM 4070 C C . LYS B 1 118 ? 48.011 33.995 8.890 1.00 17.34 115 LYS B C 1
ATOM 4071 O O . LYS B 1 118 ? 48.306 35.154 9.167 1.00 16.82 115 LYS B O 1
ATOM 4077 N N . ILE B 1 119 ? 47.377 33.206 9.745 1.00 13.58 116 ILE B N 1
ATOM 4078 C CA . ILE B 1 119 ? 47.109 33.681 11.095 1.00 12.83 116 ILE B CA 1
ATOM 4079 C C . ILE B 1 119 ? 48.441 33.927 11.810 1.00 15.22 116 ILE B C 1
ATOM 4080 O O . ILE B 1 119 ? 49.356 33.093 11.763 1.00 17.41 116 ILE B O 1
ATOM 4085 N N . SER B 1 120 ? 48.548 35.082 12.459 1.00 16.28 117 SER B N 1
ATOM 4086 C CA . SER B 1 120 ? 49.810 35.516 13.060 1.00 18.86 117 SER B CA 1
ATOM 4087 C C . SER B 1 120 ? 49.510 36.171 14.398 1.00 16.39 117 SER B C 1
ATOM 4088 O O . SER B 1 120 ? 48.344 36.386 14.722 1.00 15.22 117 SER B O 1
ATOM 4091 N N . PRO B 1 121 ? 50.553 36.487 15.184 1.00 18.11 118 PRO B N 1
ATOM 4092 C CA . PRO B 1 121 ? 50.305 37.225 16.427 1.00 20.39 118 PRO B CA 1
ATOM 4093 C C . PRO B 1 121 ? 49.643 38.587 16.216 1.00 21.25 118 PRO B C 1
ATOM 4094 O O . PRO B 1 121 ? 49.102 39.143 17.169 1.00 22.58 118 PRO B O 1
ATOM 4098 N N . ALA B 1 122 ? 49.655 39.107 14.991 1.00 17.56 119 ALA B N 1
ATOM 4099 C CA . ALA B 1 122 ? 49.020 40.391 14.722 1.00 16.14 119 ALA B CA 1
ATOM 4100 C C . ALA B 1 122 ? 47.548 40.255 14.353 1.00 16.40 119 ALA B C 1
ATOM 4101 O O . ALA B 1 122 ? 46.860 41.254 14.166 1.00 15.42 119 ALA B O 1
ATOM 4103 N N . THR B 1 123 ? 47.059 39.026 14.224 1.00 14.83 120 THR B N 1
ATOM 4104 C CA . THR B 1 123 ? 45.687 38.838 13.755 1.00 13.09 120 THR B CA 1
ATOM 4105 C C . THR B 1 123 ? 44.638 39.217 14.806 1.00 15.84 120 THR B C 1
ATOM 4106 O O . THR B 1 123 ? 44.531 38.553 15.833 1.00 19.01 120 THR B O 1
ATOM 4110 N N . ARG B 1 124 ? 43.846 40.258 14.560 1.00 13.05 121 ARG B N 1
ATOM 4111 C CA . ARG B 1 124 ? 42.800 40.590 15.525 1.00 14.05 121 ARG B CA 1
ATOM 4112 C C . ARG B 1 124 ? 41.482 39.926 15.132 1.00 16.06 121 ARG B C 1
ATOM 4113 O O . ARG B 1 124 ? 40.663 39.622 15.992 1.00 18.03 121 ARG B O 1
ATOM 4121 N N . ALA B 1 125 ? 41.275 39.713 13.836 1.00 14.62 122 ALA B N 1
ATOM 4122 C CA . ALA B 1 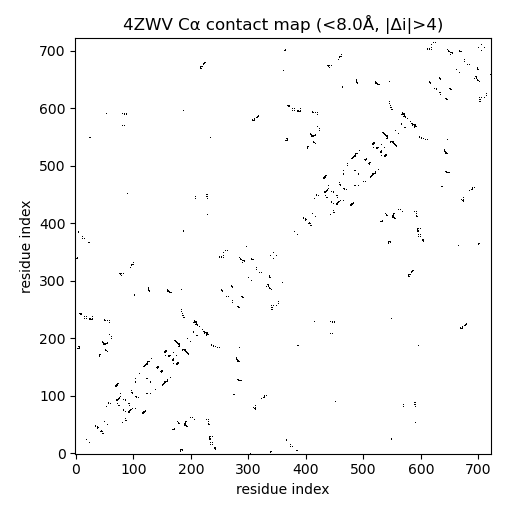125 ? 40.007 39.157 13.365 1.00 12.07 122 ALA B CA 1
ATOM 4123 C C . ALA B 1 125 ? 40.130 38.528 11.986 1.00 10.90 122 ALA B C 1
ATOM 4124 O O . ALA B 1 125 ? 41.082 38.790 11.245 1.00 10.83 122 ALA B O 1
ATOM 4126 N N . ILE B 1 126 ? 39.139 37.702 11.658 1.00 10.04 123 ILE B N 1
ATOM 4127 C CA . ILE B 1 126 ? 39.019 37.064 10.359 1.00 9.48 123 ILE B CA 1
ATOM 4128 C C . ILE B 1 126 ? 37.605 37.330 9.903 1.00 9.25 123 ILE B C 1
ATOM 4129 O O . ILE B 1 126 ? 36.679 37.065 10.653 1.00 11.02 123 ILE B O 1
ATOM 4134 N N . ILE B 1 127 ? 37.428 37.904 8.718 1.00 8.69 124 ILE B N 1
ATOM 4135 C CA . ILE B 1 127 ? 36.079 38.048 8.178 1.00 9.51 124 ILE B CA 1
ATOM 4136 C C . ILE B 1 127 ? 35.896 36.972 7.122 1.00 9.23 124 ILE B C 1
ATOM 4137 O O . ILE B 1 127 ? 36.678 36.894 6.178 1.00 10.44 124 ILE B O 1
ATOM 4142 N N . VAL B 1 128 ? 34.886 36.120 7.301 1.00 8.92 125 VAL B N 1
ATOM 4143 C CA . VAL B 1 128 ? 34.635 35.054 6.337 1.00 8.75 125 VAL B CA 1
ATOM 4144 C C . VAL B 1 128 ? 33.321 35.381 5.628 1.00 9.53 125 VAL B C 1
ATOM 4145 O O . VAL B 1 128 ? 32.325 35.732 6.264 1.00 12.09 125 VAL B O 1
ATOM 4149 N N . VAL B 1 129 ? 33.341 35.283 4.307 1.00 8.00 126 VAL B N 1
ATOM 4150 C CA . VAL B 1 129 ? 32.192 35.653 3.499 1.00 8.92 126 VAL B CA 1
ATOM 4151 C C . VAL B 1 129 ? 31.555 34.404 2.907 1.00 8.47 126 VAL B C 1
ATOM 4152 O O . VAL B 1 129 ? 32.223 33.633 2.224 1.00 9.42 126 VAL B O 1
ATOM 4156 N N . HIS B 1 130 ? 30.269 34.206 3.189 1.00 8.09 127 HIS B N 1
ATOM 4157 C CA . HIS B 1 130 ? 29.518 33.092 2.601 1.00 9.35 127 HIS B CA 1
ATOM 4158 C C . HIS B 1 130 ? 29.122 33.513 1.189 1.00 9.22 127 HIS B C 1
ATOM 4159 O O . HIS B 1 130 ? 27.965 33.833 0.891 1.00 10.48 127 HIS B O 1
ATOM 4166 N N . TRP B 1 131 ? 30.121 33.524 0.318 1.00 9.09 128 TRP B N 1
ATOM 4167 C CA . TRP B 1 131 ? 30.036 34.200 -0.969 1.00 10.11 128 TRP B CA 1
ATOM 4168 C C . TRP B 1 131 ? 29.007 33.582 -1.908 1.00 9.44 128 TRP B C 1
ATOM 4169 O O . TRP B 1 131 ? 28.993 32.368 -2.106 1.00 10.20 128 TRP B O 1
ATOM 4180 N N . THR B 1 132 ? 28.161 34.451 -2.473 1.00 9.02 129 THR B N 1
ATOM 4181 C CA . THR B 1 132 ? 27.014 34.109 -3.333 1.00 11.10 129 THR B CA 1
ATOM 4182 C C . THR B 1 132 ? 25.974 33.255 -2.629 1.00 11.26 129 THR B C 1
ATOM 4183 O O . THR B 1 132 ? 25.052 32.786 -3.274 1.00 12.23 129 THR B O 1
ATOM 4187 N N . GLY B 1 133 ? 26.108 33.093 -1.316 1.00 9.13 130 GLY B N 1
ATOM 4188 C CA . GLY B 1 133 ? 25.117 32.356 -0.542 1.00 10.98 130 GLY B CA 1
ATOM 4189 C C . GLY B 1 133 ? 25.559 30.988 -0.067 1.00 10.94 130 GLY B C 1
ATOM 4190 O O . GLY B 1 133 ? 24.799 30.316 0.632 1.00 11.50 130 GLY B O 1
ATOM 4191 N N . TYR B 1 134 ? 26.780 30.578 -0.424 1.00 9.50 131 TYR B N 1
ATOM 4192 C CA . TYR B 1 134 ? 27.275 29.245 -0.073 1.00 10.86 131 TYR B CA 1
ATOM 4193 C C . TYR B 1 134 ? 28.088 29.302 1.219 1.00 10.03 131 TYR B C 1
ATOM 4194 O O . TYR B 1 134 ? 29.071 30.034 1.302 1.00 10.83 131 TYR B O 1
ATOM 4203 N N . PRO B 1 135 ? 27.687 28.526 2.241 1.00 10.41 132 PRO B N 1
ATOM 4204 C CA . PRO B 1 135 ? 28.387 28.675 3.519 1.00 10.72 132 PRO B CA 1
ATOM 4205 C C . PRO B 1 135 ? 29.814 28.131 3.539 1.00 10.07 132 PRO B C 1
ATOM 4206 O O . PRO B 1 135 ? 30.109 27.082 2.953 1.00 11.13 132 PRO B O 1
ATOM 4210 N N . VAL B 1 136 ? 30.671 28.872 4.232 1.00 9.71 133 VAL B N 1
ATOM 4211 C CA . VAL B 1 136 ? 32.000 28.430 4.626 1.00 12.15 133 VAL B CA 1
ATOM 4212 C C . VAL B 1 136 ? 31.925 27.215 5.558 1.00 12.90 133 VAL B C 1
ATOM 4213 O O . VAL B 1 136 ? 30.937 27.024 6.277 1.00 12.57 133 VAL B O 1
ATOM 4217 N N . ASP B 1 137 ? 32.953 26.369 5.515 1.00 12.18 134 ASP B N 1
ATOM 4218 C CA . ASP B 1 137 ? 33.054 25.220 6.415 1.00 11.21 134 ASP B CA 1
ATOM 4219 C C . ASP B 1 137 ? 33.363 25.688 7.833 1.00 12.99 134 ASP B C 1
ATOM 4220 O O . ASP B 1 137 ? 34.521 25.737 8.245 1.00 11.88 134 ASP B O 1
ATOM 4225 N N . LEU B 1 138 ? 32.318 26.032 8.580 1.00 10.50 135 LEU B N 1
ATOM 4226 C CA . LEU B 1 138 ? 32.503 26.708 9.863 1.00 11.33 135 LEU B CA 1
ATOM 4227 C C . LEU B 1 138 ? 33.136 25.822 10.936 1.00 12.61 135 LEU B C 1
ATOM 4228 O O . LEU B 1 138 ? 33.868 26.322 11.798 1.00 13.15 135 LEU B O 1
ATOM 4233 N N . ASP B 1 139 ? 32.882 24.514 10.891 1.00 11.90 136 ASP B N 1
ATOM 4234 C CA . ASP B 1 139 ? 33.498 23.616 11.866 1.00 12.10 136 ASP B CA 1
ATOM 4235 C C . ASP B 1 139 ? 35.003 23.519 11.627 1.00 13.69 136 ASP B C 1
ATOM 4236 O O . ASP B 1 139 ? 35.788 23.455 12.567 1.00 15.04 136 ASP B O 1
ATOM 4241 N N . ARG B 1 140 ? 35.402 23.475 10.361 1.00 13.73 137 ARG B N 1
ATOM 4242 C CA . ARG B 1 140 ? 36.818 23.435 10.037 1.00 13.43 137 ARG B CA 1
ATOM 4243 C C . ARG B 1 140 ? 37.502 24.727 10.487 1.00 13.19 137 ARG B C 1
ATOM 4244 O O . ARG B 1 140 ? 38.607 24.705 11.039 1.00 15.62 137 ARG B O 1
ATOM 4252 N N . LEU B 1 141 ? 36.836 25.845 10.238 1.00 12.39 138 LEU B N 1
ATOM 4253 C CA . LEU B 1 141 ? 37.312 27.137 10.703 1.00 12.52 138 LEU B CA 1
ATOM 4254 C C . LEU B 1 141 ? 37.517 27.132 12.219 1.00 15.12 138 LEU B C 1
ATOM 4255 O O . LEU B 1 141 ? 38.547 27.579 12.710 1.00 15.08 138 LEU B O 1
ATOM 4260 N N . ALA B 1 142 ? 36.548 26.599 12.957 1.00 13.46 139 ALA B N 1
ATOM 4261 C CA . ALA B 1 142 ? 36.675 26.531 14.411 1.00 14.64 139 ALA B CA 1
ATOM 4262 C C . ALA B 1 142 ? 37.896 25.714 14.847 1.00 17.24 139 ALA B C 1
ATOM 4263 O O . ALA B 1 142 ? 38.563 26.063 15.822 1.00 16.71 139 ALA B O 1
ATOM 4265 N N . GLY B 1 143 ? 38.186 24.619 14.143 1.00 15.60 140 GLY B N 1
ATOM 4266 C CA . GLY B 1 143 ? 39.352 23.807 14.440 1.00 15.24 140 GLY B CA 1
ATOM 4267 C C . GLY B 1 143 ? 40.653 24.551 14.191 1.00 17.21 140 GLY B C 1
ATOM 4268 O O . GLY B 1 143 ? 41.616 24.416 14.948 1.00 15.79 140 GLY B O 1
ATOM 4269 N N . ILE B 1 144 ? 40.679 25.324 13.111 1.00 15.25 141 ILE B N 1
ATOM 4270 C CA . ILE B 1 144 ? 41.830 26.168 12.796 1.00 14.88 141 ILE B CA 1
ATOM 4271 C C . ILE B 1 144 ? 42.082 27.145 13.934 1.00 15.33 141 ILE B C 1
ATOM 4272 O O . ILE B 1 144 ? 43.224 27.314 14.374 1.00 17.27 141 ILE B O 1
ATOM 4277 N N . LEU B 1 145 ? 41.009 27.735 14.442 1.00 15.51 142 LEU B N 1
ATOM 4278 C CA . LEU B 1 145 ? 41.122 28.689 15.541 1.00 16.83 142 LEU B CA 1
ATOM 4279 C C . LEU B 1 145 ? 41.528 28.006 16.842 1.00 18.43 142 LEU B C 1
ATOM 4280 O O . LEU B 1 145 ? 42.255 28.599 17.642 1.00 19.08 142 LEU B O 1
ATOM 4285 N N . ASP B 1 146 ? 41.074 26.770 17.061 1.00 16.41 143 ASP B N 1
ATOM 4286 C CA . ASP B 1 146 ? 41.530 26.004 18.216 1.00 16.63 143 ASP B CA 1
ATOM 4287 C C . ASP B 1 146 ? 43.052 25.865 18.211 1.00 19.93 143 ASP B C 1
ATOM 4288 O O . ASP B 1 146 ? 43.713 26.048 19.237 1.00 19.09 143 ASP B O 1
ATOM 4293 N N . ARG B 1 147 ? 43.604 25.495 17.060 1.00 18.95 144 ARG B N 1
ATOM 4294 C CA . ARG B 1 147 ? 45.045 25.315 16.941 1.00 21.39 144 ARG B CA 1
ATOM 4295 C C . ARG B 1 147 ? 45.785 26.649 17.036 1.00 18.81 144 ARG B C 1
ATOM 4296 O O . ARG B 1 147 ? 46.867 26.716 17.621 1.00 23.07 144 ARG B O 1
ATOM 4304 N N . ALA B 1 148 ? 45.210 27.703 16.468 1.00 17.96 145 ALA B N 1
ATOM 4305 C CA . ALA B 1 148 ? 45.843 29.022 16.527 1.00 16.79 145 ALA B CA 1
ATOM 4306 C C . ALA B 1 148 ? 45.900 29.520 17.964 1.00 22.01 145 ALA B C 1
ATOM 4307 O O . ALA B 1 148 ? 46.894 30.107 18.397 1.00 20.97 145 ALA B O 1
ATOM 4309 N N . GLU B 1 149 ? 44.820 29.288 18.698 1.00 18.38 146 GLU B N 1
ATOM 4310 C CA . GLU B 1 149 ? 44.749 29.695 20.092 1.00 20.95 146 GLU B CA 1
ATOM 4311 C C . GLU B 1 149 ? 45.804 28.960 20.911 1.00 23.11 146 GLU B C 1
ATOM 4312 O O . GLU B 1 149 ? 46.452 29.548 21.776 1.00 22.61 146 GLU B O 1
ATOM 4318 N N A ARG B 1 150 ? 45.997 27.677 20.619 0.55 20.57 147 ARG B N 1
ATOM 4319 N N B ARG B 1 150 ? 45.966 27.670 20.640 0.45 20.96 147 ARG B N 1
ATOM 4320 C CA A ARG B 1 150 ? 46.990 26.878 21.325 0.55 24.44 147 ARG B CA 1
ATOM 4321 C CA B ARG B 1 150 ? 46.996 26.878 21.295 0.45 24.26 147 ARG B CA 1
ATOM 4322 C C A ARG B 1 150 ? 48.415 27.324 20.979 0.55 25.06 147 ARG B C 1
ATOM 4323 C C B ARG B 1 150 ? 48.372 27.470 21.023 0.45 24.07 147 ARG B C 1
ATOM 4324 O O A ARG B 1 150 ? 49.324 27.218 21.804 0.55 28.00 147 ARG B O 1
ATOM 4325 O O B ARG B 1 150 ? 49.196 27.601 21.927 0.45 25.36 147 ARG B O 1
ATOM 4340 N N . GLU B 1 151 ? 48.607 27.843 19.770 1.00 23.85 148 GLU B N 1
ATOM 4341 C CA . GLU B 1 151 ? 49.928 28.303 19.346 1.00 22.44 148 GLU B CA 1
ATOM 4342 C C . GLU B 1 151 ? 50.260 29.712 19.820 1.00 23.50 148 GLU B C 1
ATOM 4343 O O . GLU B 1 151 ? 51.360 29.956 20.328 1.00 25.63 148 GLU B O 1
ATOM 4349 N N . HIS B 1 152 ? 49.310 30.627 19.655 1.00 21.12 149 HIS B N 1
ATOM 4350 C CA . HIS B 1 152 ? 49.569 32.046 19.875 1.00 20.47 149 HIS B CA 1
ATOM 4351 C C . HIS B 1 152 ? 49.057 32.553 21.220 1.00 22.33 149 HIS B C 1
ATOM 4352 O O . HIS B 1 152 ? 49.381 33.672 21.617 1.00 24.67 149 HIS B O 1
ATOM 4359 N N . GLY B 1 153 ? 48.231 31.770 21.905 1.00 20.94 150 GLY B N 1
ATOM 4360 C CA . GLY B 1 153 ? 47.708 32.220 23.181 1.00 21.75 150 GLY B CA 1
ATOM 4361 C C . GLY B 1 153 ? 46.451 33.067 23.145 1.00 20.11 150 GLY B C 1
ATOM 4362 O O . GLY B 1 153 ? 45.952 33.473 24.190 1.00 22.76 150 GLY B O 1
ATOM 4363 N N . PHE B 1 154 ? 45.980 33.412 21.952 1.00 17.88 151 PHE B N 1
ATOM 4364 C CA . PHE B 1 154 ? 44.702 34.108 21.836 1.00 16.07 151 PHE B CA 1
ATOM 4365 C C . PHE B 1 154 ? 43.918 33.532 20.673 1.00 16.31 151 PHE B C 1
ATOM 4366 O O . PHE B 1 154 ? 44.489 32.902 19.783 1.00 16.23 151 PHE B O 1
ATOM 4374 N N . ARG B 1 155 ? 42.615 33.766 20.683 1.00 16.14 152 ARG B N 1
ATOM 4375 C CA . ARG B 1 155 ? 41.751 33.270 19.625 1.00 17.19 152 ARG B CA 1
ATOM 4376 C C . ARG B 1 155 ? 41.211 34.452 18.823 1.00 14.76 152 ARG B C 1
ATOM 4377 O O . ARG B 1 155 ? 40.440 35.257 19.340 1.00 16.21 152 ARG B O 1
ATOM 4385 N N . PRO B 1 156 ? 41.647 34.584 17.558 1.00 14.54 153 PRO B N 1
ATOM 4386 C CA . PRO B 1 156 ? 41.135 35.672 16.718 1.00 15.36 153 PRO B CA 1
ATOM 4387 C C . PRO B 1 156 ? 39.613 35.596 16.577 1.00 13.36 153 PRO B C 1
ATOM 4388 O O . PRO B 1 156 ? 39.063 34.501 16.461 1.00 13.91 153 PRO B O 1
ATOM 4392 N N . ALA B 1 157 ? 38.943 36.737 16.608 1.00 12.69 154 ALA B N 1
ATOM 4393 C CA . ALA B 1 157 ? 37.502 36.761 16.414 1.00 11.68 154 ALA B CA 1
ATOM 4394 C C . ALA B 1 157 ? 37.172 36.463 14.966 1.00 12.70 154 ALA B C 1
ATOM 4395 O O . ALA B 1 157 ? 37.928 36.831 14.068 1.00 14.24 154 ALA B O 1
ATOM 4397 N N . VAL B 1 158 ? 36.052 35.785 14.747 1.00 10.96 155 VAL B N 1
ATOM 4398 C CA . VAL B 1 158 ? 35.521 35.603 13.406 1.00 9.77 155 VAL B CA 1
ATOM 4399 C C . VAL B 1 158 ? 34.246 36.419 13.250 1.00 11.45 155 VAL B C 1
ATOM 4400 O O . VAL B 1 158 ? 33.369 36.387 14.116 1.00 13.12 155 VAL B O 1
ATOM 4404 N N . ILE B 1 159 ? 34.151 37.156 12.153 1.00 8.34 156 ILE B N 1
ATOM 4405 C CA . ILE B 1 159 ? 32.907 37.801 11.759 1.00 7.80 156 ILE B CA 1
ATOM 4406 C C . ILE B 1 159 ? 32.456 37.175 10.446 1.00 10.44 156 ILE B C 1
ATOM 4407 O O . ILE B 1 159 ? 33.226 37.143 9.488 1.00 10.37 156 ILE B O 1
ATOM 4412 N N . GLU B 1 160 ? 31.231 36.662 10.408 1.00 8.60 157 GLU B N 1
ATOM 4413 C CA . GLU B 1 160 ? 30.693 36.065 9.190 1.00 8.12 157 GLU B CA 1
ATOM 4414 C C . GLU B 1 160 ? 29.900 37.092 8.409 1.00 9.29 157 GLU B C 1
ATOM 4415 O O . GLU B 1 160 ? 28.914 37.634 8.923 1.00 10.40 157 GLU B O 1
ATOM 4421 N N . ASP B 1 161 ? 30.326 37.363 7.177 1.00 8.20 158 ASP B N 1
ATOM 4422 C CA . ASP B 1 161 ? 29.577 38.239 6.284 1.00 6.65 158 ASP B CA 1
ATOM 4423 C C . ASP B 1 161 ? 28.533 37.367 5.583 1.00 8.44 158 ASP B C 1
ATOM 4424 O O . ASP B 1 161 ? 28.855 36.566 4.691 1.00 10.13 158 ASP B O 1
ATOM 4429 N N . CYS B 1 162 ? 27.280 37.538 6.001 1.00 7.38 159 CYS B N 1
ATOM 4430 C CA . CYS B 1 162 ? 26.165 36.733 5.509 1.00 8.59 159 CYS B CA 1
ATOM 4431 C C . CYS B 1 162 ? 25.266 37.499 4.540 1.00 7.98 159 CYS B C 1
ATOM 4432 O O . CYS B 1 162 ? 24.101 37.125 4.357 1.00 9.22 159 CYS B O 1
ATOM 4435 N N . ALA B 1 163 ? 25.785 38.569 3.934 1.00 7.31 160 ALA B N 1
ATOM 4436 C CA . ALA B 1 163 ? 24.973 39.410 3.044 1.00 7.90 160 ALA B CA 1
ATOM 4437 C C . ALA B 1 163 ? 24.259 38.627 1.944 1.00 7.49 160 ALA B C 1
ATOM 4438 O O . ALA B 1 163 ? 23.132 38.985 1.563 1.00 9.60 160 ALA B O 1
ATOM 4440 N N . HIS B 1 164 ? 24.902 37.577 1.425 1.00 7.85 161 HIS B N 1
ATOM 4441 C CA . HIS B 1 164 ? 24.319 36.792 0.334 1.00 10.22 161 HIS B CA 1
ATOM 4442 C C . HIS B 1 164 ? 23.561 35.579 0.811 1.00 9.22 161 HIS B C 1
ATOM 4443 O O . HIS B 1 164 ? 23.079 34.792 -0.011 1.00 10.26 161 HIS B O 1
ATOM 4450 N N . ALA B 1 165 ? 23.473 35.405 2.126 1.00 7.83 162 ALA B N 1
ATOM 4451 C CA . ALA B 1 165 ? 23.122 34.104 2.674 1.00 10.19 162 ALA B CA 1
ATOM 4452 C C . ALA B 1 165 ? 21.952 34.137 3.656 1.00 10.07 162 ALA B C 1
ATOM 4453 O O . ALA B 1 165 ? 21.877 33.311 4.555 1.00 10.22 162 ALA B O 1
ATOM 4455 N N . TRP B 1 166 ? 21.021 35.078 3.487 1.00 9.27 163 TRP B N 1
ATOM 4456 C CA . TRP B 1 166 ? 19.800 34.991 4.272 1.00 10.15 163 TRP B CA 1
ATOM 4457 C C . TRP B 1 166 ? 19.148 33.614 4.069 1.00 9.84 163 TRP B C 1
ATOM 4458 O O . TRP B 1 166 ? 19.031 33.133 2.940 1.00 11.75 163 TRP B O 1
ATOM 4469 N N . GLY B 1 167 ? 18.757 32.974 5.169 1.00 9.39 164 GLY B N 1
ATOM 4470 C CA . GLY B 1 167 ? 18.094 31.679 5.120 1.00 11.31 164 GLY B CA 1
ATOM 4471 C C . GLY B 1 167 ? 19.006 30.472 4.966 1.00 11.36 164 GLY B C 1
ATOM 4472 O O . GLY B 1 167 ? 18.521 29.342 4.900 1.00 11.83 164 GLY B O 1
ATOM 4473 N N . ALA B 1 168 ? 20.317 30.701 4.900 1.00 11.38 165 ALA B N 1
ATOM 4474 C CA . ALA B 1 168 ? 21.254 29.591 4.721 1.00 11.22 165 ALA B CA 1
ATOM 4475 C C . ALA B 1 168 ? 21.485 28.857 6.032 1.00 10.29 165 ALA B C 1
ATOM 4476 O O . ALA B 1 168 ? 21.256 29.402 7.115 1.00 11.42 165 ALA B O 1
ATOM 4478 N N . SER B 1 169 ? 21.942 27.610 5.925 1.00 11.54 166 SER B N 1
ATOM 4479 C CA . SER B 1 169 ? 22.272 26.825 7.107 1.00 10.81 166 SER B CA 1
ATOM 4480 C C . SER B 1 169 ? 23.504 25.970 6.846 1.00 11.45 166 SER B C 1
ATOM 4481 O O . SER B 1 169 ? 23.902 25.758 5.704 1.00 11.27 166 SER B O 1
ATOM 4484 N N . TYR B 1 170 ? 24.112 25.500 7.923 1.00 10.36 167 TYR B N 1
ATOM 4485 C CA . TYR B 1 170 ? 25.310 24.684 7.822 1.00 11.20 167 TYR B CA 1
ATOM 4486 C C . TYR B 1 170 ? 25.242 23.610 8.892 1.00 11.45 167 TYR B C 1
ATOM 4487 O O . TYR B 1 170 ? 25.089 23.909 10.081 1.00 12.25 167 TYR B O 1
ATOM 4496 N N . ARG B 1 171 ? 25.310 22.361 8.439 1.00 11.60 168 ARG B N 1
ATOM 4497 C CA . ARG B 1 171 ? 25.241 21.176 9.290 1.00 12.12 168 ARG B CA 1
ATOM 4498 C C . ARG B 1 171 ? 24.048 21.218 10.242 1.00 13.17 168 ARG B C 1
ATOM 4499 O O . ARG B 1 171 ? 24.145 20.882 11.420 1.00 14.04 168 ARG B O 1
ATOM 4507 N N . GLY B 1 172 ? 22.908 21.619 9.691 1.00 13.85 169 GLY B N 1
ATOM 4508 C CA . GLY B 1 172 ? 21.647 21.515 10.396 1.00 13.18 169 GLY B CA 1
ATOM 4509 C C . GLY B 1 172 ? 21.351 22.678 11.317 1.00 12.15 169 GLY B C 1
ATOM 4510 O O . GLY B 1 172 ? 20.371 22.648 12.063 1.00 15.88 169 GLY B O 1
ATOM 4511 N N . VAL B 1 173 ? 22.197 23.700 11.254 1.00 12.51 170 VAL B N 1
ATOM 4512 C CA . VAL B 1 173 ? 22.093 24.865 12.124 1.00 12.32 170 VAL B CA 1
ATOM 4513 C C . VAL B 1 173 ? 22.063 26.113 11.259 1.00 12.37 170 VAL B C 1
ATOM 4514 O O . VAL B 1 173 ? 22.930 26.306 10.401 1.00 12.44 170 VAL B O 1
ATOM 4518 N N . PRO B 1 174 ? 21.066 26.982 11.475 1.00 11.81 171 PRO B N 1
ATOM 4519 C CA . PRO B 1 174 ? 21.018 28.221 10.686 1.00 12.58 171 PRO B CA 1
ATOM 4520 C C . PRO B 1 174 ? 22.236 29.114 10.903 1.00 10.16 171 PRO B C 1
ATOM 4521 O O . PRO B 1 174 ? 22.754 29.208 12.022 1.00 11.56 171 PRO B O 1
ATOM 4525 N N . LEU B 1 175 ? 22.697 29.767 9.845 1.00 11.59 172 LEU B N 1
ATOM 4526 C CA . LEU B 1 175 ? 23.695 30.813 10.032 1.00 10.86 172 LEU B CA 1
ATOM 4527 C C . LEU B 1 175 ? 23.211 31.792 11.098 1.00 12.10 172 LEU B C 1
ATOM 4528 O O . LEU B 1 175 ? 22.013 32.083 11.197 1.00 13.64 172 LEU B O 1
ATOM 4533 N N . GLY B 1 176 ? 24.145 32.267 11.916 1.00 12.05 173 GLY B N 1
ATOM 4534 C CA . GLY B 1 176 ? 23.805 33.066 13.083 1.00 13.21 173 GLY B CA 1
ATOM 4535 C C . GLY B 1 176 ? 23.951 32.301 14.390 1.00 14.96 173 GLY B C 1
ATOM 4536 O O . GLY B 1 176 ? 23.966 32.896 15.468 1.00 16.12 173 GLY B O 1
ATOM 4537 N N . SER B 1 177 ? 24.075 30.978 14.315 1.00 12.04 174 SER B N 1
ATOM 4538 C CA . SER B 1 177 ? 24.073 30.163 15.521 1.00 13.33 174 SER B CA 1
ATOM 4539 C C . SER B 1 177 ? 25.283 29.239 15.635 1.00 13.25 174 SER B C 1
ATOM 4540 O O . SER B 1 177 ? 25.195 28.173 16.241 1.00 17.78 174 SER B O 1
ATOM 4543 N N . HIS B 1 178 ? 26.413 29.656 15.065 1.00 12.97 175 HIS B N 1
ATOM 4544 C CA . HIS B 1 178 ? 27.614 28.825 15.119 1.00 14.26 175 HIS B CA 1
ATOM 4545 C C . HIS B 1 178 ? 28.706 29.419 16.021 1.00 16.65 175 HIS B C 1
ATOM 4546 O O . HIS B 1 178 ? 29.857 28.978 15.998 1.00 21.93 175 HIS B O 1
ATOM 4553 N N . GLY B 1 179 ? 28.349 30.409 16.832 1.00 12.32 176 GLY B N 1
ATOM 4554 C CA . GLY B 1 179 ? 29.278 30.939 17.813 1.00 12.42 176 GLY B CA 1
ATOM 4555 C C . GLY B 1 179 ? 30.075 32.161 17.383 1.00 11.86 176 GLY B C 1
ATOM 4556 O O . GLY B 1 179 ? 30.876 32.679 18.170 1.00 14.47 176 GLY B O 1
ATOM 4557 N N . ASN B 1 180 ? 29.862 32.614 16.144 1.00 11.15 177 ASN B N 1
ATOM 4558 C CA . ASN B 1 180 ? 30.511 33.828 15.639 1.00 10.14 177 ASN B CA 1
ATOM 4559 C C . ASN B 1 180 ? 29.508 34.942 15.452 1.00 10.99 177 ASN B C 1
ATOM 4560 O O . ASN B 1 180 ? 28.331 34.686 15.183 1.00 12.15 177 ASN B O 1
ATOM 4573 N N . CYS B 1 182 ? 27.604 37.431 13.231 1.00 8.58 179 CYS B N 1
ATOM 4574 C CA . CYS B 1 182 ? 27.160 37.349 11.843 1.00 8.85 179 CYS B CA 1
ATOM 4575 C C . CYS B 1 182 ? 26.523 38.655 11.413 1.00 9.04 179 CYS B C 1
ATOM 4576 O O . CYS B 1 182 ? 25.799 39.273 12.199 1.00 9.86 179 CYS B O 1
ATOM 4579 N N . VAL B 1 183 ? 26.746 39.046 10.160 1.00 7.94 180 VAL B N 1
ATOM 4580 C CA . VAL B 1 183 ? 26.088 40.241 9.631 1.00 7.08 180 VAL B CA 1
ATOM 4581 C C . VAL B 1 183 ? 25.288 39.905 8.387 1.00 10.47 180 VAL B C 1
ATOM 4582 O O . VAL B 1 183 ? 25.833 39.437 7.383 1.00 10.39 180 VAL B O 1
ATOM 4586 N N . PHE B 1 184 ? 23.979 40.111 8.474 1.00 7.45 181 PHE B N 1
ATOM 4587 C CA . PHE B 1 184 ? 23.094 39.941 7.336 1.00 8.62 181 PHE B CA 1
ATOM 4588 C C . PHE B 1 184 ? 22.822 41.300 6.702 1.00 8.54 181 PHE B C 1
ATOM 4589 O O . PHE B 1 184 ? 22.882 42.333 7.383 1.00 9.06 181 PHE B O 1
ATOM 4597 N N . SER B 1 185 ? 22.559 41.295 5.397 1.00 7.85 182 SER B N 1
ATOM 4598 C CA . SER B 1 185 ? 22.221 42.513 4.653 1.00 6.09 182 SER B CA 1
ATOM 4599 C C . SER B 1 185 ? 20.792 42.458 4.149 1.00 9.37 182 SER B C 1
ATOM 4600 O O . SER B 1 185 ? 20.374 41.453 3.567 1.00 9.30 182 SER B O 1
ATOM 4603 N N . PHE B 1 186 ? 20.084 43.582 4.321 1.00 8.71 183 PHE B N 1
ATOM 4604 C CA . PHE B 1 186 ? 18.738 43.735 3.782 1.00 8.53 183 PHE B CA 1
ATOM 4605 C C . PHE B 1 186 ? 18.713 44.861 2.752 1.00 8.00 183 PHE B C 1
ATOM 4606 O O . PHE B 1 186 ? 17.700 45.530 2.564 1.00 9.13 183 PHE B O 1
ATOM 4614 N N . GLN B 1 187 ? 19.834 45.042 2.061 1.00 6.64 184 GLN B N 1
ATOM 4615 C CA . GLN B 1 187 ? 19.901 45.963 0.927 1.00 8.41 184 GLN B CA 1
ATOM 4616 C C . GLN B 1 187 ? 18.905 45.546 -0.169 1.00 8.51 184 GLN B C 1
ATOM 4617 O O . GLN B 1 187 ? 18.513 44.383 -0.243 1.00 9.45 184 GLN B O 1
ATOM 4623 N N . ALA B 1 188 ? 18.522 46.499 -1.018 1.00 10.08 185 ALA B N 1
ATOM 4624 C CA . ALA B 1 188 ? 17.452 46.320 -2.009 1.00 10.13 185 ALA B CA 1
ATOM 4625 C C . ALA B 1 188 ? 17.516 45.041 -2.845 1.00 11.63 185 ALA B C 1
ATOM 4626 O O . ALA B 1 188 ? 16.469 44.447 -3.144 1.00 14.55 185 ALA B O 1
ATOM 4628 N N . LEU B 1 189 ? 18.721 44.610 -3.205 1.00 11.65 186 LEU B N 1
ATOM 4629 C CA . LEU B 1 189 ? 18.863 43.441 -4.085 1.00 13.64 186 LEU B CA 1
ATOM 4630 C C . LEU B 1 189 ? 18.994 42.102 -3.343 1.00 16.27 186 LEU B C 1
ATOM 4631 O O . LEU B 1 189 ? 18.971 41.028 -3.964 1.00 17.75 186 LEU B O 1
ATOM 4684 N N . HIS B 1 191 ? 18.050 38.996 -0.571 1.00 10.46 188 HIS B N 1
ATOM 4685 C CA . HIS B 1 191 ? 16.828 38.181 -0.479 1.00 12.34 188 HIS B CA 1
ATOM 4686 C C . HIS B 1 191 ? 15.696 38.839 0.305 1.00 10.10 188 HIS B C 1
ATOM 4687 O O . HIS B 1 191 ? 14.543 38.908 -0.149 1.00 13.01 188 HIS B O 1
ATOM 4694 N N . LEU B 1 192 ? 16.033 39.299 1.498 1.00 10.47 189 LEU B N 1
ATOM 4695 C CA . LEU B 1 192 ? 15.094 40.007 2.348 1.00 10.12 189 LEU B CA 1
ATOM 4696 C C . LEU B 1 192 ? 15.508 41.457 2.331 1.00 9.67 189 LEU B C 1
ATOM 4697 O O . LEU B 1 192 ? 16.616 41.763 2.762 1.00 10.24 189 LEU B O 1
ATOM 4702 N N . THR B 1 193 ? 14.658 42.356 1.840 1.00 11.54 190 THR B N 1
ATOM 4703 C CA . THR B 1 193 ? 15.083 43.762 1.848 1.00 9.27 190 THR B CA 1
ATOM 4704 C C . THR B 1 193 ? 14.213 44.675 2.717 1.00 9.38 190 THR B C 1
ATOM 4705 O O . THR B 1 193 ? 12.997 44.490 2.880 1.00 10.42 190 THR B O 1
ATOM 4709 N N . CYS B 1 194 ? 14.893 45.662 3.288 1.00 8.49 191 CYS B N 1
ATOM 4710 C CA . CYS B 1 194 ? 14.268 46.764 4.011 1.00 8.90 191 CYS B CA 1
ATOM 4711 C C . CYS B 1 194 ? 14.415 48.046 3.229 1.00 10.37 191 CYS B C 1
ATOM 4712 O O . CYS B 1 194 ? 14.202 49.119 3.785 1.00 11.78 191 CYS B O 1
ATOM 4715 N N . GLY B 1 195 ? 14.814 47.927 1.963 1.00 10.07 192 GLY B N 1
ATOM 4716 C CA . GLY B 1 195 ? 15.323 49.063 1.199 1.00 12.24 192 GLY B CA 1
ATOM 4717 C C . GLY B 1 195 ? 16.812 49.144 1.466 1.00 12.01 192 GLY B C 1
ATOM 4718 O O . GLY B 1 195 ? 17.650 48.863 0.601 1.00 13.04 192 GLY B O 1
ATOM 4719 N N . ASP B 1 196 ? 17.140 49.543 2.685 1.00 9.89 193 ASP B N 1
ATOM 4720 C CA . ASP B 1 196 ? 18.461 49.318 3.249 1.00 11.06 193 ASP B CA 1
ATOM 4721 C C . ASP B 1 196 ? 18.267 48.858 4.677 1.00 9.04 193 ASP B C 1
ATOM 4722 O O . ASP B 1 196 ? 17.311 49.250 5.361 1.00 10.87 193 ASP B O 1
ATOM 4727 N N . GLY B 1 197 ? 19.167 48.004 5.131 1.00 8.83 194 GLY B N 1
ATOM 4728 C CA . GLY B 1 197 ? 19.091 47.494 6.480 1.00 8.32 194 GLY B CA 1
ATOM 4729 C C . GLY B 1 197 ? 20.068 46.356 6.643 1.00 8.65 194 GLY B C 1
ATOM 4730 O O . GLY B 1 197 ? 20.676 45.909 5.667 1.00 8.59 194 GLY B O 1
ATOM 4731 N N . GLY B 1 198 ? 20.232 45.911 7.880 1.00 8.14 195 GLY B N 1
ATOM 4732 C CA . GLY B 1 198 ? 21.059 44.750 8.145 1.00 9.30 195 GLY B CA 1
ATOM 4733 C C . GLY B 1 198 ? 20.756 44.209 9.517 1.00 8.43 195 GLY B C 1
ATOM 4734 O O . GLY B 1 198 ? 19.939 44.771 10.254 1.00 8.00 195 GLY B O 1
ATOM 4735 N N . LEU B 1 199 ? 21.431 43.117 9.862 1.00 8.53 196 LEU B N 1
ATOM 4736 C CA . LEU B 1 199 ? 21.249 42.494 11.164 1.00 9.33 196 LEU B CA 1
ATOM 4737 C C . LEU B 1 199 ? 22.583 41.965 11.647 1.00 10.79 196 LEU B C 1
ATOM 4738 O O . LEU B 1 199 ? 23.238 41.203 10.937 1.00 12.60 196 LEU B O 1
ATOM 4743 N N . LEU B 1 200 ? 22.980 42.376 12.841 1.00 7.84 197 LEU B N 1
ATOM 4744 C CA . LEU B 1 200 ? 24.154 41.821 13.508 1.00 8.95 197 LEU B CA 1
ATOM 4745 C C . LEU B 1 200 ? 23.683 40.816 14.540 1.00 9.56 197 LEU B C 1
ATOM 4746 O O . LEU B 1 200 ? 22.873 41.158 15.407 1.00 10.30 197 LEU B O 1
ATOM 4751 N N . THR B 1 201 ? 24.148 39.568 14.444 1.00 8.88 198 THR B N 1
ATOM 4752 C CA . THR B 1 201 ? 23.790 38.588 15.464 1.00 8.49 198 THR B CA 1
ATOM 4753 C C . THR B 1 201 ? 25.005 38.315 16.345 1.00 9.96 198 THR B C 1
ATOM 4754 O O . THR B 1 201 ? 26.149 38.358 15.878 1.00 10.51 198 THR B O 1
ATOM 4758 N N . LEU B 1 202 ? 24.755 38.091 17.633 1.00 10.00 199 LEU B N 1
ATOM 4759 C CA . LEU B 1 202 ? 25.824 37.918 18.603 1.00 10.10 199 LEU B CA 1
ATOM 4760 C C . LEU B 1 202 ? 25.754 36.543 19.258 1.00 13.90 199 LEU B C 1
ATOM 4761 O O . LEU B 1 202 ? 24.662 35.987 19.465 1.00 13.09 199 LEU B O 1
ATOM 4766 N N . PRO B 1 203 ? 26.921 35.988 19.602 1.00 13.49 200 PRO B N 1
ATOM 4767 C CA . PRO B 1 203 ? 26.955 34.685 20.272 1.00 13.17 200 PRO B CA 1
ATOM 4768 C C . PRO B 1 203 ? 26.816 34.742 21.801 1.00 15.90 200 PRO B C 1
ATOM 4769 O O . PRO B 1 203 ? 26.686 33.687 22.436 1.00 20.09 200 PRO B O 1
ATOM 4773 N N . GLY B 1 204 ? 26.849 35.930 22.395 1.00 13.10 201 GLY B N 1
ATOM 4774 C CA . GLY B 1 204 ? 26.777 36.047 23.843 1.00 15.48 201 GLY B CA 1
ATOM 4775 C C . GLY B 1 204 ? 26.179 37.351 24.332 1.00 14.31 201 GLY B C 1
ATOM 4776 O O . GLY B 1 204 ? 26.081 38.314 23.565 1.00 13.90 201 GLY B O 1
ATOM 4777 N N . ASP B 1 205 ? 25.812 37.396 25.611 1.00 17.95 202 ASP B N 1
ATOM 4778 C CA . ASP B 1 205 ? 25.125 38.554 26.187 1.00 17.67 202 ASP B CA 1
ATOM 4779 C C . ASP B 1 205 ? 25.935 39.829 26.230 1.00 18.48 202 ASP B C 1
ATOM 4780 O O . ASP B 1 205 ? 25.402 40.903 25.961 1.00 19.19 202 ASP B O 1
ATOM 4785 N N . GLU B 1 206 ? 27.209 39.730 26.594 1.00 17.63 203 GLU B N 1
ATOM 4786 C CA . GLU B 1 206 ? 28.019 40.933 26.707 1.00 17.66 203 GLU B CA 1
ATOM 4787 C C . GLU B 1 206 ? 28.105 41.654 25.367 1.00 17.67 203 GLU B C 1
ATOM 4788 O O . GLU B 1 206 ? 27.911 42.866 25.304 1.00 17.76 203 GLU B O 1
ATOM 4794 N N . LEU B 1 207 ? 28.402 40.914 24.299 1.00 15.56 204 LEU B N 1
ATOM 4795 C CA . LEU B 1 207 ? 28.457 41.513 22.969 1.00 13.31 204 LEU B CA 1
ATOM 4796 C C . LEU B 1 207 ? 27.100 42.072 22.556 1.00 12.60 204 LEU B C 1
ATOM 4797 O O . LEU B 1 207 ? 27.027 43.129 21.943 1.00 11.70 204 LEU B O 1
ATOM 4802 N N . HIS B 1 208 ? 26.032 41.351 22.876 1.00 11.87 205 HIS B N 1
ATOM 4803 C CA . HIS B 1 208 ? 24.685 41.802 22.538 1.00 11.03 205 HIS B CA 1
ATOM 4804 C C . HIS B 1 208 ? 24.392 43.166 23.175 1.00 11.49 205 HIS B C 1
ATOM 4805 O O . HIS B 1 208 ? 23.924 44.111 22.506 1.00 11.46 205 HIS B O 1
ATOM 4812 N N A GLU B 1 209 ? 24.683 43.276 24.465 0.58 13.00 206 GLU B N 1
ATOM 4813 N N B GLU B 1 209 ? 24.668 43.272 24.470 0.42 12.82 206 GLU B N 1
ATOM 4814 C CA A GLU B 1 209 ? 24.396 44.507 25.191 0.58 11.83 206 GLU B CA 1
ATOM 4815 C CA B GLU B 1 209 ? 24.401 44.509 25.195 0.42 12.21 206 GLU B CA 1
ATOM 4816 C C A GLU B 1 209 ? 25.235 45.676 24.677 0.58 12.16 206 GLU B C 1
ATOM 4817 C C B GLU B 1 209 ? 25.227 45.669 24.644 0.42 12.12 206 GLU B C 1
ATOM 4818 O O A GLU B 1 209 ? 24.724 46.788 24.532 0.58 12.30 206 GLU B O 1
ATOM 4819 O O B GLU B 1 209 ? 24.702 46.765 24.445 0.42 11.84 206 GLU B O 1
ATOM 4830 N N . ARG B 1 210 ? 26.509 45.427 24.389 1.00 11.44 207 ARG B N 1
ATOM 4831 C CA . ARG B 1 210 ? 27.376 46.465 23.829 1.00 13.33 207 ARG B CA 1
ATOM 4832 C C . ARG B 1 210 ? 26.918 46.858 22.419 1.00 12.49 207 ARG B C 1
ATOM 4833 O O . ARG B 1 210 ? 26.935 48.042 22.069 1.00 11.55 207 ARG B O 1
ATOM 4841 N N . ALA B 1 211 ? 26.476 45.885 21.621 1.00 11.27 208 ALA B N 1
ATOM 4842 C CA . ALA B 1 211 ? 26.001 46.172 20.270 1.00 11.76 208 ALA B CA 1
ATOM 4843 C C . ALA B 1 211 ? 24.765 47.073 20.300 1.00 9.88 208 ALA B C 1
ATOM 4844 O O . ALA B 1 211 ? 24.654 48.014 19.510 1.00 9.72 208 ALA B O 1
ATOM 4862 N N . LEU B 1 213 ? 23.917 49.228 22.511 1.00 10.55 210 LEU B N 1
ATOM 4863 C CA . LEU B 1 213 ? 24.308 50.580 22.874 1.00 11.15 210 LEU B CA 1
ATOM 4864 C C . LEU B 1 213 ? 25.065 51.280 21.744 1.00 10.81 210 LEU B C 1
ATOM 4865 O O . LEU B 1 213 ? 24.707 52.395 21.345 1.00 10.40 210 LEU B O 1
ATOM 4870 N N A ARG B 1 214 ? 26.093 50.618 21.220 0.66 10.12 211 ARG B N 1
ATOM 4871 N N B ARG B 1 214 ? 26.096 50.628 21.221 0.34 10.32 211 ARG B N 1
ATOM 4872 C CA A ARG B 1 214 ? 27.008 51.275 20.290 0.66 9.89 211 ARG B CA 1
ATOM 4873 C CA B ARG B 1 214 ? 26.987 51.293 20.278 0.34 10.30 211 ARG B CA 1
ATOM 4874 C C A ARG B 1 214 ? 26.411 51.483 18.895 0.66 10.02 211 ARG B C 1
ATOM 4875 C C B ARG B 1 214 ? 26.340 51.569 18.931 0.34 10.75 211 ARG B C 1
ATOM 4876 O O A ARG B 1 214 ? 26.956 52.255 18.109 0.66 12.23 211 ARG B O 1
ATOM 4877 O O B ARG B 1 214 ? 26.774 52.474 18.218 0.34 7.37 211 ARG B O 1
ATOM 4892 N N . ARG B 1 215 ? 25.294 50.822 18.581 1.00 9.63 212 ARG B N 1
ATOM 4893 C CA . ARG B 1 215 ? 24.645 51.065 17.290 1.00 10.02 212 ARG B CA 1
ATOM 4894 C C . ARG B 1 215 ? 23.984 52.453 17.239 1.00 8.83 212 ARG B C 1
ATOM 4895 O O . ARG B 1 215 ? 23.656 52.927 16.162 1.00 10.08 212 ARG B O 1
ATOM 4903 N N . PHE B 1 216 ? 23.783 53.090 18.396 1.00 9.32 213 PHE B N 1
ATOM 4904 C CA . PHE B 1 216 ? 23.253 54.448 18.446 1.00 9.84 213 PHE B CA 1
ATOM 4905 C C . PHE B 1 216 ? 24.110 55.277 19.406 1.00 9.96 213 PHE B C 1
ATOM 4906 O O . PHE B 1 216 ? 23.674 55.638 20.504 1.00 10.91 213 PHE B O 1
ATOM 4914 N N . TYR B 1 217 ? 25.349 55.529 18.985 1.00 10.52 214 TYR B N 1
ATOM 4915 C CA . TYR B 1 217 ? 26.249 56.461 19.663 1.00 9.60 214 TYR B CA 1
ATOM 4916 C C . TYR B 1 217 ? 26.661 56.053 21.071 1.00 9.65 214 TYR B C 1
ATOM 4917 O O . TYR B 1 217 ? 27.251 56.852 21.788 1.00 11.89 214 TYR B O 1
ATOM 4926 N N . GLY B 1 218 ? 26.340 54.829 21.481 1.00 10.70 215 GLY B N 1
ATOM 4927 C CA . GLY B 1 218 ? 26.580 54.437 22.864 1.00 12.53 215 GLY B CA 1
ATOM 4928 C C . GLY B 1 218 ? 25.549 54.991 23.835 1.00 12.20 215 GLY B C 1
ATOM 4929 O O . GLY B 1 218 ? 25.750 54.961 25.056 1.00 13.45 215 GLY B O 1
ATOM 4930 N N . ILE B 1 219 ? 24.461 55.538 23.299 1.00 11.69 216 ILE B N 1
ATOM 4931 C CA . ILE B 1 219 ? 23.412 56.138 24.113 1.00 12.78 216 ILE B CA 1
ATOM 4932 C C . ILE B 1 219 ? 22.304 55.131 24.411 1.00 16.45 216 ILE B C 1
ATOM 4933 O O . ILE B 1 219 ? 21.725 54.544 23.496 1.00 14.25 216 ILE B O 1
ATOM 4938 N N . ASP B 1 220 ? 22.058 54.909 25.701 1.00 14.19 217 ASP B N 1
ATOM 4939 C CA . ASP B 1 220 ? 20.932 54.108 26.167 1.00 16.20 217 ASP B CA 1
ATOM 4940 C C . ASP B 1 220 ? 19.645 54.878 25.862 1.00 16.32 217 ASP B C 1
ATOM 4941 O O . ASP B 1 220 ? 19.362 55.902 26.479 1.00 17.67 217 ASP B O 1
ATOM 4946 N N . ARG B 1 221 ? 18.861 54.378 24.917 1.00 19.40 218 ARG B N 1
ATOM 4947 C CA . ARG B 1 221 ? 17.706 55.131 24.450 1.00 21.38 218 ARG B CA 1
ATOM 4948 C C . ARG B 1 221 ? 16.552 55.145 25.456 1.00 23.73 218 ARG B C 1
ATOM 4949 O O . ARG B 1 221 ? 15.612 55.924 25.306 1.00 24.76 218 ARG B O 1
ATOM 4957 N N . THR B 1 222 ? 16.644 54.327 26.502 1.00 19.65 219 THR B N 1
ATOM 4958 C CA . THR B 1 222 ? 15.637 54.354 27.563 1.00 22.09 219 THR B CA 1
ATOM 4959 C C . THR B 1 222 ? 15.944 55.404 28.632 1.00 22.96 219 THR B C 1
ATOM 4960 O O . THR B 1 222 ? 15.121 55.661 29.509 1.00 22.96 219 THR B O 1
ATOM 4964 N N . ALA B 1 223 ? 17.135 55.989 28.574 1.00 19.13 220 ALA B N 1
ATOM 4965 C CA . ALA B 1 223 ? 17.563 56.965 29.573 1.00 19.22 220 ALA B CA 1
ATOM 4966 C C . ALA B 1 223 ? 16.900 58.326 29.378 1.00 19.77 220 ALA B C 1
ATOM 4967 O O . ALA B 1 223 ? 16.341 58.617 28.316 1.00 23.22 220 ALA B O 1
ATOM 4969 N N . ASP B 1 224 ? 16.968 59.150 30.420 1.00 22.13 221 ASP B N 1
ATOM 4970 C CA . ASP B 1 224 ? 16.378 60.487 30.416 1.00 20.26 221 ASP B CA 1
ATOM 4971 C C . ASP B 1 224 ? 17.351 61.483 29.787 1.00 20.11 221 ASP B C 1
ATOM 4972 O O . ASP B 1 224 ? 18.106 62.160 30.484 1.00 21.19 221 ASP B O 1
ATOM 4977 N N A ARG B 1 225 ? 17.314 61.578 28.467 0.63 20.59 222 ARG B N 1
ATOM 4978 N N B ARG B 1 225 ? 17.338 61.564 28.460 0.37 21.21 222 ARG B N 1
ATOM 4979 C CA A ARG B 1 225 ? 18.270 62.405 27.746 0.63 23.16 222 ARG B CA 1
ATOM 4980 C CA B ARG B 1 225 ? 18.283 62.422 27.747 0.37 23.15 222 ARG B CA 1
ATOM 4981 C C A ARG B 1 225 ? 18.000 63.898 27.945 0.63 21.82 222 ARG B C 1
ATOM 4982 C C B ARG B 1 225 ? 18.008 63.904 27.982 0.37 22.29 222 ARG B C 1
ATOM 4983 O O A ARG B 1 225 ? 18.921 64.715 27.907 0.63 23.16 222 ARG B O 1
ATOM 4984 O O B ARG B 1 225 ? 18.930 64.721 27.986 0.37 21.33 222 ARG B O 1
ATOM 4999 N N . LEU B 1 226 ? 16.741 64.244 28.197 1.00 21.87 223 LEU B N 1
ATOM 5000 C CA . LEU B 1 226 ? 16.353 65.623 28.461 1.00 19.49 223 LEU B CA 1
ATOM 5001 C C . LEU B 1 226 ? 17.048 66.184 29.706 1.00 20.46 223 LEU B C 1
ATOM 5002 O O . LEU B 1 226 ? 17.315 67.380 29.801 1.00 21.90 223 LEU B O 1
ATOM 5007 N N . ARG B 1 227 ? 17.359 65.306 30.656 1.00 19.79 224 ARG B N 1
ATOM 5008 C CA . ARG B 1 227 ? 18.025 65.721 31.877 1.00 19.90 224 ARG B CA 1
ATOM 5009 C C . ARG B 1 227 ? 19.506 65.336 31.881 1.00 20.07 224 ARG B C 1
ATOM 5010 O O . ARG B 1 227 ? 20.176 65.442 32.905 1.00 24.38 224 ARG B O 1
ATOM 5018 N N . GLY B 1 228 ? 20.012 64.904 30.730 1.00 18.58 225 GLY B N 1
ATOM 5019 C CA . GLY B 1 228 ? 21.415 64.544 30.600 1.00 19.24 225 GLY B CA 1
ATOM 5020 C C . GLY B 1 228 ? 21.793 63.346 31.450 1.00 21.60 225 GLY B C 1
ATOM 5021 O O . GLY B 1 228 ? 22.967 63.139 31.764 1.00 22.47 225 GLY B O 1
ATOM 5022 N N . ALA B 1 229 ? 20.796 62.541 31.806 1.00 19.81 226 ALA B N 1
ATOM 5023 C CA . ALA B 1 229 ? 21.002 61.431 32.734 1.00 20.69 226 ALA B CA 1
ATOM 5024 C C . ALA B 1 229 ? 21.374 60.148 32.007 1.00 20.76 226 ALA B C 1
ATOM 5025 O O . ALA B 1 229 ? 20.674 59.138 32.092 1.00 20.70 226 ALA B O 1
ATOM 5027 N N . TYR B 1 230 ? 22.484 60.190 31.284 1.00 16.37 227 TYR B N 1
ATOM 5028 C CA . TYR B 1 230 ? 22.974 59.011 30.592 1.00 15.84 227 TYR B CA 1
ATOM 5029 C C . TYR B 1 230 ? 24.469 59.175 30.411 1.00 14.31 227 TYR B C 1
ATOM 5030 O O . TYR B 1 230 ? 24.981 60.293 30.433 1.00 17.40 227 TYR B O 1
ATOM 5039 N N . ASP B 1 231 ? 25.166 58.057 30.279 1.00 14.42 228 ASP B N 1
ATOM 5040 C CA . ASP B 1 231 ? 26.609 58.063 30.106 1.00 14.93 228 ASP B CA 1
ATOM 5041 C C . ASP B 1 231 ? 27.004 57.169 28.943 1.00 15.34 228 ASP B C 1
ATOM 5042 O O . ASP B 1 231 ? 26.582 56.010 28.866 1.00 16.18 228 ASP B O 1
ATOM 5047 N N . VAL B 1 232 ? 27.822 57.695 28.041 1.00 13.35 229 VAL B N 1
ATOM 5048 C CA . VAL B 1 232 ? 28.329 56.900 26.939 1.00 12.50 229 VAL B CA 1
ATOM 5049 C C . VAL B 1 232 ? 29.633 56.253 27.381 1.00 12.75 229 VAL B C 1
ATOM 5050 O O . VAL B 1 232 ? 30.658 56.924 27.510 1.00 13.69 229 VAL B O 1
ATOM 5054 N N . ALA B 1 233 ? 29.575 54.946 27.640 1.00 11.79 230 ALA B N 1
ATOM 5055 C CA . ALA B 1 233 ? 30.743 54.200 28.112 1.00 16.07 230 ALA B CA 1
ATOM 5056 C C . ALA B 1 233 ? 31.733 53.922 26.983 1.00 11.37 230 ALA B C 1
ATOM 5057 O O . ALA B 1 233 ? 32.952 53.953 27.183 1.00 13.94 230 ALA B O 1
ATOM 5059 N N A GLU B 1 234 ? 31.170 53.673 25.801 0.65 12.89 231 GLU B N 1
ATOM 5060 N N B GLU B 1 234 ? 31.208 53.636 25.797 0.35 13.08 231 GLU B N 1
ATOM 5061 C CA A GLU B 1 234 ? 31.905 53.422 24.564 0.65 11.56 231 GLU B CA 1
ATOM 5062 C CA B GLU B 1 234 ? 32.032 53.480 24.603 0.35 11.31 231 GLU B CA 1
ATOM 5063 C C A GLU B 1 234 ? 31.182 54.134 23.436 0.65 12.75 231 GLU B C 1
ATOM 5064 C C B GLU B 1 234 ? 31.257 54.044 23.412 0.35 12.25 231 GLU B C 1
ATOM 5065 O O A GLU B 1 234 ? 29.962 54.001 23.300 0.65 12.22 231 GLU B O 1
ATOM 5066 O O B GLU B 1 234 ? 30.081 53.727 23.220 0.35 13.95 231 GLU B O 1
ATOM 5077 N N . TRP B 1 235 ? 31.913 54.897 22.631 1.00 13.22 232 TRP B N 1
ATOM 5078 C CA . TRP B 1 235 ? 31.246 55.619 21.555 1.00 12.55 232 TRP B CA 1
ATOM 5079 C C . TRP B 1 235 ? 30.745 54.687 20.445 1.00 11.32 232 TRP B C 1
ATOM 5080 O O . TRP B 1 235 ? 31.190 53.544 20.296 1.00 13.16 232 TRP B O 1
ATOM 5091 N N . GLY B 1 236 ? 29.782 55.195 19.686 1.00 10.88 233 GLY B N 1
ATOM 5092 C CA . GLY B 1 236 ? 29.339 54.524 18.479 1.00 11.14 233 GLY B CA 1
ATOM 5093 C C . GLY B 1 236 ? 28.911 55.586 17.489 1.00 10.64 233 GLY B C 1
ATOM 5094 O O . GLY B 1 236 ? 28.981 56.777 17.776 1.00 11.28 233 GLY B O 1
ATOM 5095 N N . LEU B 1 237 ? 28.468 55.161 16.310 1.00 10.52 234 LEU B N 1
ATOM 5096 C CA . LEU B 1 237 ? 27.930 56.101 15.334 1.00 9.76 234 LEU B CA 1
ATOM 5097 C C . LEU B 1 237 ? 26.435 55.868 15.136 1.00 9.92 234 LEU B C 1
ATOM 5098 O O . LEU B 1 237 ? 25.774 55.311 16.010 1.00 11.21 234 LEU B O 1
ATOM 5103 N N . LYS B 1 238 ? 25.889 56.327 14.011 1.00 9.84 235 LYS B N 1
ATOM 5104 C CA . LYS B 1 238 ? 24.475 56.136 13.727 1.00 9.97 235 LYS B CA 1
ATOM 5105 C C . LYS B 1 238 ? 24.350 54.867 12.901 1.00 12.06 235 LYS B C 1
ATOM 5106 O O . LYS B 1 238 ? 24.175 54.911 11.687 1.00 16.09 235 LYS B O 1
ATOM 5112 N N . TRP B 1 239 ? 24.471 53.735 13.575 1.00 8.58 236 TRP B N 1
ATOM 5113 C CA . TRP B 1 239 ? 24.521 52.453 12.896 1.00 8.61 236 TRP B CA 1
ATOM 5114 C C . TRP B 1 239 ? 23.208 51.686 12.980 1.00 8.16 236 TRP B C 1
ATOM 5115 O O . TRP B 1 239 ? 23.110 50.580 12.446 1.00 10.26 236 TRP B O 1
ATOM 5126 N N . HIS B 1 240 ? 22.210 52.264 13.635 1.00 9.22 237 HIS B N 1
ATOM 5127 C CA . HIS B 1 240 ? 20.945 51.573 13.854 1.00 9.03 237 HIS B CA 1
ATOM 5128 C C . HIS B 1 240 ? 20.019 51.616 12.632 1.00 8.86 237 HIS B C 1
ATOM 5129 O O . HIS B 1 240 ? 20.253 52.351 11.655 1.00 9.75 237 HIS B O 1
ATOM 5144 N N . THR B 1 242 ? 15.923 52.275 11.535 1.00 9.13 239 THR B N 1
ATOM 5145 C CA . THR B 1 242 ? 14.715 52.945 12.015 1.00 9.31 239 THR B CA 1
ATOM 5146 C C . THR B 1 242 ? 13.436 52.263 11.540 1.00 10.63 239 THR B C 1
ATOM 5147 O O . THR B 1 242 ? 13.482 51.330 10.729 1.00 10.13 239 THR B O 1
ATOM 5151 N N . ASP B 1 243 ? 12.297 52.745 12.032 1.00 11.18 240 ASP B N 1
ATOM 5152 C CA . ASP B 1 243 ? 11.020 52.078 11.786 1.00 11.11 240 ASP B CA 1
ATOM 5153 C C . ASP B 1 243 ? 10.596 52.118 10.323 1.00 10.84 240 ASP B C 1
ATOM 5154 O O . ASP B 1 243 ? 9.898 51.220 9.873 1.00 11.54 240 ASP B O 1
ATOM 5159 N N . LEU B 1 244 ? 10.993 53.144 9.574 1.00 11.14 241 LEU B N 1
ATOM 5160 C CA . LEU B 1 244 ? 10.651 53.183 8.157 1.00 12.32 241 LEU B CA 1
ATOM 5161 C C . LEU B 1 244 ? 11.166 51.933 7.442 1.00 12.06 241 LEU B C 1
ATOM 5162 O O . LEU B 1 244 ? 10.441 51.262 6.694 1.00 13.27 241 LEU B O 1
ATOM 5167 N N . ASN B 1 245 ? 12.418 51.598 7.699 1.00 8.59 242 ASN B N 1
ATOM 5168 C CA . ASN B 1 245 ? 12.998 50.447 7.027 1.00 8.27 242 ASN B CA 1
ATOM 5169 C C . ASN B 1 245 ? 12.561 49.141 7.666 1.00 9.66 242 ASN B C 1
ATOM 5170 O O . ASN B 1 245 ? 12.362 48.147 6.954 1.00 10.08 242 ASN B O 1
ATOM 5175 N N . ALA B 1 246 ? 12.339 49.128 8.982 1.00 8.54 243 ALA B N 1
ATOM 5176 C CA . ALA B 1 246 ? 11.843 47.903 9.608 1.00 9.26 243 ALA B CA 1
ATOM 5177 C C . ALA B 1 246 ? 10.462 47.526 9.068 1.00 10.23 243 ALA B C 1
ATOM 5178 O O . ALA B 1 246 ? 10.157 46.339 8.885 1.00 10.35 243 ALA B O 1
ATOM 5180 N N . ALA B 1 247 ? 9.643 48.534 8.787 1.00 9.82 244 ALA B N 1
ATOM 5181 C CA . ALA B 1 247 ? 8.305 48.307 8.245 1.00 9.91 244 ALA B CA 1
ATOM 5182 C C . ALA B 1 247 ? 8.376 47.618 6.882 1.00 9.93 244 ALA B C 1
ATOM 5183 O O . ALA B 1 247 ? 7.576 46.723 6.585 1.00 11.01 244 ALA B O 1
ATOM 5185 N N . ILE B 1 248 ? 9.320 48.044 6.053 1.00 10.78 245 ILE B N 1
ATOM 5186 C CA . ILE B 1 248 ? 9.501 47.448 4.737 1.00 11.04 245 ILE B CA 1
ATOM 5187 C C . ILE B 1 248 ? 9.962 45.997 4.886 1.00 11.08 245 ILE B C 1
ATOM 5188 O O . ILE B 1 248 ? 9.447 45.097 4.210 1.00 10.23 245 ILE B O 1
ATOM 5193 N N . GLY B 1 249 ? 10.913 45.771 5.786 1.00 9.52 246 GLY B N 1
ATOM 5194 C CA . GLY B 1 249 ? 11.360 44.418 6.084 1.00 10.15 246 GLY B CA 1
ATOM 5195 C C . GLY B 1 249 ? 10.229 43.513 6.552 1.00 12.25 246 GLY B C 1
ATOM 5196 O O . GLY B 1 249 ? 10.119 42.361 6.113 1.00 10.84 246 GLY B O 1
ATOM 5197 N N . LEU B 1 250 ? 9.382 44.025 7.440 1.00 9.52 247 LEU B N 1
ATOM 5198 C CA . LEU B 1 250 ? 8.240 43.246 7.925 1.00 10.90 247 LEU B CA 1
ATOM 5199 C C . LEU B 1 250 ? 7.331 42.833 6.777 1.00 12.33 247 LEU B C 1
ATOM 5200 O O . LEU B 1 250 ? 6.837 41.699 6.733 1.00 13.18 247 LEU B O 1
ATOM 5205 N N . ALA B 1 251 ? 7.107 43.754 5.846 1.00 10.69 248 ALA B N 1
ATOM 5206 C CA . ALA B 1 251 ? 6.259 43.462 4.699 1.00 11.51 248 ALA B CA 1
ATOM 5207 C C . ALA B 1 251 ? 6.861 42.381 3.818 1.00 12.51 248 ALA B C 1
ATOM 5208 O O . ALA B 1 251 ? 6.139 41.559 3.230 1.00 15.52 248 ALA B O 1
ATOM 5210 N N . ASN B 1 252 ? 8.184 42.368 3.727 1.00 10.53 249 ASN B N 1
ATOM 5211 C CA . ASN B 1 252 ? 8.846 41.451 2.824 1.00 11.40 249 ASN B CA 1
ATOM 5212 C C . ASN B 1 252 ? 9.093 40.070 3.436 1.00 14.47 249 ASN B C 1
ATOM 5213 O O . ASN B 1 252 ? 9.418 39.117 2.729 1.00 14.96 249 ASN B O 1
ATOM 5218 N N . LEU B 1 253 ? 8.890 39.950 4.742 1.00 14.43 250 LEU B N 1
ATOM 5219 C CA . LEU B 1 253 ? 9.070 38.659 5.405 1.00 16.74 250 LEU B CA 1
ATOM 5220 C C . LEU B 1 253 ? 8.074 37.603 4.956 1.00 21.11 250 LEU B C 1
ATOM 5221 O O . LEU B 1 253 ? 8.372 36.412 4.987 1.00 20.91 250 LEU B O 1
ATOM 5226 N N A GLU B 1 254 ? 6.884 38.044 4.560 0.57 20.12 251 GLU B N 1
ATOM 5227 N N B GLU B 1 254 ? 6.895 38.035 4.528 0.43 20.35 251 GLU B N 1
ATOM 5228 C CA A GLU B 1 254 ? 5.804 37.124 4.233 0.57 21.48 251 GLU B CA 1
ATOM 5229 C CA B GLU B 1 254 ? 5.808 37.101 4.270 0.43 21.16 251 GLU B CA 1
ATOM 5230 C C A GLU B 1 254 ? 6.193 36.139 3.135 0.57 20.07 251 GLU B C 1
ATOM 5231 C C B GLU B 1 254 ? 6.028 36.218 3.038 0.43 20.47 251 GLU B C 1
ATOM 5232 O O A GLU B 1 254 ? 5.879 34.952 3.214 0.57 21.80 251 GLU B O 1
ATOM 5233 O O B GLU B 1 254 ? 5.396 35.171 2.910 0.43 25.80 251 GLU B O 1
ATOM 5244 N N . THR B 1 255 ? 6.916 36.620 2.133 1.00 19.41 252 THR B N 1
ATOM 5245 C CA . THR B 1 255 ? 7.183 35.784 0.964 1.00 20.43 252 THR B CA 1
ATOM 5246 C C . THR B 1 255 ? 8.647 35.439 0.736 1.00 16.91 252 THR B C 1
ATOM 5247 O O . THR B 1 255 ? 8.977 34.830 -0.279 1.00 16.62 252 THR B O 1
ATOM 5251 N N . VAL B 1 256 ? 9.521 35.803 1.665 1.00 14.54 253 VAL B N 1
ATOM 5252 C CA . VAL B 1 256 ? 10.942 35.560 1.441 1.00 13.09 253 VAL B CA 1
ATOM 5253 C C . VAL B 1 256 ? 11.230 34.048 1.407 1.00 13.16 253 VAL B C 1
ATOM 5254 O O . VAL B 1 256 ? 12.084 33.599 0.646 1.00 13.62 253 VAL B O 1
ATOM 5258 N N . ASP B 1 257 ? 10.505 33.250 2.185 1.00 14.02 254 ASP B N 1
ATOM 5259 C CA . ASP B 1 257 ? 10.749 31.808 2.157 1.00 14.43 254 ASP B CA 1
ATOM 5260 C C . ASP B 1 257 ? 10.423 31.184 0.796 1.00 14.83 254 ASP B C 1
ATOM 5261 O O . ASP B 1 257 ? 11.153 30.315 0.318 1.00 15.45 254 ASP B O 1
ATOM 5266 N N . GLU B 1 258 ? 9.323 31.612 0.185 1.00 14.84 255 GLU B N 1
ATOM 5267 C CA . GLU B 1 258 ? 8.948 31.099 -1.123 1.00 17.92 255 GLU B CA 1
ATOM 5268 C C . GLU B 1 258 ? 9.971 31.549 -2.158 1.00 16.96 255 GLU B C 1
ATOM 5269 O O . GLU B 1 258 ? 10.353 30.784 -3.047 1.00 17.34 255 GLU B O 1
ATOM 5275 N N . GLN B 1 259 ? 10.451 32.779 -2.027 1.00 14.20 256 GLN B N 1
ATOM 5276 C CA . GLN B 1 259 ? 11.457 33.256 -2.960 1.00 14.51 256 GLN B CA 1
ATOM 5277 C C . GLN B 1 259 ? 12.754 32.451 -2.823 1.00 13.69 256 GLN B C 1
ATOM 5278 O O . GLN B 1 259 ? 13.376 32.109 -3.827 1.00 13.48 256 GLN B O 1
ATOM 5284 N N A LEU B 1 260 ? 13.152 32.141 -1.590 0.57 14.28 257 LEU B N 1
ATOM 5285 N N B LEU B 1 260 ? 13.135 32.134 -1.592 0.43 14.30 257 LEU B N 1
ATOM 5286 C CA A LEU B 1 260 ? 14.328 31.297 -1.356 0.57 14.04 257 LEU B CA 1
ATOM 5287 C CA B LEU B 1 260 ? 14.326 31.332 -1.350 0.43 14.22 257 LEU B CA 1
ATOM 5288 C C A LEU B 1 260 ? 14.150 29.933 -1.982 0.57 14.25 257 LEU B C 1
ATOM 5289 C C B LEU B 1 260 ? 14.165 29.924 -1.921 0.43 14.21 257 LEU B C 1
ATOM 5290 O O A LEU B 1 260 ? 15.070 29.387 -2.592 0.57 14.55 257 LEU B O 1
ATOM 5291 O O B LEU B 1 260 ? 15.116 29.344 -2.446 0.43 16.87 257 LEU B O 1
ATOM 5300 N N . ARG B 1 261 ? 12.955 29.382 -1.828 1.00 13.16 258 ARG B N 1
A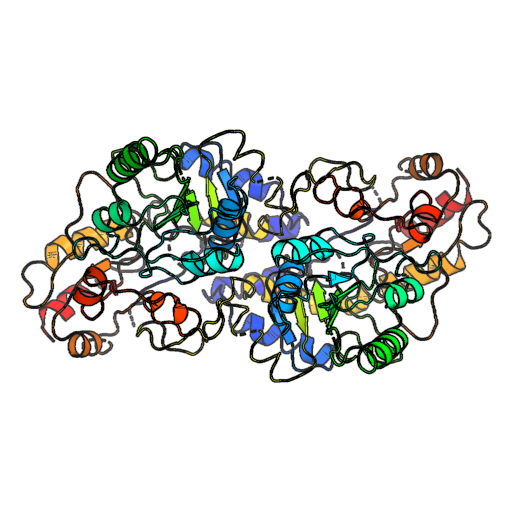TOM 5301 C CA . ARG B 1 261 ? 12.658 28.078 -2.396 1.00 13.62 258 ARG B CA 1
ATOM 5302 C C . ARG B 1 261 ? 12.873 28.113 -3.907 1.00 14.12 258 ARG B C 1
ATOM 5303 O O . ARG B 1 261 ? 13.427 27.173 -4.474 1.00 17.11 258 ARG B O 1
ATOM 5311 N N . LEU B 1 262 ? 12.486 29.217 -4.547 1.00 15.16 259 LEU B N 1
ATOM 5312 C CA . LEU B 1 262 ? 12.649 29.340 -5.992 1.00 15.10 259 LEU B CA 1
ATOM 5313 C C . LEU B 1 262 ? 14.116 29.492 -6.391 1.00 14.25 259 LEU B C 1
ATOM 5314 O O . LEU B 1 262 ? 14.540 28.890 -7.376 1.00 15.26 259 LEU B O 1
ATOM 5319 N N . HIS B 1 263 ? 14.878 30.297 -5.649 1.00 13.20 260 HIS B N 1
ATOM 5320 C CA . HIS B 1 263 ? 16.331 30.373 -5.860 1.00 13.17 260 HIS B CA 1
ATOM 5321 C C . HIS B 1 263 ? 16.938 28.973 -5.856 1.00 14.31 260 HIS B C 1
ATOM 5322 O O . HIS B 1 263 ? 17.737 28.611 -6.729 1.00 14.43 260 HIS B O 1
ATOM 5329 N N . ARG B 1 264 ? 16.573 28.196 -4.844 1.00 13.57 261 ARG B N 1
ATOM 5330 C CA . ARG B 1 264 ? 17.131 26.860 -4.684 1.00 14.77 261 ARG B CA 1
ATOM 5331 C C . ARG B 1 264 ? 16.660 25.881 -5.760 1.00 17.85 261 ARG B C 1
ATOM 5332 O O . ARG B 1 264 ? 17.449 25.056 -6.222 1.00 16.88 261 ARG B O 1
ATOM 5340 N N . GLU B 1 265 ? 15.387 25.974 -6.154 1.00 15.50 262 GLU B N 1
ATOM 5341 C CA . GLU B 1 265 ? 14.827 25.150 -7.225 1.00 15.51 262 GLU B CA 1
ATOM 5342 C C . GLU B 1 265 ? 15.520 25.458 -8.545 1.00 17.27 262 GLU B C 1
ATOM 5343 O O . GLU B 1 265 ? 15.858 24.553 -9.311 1.00 18.44 262 GLU B O 1
ATOM 5349 N N . ASN B 1 266 ? 15.760 26.742 -8.797 1.00 16.17 263 ASN B N 1
ATOM 5350 C CA . ASN B 1 266 ? 16.423 27.135 -10.028 1.00 13.49 263 ASN B CA 1
ATOM 5351 C C . ASN B 1 266 ? 17.864 26.643 -10.047 1.00 14.32 263 ASN B C 1
ATOM 5352 O O . ASN B 1 266 ? 18.344 26.167 -11.081 1.00 14.85 263 ASN B O 1
ATOM 5357 N N . ALA B 1 267 ? 18.539 26.736 -8.903 1.00 14.77 264 ALA B N 1
ATOM 5358 C CA . ALA B 1 267 ? 19.903 26.229 -8.785 1.00 13.01 264 ALA B CA 1
ATOM 5359 C C . ALA B 1 267 ? 19.949 24.729 -9.041 1.00 16.99 264 ALA B C 1
ATOM 5360 O O . ALA B 1 267 ? 20.840 24.242 -9.743 1.00 15.85 264 ALA B O 1
ATOM 5362 N N . ALA B 1 268 ? 18.979 24.004 -8.485 1.00 14.70 265 ALA B N 1
ATOM 5363 C CA . ALA B 1 268 ? 18.912 22.562 -8.693 1.00 17.64 265 ALA B CA 1
ATOM 5364 C C . ALA B 1 268 ? 18.701 22.243 -10.169 1.00 15.29 265 ALA B C 1
ATOM 5365 O O . ALA B 1 268 ? 19.262 21.269 -10.686 1.00 19.49 265 ALA B O 1
ATOM 5367 N N . PHE B 1 269 ? 17.893 23.057 -10.848 1.00 18.32 266 PHE B N 1
ATOM 5368 C CA . PHE B 1 269 ? 17.659 22.902 -12.284 1.00 16.29 266 PHE B CA 1
ATOM 5369 C C . PHE B 1 269 ? 18.974 23.074 -13.062 1.00 18.46 266 PHE B C 1
ATOM 5370 O O . PHE B 1 269 ? 19.321 22.237 -13.901 1.00 19.55 266 PHE B O 1
ATOM 5378 N N . TYR B 1 270 ? 19.713 24.139 -12.770 1.00 17.04 267 TYR B N 1
ATOM 5379 C CA . TYR B 1 270 ? 21.016 24.349 -13.411 1.00 16.09 267 TYR B CA 1
ATOM 5380 C C . TYR B 1 270 ? 21.986 23.208 -13.122 1.00 16.73 267 TYR B C 1
ATOM 5381 O O . TYR B 1 270 ? 22.704 22.766 -14.020 1.00 17.85 267 TYR B O 1
ATOM 5390 N N . ASP B 1 271 ? 22.024 22.759 -11.868 1.00 18.84 268 ASP B N 1
ATOM 5391 C CA . ASP B 1 271 ? 22.856 21.614 -11.475 1.00 18.03 268 ASP B CA 1
ATOM 5392 C C . ASP B 1 271 ? 22.611 20.421 -12.385 1.00 18.69 268 ASP B C 1
ATOM 5393 O O . ASP B 1 271 ? 23.536 19.715 -12.769 1.00 22.00 268 ASP B O 1
ATOM 5398 N N . LYS B 1 272 ? 21.343 20.202 -12.706 1.00 18.05 269 LYS B N 1
ATOM 5399 C CA . LYS B 1 272 ? 20.926 19.029 -13.459 1.00 18.55 269 LYS B CA 1
ATOM 5400 C C . LYS B 1 272 ? 21.183 19.204 -14.945 1.00 21.91 269 LYS B C 1
ATOM 5401 O O . LYS B 1 272 ? 21.549 18.254 -15.645 1.00 24.46 269 LYS B O 1
ATOM 5407 N N . GLU B 1 273 ? 20.998 20.427 -15.429 1.00 20.05 270 GLU B N 1
ATOM 5408 C CA . GLU B 1 273 ? 20.943 20.645 -16.862 1.00 20.32 270 GLU B CA 1
ATOM 5409 C C . GLU B 1 273 ? 22.219 21.249 -17.436 1.00 20.62 270 GLU B C 1
ATOM 5410 O O . GLU B 1 273 ? 22.381 21.297 -18.657 1.00 22.67 270 GLU B O 1
ATOM 5416 N N . LEU B 1 274 ? 23.141 21.678 -16.578 1.00 18.74 271 LEU B N 1
ATOM 5417 C CA . LEU B 1 274 ? 24.362 22.289 -17.091 1.00 18.67 271 LEU B CA 1
ATOM 5418 C C . LEU B 1 274 ? 25.588 21.399 -16.918 1.00 20.68 271 LEU B C 1
ATOM 5419 O O . LEU B 1 274 ? 26.703 21.808 -17.228 1.00 22.23 271 LEU B O 1
ATOM 5424 N N A THR B 1 275 ? 25.377 20.165 -16.475 0.68 21.54 272 THR B N 1
ATOM 5425 N N B THR B 1 275 ? 25.377 20.174 -16.448 0.32 21.50 272 THR B N 1
ATOM 5426 C CA A THR B 1 275 ? 26.475 19.208 -16.455 0.68 23.45 272 THR B CA 1
ATOM 5427 C CA B THR B 1 275 ? 26.448 19.183 -16.411 0.32 23.99 272 THR B CA 1
ATOM 5428 C C A THR B 1 275 ? 26.681 18.698 -17.864 0.68 21.48 272 THR B C 1
ATOM 5429 C C B THR B 1 275 ? 26.658 18.580 -17.805 0.32 22.39 272 THR B C 1
ATOM 5430 O O A THR B 1 275 ? 25.744 18.634 -18.656 0.68 22.84 272 THR B O 1
ATOM 5431 O O B THR B 1 275 ? 25.696 18.366 -18.542 0.32 21.79 272 THR B O 1
ATOM 5438 N N . GLY B 1 276 ? 27.915 18.316 -18.157 1.00 22.25 273 GLY B N 1
ATOM 5439 C CA . GLY B 1 276 ? 28.268 17.745 -19.448 1.00 21.95 273 GLY B CA 1
ATOM 5440 C C . GLY B 1 276 ? 28.389 18.744 -20.591 1.00 19.47 273 GLY B C 1
ATOM 5441 O O . GLY B 1 276 ? 28.515 18.356 -21.754 1.00 22.10 273 GLY B O 1
ATOM 5442 N N . VAL B 1 277 ? 28.419 20.029 -20.259 1.00 20.29 274 VAL B N 1
ATOM 5443 C CA . VAL B 1 277 ? 28.622 21.070 -21.260 1.00 19.13 274 VAL B CA 1
ATOM 5444 C C . VAL B 1 277 ? 30.116 21.324 -21.397 1.00 18.02 274 VAL B C 1
ATOM 5445 O O . VAL B 1 277 ? 30.760 21.739 -20.436 1.00 17.89 274 VAL B O 1
ATOM 5449 N N . PRO B 1 278 ? 30.682 21.058 -22.585 1.00 21.55 275 PRO B N 1
ATOM 5450 C CA . PRO B 1 278 ? 32.115 21.313 -22.774 1.00 19.90 275 PRO B CA 1
ATOM 5451 C C . PRO B 1 278 ? 32.457 22.774 -22.529 1.00 19.32 275 PRO B C 1
ATOM 5452 O O . PRO B 1 278 ? 31.719 23.662 -22.962 1.00 21.86 275 PRO B O 1
ATOM 5456 N N . GLY B 1 279 ? 33.539 23.011 -21.799 1.00 20.03 276 GLY B N 1
ATOM 5457 C CA . GLY B 1 279 ? 33.993 24.357 -21.525 1.00 18.15 276 GLY B CA 1
ATOM 5458 C C . GLY B 1 279 ? 33.271 25.022 -20.370 1.00 16.55 276 GLY B C 1
ATOM 5459 O O . GLY B 1 279 ? 33.497 26.185 -20.095 1.00 18.23 276 GLY B O 1
ATOM 5460 N N . LEU B 1 280 ? 32.403 24.283 -19.688 1.00 18.20 277 LEU B N 1
ATOM 5461 C CA . LEU B 1 280 ? 31.719 24.820 -18.519 1.00 17.16 277 LEU B CA 1
ATOM 5462 C C . LEU B 1 280 ? 31.924 23.877 -17.342 1.00 16.55 277 LEU B C 1
ATOM 5463 O O . LEU B 1 280 ? 31.688 22.671 -17.453 1.00 19.31 277 LEU B O 1
ATOM 5468 N N . GLU B 1 281 ? 32.358 24.442 -16.225 1.00 17.26 278 GLU B N 1
ATOM 5469 C CA . GLU B 1 281 ? 32.597 23.693 -15.003 1.00 17.96 278 GLU B CA 1
ATOM 5470 C C . GLU B 1 281 ? 31.688 24.209 -13.884 1.00 16.56 278 GLU B C 1
ATOM 5471 O O . GLU B 1 281 ? 31.662 25.406 -13.595 1.00 17.60 278 GLU B O 1
ATOM 5477 N N . LEU B 1 282 ? 30.939 23.307 -13.260 1.00 16.33 279 LEU B N 1
ATOM 5478 C CA . LEU B 1 282 ? 30.109 23.676 -12.125 1.00 13.97 279 LEU B CA 1
ATOM 5479 C C . LEU B 1 282 ? 30.931 23.663 -10.843 1.00 18.16 279 LEU B C 1
ATOM 5480 O O . LEU B 1 282 ? 31.992 23.038 -10.770 1.00 19.34 279 LEU B O 1
ATOM 5485 N N A LEU B 1 283 ? 30.447 24.390 -9.845 0.61 16.45 280 LEU B N 1
ATOM 5486 N N B LEU B 1 283 ? 30.444 24.355 -9.821 0.39 16.47 280 LEU B N 1
ATOM 5487 C CA A LEU B 1 283 ? 31.040 24.353 -8.520 0.61 13.43 280 LEU B CA 1
ATOM 5488 C CA B LEU B 1 283 ? 31.063 24.276 -8.504 0.39 16.12 280 LEU B CA 1
ATOM 5489 C C A LEU B 1 283 ? 30.395 23.187 -7.776 0.61 20.10 280 LEU B C 1
ATOM 5490 C C B LEU B 1 283 ? 30.391 23.163 -7.702 0.39 21.72 280 LEU B C 1
ATOM 5491 O O A LEU B 1 283 ? 29.176 23.035 -7.799 0.61 24.01 280 LEU B O 1
ATOM 5492 O O B LEU B 1 283 ? 29.169 23.152 -7.559 0.39 23.83 280 LEU B O 1
ATOM 5501 N N A GLN B 1 284 ? 31.202 22.354 -7.135 0.61 27.58 281 GLN B N 1
ATOM 5502 N N B GLN B 1 284 ? 31.179 22.225 -7.185 0.39 27.72 281 GLN B N 1
ATOM 5503 C CA A GLN B 1 284 ? 30.654 21.219 -6.398 0.61 30.12 281 GLN B CA 1
ATOM 5504 C CA B GLN B 1 284 ? 30.610 21.126 -6.410 0.39 30.61 281 GLN B CA 1
ATOM 5505 C C A GLN B 1 284 ? 30.302 21.640 -4.978 0.61 23.90 281 GLN B C 1
ATOM 5506 C C B GLN B 1 284 ? 30.300 21.594 -4.987 0.39 25.71 281 GLN B C 1
ATOM 5507 O O A GLN B 1 284 ? 31.175 22.008 -4.200 0.61 29.35 281 GLN B O 1
ATOM 5508 O O B GLN B 1 284 ? 31.186 21.984 -4.231 0.39 28.71 281 GLN B O 1
ATOM 5519 N N . ARG B 1 285 ? 29.019 21.583 -4.644 1.00 20.04 282 ARG B N 1
ATOM 5520 C CA . ARG B 1 285 ? 28.573 22.048 -3.334 1.00 20.82 282 ARG B CA 1
ATOM 5521 C C . ARG B 1 285 ? 28.368 20.855 -2.411 1.00 24.15 282 ARG B C 1
ATOM 5522 O O . ARG B 1 285 ? 27.905 19.804 -2.840 1.00 27.27 282 ARG B O 1
ATOM 5530 N N . SER B 1 286 ? 28.710 21.030 -1.141 1.00 16.86 283 SER B N 1
ATOM 5531 C CA . SER B 1 286 ? 28.639 19.935 -0.176 1.00 15.38 283 SER B CA 1
ATOM 5532 C C . SER B 1 286 ? 27.213 19.729 0.311 1.00 16.30 283 SER B C 1
ATOM 5533 O O . SER B 1 286 ? 26.486 20.695 0.536 1.00 18.39 283 SER B O 1
ATOM 5536 N N . PRO B 1 287 ? 26.809 18.470 0.499 1.00 14.85 284 PRO B N 1
ATOM 5537 C CA . PRO B 1 287 ? 25.437 18.202 0.934 1.00 16.05 284 PRO B CA 1
ATOM 5538 C C . PRO B 1 287 ? 25.201 18.434 2.426 1.00 13.48 284 PRO B C 1
ATOM 5539 O O . PRO B 1 287 ? 24.092 18.179 2.896 1.00 17.62 284 PRO B O 1
ATOM 5543 N N . ASP B 1 288 ? 26.214 18.889 3.153 1.00 14.22 285 ASP B N 1
ATOM 5544 C CA . ASP B 1 288 ? 26.069 19.074 4.596 1.00 16.93 285 ASP B CA 1
ATOM 5545 C C . ASP B 1 288 ? 25.613 20.480 4.957 1.00 14.51 285 ASP B C 1
ATOM 5546 O O . ASP B 1 288 ? 25.632 20.856 6.121 1.00 15.24 285 ASP B O 1
ATOM 5551 N N . ARG B 1 289 ? 25.212 21.257 3.957 1.00 12.05 286 ARG B N 1
ATOM 5552 C CA . ARG B 1 289 ? 24.806 22.639 4.183 1.00 12.94 286 ARG B CA 1
ATOM 5553 C C . ARG B 1 289 ? 23.813 23.060 3.113 1.00 13.84 286 ARG B C 1
ATOM 5554 O O . ARG B 1 289 ? 23.677 22.398 2.082 1.00 15.90 286 ARG B O 1
ATOM 5562 N N . GLU B 1 290 ? 23.111 24.157 3.362 1.00 12.56 287 GLU B N 1
ATOM 5563 C CA . GLU B 1 290 ? 22.114 24.644 2.414 1.00 14.67 287 GLU B CA 1
ATOM 5564 C C . GLU B 1 290 ? 22.378 26.112 2.128 1.00 14.04 287 GLU B C 1
ATOM 5565 O O . GLU B 1 290 ? 22.234 26.955 3.018 1.00 15.20 287 GLU B O 1
ATOM 5571 N N . GLY B 1 291 ? 22.790 26.407 0.897 1.00 13.19 288 GLY B N 1
ATOM 5572 C CA . GLY B 1 291 ? 23.087 27.775 0.494 1.00 13.75 288 GLY B CA 1
ATOM 5573 C C . GLY B 1 291 ? 21.861 28.524 0.003 1.00 13.22 288 GLY B C 1
ATOM 5574 O O . GLY B 1 291 ? 20.779 27.954 -0.112 1.00 13.94 288 GLY B O 1
ATOM 5575 N N . SER B 1 292 ? 22.031 29.806 -0.302 1.00 10.29 289 SER B N 1
ATOM 5576 C CA . SER B 1 292 ? 20.891 30.647 -0.667 1.00 10.99 289 SER B CA 1
ATOM 5577 C C . SER B 1 292 ? 20.923 31.157 -2.104 1.00 9.17 289 SER B C 1
ATOM 5578 O O . SER B 1 292 ? 19.962 31.775 -2.559 1.00 10.90 289 SER B O 1
ATOM 5581 N N . PHE B 1 293 ? 22.017 30.877 -2.817 1.00 10.85 290 PHE B N 1
ATOM 5582 C CA . PHE B 1 293 ? 22.103 31.150 -4.251 1.00 10.09 290 PHE B CA 1
ATOM 5583 C C . PHE B 1 293 ? 21.677 32.555 -4.641 1.00 11.99 290 PHE B C 1
ATOM 5584 O O . PHE B 1 293 ? 20.750 32.750 -5.423 1.00 12.59 290 PHE B O 1
ATOM 5592 N N . TYR B 1 294 ? 22.368 33.535 -4.078 1.00 10.13 291 TYR B N 1
ATOM 5593 C CA . TYR B 1 294 ? 22.191 34.928 -4.478 1.00 11.71 291 TYR B CA 1
ATOM 5594 C C . TYR B 1 294 ? 22.356 35.043 -5.999 1.00 12.61 291 TYR B C 1
ATOM 5595 O O . TYR B 1 294 ? 21.581 35.716 -6.685 1.00 12.10 291 TYR B O 1
ATOM 5604 N N . VAL B 1 295 ? 23.384 34.376 -6.510 1.00 11.69 292 VAL B N 1
ATOM 5605 C CA . VAL B 1 295 ? 23.589 34.176 -7.938 1.00 10.52 292 VAL B CA 1
ATOM 5606 C C . VAL B 1 295 ? 24.052 32.733 -8.087 1.00 11.50 292 VAL B C 1
ATOM 5607 O O . VAL B 1 295 ? 24.305 32.055 -7.083 1.00 12.01 292 VAL B O 1
ATOM 5611 N N . TYR B 1 296 ? 24.170 32.270 -9.323 1.00 11.15 293 TYR B N 1
ATOM 5612 C CA . TYR B 1 296 ? 24.639 30.910 -9.590 1.00 10.40 293 TYR B CA 1
ATOM 5613 C C . TYR B 1 296 ? 25.950 30.970 -10.367 1.00 12.02 293 TYR B C 1
ATOM 5614 O O . TYR B 1 296 ? 25.976 31.418 -11.520 1.00 13.08 293 TYR B O 1
ATOM 5623 N N . ASP B 1 297 ? 27.036 30.528 -9.738 1.00 12.77 294 ASP B N 1
ATOM 5624 C CA . ASP B 1 297 ? 28.355 30.645 -10.368 1.00 12.63 294 ASP B CA 1
ATOM 5625 C C . ASP B 1 297 ? 28.721 29.431 -11.200 1.00 14.67 294 ASP B C 1
ATOM 5626 O O . ASP B 1 297 ? 28.426 28.294 -10.833 1.00 15.02 294 ASP B O 1
ATOM 5631 N N . VAL B 1 298 ? 29.373 29.699 -12.329 1.00 13.28 295 VAL B N 1
ATOM 5632 C CA . VAL B 1 298 ? 30.038 28.659 -13.103 1.00 13.98 295 VAL B CA 1
ATOM 5633 C C . VAL B 1 298 ? 31.417 29.158 -13.515 1.00 13.37 295 VAL B C 1
ATOM 5634 O O . VAL B 1 298 ? 31.751 30.328 -13.320 1.00 12.81 295 VAL B O 1
ATOM 5638 N N . LYS B 1 299 ? 32.235 28.260 -14.053 1.00 13.91 296 LYS B N 1
ATOM 5639 C CA . LYS B 1 299 ? 33.533 28.653 -14.593 1.00 13.07 296 LYS B CA 1
ATOM 5640 C C . LYS B 1 299 ? 33.587 28.208 -16.047 1.00 15.49 296 LYS B C 1
ATOM 5641 O O . LYS B 1 299 ? 33.278 27.055 -16.354 1.00 16.14 296 LYS B O 1
ATOM 5647 N N . VAL B 1 300 ? 33.941 29.114 -16.957 1.00 14.58 297 VAL B N 1
ATOM 5648 C CA . VAL B 1 300 ? 33.900 28.765 -18.378 1.00 13.88 297 VAL B CA 1
ATOM 5649 C C . VAL B 1 300 ? 35.195 29.063 -19.119 1.00 15.65 297 VAL B C 1
ATOM 5650 O O . VAL B 1 300 ? 35.931 29.984 -18.751 1.00 17.36 297 VAL B O 1
ATOM 5654 N N . ASP B 1 301 ? 35.454 28.258 -20.146 1.00 16.97 298 ASP B N 1
ATOM 5655 C CA . ASP B 1 301 ? 36.483 28.536 -21.144 1.00 16.68 298 ASP B CA 1
ATOM 5656 C C . ASP B 1 301 ? 35.969 29.599 -22.101 1.00 21.64 298 ASP B C 1
ATOM 5657 O O . ASP B 1 301 ? 34.760 29.696 -22.326 1.00 20.32 298 ASP B O 1
ATOM 5662 N N . ASP B 1 302 ? 36.889 30.371 -22.678 1.00 21.56 299 ASP B N 1
ATOM 5663 C CA . ASP B 1 302 ? 36.541 31.418 -23.640 1.00 18.75 299 ASP B CA 1
ATOM 5664 C C . ASP B 1 302 ? 35.419 32.299 -23.095 1.00 20.03 299 ASP B C 1
ATOM 5665 O O . ASP B 1 302 ? 34.373 32.458 -23.729 1.00 21.38 299 ASP B O 1
ATOM 5670 N N . ARG B 1 303 ? 35.637 32.858 -21.910 1.00 18.29 300 ARG B N 1
ATOM 5671 C CA . ARG B 1 303 ? 34.612 33.670 -21.267 1.00 16.19 300 ARG B CA 1
ATOM 5672 C C . ARG B 1 303 ? 34.192 34.912 -22.075 1.00 18.17 300 ARG B C 1
ATOM 5673 O O . ARG B 1 303 ? 33.021 35.291 -22.031 1.00 17.07 300 ARG B O 1
ATOM 5681 N N . PRO B 1 304 ? 35.123 35.549 -22.824 1.00 20.16 301 PRO B N 1
ATOM 5682 C CA . PRO B 1 304 ? 34.617 36.672 -23.627 1.00 20.39 301 PRO B CA 1
ATOM 5683 C C . PRO B 1 304 ? 33.507 36.278 -24.608 1.00 19.48 301 PRO B C 1
ATOM 5684 O O . PRO B 1 304 ? 32.523 37.014 -24.760 1.00 21.08 301 PRO B O 1
ATOM 5688 N N . ALA B 1 305 ? 33.655 35.125 -25.250 1.00 19.34 302 ALA B N 1
ATOM 5689 C CA . ALA B 1 305 ? 32.632 34.622 -26.161 1.00 18.19 302 ALA B CA 1
ATOM 5690 C C . ALA B 1 305 ? 31.365 34.245 -25.396 1.00 21.68 302 ALA B C 1
ATOM 5691 O O . ALA B 1 305 ? 30.250 34.438 -25.886 1.00 20.57 302 ALA B O 1
ATOM 5693 N N . PHE B 1 306 ? 31.546 33.706 -24.194 1.00 20.00 303 PHE B N 1
ATOM 5694 C CA . PHE B 1 306 ? 30.414 33.349 -23.351 1.00 17.09 303 PHE B CA 1
ATOM 5695 C C . PHE B 1 306 ? 29.614 34.600 -22.997 1.00 15.60 303 PHE B C 1
ATOM 5696 O O . PHE B 1 306 ? 28.382 34.597 -23.077 1.00 18.09 303 PHE B O 1
ATOM 5704 N N . HIS B 1 307 ? 30.317 35.664 -22.605 1.00 18.16 304 HIS B N 1
ATOM 5705 C CA . HIS B 1 307 ? 29.664 36.934 -22.299 1.00 19.37 304 HIS B CA 1
ATOM 5706 C C . HIS B 1 307 ? 28.873 37.464 -23.491 1.00 19.08 304 HIS B C 1
ATOM 5707 O O . HIS B 1 307 ? 27.725 37.885 -23.339 1.00 21.42 304 HIS B O 1
ATOM 5714 N N . ARG B 1 308 ? 29.481 37.443 -24.675 1.00 21.06 305 ARG B N 1
ATOM 5715 C CA . ARG B 1 308 ? 28.805 37.931 -25.875 1.00 20.29 305 ARG B CA 1
ATOM 5716 C C . ARG B 1 308 ? 27.558 37.105 -26.159 1.00 23.07 305 ARG B C 1
ATOM 5717 O O . ARG B 1 308 ? 26.529 37.645 -26.550 1.00 22.32 305 ARG B O 1
ATOM 5725 N N . LYS B 1 309 ? 27.658 35.798 -25.933 1.00 18.12 306 LYS B N 1
ATOM 5726 C CA . LYS B 1 309 ? 26.531 34.896 -26.112 1.00 23.64 306 LYS B CA 1
ATOM 5727 C C . LYS B 1 309 ? 25.392 35.248 -25.158 1.00 20.89 306 LYS B C 1
ATOM 5728 O O . LYS B 1 309 ? 24.231 35.310 -25.564 1.00 21.41 306 LYS B O 1
ATOM 5742 N N A GLU B 1 311 ? 24.826 38.118 -23.545 0.62 19.30 308 GLU B N 1
ATOM 5743 N N B GLU B 1 311 ? 24.818 38.118 -23.559 0.38 20.46 308 GLU B N 1
ATOM 5744 C CA A GLU B 1 311 ? 24.311 39.443 -23.888 0.62 23.35 308 GLU B CA 1
ATOM 5745 C CA B GLU B 1 311 ? 24.287 39.442 -23.873 0.38 22.87 308 GLU B CA 1
ATOM 5746 C C A GLU B 1 31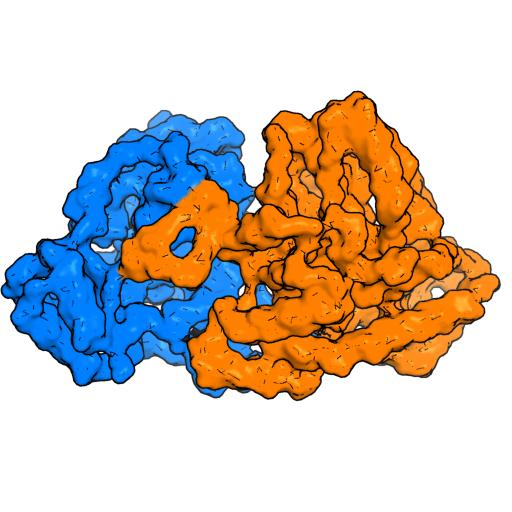1 ? 23.352 39.401 -25.074 0.62 24.68 308 GLU B C 1
ATOM 5747 C C B GLU B 1 311 ? 23.352 39.414 -25.080 0.38 24.42 308 GLU B C 1
ATOM 5748 O O A GLU B 1 311 ? 22.271 39.995 -25.034 0.62 25.42 308 GLU B O 1
ATOM 5749 O O B GLU B 1 311 ? 22.287 40.034 -25.063 0.38 25.31 308 GLU B O 1
ATOM 5760 N N . ALA B 1 312 ? 23.744 38.690 -26.125 1.00 20.35 309 ALA B N 1
ATOM 5761 C CA . ALA B 1 312 ? 22.927 38.602 -27.328 1.00 20.43 309 ALA B CA 1
ATOM 5762 C C . ALA B 1 312 ? 21.610 37.881 -27.056 1.00 23.96 309 ALA B C 1
ATOM 5763 O O . ALA B 1 312 ? 20.618 38.102 -27.753 1.00 26.64 309 ALA B O 1
ATOM 5765 N N . ALA B 1 313 ? 21.605 37.027 -26.036 1.00 21.44 310 ALA B N 1
ATOM 5766 C CA . ALA B 1 313 ? 20.411 36.271 -25.677 1.00 22.70 310 ALA B CA 1
ATOM 5767 C C . ALA B 1 313 ? 19.595 36.980 -24.604 1.00 23.04 310 ALA B C 1
ATOM 5768 O O . ALA B 1 313 ? 18.612 36.434 -24.107 1.00 24.29 310 ALA B O 1
ATOM 5770 N N . GLY B 1 314 ? 20.005 38.194 -24.249 1.00 20.92 311 GLY B N 1
ATOM 5771 C CA . GLY B 1 314 ? 19.301 38.971 -23.242 1.00 21.73 311 GLY B CA 1
ATOM 5772 C C . GLY B 1 314 ? 19.404 38.379 -21.848 1.00 20.79 311 GLY B C 1
ATOM 5773 O O . GLY B 1 314 ? 18.457 38.419 -21.065 1.00 25.49 311 GLY B O 1
ATOM 5774 N N . ILE B 1 315 ? 20.569 37.822 -21.543 1.00 18.21 312 ILE B N 1
ATOM 5775 C CA . ILE B 1 315 ? 20.843 37.274 -20.228 1.00 17.65 312 ILE B CA 1
ATOM 5776 C C . ILE B 1 315 ? 21.961 38.069 -19.576 1.00 16.01 312 ILE B C 1
ATOM 5777 O O . ILE B 1 315 ? 23.062 38.160 -20.125 1.00 19.05 312 ILE B O 1
ATOM 5790 N N . ALA B 1 317 ? 24.882 38.460 -17.215 1.00 15.89 314 ALA B N 1
ATOM 5791 C CA . ALA B 1 317 ? 25.834 37.520 -16.629 1.00 14.91 314 ALA B CA 1
ATOM 5792 C C . ALA B 1 317 ? 27.171 38.212 -16.426 1.00 15.68 314 ALA B C 1
ATOM 5793 O O . ALA B 1 317 ? 27.619 38.965 -17.289 1.00 18.71 314 ALA B O 1
ATOM 5795 N N . GLY B 1 318 ? 27.806 37.975 -15.286 1.00 14.54 315 GLY B N 1
ATOM 5796 C CA . GLY B 1 318 ? 29.116 38.558 -15.061 1.00 13.93 315 GLY B CA 1
ATOM 5797 C C . GLY B 1 318 ? 29.586 38.487 -13.626 1.00 13.41 315 GLY B C 1
ATOM 5798 O O . GLY B 1 318 ? 29.324 37.513 -12.921 1.00 15.00 315 GLY B O 1
ATOM 5799 N N . LEU B 1 319 ? 30.298 39.529 -13.202 1.00 13.29 316 LEU B N 1
ATOM 5800 C CA . LEU B 1 319 ? 30.851 39.600 -11.858 1.00 13.53 316 LEU B CA 1
ATOM 5801 C C . LEU B 1 319 ? 29.950 40.376 -10.921 1.00 12.92 316 LEU B C 1
ATOM 5802 O O . LEU B 1 319 ? 29.283 41.328 -11.329 1.00 16.33 316 LEU B O 1
ATOM 5807 N N . VAL B 1 320 ? 29.942 39.967 -9.655 1.00 14.09 317 VAL B N 1
ATOM 5808 C CA . VAL B 1 320 ? 29.304 40.746 -8.613 1.00 14.97 317 VAL B CA 1
ATOM 5809 C C . VAL B 1 320 ? 30.172 41.978 -8.306 1.00 18.08 317 VAL B C 1
ATOM 5810 O O . VAL B 1 320 ? 29.668 43.094 -8.174 1.00 18.16 317 VAL B O 1
ATOM 5814 N N . SER B 1 321 ? 31.486 41.763 -8.215 1.00 14.85 318 SER B N 1
ATOM 5815 C CA . SER B 1 321 ? 32.453 42.841 -7.993 1.00 13.12 318 SER B CA 1
ATOM 5816 C C . SER B 1 321 ? 33.799 42.531 -8.634 1.00 10.74 318 SER B C 1
ATOM 5817 O O . SER B 1 321 ? 34.102 41.374 -8.920 1.00 14.55 318 SER B O 1
ATOM 5820 N N . ARG B 1 322 ? 34.612 43.566 -8.821 1.00 12.07 319 ARG B N 1
ATOM 5821 C CA . ARG B 1 322 ? 36.019 43.369 -9.151 1.00 12.44 319 ARG B CA 1
ATOM 5822 C C . ARG B 1 322 ? 36.732 42.798 -7.926 1.00 9.32 319 ARG B C 1
ATOM 5823 O O . ARG B 1 322 ? 36.438 43.207 -6.806 1.00 10.35 319 ARG B O 1
ATOM 5831 N N . ARG B 1 323 ? 37.664 41.862 -8.125 1.00 9.14 320 ARG B N 1
ATOM 5832 C CA . ARG B 1 323 ? 38.470 41.390 -6.998 1.00 9.22 320 ARG B CA 1
ATOM 5833 C C . ARG B 1 323 ? 39.110 42.595 -6.288 1.00 9.30 320 ARG B C 1
ATOM 5834 O O . ARG B 1 323 ? 39.744 43.448 -6.920 1.00 9.67 320 ARG B O 1
ATOM 5842 N N . ASN B 1 324 ? 38.914 42.684 -4.975 1.00 8.80 321 ASN B N 1
ATOM 5843 C CA . ASN B 1 324 ? 39.166 43.951 -4.292 1.00 7.64 321 ASN B CA 1
ATOM 5844 C C . ASN B 1 324 ? 40.653 44.274 -4.203 1.00 8.84 321 ASN B C 1
ATOM 5845 O O . ASN B 1 324 ? 41.028 45.441 -4.020 1.00 10.95 321 ASN B O 1
ATOM 5850 N N . ASP B 1 325 ? 41.501 43.248 -4.317 1.00 10.13 322 ASP B N 1
ATOM 5851 C CA . ASP B 1 325 ? 42.943 43.461 -4.183 1.00 9.01 322 ASP B CA 1
ATOM 5852 C C . ASP B 1 325 ? 43.552 44.188 -5.375 1.00 8.93 322 ASP B C 1
ATOM 5853 O O . ASP B 1 325 ? 44.712 44.604 -5.316 1.00 11.12 322 ASP B O 1
ATOM 5858 N N . GLU B 1 326 ? 42.778 44.346 -6.448 1.00 8.93 323 GLU B N 1
ATOM 5859 C CA . GLU B 1 326 ? 43.239 45.072 -7.630 1.00 10.58 323 GLU B CA 1
ATOM 5860 C C . GLU B 1 326 ? 42.995 46.581 -7.570 1.00 10.14 323 GLU B C 1
ATOM 5861 O O . GLU B 1 326 ? 43.515 47.317 -8.409 1.00 12.65 323 GLU B O 1
ATOM 5867 N N . HIS B 1 327 ? 42.226 47.045 -6.587 1.00 10.32 324 HIS B N 1
ATOM 5868 C CA . HIS B 1 327 ? 41.937 48.479 -6.510 1.00 9.24 324 HIS B CA 1
ATOM 5869 C C . HIS B 1 327 ? 43.170 49.274 -6.126 1.00 10.97 324 HIS B C 1
ATOM 5870 O O . HIS B 1 327 ? 43.963 48.838 -5.289 1.00 12.44 324 HIS B O 1
ATOM 5877 N N . SER B 1 328 ? 43.327 50.447 -6.726 1.00 10.37 325 SER B N 1
ATOM 5878 C CA . SER B 1 328 ? 44.555 51.203 -6.521 1.00 12.11 325 SER B CA 1
ATOM 5879 C C . SER B 1 328 ? 44.673 51.690 -5.075 1.00 11.31 325 SER B C 1
ATOM 5880 O O . SER B 1 328 ? 45.792 51.865 -4.580 1.00 13.47 325 SER B O 1
ATOM 5883 N N . CYS B 1 329 ? 43.546 51.848 -4.378 1.00 9.39 326 CYS B N 1
ATOM 5884 C CA . CYS B 1 329 ? 43.602 52.276 -2.978 1.00 10.31 326 CYS B CA 1
ATOM 5885 C C . CYS B 1 329 ? 44.283 51.245 -2.067 1.00 12.81 326 CYS B C 1
ATOM 5886 O O . CYS B 1 329 ? 44.672 51.569 -0.943 1.00 14.58 326 CYS B O 1
ATOM 5889 N N . VAL B 1 330 ? 44.423 50.009 -2.535 1.00 9.75 327 VAL B N 1
ATOM 5890 C CA . VAL B 1 330 ? 45.086 48.993 -1.718 1.00 11.13 327 VAL B CA 1
ATOM 5891 C C . VAL B 1 330 ? 46.284 48.374 -2.446 1.00 10.19 327 VAL B C 1
ATOM 5892 O O . VAL B 1 330 ? 46.684 47.257 -2.151 1.00 11.49 327 VAL B O 1
ATOM 5896 N N . ALA B 1 331 ? 46.897 49.134 -3.349 1.00 10.57 328 ALA B N 1
ATOM 5897 C CA . ALA B 1 331 ? 48.063 48.640 -4.083 1.00 11.97 328 ALA B CA 1
ATOM 5898 C C . ALA B 1 331 ? 49.196 48.207 -3.143 1.00 14.25 328 ALA B C 1
ATOM 5899 O O . ALA B 1 331 ? 49.946 47.278 -3.457 1.00 16.10 328 ALA B O 1
ATOM 5901 N N . HIS B 1 332 ? 49.294 48.850 -1.979 1.00 11.99 329 HIS B N 1
ATOM 5902 C CA . HIS B 1 332 ? 50.358 48.548 -1.024 1.00 13.72 329 HIS B CA 1
ATOM 5903 C C . HIS B 1 332 ? 50.145 47.227 -0.279 1.00 15.08 329 HIS B C 1
ATOM 5904 O O . HIS B 1 332 ? 51.039 46.772 0.438 1.00 17.71 329 HIS B O 1
ATOM 5911 N N . LEU B 1 333 ? 48.980 46.607 -0.471 1.00 11.77 330 LEU B N 1
ATOM 5912 C CA . LEU B 1 333 ? 48.639 45.372 0.234 1.00 12.40 330 LEU B CA 1
ATOM 5913 C C . LEU B 1 333 ? 48.650 44.139 -0.671 1.00 13.59 330 LEU B C 1
ATOM 5914 O O . LEU B 1 333 ? 48.285 43.050 -0.229 1.00 13.56 330 LEU B O 1
ATOM 5919 N N . ARG B 1 334 ? 49.076 44.294 -1.922 1.00 11.97 331 ARG B N 1
ATOM 5920 C CA . ARG B 1 334 ? 49.016 43.167 -2.857 1.00 12.32 331 ARG B CA 1
ATOM 5921 C C . ARG B 1 334 ? 49.910 42.007 -2.448 1.00 14.10 331 ARG B C 1
ATOM 5922 O O . ARG B 1 334 ? 51.028 42.197 -1.954 1.00 15.34 331 ARG B O 1
ATOM 5930 N N A THR B 1 335 ? 49.394 40.796 -2.630 0.52 12.68 332 THR B N 1
ATOM 5931 N N B THR B 1 335 ? 49.405 40.805 -2.688 0.48 12.53 332 THR B N 1
ATOM 5932 C CA A THR B 1 335 ? 50.156 39.568 -2.399 0.52 13.45 332 THR B CA 1
ATOM 5933 C CA B THR B 1 335 ? 50.142 39.582 -2.421 0.48 13.69 332 THR B CA 1
ATOM 5934 C C A THR B 1 335 ? 49.760 38.535 -3.447 0.52 13.26 332 THR B C 1
ATOM 5935 C C B THR B 1 335 ? 49.746 38.526 -3.447 0.48 13.28 332 THR B C 1
ATOM 5936 O O A THR B 1 335 ? 48.806 38.733 -4.204 0.52 14.21 332 THR B O 1
ATOM 5937 O O B THR B 1 335 ? 48.780 38.702 -4.193 0.48 13.97 332 THR B O 1
ATOM 5944 N N . SER B 1 336 ? 50.495 37.431 -3.483 1.00 11.95 333 SER B N 1
ATOM 5945 C CA . SER B 1 336 ? 50.249 36.375 -4.453 1.00 12.65 333 SER B CA 1
ATOM 5946 C C . SER B 1 336 ? 49.040 35.544 -4.038 1.00 13.10 333 SER B C 1
ATOM 5947 O O . SER B 1 336 ? 49.032 34.982 -2.945 1.00 12.46 333 SER B O 1
ATOM 5950 N N . LEU B 1 337 ? 48.030 35.478 -4.902 1.00 12.22 334 LEU B N 1
ATOM 5951 C CA . LEU B 1 337 ? 46.814 34.695 -4.621 1.00 10.57 334 LEU B CA 1
ATOM 5952 C C . LEU B 1 337 ? 46.523 33.756 -5.794 1.00 11.10 334 LEU B C 1
ATOM 5953 O O . LEU B 1 337 ? 45.637 34.010 -6.616 1.00 12.12 334 LEU B O 1
ATOM 5958 N N . PRO B 1 338 ? 47.281 32.660 -5.880 1.00 12.36 335 PRO B N 1
ATOM 5959 C CA . PRO B 1 338 ? 47.207 31.808 -7.071 1.00 11.84 335 PRO B CA 1
ATOM 5960 C C . PRO B 1 338 ? 45.873 31.086 -7.249 1.00 11.46 335 PRO B C 1
ATOM 5961 O O . PRO B 1 338 ? 45.476 30.819 -8.394 1.00 13.93 335 PRO B O 1
ATOM 5965 N N . GLY B 1 339 ? 45.195 30.776 -6.148 1.00 11.18 336 GLY B N 1
ATOM 5966 C CA . GLY B 1 339 ? 43.889 30.144 -6.231 1.00 11.95 336 GLY B CA 1
ATOM 5967 C C . GLY B 1 339 ? 42.908 31.060 -6.938 1.00 11.80 336 GLY B C 1
ATOM 5968 O O . GLY B 1 339 ? 42.238 30.675 -7.901 1.00 12.13 336 GLY B O 1
ATOM 5969 N N . LEU B 1 340 ? 42.837 32.298 -6.464 1.00 10.12 337 LEU B N 1
ATOM 5970 C CA . LEU B 1 340 ? 41.975 33.287 -7.096 1.00 10.42 337 LEU B CA 1
ATOM 5971 C C . LEU B 1 340 ? 42.410 33.539 -8.544 1.00 12.97 337 LEU B C 1
ATOM 5972 O O . LEU B 1 340 ? 41.578 33.605 -9.444 1.00 12.26 337 LEU B O 1
ATOM 5977 N N . ASP B 1 341 ? 43.714 33.664 -8.774 1.00 10.61 338 ASP B N 1
ATOM 5978 C CA . ASP B 1 341 ? 44.195 33.850 -10.139 1.00 11.66 338 ASP B CA 1
ATOM 5979 C C . ASP B 1 341 ? 43.696 32.749 -11.079 1.00 13.02 338 ASP B C 1
ATOM 5980 O O . ASP B 1 341 ? 43.403 33.010 -12.251 1.00 14.69 338 ASP B O 1
ATOM 5985 N N . SER B 1 342 ? 43.598 31.524 -10.567 1.00 12.14 339 SER B N 1
ATOM 5986 C CA . SER B 1 342 ? 43.294 30.378 -11.428 1.00 13.50 339 SER B CA 1
ATOM 5987 C C . SER B 1 342 ? 41.828 30.317 -11.841 1.00 14.83 339 SER B C 1
ATOM 5988 O O . SER B 1 342 ? 41.472 29.549 -12.743 1.00 16.52 339 SER B O 1
ATOM 5991 N N . VAL B 1 343 ? 40.980 31.108 -11.187 1.00 13.52 340 VAL B N 1
ATOM 5992 C CA . VAL B 1 343 ? 39.557 31.105 -11.523 1.00 13.41 340 VAL B CA 1
ATOM 5993 C C . VAL B 1 343 ? 38.986 32.466 -11.905 1.00 13.39 340 VAL B C 1
ATOM 5994 O O . VAL B 1 343 ? 37.894 32.537 -12.457 1.00 13.42 340 VAL B O 1
ATOM 5998 N N . TYR B 1 344 ? 39.708 33.552 -11.636 1.00 12.97 341 TYR B N 1
ATOM 5999 C CA . TYR B 1 344 ? 39.098 34.874 -11.765 1.00 13.13 341 TYR B CA 1
ATOM 6000 C C . TYR B 1 344 ? 38.709 35.234 -13.206 1.00 13.00 341 TYR B C 1
ATOM 6001 O O . TYR B 1 344 ? 37.747 35.981 -13.417 1.00 16.24 341 TYR B O 1
ATOM 6010 N N . ASP B 1 345 ? 39.428 34.693 -14.185 1.00 13.57 342 ASP B N 1
ATOM 6011 C CA . ASP B 1 345 ? 39.129 34.987 -15.586 1.00 14.62 342 ASP B CA 1
ATOM 6012 C C . ASP B 1 345 ? 38.161 33.980 -16.189 1.00 14.61 342 ASP B C 1
ATOM 6013 O O . ASP B 1 345 ? 37.841 34.051 -17.372 1.00 16.39 342 ASP B O 1
ATOM 6018 N N A ARG B 1 346 ? 37.701 33.046 -15.361 0.56 13.80 343 ARG B N 1
ATOM 6019 N N B ARG B 1 346 ? 37.697 33.041 -15.369 0.44 13.84 343 ARG B N 1
ATOM 6020 C CA A ARG B 1 346 ? 36.796 31.997 -15.810 0.56 13.62 343 ARG B CA 1
ATOM 6021 C CA B ARG B 1 346 ? 36.782 32.006 -15.842 0.44 13.49 343 ARG B CA 1
ATOM 6022 C C A ARG B 1 346 ? 35.409 32.144 -15.204 0.56 13.02 343 ARG B C 1
ATOM 6023 C C B ARG B 1 346 ? 35.412 32.091 -15.178 0.44 13.45 343 ARG B C 1
ATOM 6024 O O A ARG B 1 346 ? 34.416 31.738 -15.807 0.56 14.53 343 ARG B O 1
ATOM 6025 O O B ARG B 1 346 ? 34.427 31.589 -15.718 0.44 13.67 343 ARG B O 1
ATOM 6048 N N A VAL B 1 348 ? 31.793 33.220 -13.840 0.50 11.54 345 VAL B N 1
ATOM 6049 N N B VAL B 1 348 ? 31.802 33.169 -13.877 0.50 11.29 345 VAL B N 1
ATOM 6050 C CA A VAL B 1 348 ? 30.698 34.068 -14.277 0.50 12.83 345 VAL B CA 1
ATOM 6051 C CA B VAL B 1 348 ? 30.630 33.919 -14.325 0.50 11.85 345 VAL B CA 1
ATOM 6052 C C A VAL B 1 348 ? 29.452 33.701 -13.487 0.50 13.69 345 VAL B C 1
ATOM 6053 C C B VAL B 1 348 ? 29.510 33.680 -13.330 0.50 10.58 345 VAL B C 1
ATOM 6054 O O A VAL B 1 348 ? 29.130 32.520 -13.320 0.50 10.81 345 VAL B O 1
ATOM 6055 O O B VAL B 1 348 ? 29.324 32.554 -12.869 0.50 14.14 345 VAL B O 1
ATOM 6062 N N . SER B 1 349 ? 28.763 34.731 -13.002 1.00 11.09 346 SER B N 1
ATOM 6063 C CA . SER B 1 349 ? 27.548 34.576 -12.212 1.00 12.61 346 SER B CA 1
ATOM 6064 C C . SER B 1 349 ? 26.342 34.632 -13.138 1.00 14.16 346 SER B C 1
ATOM 6065 O O . SER B 1 349 ? 26.247 35.527 -13.985 1.00 14.25 346 SER B O 1
ATOM 6068 N N . LEU B 1 350 ? 25.424 33.683 -12.964 1.00 12.15 347 LEU B N 1
ATOM 6069 C CA . LEU B 1 350 ? 24.210 33.587 -13.773 1.00 12.89 347 LEU B CA 1
ATOM 6070 C C . LEU B 1 350 ? 22.959 33.902 -12.951 1.00 11.21 347 LEU B C 1
ATOM 6071 O O . LEU B 1 350 ? 22.928 33.640 -11.751 1.00 13.59 347 LEU B O 1
ATOM 6076 N N . PRO B 1 351 ? 21.916 34.453 -13.598 1.00 14.18 348 PRO B N 1
ATOM 6077 C CA . PRO B 1 351 ? 20.650 34.711 -12.893 1.00 13.01 348 PRO B CA 1
ATOM 6078 C C . PRO B 1 351 ? 20.025 33.423 -12.381 1.00 11.72 348 PRO B C 1
ATOM 6079 O O . PRO B 1 351 ? 19.949 32.458 -13.129 1.00 13.37 348 PRO B O 1
ATOM 6083 N N . VAL B 1 352 ? 19.571 33.420 -11.132 1.00 13.13 349 VAL B N 1
ATOM 6084 C CA . VAL B 1 352 ? 19.027 32.198 -10.563 1.00 14.28 349 VAL B CA 1
ATOM 6085 C C . VAL B 1 352 ? 17.841 32.496 -9.635 1.00 13.67 349 VAL B C 1
ATOM 6086 O O . VAL B 1 352 ? 17.227 31.582 -9.099 1.00 13.63 349 VAL B O 1
ATOM 6090 N N . GLY B 1 353 ? 17.502 33.778 -9.482 1.00 13.93 350 GLY B N 1
ATOM 6091 C CA . GLY B 1 353 ? 16.505 34.201 -8.505 1.00 13.71 350 GLY B CA 1
ATOM 6092 C C . GLY B 1 353 ? 15.036 33.931 -8.798 1.00 14.49 350 GLY B C 1
ATOM 6093 O O . GLY B 1 353 ? 14.678 33.368 -9.825 1.00 14.45 350 GLY B O 1
ATOM 6094 N N . TRP B 1 354 ? 14.180 34.359 -7.871 1.00 15.67 351 TRP B N 1
ATOM 6095 C CA . TRP B 1 354 ? 12.743 34.067 -7.912 1.00 13.92 351 TRP B CA 1
ATOM 6096 C C . TRP B 1 354 ? 12.024 34.630 -9.139 1.00 14.68 351 TRP B C 1
ATOM 6097 O O . TRP B 1 354 ? 10.921 34.193 -9.471 1.00 18.81 351 TRP B O 1
ATOM 6108 N N . TRP B 1 355 ? 12.636 35.615 -9.796 1.00 15.34 352 TRP B N 1
ATOM 6109 C CA . TRP B 1 355 ? 12.009 36.288 -10.931 1.00 15.01 352 TRP B CA 1
ATOM 6110 C C . TRP B 1 355 ? 12.138 35.498 -12.227 1.00 20.79 352 TRP B C 1
ATOM 6111 O O . TRP B 1 355 ? 11.534 35.861 -13.236 1.00 23.04 352 TRP B O 1
ATOM 6122 N N . LEU B 1 356 ? 12.919 34.421 -12.199 1.00 17.74 353 LEU B N 1
ATOM 6123 C CA . LEU B 1 356 ? 13.052 33.535 -13.358 1.00 22.87 353 LEU B CA 1
ATOM 6124 C C . LEU B 1 356 ? 11.819 32.663 -13.568 1.00 24.70 353 LEU B C 1
ATOM 6125 O O . LEU B 1 356 ? 11.510 31.820 -12.729 1.00 31.08 353 LEU B O 1
ATOM 6130 N N . THR B 1 357 ? 11.126 32.847 -14.684 1.00 23.10 354 THR B N 1
ATOM 6131 C CA . THR B 1 357 ? 10.061 31.918 -15.045 1.00 23.36 354 THR B CA 1
ATOM 6132 C C . THR B 1 357 ? 10.692 30.595 -15.492 1.00 23.43 354 THR B C 1
ATOM 6133 O O . THR B 1 357 ? 11.910 30.520 -15.700 1.00 22.33 354 THR B O 1
ATOM 6137 N N . GLU B 1 358 ? 9.885 29.546 -15.610 1.00 24.47 355 GLU B N 1
ATOM 6138 C CA . GLU B 1 358 ? 10.399 28.292 -16.147 1.00 25.43 355 GLU B CA 1
ATOM 6139 C C . GLU B 1 358 ? 10.943 28.526 -17.551 1.00 25.28 355 GLU B C 1
ATOM 6140 O O . GLU B 1 358 ? 11.968 27.964 -17.924 1.00 23.91 355 GLU B O 1
ATOM 6146 N N . GLN B 1 359 ? 10.263 29.378 -18.314 1.00 22.45 356 GLN B N 1
ATOM 6147 C CA . GLN B 1 359 ? 10.705 29.721 -19.663 1.00 23.96 356 GLN B CA 1
ATOM 6148 C C . GLN B 1 359 ? 12.052 30.438 -19.632 1.00 21.13 356 GLN B C 1
ATOM 6149 O O . GLN B 1 359 ? 12.922 30.177 -20.473 1.00 24.85 356 GLN B O 1
ATOM 6155 N N . ASP B 1 360 ? 12.220 31.337 -18.664 1.00 21.97 357 ASP B N 1
ATOM 6156 C CA . ASP B 1 360 ? 13.484 32.046 -18.486 1.00 20.95 357 ASP B CA 1
ATOM 6157 C C . ASP B 1 360 ? 14.657 31.105 -18.221 1.00 20.44 357 ASP B C 1
ATOM 6158 O O . ASP B 1 360 ? 15.701 31.212 -18.869 1.00 19.17 357 ASP B O 1
ATOM 6163 N N . ARG B 1 361 ? 14.501 30.200 -17.260 1.00 20.59 358 ARG B N 1
ATOM 6164 C CA . ARG B 1 361 ? 15.624 29.354 -16.884 1.00 18.79 358 ARG B CA 1
ATOM 6165 C C . ARG B 1 361 ? 15.926 28.338 -17.980 1.00 21.05 358 ARG B C 1
ATOM 6166 O O . ARG B 1 361 ? 17.082 27.961 -18.173 1.00 20.97 358 ARG B O 1
ATOM 6174 N N A GLU B 1 362 ? 14.899 27.910 -18.705 0.48 20.08 359 GLU B N 1
ATOM 6175 N N B GLU B 1 362 ? 14.894 27.905 -18.699 0.52 19.98 359 GLU B N 1
ATOM 6176 C CA A GLU B 1 362 ? 15.104 27.024 -19.846 0.48 20.54 359 GLU B CA 1
ATOM 6177 C CA B GLU B 1 362 ? 15.098 27.033 -19.849 0.52 20.57 359 GLU B CA 1
ATOM 6178 C C A GLU B 1 362 ? 15.843 27.751 -20.971 0.48 19.88 359 GLU B C 1
ATOM 6179 C C B GLU B 1 362 ? 15.893 27.768 -20.926 0.52 19.98 359 GLU B C 1
ATOM 6180 O O A GLU B 1 362 ? 16.633 27.146 -21.693 0.48 21.82 359 GLU B O 1
ATOM 6181 O O B GLU B 1 362 ? 16.772 27.191 -21.564 0.52 21.77 359 GLU B O 1
ATOM 6192 N N . HIS B 1 363 ? 15.585 29.049 -21.109 1.00 20.67 360 HIS B N 1
ATOM 6193 C CA . HIS B 1 363 ? 16.275 29.880 -22.099 1.00 20.15 360 HIS B CA 1
ATOM 6194 C C . HIS B 1 363 ? 17.761 30.044 -21.751 1.00 18.72 360 HIS B C 1
ATOM 6195 O O . HIS B 1 363 ? 18.620 30.043 -22.640 1.00 22.08 360 HIS B O 1
ATOM 6202 N N . VAL B 1 364 ? 18.058 30.205 -20.465 1.00 17.20 361 VAL B N 1
ATOM 6203 C CA . VAL B 1 364 ? 19.450 30.290 -20.023 1.00 16.47 361 VAL B CA 1
ATOM 6204 C C . VAL B 1 364 ? 20.176 28.988 -20.369 1.00 17.89 361 VAL B C 1
ATOM 6205 O O . VAL B 1 364 ? 21.245 29.007 -20.977 1.00 19.09 361 VAL B O 1
ATOM 6209 N N . VAL B 1 365 ? 19.579 27.860 -20.004 1.00 18.42 362 VAL B N 1
ATOM 6210 C CA . VAL B 1 365 ? 20.204 26.567 -20.264 1.00 18.17 362 VAL B CA 1
ATOM 6211 C C . VAL B 1 365 ? 20.334 26.291 -21.762 1.00 19.49 362 VAL B C 1
ATOM 6212 O O . VAL B 1 365 ? 21.396 25.854 -22.217 1.00 20.43 362 VAL B O 1
ATOM 6216 N N . ALA B 1 366 ? 19.279 26.570 -22.531 1.00 19.06 363 ALA B N 1
ATOM 6217 C CA . ALA B 1 366 ? 19.299 26.322 -23.975 1.00 20.08 363 ALA B CA 1
ATOM 6218 C C . ALA B 1 366 ? 20.356 27.168 -24.674 1.00 20.08 363 ALA B C 1
ATOM 6219 O O . ALA B 1 366 ? 21.002 26.715 -25.622 1.00 23.18 363 ALA B O 1
ATOM 6221 N N . THR B 1 367 ? 20.519 28.400 -24.209 1.00 21.12 364 THR B N 1
ATOM 6222 C CA . THR B 1 367 ? 21.510 29.301 -24.785 1.00 19.21 364 THR B CA 1
ATOM 6223 C C . THR B 1 367 ? 22.914 28.750 -24.562 1.00 20.73 364 THR B C 1
ATOM 6224 O O . THR B 1 367 ? 23.718 28.670 -25.493 1.00 21.21 364 THR B O 1
ATOM 6228 N N . ILE B 1 368 ? 23.199 28.366 -23.322 1.00 21.00 365 ILE B N 1
ATOM 6229 C CA . ILE B 1 368 ? 24.491 27.775 -22.975 1.00 17.65 365 ILE B CA 1
ATOM 6230 C C . ILE B 1 368 ? 24.745 26.487 -23.766 1.00 18.77 365 ILE B C 1
ATOM 6231 O O . ILE B 1 368 ? 25.851 26.259 -24.273 1.00 21.93 365 ILE B O 1
ATOM 6236 N N . ARG B 1 369 ? 23.719 25.655 -23.890 1.00 19.01 366 ARG B N 1
ATOM 6237 C CA . ARG B 1 369 ? 23.874 24.373 -24.575 1.00 19.84 366 ARG B CA 1
ATOM 6238 C C . ARG B 1 369 ? 24.039 24.509 -26.087 1.00 25.29 366 ARG B C 1
ATOM 6239 O O . ARG B 1 369 ? 24.437 23.556 -26.750 1.00 24.82 366 ARG B O 1
ATOM 6247 N N . SER B 1 370 ? 23.748 25.682 -26.641 1.00 22.52 367 SER B N 1
ATOM 6248 C CA . SER B 1 370 ? 23.925 25.882 -28.078 1.00 22.47 367 SER B CA 1
ATOM 6249 C C . SER B 1 370 ? 25.370 26.254 -28.414 1.00 23.32 367 SER B C 1
ATOM 6250 O O . SER B 1 370 ? 25.736 26.357 -29.593 1.00 25.92 367 SER B O 1
ATOM 6253 N N . GLY B 1 371 ? 26.185 26.439 -27.376 1.00 25.07 368 GLY B N 1
ATOM 6254 C CA . GLY B 1 371 ? 27.608 26.695 -27.534 1.00 22.43 368 GLY B CA 1
ATOM 6255 C C . GLY B 1 371 ? 27.929 28.170 -27.664 1.00 25.63 368 GLY B C 1
ATOM 6256 O O . GLY B 1 371 ? 27.032 28.986 -27.859 1.00 27.74 368 GLY B O 1
ATOM 6257 N N . TRP B 1 372 ? 29.210 28.515 -27.571 1.00 21.77 369 TRP B N 1
ATOM 6258 C CA . TRP B 1 372 ? 29.630 29.910 -27.678 1.00 22.31 369 TRP B CA 1
ATOM 6259 C C . TRP B 1 372 ? 31.014 30.018 -28.302 1.00 27.33 369 TRP B C 1
ATOM 6260 O O . TRP B 1 372 ? 31.690 29.016 -28.521 1.00 30.91 369 TRP B O 1
#

InterPro domains:
  IPR000653 DegT/DnrJ/EryC1/StrS aminotransferase [PF01041] (14-366)
  IPR000653 DegT/DnrJ/EryC1/StrS aminotransferase [PIRSF000390] (2-366)
  IPR000653 DegT/DnrJ/EryC1/StrS aminotransferase [PTHR30244] (2-367)
  IPR000653 DegT/DnrJ/EryC1/StrS aminotransferase [cd00616] (14-366)
  IPR015421 Pyridoxal phosphate-dependent transferase, major domain [G3DSA:3.40.640.10] (1-252)
  IPR015422 Pyridoxal phosphate-dependent transferase, small domain [G3DSA:3.90.1150.10] (253-369)
  IPR015424 Pyridoxal phosphate-dependent transferase [SSF53383] (2-367)

Nearest PDB structures (foldseek):
  6ewr-assembly1_A  TM=9.166E-01  e=4.419E-28  Streptococcus pneumoniae TIGR4
  4lc3-assembly1_B  TM=8.843E-01  e=8.031E-29  Burkholderia cenocepacia J2315
  6ewr-assembly1_B  TM=9.108E-01  e=1.102E-27  Streptococcus pneumoniae TIGR4
  6ewj-assembly2_C  TM=9.107E-01  e=1.171E-27  Streptococcus pneumoniae TIGR4
  6ewq-assembly1_B  TM=9.077E-01  e=1.406E-27  Streptococcus pneumoniae TIGR4

Organism: NCBI:txid360723

Radius of gyration: 26.99 Å; Cα contacts (8 Å, |Δi|>4): 1577; chains: 2; bounding box: 55×74×69 Å

Solvent-accessible surface area: 26062 Å² total

CATH classification: 3.40.640.10 (+1 more: 3.90.1150.10)

Foldseek 3Di:
DADQFAFDFFPCLVVLLVVCVVVVFWFADDLVVVLLVVVCVVQVFNLKAKWQWLLLLLLLLLVLFDDDVQLQEEEEALQDPCSNVVSSVVNVGDYAHFFAALQARFDVVSVLVPDDLSHAAYEGECPLFNDDPVVVVVVSQVVVCVVNVDGHAYEYECQNHVPKWFQPHGPLASQHYKYWQDRGLQHLVGMMMHHHNDDVSSVQSCQCDQVWDPVDDVVVPGTDRPDTHHPTHTNSSSSRRVSRVVCSVVFQVQLQVLLVVCVVLVPPAPFKAARDGDPRIGTRRSWGDIFGDPVVVVVVLVVLVFWAGPDDRRCPDPVNVVNDDDHVSCVVGVVTITGRRTPVQDPVNSVSVSVSRNVDD/DADQFAFDFFPCLVVLLVVCVVVVFWFADDLVVVLLVVVCVVQVFNLKAKWQWLLLLLLLLLVLFDDDVQLQEEEEALQDDCSNVVSSVVNVGDYAHFFAALQQRFDVVSVLVPDDLSHQEYEGECPLFNDDPVVVVVVSQVVVCVVNVDGHAYEYECQNHVPKWFQPHRPLASQHYKYWQDRGLQHLVGMMMHHHNDDVSSVCSCQCDQVWDPVDDVVVPGTDRPDTHHPTHTNSSSSRRVSRVVCSVVFQVQLQVLLVVCVVLVPPQPFKAARDGDPRIGTRRSWGDIFGDPVVVVVVLVVLVFWAGPDDRRCPDPVNVVNDDDHVSCVVGVVTITGRRTSPQDPVRSVSVSVSSNVDD

Secondary structure (DSSP, 8-state):
---S------TTHHHHHHHHHHHT--SSSHHHHHHHHHHHHHHT-S-EEEES-HHHHHHHHHHT----TT--EEEE-SSS-HHHHHHHHHTT-EEEE----TTT---HHHHHHH--TTEEEEEEE-GGGPPP-HHHHHHHHHHHHHHHSS--EEEEE-TT-TT-EETTEETT-S---EEE-B------BS-EEEE-SSHHHHHH--TTBTT--TTSBGGGTB---SS---B---HHHHHHHHHHHHHHHHHHHHHHHHHHHHHHHSTT-TTEEEPPPPTTEE---SSEEEEESSHHHHHH--TT---B-SS--GGGSGGGGGG----HHHHHHHT--EE--STT--HHHHHHHHHHHHT--/---S------TTHHHHHHHHHHHT--SSSHHHHHHHHHHHHHHT-S-EEEES-HHHHHHHHHHT----TT--EEEE-SSS-HHHHHHHHHTT-EEEE----TTT---HHHHHHH--TTEEEEEEE-GGGPPP-HHHHHHHHHHHHHHHSS--EEEEE-TT-TT-EETTEETT-S---EEE-B------BS-EEEE-SSHHHHHH--TTBTT--TTSBGGGTB---SS---B---HHHHHHHHHHHHHHHHHHHHHHHHHHHHHHHSTT-TTEEEPPPPTTEE---SSEEEEESSHHHHHH--TT---B-SS--GGGSGGGGGG----HHHHHHHT--EE--STT--HHHHHHHHHHHHT--

B-factor: mean 19.7, std 10.81, range [6.09, 100.27]

=== Feature glossary ===
Feature key, reading from the visual/contextual features back to the raw sequence:

Rendered structure images. Structure images are PyMOL renders from six orthogonal camera directions. Cartoon representation draws helices as coils and strands as arrows; sticks shows the backbone as bonds; surface shows the solvent-excluded envelope. Rainbow coloring maps sequence position to hue (blue→red, N→C); chain coloring assigns a distinct color per polypeptide.

Contact-map, Ramachandran, and PAE plots. Three diagnostic plots accompany the record. The Cα contact map visualizes the tertiary structure as a 2D adjacency matrix (8 Å cutoff, sequence-local contacts suppressed). The Ramachandran plot shows the distribution of backbone (φ, ψ) torsions, with points in the α and β basins reflecting secondary structure content. The PAE plot shows AlphaFold's inter-residue confidence as a color matrix.

InterPro / GO / CATH / organism. The annotation block draws on four external resources. InterPro: which protein families and domains the sequence belongs to. GO: standardized terms for what the protein does, what process it participates in, and where in the cell it acts. CATH: which structural fold it has in the CATH hierarchy. Organism: the species of origin.

Nearest PDB structures. Structural nearest neighbors (via Foldseek easy-search vs the PDB). Reported per hit: target PDB id, E-value, and alignment TM-score. A TM-score above ~0.5 is the conventional threshold for 'same fold'.

Predicted aligned error. Predicted aligned error is AlphaFold's pairwise confidence. Unlike pLDDT (per-residue), PAE is per-residue-pair and captures whether two parts of the structure are correctly placed relative to each other. Units are ångströms of expected positional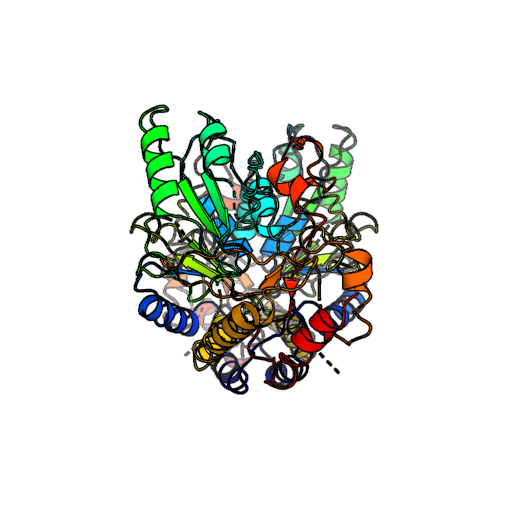 error.

Solvent-accessible surface area. SASA measures how much of the protein is reachable by solvent. It is computed by rolling a water-sized probe over the atomic surface and summing the exposed area (Å²). Per-residue SASA distinguishes core (buried, low SASA) from surface (exposed, high SASA) residues; total SASA is a whole-molecule size measure.

B-factor. Crystallographic B-factors measure how much each atom's electron density is smeared out, in Å². They rise in mobile loops and surface residues and fall in the buried interior. In AlphaFold models this column is repurposed to hold pLDDT instead.

pLDDT. For AlphaFold models, the B-factor field carries pLDDT — the model's own estimate of local accuracy on a 0–100 scale. Regions with pLDDT<50 should be treated as essentially unmodeled; they often correspond to intrinsically disordered segments.

Backbone torsions (φ/ψ). φ (phi) and ψ (psi) are the two rotatable backbone dihedrals per residue: φ is the C(i-1)–N–Cα–C torsion, ψ is the N–Cα–C–N(i+1) torsion, both in degrees on (−180°, 180°]. α-helical residues cluster near (−60°, −45°); β-strand residues near (−120°, +130°). A Ramachandran plot is simply a scatter of (φ, ψ) for every residue.

Radius of gyration, Cα contacts, bounding box. Radius of gyration (Rg) is the root-mean-square distance of Cα atoms from their centroid — a single number for overall size and compactness. A globular domain of N residues has Rg ≈ 2.2·N^0.38 Å; an extended or disordered chain has a much larger Rg. The Cα contact count is the number of residue pairs whose Cα atoms are within 8 Å and are more than four positions apart in sequence — a standard proxy for tertiary packing density. The bounding box is the smallest axis-aligned box enclosing all Cα atoms.

Secondary structure (3-state, P-SEA). Three-state secondary structure (P-SEA) collapses the eight DSSP classes into helix (a), strand (b), and coil (c). P-SEA assigns these from Cα geometry alone — distances and angles — without requiring backbone oxygens, so it works on any Cα trace.

Secondary structure (8-state, DSSP). Secondary structure is the local, repeating backbone conformation. DSSP classifies it into eight states by reading the hydrogen-bond network: three helix types (H, G, I), two β types (E, B), two non-regular types (T, S), and unstructured coil (-).

Foldseek 3Di. The Foldseek 3Di string encodes local tertiary geometry as a 20-letter alphabet — one character per residue — derived from the relative positions of nearby Cα atoms. Unlike the amino-acid sequence, 3Di is a direct function of the 3D structure, so two proteins with the same fold have similar 3Di strings even at low sequence identity.

mmCIF coordinates. Structure coordinates are given as an mmCIF _atom_site loop: one row per atom with element, residue name, chain id, sequence number, and x/y/z position in Å. Only the four main-chain atoms per residue are included here; side chains are omitted to keep the record compact.

Sequence. This is the polypeptide sequence — one letter per residue, N-terminus first. Length ranges from a few dozen residues for small domains to over a thousand for large multi-domain proteins.